Protein AF-0000000072568901 (afdb_homodimer)

Structure (mmCIF, N/CA/C/O backbone):
data_AF-0000000072568901-model_v1
#
loop_
_entity.id
_entity.type
_entity.pdbx_description
1 polymer 'Protein RocB'
#
loop_
_atom_site.group_PDB
_atom_site.id
_atom_site.type_symbol
_atom_site.label_atom_id
_atom_site.label_alt_id
_atom_site.label_comp_id
_atom_site.label_asym_id
_atom_site.label_entity_id
_atom_site.label_seq_id
_atom_site.pdbx_PDB_ins_code
_atom_site.Cartn_x
_atom_site.Cartn_y
_atom_site.Cartn_z
_atom_site.occupancy
_atom_site.B_iso_or_equiv
_atom_site.auth_seq_id
_atom_site.auth_comp_id
_atom_site.auth_asym_id
_atom_site.auth_atom_id
_atom_site.pdbx_PDB_model_num
ATOM 1 N N . MET A 1 1 ? 18.875 -37.969 -26.266 1 91.62 1 MET A N 1
ATOM 2 C CA . MET A 1 1 ? 17.734 -37.188 -25.797 1 91.62 1 MET A CA 1
ATOM 3 C C . MET A 1 1 ? 18.188 -36.156 -24.781 1 91.62 1 MET A C 1
ATOM 5 O O . MET A 1 1 ? 17.875 -34.969 -24.922 1 91.62 1 MET A O 1
ATOM 9 N N . PHE A 1 2 ? 19.125 -36.5 -23.953 1 96.5 2 PHE A N 1
ATOM 10 C CA . PHE A 1 2 ? 19.594 -35.594 -22.891 1 96.5 2 PHE A CA 1
ATOM 11 C C . PHE A 1 2 ? 20.156 -34.312 -23.484 1 96.5 2 PHE A C 1
ATOM 13 O O . PHE A 1 2 ? 19.75 -33.219 -23.109 1 96.5 2 PHE A O 1
ATOM 20 N N . LYS A 1 3 ? 21.047 -34.469 -24.438 1 97.75 3 LYS A N 1
ATOM 21 C CA . LYS A 1 3 ? 21.719 -33.312 -25.031 1 97.75 3 LYS A CA 1
ATOM 22 C C . LYS A 1 3 ? 20.719 -32.406 -25.766 1 97.75 3 LYS A C 1
ATOM 24 O O . LYS A 1 3 ? 20.828 -31.188 -25.719 1 97.75 3 LYS A O 1
ATOM 29 N N . ASP A 1 4 ? 19.797 -33.062 -26.453 1 98 4 ASP A N 1
ATOM 30 C CA . ASP A 1 4 ? 18.781 -32.312 -27.188 1 98 4 ASP A CA 1
ATOM 31 C C . ASP A 1 4 ? 17.906 -31.484 -26.219 1 98 4 ASP A C 1
ATOM 33 O O . ASP A 1 4 ? 17.594 -30.328 -26.5 1 98 4 ASP A O 1
ATOM 37 N N . ILE A 1 5 ? 17.562 -32.156 -25.094 1 98.62 5 ILE A N 1
ATOM 38 C CA . ILE A 1 5 ? 16.719 -31.5 -24.109 1 98.62 5 ILE A CA 1
ATOM 39 C C . ILE A 1 5 ? 17.484 -30.344 -23.469 1 98.62 5 ILE A C 1
ATOM 41 O O . ILE A 1 5 ? 16.922 -29.25 -23.266 1 98.62 5 ILE A O 1
ATOM 45 N N . LEU A 1 6 ? 18.734 -30.562 -23.156 1 98.62 6 LEU A N 1
ATOM 46 C CA . LEU A 1 6 ? 19.578 -29.531 -22.547 1 98.62 6 LEU A CA 1
ATOM 47 C C . LEU A 1 6 ? 19.703 -28.328 -23.469 1 98.62 6 LEU A C 1
ATOM 49 O O . LEU A 1 6 ? 19.484 -27.188 -23.031 1 98.62 6 LEU A O 1
ATOM 53 N N . GLU A 1 7 ? 20.016 -28.547 -24.719 1 98.44 7 GLU A N 1
ATOM 54 C CA . GLU A 1 7 ? 20.219 -27.469 -25.672 1 98.44 7 GLU A CA 1
ATOM 55 C C . GLU A 1 7 ? 18.922 -26.703 -25.922 1 98.44 7 GLU A C 1
ATOM 57 O O . GLU A 1 7 ? 18.938 -25.469 -26.031 1 98.44 7 GLU A O 1
ATOM 62 N N . LEU A 1 8 ? 17.891 -27.438 -26.016 1 98.69 8 LEU A N 1
ATOM 63 C CA . LEU A 1 8 ? 16.609 -26.797 -26.234 1 98.69 8 LEU A CA 1
ATOM 64 C C . LEU A 1 8 ? 16.188 -25.969 -25.016 1 98.69 8 LEU A C 1
ATOM 66 O O . LEU A 1 8 ? 15.617 -24.891 -25.156 1 98.69 8 LEU A O 1
ATOM 70 N N . THR A 1 9 ? 16.422 -26.516 -23.781 1 98.69 9 THR A N 1
ATOM 71 C CA . THR A 1 9 ? 16.125 -25.781 -22.562 1 98.69 9 THR A CA 1
ATOM 72 C C . THR A 1 9 ? 16.906 -24.469 -22.516 1 98.69 9 THR A C 1
ATOM 74 O O . THR A 1 9 ? 16.344 -23.406 -22.234 1 98.69 9 THR A O 1
ATOM 77 N N . LYS A 1 10 ? 18.188 -24.531 -22.828 1 98.56 10 LYS A N 1
ATOM 78 C CA . LYS A 1 10 ? 19.031 -23.344 -22.828 1 98.56 10 LYS A CA 1
ATOM 79 C C . LYS A 1 10 ? 18.5 -22.312 -23.828 1 98.56 10 LYS A C 1
ATOM 81 O O . LYS A 1 10 ? 18.438 -21.109 -23.516 1 98.56 10 LYS A O 1
ATOM 86 N N . LYS A 1 11 ? 18.109 -22.812 -24.969 1 98.5 11 LYS A N 1
ATOM 87 C CA . LYS A 1 11 ? 17.578 -21.906 -25.984 1 98.5 11 LYS A CA 1
ATOM 88 C C . LYS A 1 11 ? 16.281 -21.25 -25.531 1 98.5 11 LYS A C 1
ATOM 90 O O . LYS A 1 11 ? 16.094 -20.047 -25.703 1 98.5 11 LYS A O 1
ATOM 95 N N . MET A 1 12 ? 15.422 -22.031 -24.984 1 98.56 12 MET A N 1
ATOM 96 C CA . MET A 1 12 ? 14.141 -21.484 -24.547 1 98.56 12 MET A CA 1
ATOM 97 C C . MET A 1 12 ? 14.336 -20.5 -23.391 1 98.56 12 MET A C 1
ATOM 99 O O . MET A 1 12 ? 13.648 -19.484 -23.312 1 98.56 12 MET A O 1
ATOM 103 N N . VAL A 1 13 ? 15.297 -20.797 -22.484 1 98.38 13 VAL A N 1
ATOM 104 C CA . VAL A 1 13 ? 15.602 -19.891 -21.375 1 98.38 13 VAL A CA 1
ATOM 105 C C . VAL A 1 13 ? 16.141 -18.562 -21.938 1 98.38 13 VAL A C 1
ATOM 107 O O . VAL A 1 13 ? 15.859 -17.5 -21.375 1 98.38 13 VAL A O 1
ATOM 110 N N . SER A 1 14 ? 16.812 -18.625 -23.031 1 98.19 14 SER A N 1
ATOM 111 C CA . SER A 1 14 ? 17.422 -17.438 -23.625 1 98.19 14 SER A CA 1
ATOM 112 C C . SER A 1 14 ? 16.359 -16.5 -24.188 1 98.19 14 SER A C 1
ATOM 114 O O . SER A 1 14 ? 16.641 -15.32 -24.438 1 98.19 14 SER A O 1
ATOM 116 N N . ILE A 1 15 ? 15.156 -17 -24.391 1 97.88 15 ILE A N 1
ATOM 117 C CA . ILE A 1 15 ? 14.047 -16.156 -24.828 1 97.88 15 ILE A CA 1
ATOM 118 C C . ILE A 1 15 ? 13.336 -15.57 -23.609 1 97.88 15 ILE A C 1
ATOM 120 O O . ILE A 1 15 ? 12.734 -16.312 -22.828 1 97.88 15 ILE A O 1
ATOM 124 N N . ASP A 1 16 ? 13.414 -14.297 -23.438 1 96.06 16 ASP A N 1
ATOM 125 C CA . ASP A 1 16 ? 12.844 -13.594 -22.297 1 96.06 16 ASP A CA 1
ATOM 126 C C . ASP A 1 16 ? 11.32 -13.531 -22.391 1 96.06 16 ASP A C 1
ATOM 128 O O . ASP A 1 16 ? 10.758 -12.5 -22.766 1 96.06 16 ASP A O 1
ATOM 132 N N . SER A 1 17 ? 10.695 -14.625 -22.031 1 96.62 17 SER A N 1
ATOM 133 C CA . SER A 1 17 ? 9.242 -14.695 -22.125 1 96.62 17 SER A CA 1
ATOM 134 C C . SER A 1 17 ? 8.578 -14.344 -20.812 1 96.62 17 SER A C 1
ATOM 136 O O . SER A 1 17 ? 7.66 -15.039 -20.359 1 96.62 17 SER A O 1
ATOM 138 N N . VAL A 1 18 ? 9.039 -13.352 -20.094 1 93.19 18 VAL A N 1
ATOM 139 C CA . VAL A 1 18 ? 8.43 -12.875 -18.859 1 93.19 18 VAL A CA 1
ATOM 140 C C . VAL A 1 18 ? 6.969 -12.508 -19.109 1 93.19 18 VAL A C 1
ATOM 142 O O . VAL A 1 18 ? 6.637 -11.922 -20.141 1 93.19 18 VAL A O 1
ATOM 145 N N . ASN A 1 19 ? 6.16 -12.938 -18.234 1 90.19 19 ASN A N 1
ATOM 146 C CA . ASN A 1 19 ? 4.73 -12.68 -18.375 1 90.19 19 ASN A CA 1
ATOM 147 C C . ASN A 1 19 ? 4.445 -11.195 -18.578 1 90.19 19 ASN A C 1
ATOM 149 O O . ASN A 1 19 ? 5.066 -10.344 -17.938 1 90.19 19 ASN A O 1
ATOM 153 N N . GLY A 1 20 ? 3.545 -10.945 -19.484 1 86.81 20 GLY A N 1
ATOM 154 C CA . GLY A 1 20 ? 3.176 -9.562 -19.766 1 86.81 20 GLY A CA 1
ATOM 155 C C . GLY A 1 20 ? 4.164 -8.852 -20.672 1 86.81 20 GLY A C 1
ATOM 156 O O . GLY A 1 20 ? 4.328 -7.637 -20.578 1 86.81 20 GLY A O 1
ATOM 157 N N . SER A 1 21 ? 4.938 -9.516 -21.422 1 91.31 21 SER A N 1
ATOM 158 C CA . SER A 1 21 ? 5.914 -8.93 -22.328 1 91.31 21 SER A CA 1
ATOM 159 C C . SER A 1 21 ? 5.812 -9.539 -23.719 1 91.31 21 SER A C 1
ATOM 161 O O . SER A 1 21 ? 5.109 -10.539 -23.922 1 91.31 21 SER A O 1
ATOM 163 N N . HIS A 1 22 ? 6.543 -8.938 -24.656 1 93.38 22 HIS A N 1
ATOM 164 C CA . HIS A 1 22 ? 6.559 -9.406 -26.047 1 93.38 22 HIS A CA 1
ATOM 165 C C . HIS A 1 22 ? 7.27 -10.75 -26.156 1 93.38 22 HIS A C 1
ATOM 167 O O . HIS A 1 22 ? 7.047 -11.492 -27.125 1 93.38 22 HIS A O 1
ATOM 173 N N . GLY A 1 23 ? 8.039 -11 -25.172 1 95.94 23 GLY A N 1
ATOM 174 C CA . GLY A 1 23 ? 8.758 -12.266 -25.188 1 95.94 23 GLY A CA 1
ATOM 175 C C . GLY A 1 23 ? 7.848 -13.477 -25.156 1 95.94 23 GLY A C 1
ATOM 176 O O . GLY A 1 23 ? 8.227 -14.555 -25.625 1 95.94 23 GLY A O 1
ATOM 177 N N . GLU A 1 24 ? 6.652 -13.336 -24.703 1 96.31 24 GLU A N 1
ATOM 178 C CA . GLU A 1 24 ? 5.703 -14.445 -24.688 1 96.31 24 GLU A CA 1
ATOM 179 C C . GLU A 1 24 ? 5.246 -14.812 -26.094 1 96.31 24 GLU A C 1
ATOM 181 O O . GLU A 1 24 ? 4.93 -15.977 -26.359 1 96.31 24 GLU A O 1
ATOM 186 N N . LYS A 1 25 ? 5.172 -13.805 -26.938 1 97.19 25 LYS A N 1
ATOM 187 C CA . LYS A 1 25 ? 4.918 -14.109 -28.344 1 97.19 25 LYS A CA 1
ATOM 188 C C . LYS A 1 25 ? 6.113 -14.812 -28.984 1 97.19 25 LYS A C 1
ATOM 190 O O . LYS A 1 25 ? 5.945 -15.789 -29.719 1 97.19 25 LYS A O 1
ATOM 195 N N . GLU A 1 26 ? 7.266 -14.336 -28.688 1 98.19 26 GLU A N 1
ATOM 196 C CA . GLU A 1 26 ? 8.492 -14.836 -29.297 1 98.19 26 GLU A CA 1
ATOM 197 C C . GLU A 1 26 ? 8.695 -16.312 -29 1 98.19 26 GLU A C 1
ATOM 199 O O . GLU A 1 26 ? 9.086 -17.078 -29.891 1 98.19 26 GLU A O 1
ATOM 204 N N . ILE A 1 27 ? 8.453 -16.703 -27.812 1 98.38 27 ILE A N 1
ATOM 205 C CA . ILE A 1 27 ? 8.688 -18.094 -27.469 1 98.38 27 ILE A CA 1
ATOM 206 C C . ILE A 1 27 ? 7.633 -18.984 -28.141 1 98.38 27 ILE A C 1
ATOM 208 O O . ILE A 1 27 ? 7.922 -20.109 -28.531 1 98.38 27 ILE A O 1
ATOM 212 N N . GLY A 1 28 ? 6.426 -18.516 -28.266 1 98.44 28 GLY A N 1
ATOM 213 C CA . GLY A 1 28 ? 5.418 -19.234 -29.016 1 98.44 28 GLY A CA 1
ATOM 214 C C . GLY A 1 28 ? 5.812 -19.469 -30.469 1 98.44 28 GLY A C 1
ATOM 215 O O . GLY A 1 28 ? 5.633 -20.578 -31 1 98.44 28 GLY A O 1
ATOM 216 N N . VAL A 1 29 ? 6.34 -18.406 -31.047 1 98.5 29 VAL A N 1
ATOM 217 C CA . VAL A 1 29 ? 6.793 -18.484 -32.438 1 98.5 29 VAL A CA 1
ATOM 218 C C . VAL A 1 29 ? 7.961 -19.453 -32.531 1 98.5 29 VAL A C 1
ATOM 220 O O . VAL A 1 29 ? 8.047 -20.234 -33.5 1 98.5 29 VAL A O 1
ATOM 223 N N . PHE A 1 30 ? 8.797 -19.391 -31.641 1 98.69 30 PHE A N 1
ATOM 224 C CA . PHE A 1 30 ? 9.93 -20.312 -31.625 1 98.69 30 PHE A CA 1
ATOM 225 C C . PHE A 1 30 ? 9.461 -21.75 -31.578 1 98.69 30 PHE A C 1
ATOM 227 O O . PHE A 1 30 ? 9.953 -22.594 -32.344 1 98.69 30 PHE A O 1
ATOM 234 N N . ILE A 1 31 ? 8.531 -22.062 -30.656 1 98.81 31 ILE A N 1
ATOM 235 C CA . ILE A 1 31 ? 8.016 -23.406 -30.5 1 98.81 31 ILE A CA 1
ATOM 236 C C . ILE A 1 31 ? 7.328 -23.859 -31.797 1 98.81 31 ILE A C 1
ATOM 238 O O . ILE A 1 31 ? 7.52 -24.984 -32.25 1 98.81 31 ILE A O 1
ATOM 242 N N . GLU A 1 32 ? 6.52 -22.969 -32.344 1 98.62 32 GLU A N 1
ATOM 243 C CA . GLU A 1 32 ? 5.898 -23.266 -33.625 1 98.62 32 GLU A CA 1
ATOM 244 C C . GLU A 1 32 ? 6.941 -23.672 -34.656 1 98.62 32 GLU A C 1
ATOM 246 O O . GLU A 1 32 ? 6.793 -24.688 -35.344 1 98.62 32 GLU A O 1
ATOM 251 N N . ASN A 1 33 ? 7.961 -22.844 -34.781 1 98.62 33 ASN A N 1
ATOM 252 C CA . ASN A 1 33 ? 8.992 -23.062 -35.781 1 98.62 33 ASN A CA 1
ATOM 253 C C . ASN A 1 33 ? 9.742 -24.375 -35.531 1 98.62 33 ASN A C 1
ATOM 255 O O . ASN A 1 33 ? 10.125 -25.062 -36.469 1 98.62 33 ASN A O 1
ATOM 259 N N . TYR A 1 34 ? 10 -24.625 -34.312 1 98.62 34 TYR A N 1
ATOM 260 C CA . TYR A 1 34 ? 10.656 -25.875 -33.938 1 98.62 34 TYR A CA 1
ATOM 261 C C . TYR A 1 34 ? 9.898 -27.062 -34.531 1 98.62 34 TYR A C 1
ATOM 263 O O . TYR A 1 34 ? 10.5 -27.938 -35.156 1 98.62 34 TYR A O 1
ATOM 271 N N . PHE A 1 35 ? 8.602 -27.125 -34.312 1 98.56 35 PHE A N 1
ATOM 272 C CA . PHE A 1 35 ? 7.809 -28.266 -34.75 1 98.56 35 PHE A CA 1
ATOM 273 C C . PHE A 1 35 ? 7.645 -28.266 -36.281 1 98.56 35 PHE A C 1
ATOM 275 O O . PHE A 1 35 ? 7.617 -29.344 -36.906 1 98.56 35 PHE A O 1
ATOM 282 N N . ARG A 1 36 ? 7.516 -27.109 -36.875 1 98.12 36 ARG A N 1
ATOM 283 C CA . ARG A 1 36 ? 7.367 -27.031 -38.312 1 98.12 36 ARG A CA 1
ATOM 284 C C . ARG A 1 36 ? 8.602 -27.578 -39.031 1 98.12 36 ARG A C 1
ATOM 286 O O . ARG A 1 36 ? 8.523 -27.969 -40.188 1 98.12 36 ARG A O 1
ATOM 293 N N . ASN A 1 37 ? 9.672 -27.672 -38.344 1 97.94 37 ASN A N 1
ATOM 294 C CA . ASN A 1 37 ? 10.922 -28.141 -38.938 1 97.94 37 ASN A CA 1
ATOM 295 C C . ASN A 1 37 ? 11.102 -29.641 -38.75 1 97.94 37 ASN A C 1
ATOM 297 O O . ASN A 1 37 ? 12.062 -30.219 -39.25 1 97.94 37 ASN A O 1
ATOM 301 N N . ILE A 1 38 ? 10.227 -30.234 -38.062 1 97.5 38 ILE A N 1
ATOM 302 C CA . ILE A 1 38 ? 10.258 -31.672 -37.875 1 97.5 38 ILE A CA 1
ATOM 303 C C . ILE A 1 38 ? 9.594 -32.344 -39.094 1 97.5 38 ILE A C 1
ATOM 305 O O . ILE A 1 38 ? 8.531 -31.922 -39.531 1 97.5 38 ILE A O 1
ATOM 309 N N . SER A 1 39 ? 10.156 -33.406 -39.594 1 97.19 39 SER A N 1
ATOM 310 C CA . SER A 1 39 ? 9.742 -34.062 -40.844 1 97.19 39 SER A CA 1
ATOM 311 C C . SER A 1 39 ? 8.266 -34.469 -40.781 1 97.19 39 SER A C 1
ATOM 313 O O . SER A 1 39 ? 7.523 -34.219 -41.75 1 97.19 39 SER A O 1
ATOM 315 N N . TYR A 1 40 ? 7.82 -35 -39.781 1 96.81 40 TYR A N 1
ATOM 316 C CA . TYR A 1 40 ? 6.438 -35.438 -39.625 1 96.81 40 TYR A CA 1
ATOM 317 C C . TYR A 1 40 ? 5.477 -34.281 -39.812 1 96.81 40 TYR A C 1
ATOM 319 O O . TYR A 1 40 ? 4.465 -34.406 -40.5 1 96.81 40 TYR A O 1
ATOM 327 N N . PHE A 1 41 ? 5.777 -33.156 -39.281 1 97.31 41 PHE A N 1
ATOM 328 C CA . PHE A 1 41 ? 4.875 -32 -39.281 1 97.31 41 PHE A CA 1
ATOM 329 C C . PHE A 1 41 ? 5.004 -31.234 -40.594 1 97.31 41 PHE A C 1
ATOM 331 O O . PHE A 1 41 ? 4.086 -30.5 -40.969 1 97.31 41 PHE A O 1
ATOM 338 N N . LYS A 1 42 ? 6.145 -31.406 -41.188 1 96.88 42 LYS A N 1
ATOM 339 C CA . LYS A 1 42 ? 6.234 -30.906 -42.562 1 96.88 42 LYS A CA 1
ATOM 340 C C . LYS A 1 42 ? 5.238 -31.609 -43.469 1 96.88 42 LYS A C 1
ATOM 342 O O . LYS A 1 42 ? 4.633 -30.984 -44.344 1 96.88 42 LYS A O 1
ATOM 347 N N . ASP A 1 43 ? 5.125 -32.875 -43.25 1 96.31 43 ASP A N 1
ATOM 348 C CA . ASP A 1 43 ? 4.219 -33.688 -44.031 1 96.31 43 ASP A CA 1
ATOM 349 C C . ASP A 1 43 ? 2.77 -33.5 -43.594 1 96.31 43 ASP A C 1
ATOM 351 O O . ASP A 1 43 ? 1.842 -33.812 -44.344 1 96.31 43 ASP A O 1
ATOM 355 N N . HIS A 1 44 ? 2.574 -33.062 -42.375 1 96.12 44 HIS A N 1
ATOM 356 C CA . HIS A 1 44 ? 1.247 -32.844 -41.812 1 96.12 44 HIS A CA 1
ATOM 357 C C . HIS A 1 44 ? 1.121 -31.422 -41.25 1 96.12 44 HIS A C 1
ATOM 359 O O . HIS A 1 44 ? 0.879 -31.25 -40.062 1 96.12 44 HIS A O 1
ATOM 365 N N . PRO A 1 45 ? 1.185 -30.438 -42.031 1 96.44 45 PRO A N 1
ATOM 366 C CA . PRO A 1 45 ? 1.218 -29.062 -41.531 1 96.44 45 PRO A CA 1
ATOM 367 C C . PRO A 1 45 ? -0.042 -28.672 -40.75 1 96.44 45 PRO A C 1
ATOM 369 O O . PRO A 1 45 ? 0.012 -27.828 -39.844 1 96.44 45 PRO A O 1
ATOM 372 N N . ASP A 1 46 ? -1.16 -29.328 -41.062 1 96.12 46 ASP A N 1
ATOM 373 C CA . ASP A 1 46 ? -2.428 -29.031 -40.406 1 96.12 46 ASP A CA 1
ATOM 374 C C . ASP A 1 46 ? -2.434 -29.547 -38.938 1 96.12 46 ASP A C 1
ATOM 376 O O . ASP A 1 46 ? -3.297 -29.172 -38.156 1 96.12 46 ASP A O 1
ATOM 380 N N . ASN A 1 47 ? -1.431 -30.359 -38.656 1 97.38 47 ASN A N 1
ATOM 381 C CA . ASN A 1 47 ? -1.33 -30.891 -37.281 1 97.38 47 ASN A CA 1
ATOM 382 C C . ASN A 1 47 ? -0.69 -29.891 -36.344 1 97.38 47 ASN A C 1
ATOM 384 O O . ASN A 1 47 ? -0.589 -30.141 -35.125 1 97.38 47 ASN A O 1
ATOM 388 N N . ILE A 1 48 ? -0.272 -28.781 -36.875 1 98.31 48 ILE A N 1
ATOM 389 C CA . ILE A 1 48 ? 0.156 -27.656 -36.062 1 98.31 48 ILE A CA 1
ATOM 390 C C . ILE A 1 48 ? -0.946 -26.594 -36 1 98.31 48 ILE A C 1
ATOM 392 O O . ILE A 1 48 ? -1.323 -26.047 -37.062 1 98.31 48 ILE A O 1
ATOM 396 N N . ILE A 1 49 ? -1.491 -26.375 -34.875 1 98.31 49 ILE A N 1
ATOM 397 C CA . ILE A 1 49 ? -2.602 -25.453 -34.688 1 98.31 49 ILE A CA 1
ATOM 398 C C . ILE A 1 49 ? -2.145 -24.25 -33.844 1 98.31 49 ILE A C 1
ATOM 400 O O . ILE A 1 49 ? -1.726 -24.406 -32.719 1 98.31 49 ILE A O 1
ATOM 404 N N . ILE A 1 50 ? -2.16 -23.062 -34.469 1 98.25 50 ILE A N 1
ATOM 405 C CA . ILE A 1 50 ? -1.793 -21.812 -33.781 1 98.25 50 ILE A CA 1
ATOM 406 C C . ILE A 1 50 ? -3.051 -21.016 -33.469 1 98.25 50 ILE A C 1
ATOM 408 O O . ILE A 1 50 ? -3.887 -20.781 -34.344 1 98.25 50 ILE A O 1
ATOM 412 N N . GLN A 1 51 ? -3.229 -20.703 -32.188 1 98.06 51 GLN A N 1
ATOM 413 C CA . GLN A 1 51 ? -4.348 -19.875 -31.766 1 98.06 51 GLN A CA 1
ATOM 414 C C . GLN A 1 51 ? -3.857 -18.578 -31.125 1 98.06 51 GLN A C 1
ATOM 416 O O . GLN A 1 51 ? -3.301 -18.594 -30.031 1 98.06 51 GLN A O 1
ATOM 421 N N . LYS A 1 52 ? -4.074 -17.531 -31.812 1 97.19 52 LYS A N 1
ATOM 422 C CA . LYS A 1 52 ? -3.787 -16.234 -31.203 1 97.19 52 LYS A CA 1
ATOM 423 C C . LYS A 1 52 ? -4.77 -15.914 -30.094 1 97.19 52 LYS A C 1
ATOM 425 O O . LYS A 1 52 ? -5.969 -16.172 -30.219 1 97.19 52 LYS A O 1
ATOM 430 N N . LEU A 1 53 ? -4.242 -15.492 -28.984 1 95.56 53 LEU A N 1
ATOM 431 C CA . LEU A 1 53 ? -5.125 -15.133 -27.891 1 95.56 53 LEU A CA 1
ATOM 432 C C . LEU A 1 53 ? -6.023 -13.961 -28.266 1 95.56 53 LEU A C 1
ATOM 434 O O . LEU A 1 53 ? -5.594 -13.047 -28.984 1 95.56 53 LEU A O 1
ATOM 438 N N . LYS A 1 54 ? -7.211 -13.977 -27.781 1 92.75 54 LYS A N 1
ATOM 439 C CA . LYS A 1 54 ? -8.203 -12.953 -28.094 1 92.75 54 LYS A CA 1
ATOM 440 C C . LYS A 1 54 ? -7.887 -11.633 -27.406 1 92.75 54 LYS A C 1
ATOM 442 O O . LYS A 1 54 ? -7.648 -11.609 -26.188 1 92.75 54 LYS A O 1
ATOM 447 N N . ASN A 1 55 ? -7.871 -10.523 -28.141 1 87.75 55 ASN A N 1
ATOM 448 C CA . ASN A 1 55 ? -7.695 -9.18 -27.609 1 87.75 55 ASN A CA 1
ATOM 449 C C . ASN A 1 55 ? -6.426 -9.07 -26.766 1 87.75 55 ASN A C 1
ATOM 451 O O . ASN A 1 55 ? -6.441 -8.484 -25.688 1 87.75 55 ASN A O 1
ATOM 455 N N . ASP A 1 56 ? -5.402 -9.68 -27.219 1 90.75 56 ASP A N 1
ATOM 456 C CA . ASP A 1 56 ? -4.148 -9.719 -26.469 1 90.75 56 ASP A CA 1
ATOM 457 C C . ASP A 1 56 ? -3.166 -8.672 -27 1 90.75 56 ASP A C 1
ATOM 459 O O . ASP A 1 56 ? -2.711 -8.758 -28.141 1 90.75 56 ASP A O 1
ATOM 463 N N . PRO A 1 57 ? -2.824 -7.68 -26.156 1 88.62 57 PRO A N 1
ATOM 464 C CA . PRO A 1 57 ? -1.958 -6.594 -26.625 1 88.62 57 PRO A CA 1
ATOM 465 C C . PRO A 1 57 ? -0.558 -7.078 -27 1 88.62 57 PRO A C 1
ATOM 467 O O . PRO A 1 57 ? 0.156 -6.402 -27.734 1 88.62 57 PRO A O 1
ATOM 470 N N . PHE A 1 58 ? -0.135 -8.273 -26.641 1 93.12 58 PHE A N 1
ATOM 471 C CA . PHE A 1 58 ? 1.207 -8.773 -26.906 1 93.12 58 PHE A CA 1
ATOM 472 C C . PHE A 1 58 ? 1.188 -9.781 -28.062 1 93.12 58 PHE A C 1
ATOM 474 O O . PHE A 1 58 ? 2.236 -10.297 -28.453 1 93.12 58 PHE A O 1
ATOM 481 N N . GLU A 1 59 ? 0 -10 -28.578 1 94.88 59 GLU A N 1
ATOM 482 C CA . GLU A 1 59 ? -0.196 -10.922 -29.688 1 94.88 59 GLU A CA 1
ATOM 483 C C . GLU A 1 59 ? 0.36 -12.305 -29.359 1 94.88 59 GLU A C 1
ATOM 485 O O . GLU A 1 59 ? 1.034 -12.914 -30.203 1 94.88 59 GLU A O 1
ATOM 490 N N . ARG A 1 60 ? 0.123 -12.703 -28.234 1 97 60 ARG A N 1
ATOM 491 C CA . ARG A 1 60 ? 0.557 -14.031 -27.797 1 97 60 ARG A CA 1
ATOM 492 C C . ARG A 1 60 ? -0.265 -15.125 -28.484 1 97 60 ARG A C 1
ATOM 494 O O . ARG A 1 60 ? -1.392 -14.875 -28.922 1 97 60 ARG A O 1
ATOM 501 N N . GLN A 1 61 ? 0.373 -16.391 -28.406 1 97.88 61 GLN A N 1
ATOM 502 C CA . GLN A 1 61 ? -0.324 -17.469 -29.094 1 97.88 61 GLN A CA 1
ATOM 503 C C . GLN A 1 61 ? -0.174 -18.781 -28.359 1 97.88 61 GLN A C 1
ATOM 505 O O . GLN A 1 61 ? 0.874 -19.062 -27.766 1 97.88 61 GLN A O 1
ATOM 510 N N . ASN A 1 62 ? -1.252 -19.594 -28.438 1 98.31 62 ASN A N 1
ATOM 511 C CA . ASN A 1 62 ? -1.16 -21.016 -28.109 1 98.31 62 ASN A CA 1
ATOM 512 C C . ASN A 1 62 ? -0.574 -21.812 -29.281 1 98.31 62 ASN A C 1
ATOM 514 O O . ASN A 1 62 ? -0.869 -21.531 -30.438 1 98.31 62 ASN A O 1
ATOM 518 N N . VAL A 1 63 ? 0.275 -22.75 -28.969 1 98.75 63 VAL A N 1
ATOM 519 C CA . VAL A 1 63 ? 0.783 -23.688 -29.969 1 98.75 63 VAL A CA 1
ATOM 520 C C . VAL A 1 63 ? 0.342 -25.109 -29.625 1 98.75 63 VAL A C 1
ATOM 522 O O . VAL A 1 63 ? 0.735 -25.656 -28.578 1 98.75 63 VAL A O 1
ATOM 525 N N . LEU A 1 64 ? -0.528 -25.672 -30.406 1 98.56 64 LEU A N 1
ATOM 526 C CA . LEU A 1 64 ? -0.924 -27.078 -30.266 1 98.56 64 LEU A CA 1
ATOM 527 C C . LEU A 1 64 ? -0.4 -27.906 -31.422 1 98.56 64 LEU A C 1
ATOM 529 O O . LEU A 1 64 ? -0.447 -27.469 -32.562 1 98.56 64 LEU A O 1
ATOM 533 N N . VAL A 1 65 ? 0.169 -29.031 -31.109 1 98.56 65 VAL A N 1
ATOM 534 C CA . VAL A 1 65 ? 0.688 -29.953 -32.125 1 98.56 65 VAL A CA 1
ATOM 535 C C . VAL A 1 65 ? 0.04 -31.328 -31.953 1 98.56 65 VAL A C 1
ATOM 537 O O . VAL A 1 65 ? -0.008 -31.859 -30.844 1 98.56 65 VAL A O 1
ATOM 540 N N . LEU A 1 66 ? -0.502 -31.828 -33 1 98.12 66 LEU A N 1
ATOM 541 C CA . LEU A 1 66 ? -1.188 -33.125 -33 1 98.12 66 LEU A CA 1
ATOM 542 C C . LEU A 1 66 ? -0.329 -34.188 -33.656 1 98.12 66 LEU A C 1
ATOM 544 O O . LEU A 1 66 ? 0.097 -34.031 -34.812 1 98.12 66 LEU A O 1
ATOM 548 N N . LEU A 1 67 ? 0.005 -35.188 -32.906 1 97.81 67 LEU A N 1
ATOM 549 C CA . LEU A 1 67 ? 0.712 -36.375 -33.406 1 97.81 67 LEU A CA 1
ATOM 550 C C . LEU A 1 67 ? -0.198 -37.594 -33.406 1 97.81 67 LEU A C 1
ATOM 552 O O . LEU A 1 67 ? -0.629 -38.062 -32.344 1 97.81 67 LEU A O 1
ATOM 556 N N . ARG A 1 68 ? -0.475 -38.094 -34.531 1 96.12 68 ARG A N 1
ATOM 557 C CA . ARG A 1 68 ? -1.359 -39.25 -34.688 1 96.12 68 ARG A CA 1
ATOM 558 C C . ARG A 1 68 ? -0.562 -40.531 -34.938 1 96.12 68 ARG A C 1
ATOM 560 O O . ARG A 1 68 ? 0.254 -40.594 -35.844 1 96.12 68 ARG A O 1
ATOM 567 N N . GLY A 1 69 ? -0.758 -41.5 -34 1 94.25 69 GLY A N 1
ATOM 568 C CA . GLY A 1 69 ? -0.166 -42.812 -34.281 1 94.25 69 GLY A CA 1
ATOM 569 C C . GLY A 1 69 ? -0.645 -43.438 -35.562 1 94.25 69 GLY A C 1
ATOM 570 O O . GLY A 1 69 ? -1.812 -43.281 -35.938 1 94.25 69 GLY A O 1
ATOM 571 N N . GLU A 1 70 ? 0.28 -44.25 -36.156 1 92.44 70 GLU A N 1
ATOM 572 C CA . GLU A 1 70 ? -0.029 -44.75 -37.5 1 92.44 70 GLU A CA 1
ATOM 573 C C . GLU A 1 70 ? -0.214 -46.25 -37.5 1 92.44 70 GLU A C 1
ATOM 575 O O . GLU A 1 70 ? -0.542 -46.844 -38.531 1 92.44 70 GLU A O 1
ATOM 580 N N . LYS A 1 71 ? -0.033 -46.781 -36.375 1 93.25 71 LYS A N 1
ATOM 581 C CA . LYS A 1 71 ? -0.163 -48.25 -36.312 1 93.25 71 LYS A CA 1
ATOM 582 C C . LYS A 1 71 ? -1.602 -48.688 -36.594 1 93.25 71 LYS A C 1
ATOM 584 O O . LYS A 1 71 ? -1.839 -49.656 -37.312 1 93.25 71 LYS A O 1
ATOM 589 N N . SER A 1 72 ? -2.545 -48.062 -35.906 1 92.44 72 SER A N 1
ATOM 590 C CA . SER A 1 72 ? -3.973 -48.25 -36.125 1 92.44 72 SER A CA 1
ATOM 591 C C . SER A 1 72 ? -4.773 -47 -35.719 1 92.44 72 SER A C 1
ATOM 593 O O . SER A 1 72 ? -4.289 -46.188 -34.969 1 92.44 72 SER A O 1
ATOM 595 N N . SER A 1 73 ? -5.93 -46.938 -36.281 1 90.94 73 SER A N 1
ATOM 596 C CA . SER A 1 73 ? -6.793 -45.812 -35.906 1 90.94 73 SER A CA 1
ATOM 597 C C . SER A 1 73 ? -7.258 -45.906 -34.469 1 90.94 73 SER A C 1
ATOM 599 O O . SER A 1 73 ? -7.562 -47 -33.969 1 90.94 73 SER A O 1
ATOM 601 N N . SER A 1 74 ? -7.23 -44.812 -33.781 1 94.31 74 SER A N 1
ATOM 602 C CA . SER A 1 74 ? -7.66 -44.75 -32.406 1 94.31 74 SER A CA 1
ATOM 603 C C . SER A 1 74 ? -8.227 -43.375 -32.062 1 94.31 74 SER A C 1
ATOM 605 O O . SER A 1 74 ? -7.766 -42.375 -32.594 1 94.31 74 SER A O 1
ATOM 607 N N . GLU A 1 75 ? -9.227 -43.406 -31.203 1 95.5 75 GLU A N 1
ATOM 608 C CA . GLU A 1 75 ? -9.805 -42.156 -30.719 1 95.5 75 GLU A CA 1
ATOM 609 C C . GLU A 1 75 ? -9.141 -41.719 -29.422 1 95.5 75 GLU A C 1
ATOM 611 O O . GLU A 1 75 ? -9.352 -40.594 -28.969 1 95.5 75 GLU A O 1
ATOM 616 N N . THR A 1 76 ? -8.336 -42.562 -28.891 1 95.88 76 THR A N 1
ATOM 617 C CA . THR A 1 76 ? -7.703 -42.25 -27.609 1 95.88 76 THR A CA 1
ATOM 618 C C . THR A 1 76 ? -6.648 -41.156 -27.766 1 95.88 76 THR A C 1
ATOM 620 O O . THR A 1 76 ? -5.828 -41.219 -28.688 1 95.88 76 THR A O 1
ATOM 623 N N . ALA A 1 77 ? -6.711 -40.156 -26.875 1 97.12 77 ALA A N 1
ATOM 624 C CA . ALA A 1 77 ? -5.762 -39.062 -26.969 1 97.12 77 ALA A CA 1
ATOM 625 C C . ALA A 1 77 ? -5.168 -38.719 -25.594 1 97.12 77 ALA A C 1
ATOM 627 O O . ALA A 1 77 ? -5.855 -38.812 -24.578 1 97.12 77 ALA A O 1
ATOM 628 N N . ILE A 1 78 ? -3.92 -38.375 -25.578 1 97.75 78 ILE A N 1
ATOM 629 C CA . ILE A 1 78 ? -3.191 -37.875 -24.406 1 97.75 78 ILE A CA 1
ATOM 630 C C . ILE A 1 78 ? -2.654 -36.469 -24.703 1 97.75 78 ILE A C 1
ATOM 632 O O . ILE A 1 78 ? -2.184 -36.188 -25.797 1 97.75 78 ILE A O 1
ATOM 636 N N . ILE A 1 79 ? -2.809 -35.594 -23.719 1 98.38 79 ILE A N 1
ATOM 637 C CA . ILE A 1 79 ? -2.34 -34.219 -23.875 1 98.38 79 ILE A CA 1
ATOM 638 C C . ILE A 1 79 ? -1.056 -34.031 -23.078 1 98.38 79 ILE A C 1
ATOM 640 O O . ILE A 1 79 ? -0.979 -34.406 -21.906 1 98.38 79 ILE A O 1
ATOM 644 N N . LEU A 1 80 ? -0.027 -33.562 -23.688 1 98.62 80 LEU A N 1
ATOM 645 C CA . LEU A 1 80 ? 1.168 -33.031 -23.031 1 98.62 80 LEU A CA 1
ATOM 646 C C . LEU A 1 80 ? 1.164 -31.516 -23.031 1 98.62 80 LEU A C 1
ATOM 648 O O . LEU A 1 80 ? 1.229 -30.891 -24.094 1 98.62 80 LEU A O 1
ATOM 652 N N . HIS A 1 81 ? 1.04 -30.938 -21.797 1 98.06 81 HIS A N 1
ATOM 653 C CA . HIS A 1 81 ? 0.867 -29.484 -21.844 1 98.06 81 HIS A CA 1
ATOM 654 C C . HIS A 1 81 ? 1.785 -28.797 -20.844 1 98.06 81 HIS A C 1
ATOM 656 O O . HIS A 1 81 ? 2.168 -29.375 -19.828 1 98.06 81 HIS A O 1
ATOM 662 N N . GLY A 1 82 ? 2.172 -27.625 -21.125 1 97.44 82 GLY A N 1
ATOM 663 C CA . GLY A 1 82 ? 3.002 -26.766 -20.297 1 97.44 82 GLY A CA 1
ATOM 664 C C . GLY A 1 82 ? 2.871 -25.297 -20.625 1 97.44 82 GLY A C 1
ATOM 665 O O . GLY A 1 82 ? 2.279 -24.938 -21.656 1 97.44 82 GLY A O 1
ATOM 666 N N . HIS A 1 83 ? 3.289 -24.453 -19.719 1 97.38 83 HIS A N 1
ATOM 667 C CA . HIS A 1 83 ? 3.234 -23.016 -19.969 1 97.38 83 HIS A CA 1
ATOM 668 C C . HIS A 1 83 ? 4.594 -22.469 -20.406 1 97.38 83 HIS A C 1
ATOM 670 O O . HIS A 1 83 ? 5.629 -23.047 -20.062 1 97.38 83 HIS A O 1
ATOM 676 N N . THR A 1 84 ? 4.582 -21.375 -21.141 1 97.94 84 THR A N 1
ATOM 677 C CA . THR A 1 84 ? 5.801 -20.938 -21.797 1 97.94 84 THR A CA 1
ATOM 678 C C . THR A 1 84 ? 6.324 -19.641 -21.172 1 97.94 84 THR A C 1
ATOM 680 O O . THR A 1 84 ? 7.457 -19.234 -21.438 1 97.94 84 THR A O 1
ATOM 683 N N . ASP A 1 85 ? 5.492 -19.016 -20.344 1 95.75 85 ASP A N 1
ATOM 684 C CA . ASP A 1 85 ? 5.887 -17.75 -19.75 1 95.75 85 ASP A CA 1
ATOM 685 C C . ASP A 1 85 ? 6.633 -17.969 -18.438 1 95.75 85 ASP A C 1
ATOM 687 O O . ASP A 1 85 ? 6.656 -19.078 -17.906 1 95.75 85 ASP A O 1
ATOM 691 N N . THR A 1 86 ? 7.387 -16.906 -18.016 1 94 86 THR A N 1
ATOM 692 C CA . THR A 1 86 ? 8.102 -16.906 -16.75 1 94 86 THR A CA 1
ATOM 693 C C . THR A 1 86 ? 7.746 -15.656 -15.93 1 94 86 THR A C 1
ATOM 695 O O . THR A 1 86 ? 7.098 -14.742 -16.438 1 94 86 THR A O 1
ATOM 698 N N . VAL A 1 87 ? 8.094 -15.727 -14.664 1 88.69 87 VAL A N 1
ATOM 699 C CA . VAL A 1 87 ? 7.949 -14.531 -13.844 1 88.69 87 VAL A CA 1
ATOM 700 C C . VAL A 1 87 ? 9.102 -13.562 -14.117 1 88.69 87 VAL A C 1
ATOM 702 O O . VAL A 1 87 ? 10.016 -13.883 -14.883 1 88.69 87 VAL A O 1
ATOM 705 N N . GLY A 1 88 ? 9.086 -12.438 -13.555 1 86 88 GLY A N 1
ATOM 706 C CA . GLY A 1 88 ? 10.086 -11.398 -13.789 1 86 88 GLY A CA 1
ATOM 707 C C . GLY A 1 88 ? 11.438 -11.727 -13.188 1 86 88 GLY A C 1
ATOM 708 O O . GLY A 1 88 ? 11.617 -12.789 -12.594 1 86 88 GLY A O 1
ATOM 709 N N . ILE A 1 89 ? 12.414 -10.789 -13.359 1 87.25 89 ILE A N 1
ATOM 710 C CA . ILE A 1 89 ? 13.789 -11.086 -12.953 1 87.25 89 ILE A CA 1
ATOM 711 C C . ILE A 1 89 ? 14.289 -10 -12.008 1 87.25 89 ILE A C 1
ATOM 713 O O . ILE A 1 89 ? 15.5 -9.82 -11.852 1 87.25 89 ILE A O 1
ATOM 717 N N . GLU A 1 90 ? 13.359 -9.281 -11.414 1 74.38 90 GLU A N 1
ATOM 718 C CA . GLU A 1 90 ? 13.758 -8.211 -10.508 1 74.38 90 GLU A CA 1
ATOM 719 C C . GLU A 1 90 ? 14.547 -8.75 -9.32 1 74.38 90 GLU A C 1
ATOM 721 O O . GLU A 1 90 ? 15.445 -8.086 -8.812 1 74.38 90 GLU A O 1
ATOM 726 N N . ASP A 1 91 ? 14.328 -9.906 -8.938 1 76.38 91 ASP A N 1
ATOM 727 C CA . ASP A 1 91 ? 14.945 -10.523 -7.762 1 76.38 91 ASP A CA 1
ATOM 728 C C . ASP A 1 91 ? 16.406 -10.867 -8.023 1 76.38 91 ASP A C 1
ATOM 730 O O . ASP A 1 91 ? 17.172 -11.117 -7.086 1 76.38 91 ASP A O 1
ATOM 734 N N . TYR A 1 92 ? 16.781 -10.828 -9.266 1 85.38 92 TYR A N 1
ATOM 735 C CA . TYR A 1 92 ? 18.172 -11.133 -9.609 1 85.38 92 TYR A CA 1
ATOM 736 C C . TYR A 1 92 ? 19.094 -9.969 -9.234 1 85.38 92 TYR A C 1
ATOM 738 O O . TYR A 1 92 ? 20.312 -10.133 -9.172 1 85.38 92 TYR A O 1
ATOM 746 N N . GLY A 1 93 ? 18.469 -8.812 -9.086 1 78.75 93 GLY A N 1
ATOM 747 C CA . GLY A 1 93 ? 19.297 -7.656 -8.781 1 78.75 93 GLY A CA 1
ATOM 748 C C . GLY A 1 93 ? 20.344 -7.379 -9.828 1 78.75 93 GLY A C 1
ATOM 749 O O . GLY A 1 93 ? 20.031 -7.262 -11.016 1 78.75 93 GLY A O 1
ATOM 750 N N . ASN A 1 94 ? 21.625 -7.461 -9.367 1 78.62 94 ASN A N 1
ATOM 751 C CA . ASN A 1 94 ? 22.75 -7.16 -10.25 1 78.62 94 ASN A CA 1
ATOM 752 C C . ASN A 1 94 ? 22.969 -8.273 -11.273 1 78.62 94 ASN A C 1
ATOM 754 O O . ASN A 1 94 ? 23.656 -8.07 -12.273 1 78.62 94 ASN A O 1
ATOM 758 N N . LEU A 1 95 ? 22.312 -9.391 -11.055 1 89.19 95 LEU A N 1
ATOM 759 C CA . LEU A 1 95 ? 22.484 -10.523 -11.953 1 89.19 95 LEU A CA 1
ATOM 760 C C . LEU A 1 95 ? 21.375 -10.57 -12.992 1 89.19 95 LEU A C 1
ATOM 762 O O . LEU A 1 95 ? 21.344 -11.469 -13.836 1 89.19 95 LEU A O 1
ATOM 766 N N . SER A 1 96 ? 20.5 -9.586 -12.969 1 89.44 96 SER A N 1
ATOM 767 C CA . SER A 1 96 ? 19.312 -9.594 -13.836 1 89.44 96 SER A CA 1
ATOM 768 C C . SER A 1 96 ? 19.703 -9.703 -15.305 1 89.44 96 SER A C 1
ATOM 770 O O . SER A 1 96 ? 19 -10.328 -16.094 1 89.44 96 SER A O 1
ATOM 772 N N . GLU A 1 97 ? 20.844 -9.141 -15.688 1 91.81 97 GLU A N 1
ATOM 773 C CA . GLU A 1 97 ? 21.266 -9.148 -17.094 1 91.81 97 GLU A CA 1
ATOM 774 C C . GLU A 1 97 ? 21.625 -10.555 -17.562 1 91.81 97 GLU A C 1
ATOM 776 O O . GLU A 1 97 ? 21.656 -10.828 -18.75 1 91.81 97 GLU A O 1
ATOM 781 N N . TYR A 1 98 ? 21.828 -11.43 -16.609 1 95.62 98 TYR A N 1
ATOM 782 C CA . TYR A 1 98 ? 22.25 -12.781 -16.953 1 95.62 98 TYR A CA 1
ATOM 783 C C . TYR A 1 98 ? 21.125 -13.781 -16.719 1 95.62 98 TYR A C 1
ATOM 785 O O . TYR A 1 98 ? 21.281 -14.977 -16.984 1 95.62 98 TYR A O 1
ATOM 793 N N . ALA A 1 99 ? 20.047 -13.305 -16.281 1 95.69 99 ALA A N 1
ATOM 794 C CA . ALA A 1 99 ? 18.969 -14.195 -15.836 1 95.69 99 ALA A CA 1
ATOM 795 C C . ALA A 1 99 ? 18.531 -15.141 -16.953 1 95.69 99 ALA A C 1
ATOM 797 O O . ALA A 1 99 ? 18.078 -16.25 -16.688 1 95.69 99 ALA A O 1
ATOM 798 N N . PHE A 1 100 ? 18.75 -14.781 -18.266 1 97.31 100 PHE A N 1
ATOM 799 C CA . PHE A 1 100 ? 18.266 -15.555 -19.391 1 97.31 100 PHE A CA 1
ATOM 800 C C . PHE A 1 100 ? 19.422 -16.156 -20.188 1 97.31 100 PHE A C 1
ATOM 802 O O . PHE A 1 100 ? 19.25 -16.562 -21.344 1 97.31 100 PHE A O 1
ATOM 809 N N . ASP A 1 101 ? 20.516 -16.141 -19.656 1 97.69 101 ASP A N 1
ATOM 810 C CA . ASP A 1 101 ? 21.703 -16.797 -20.172 1 97.69 101 ASP A CA 1
ATOM 811 C C . ASP A 1 101 ? 22.297 -17.766 -19.141 1 97.69 101 ASP A C 1
ATOM 813 O O . ASP A 1 101 ? 23.141 -17.375 -18.328 1 97.69 101 ASP A O 1
ATOM 817 N N . THR A 1 102 ? 21.938 -19.031 -19.344 1 97.94 102 THR A N 1
ATOM 818 C CA . THR A 1 102 ? 22.25 -20.031 -18.328 1 97.94 102 THR A CA 1
ATOM 819 C C . THR A 1 102 ? 23.75 -20.109 -18.094 1 97.94 102 THR A C 1
ATOM 821 O O . THR A 1 102 ? 24.203 -20.141 -16.938 1 97.94 102 THR A O 1
ATOM 824 N N . ASP A 1 103 ? 24.516 -20.078 -19.141 1 97.69 103 ASP A N 1
ATOM 825 C CA . ASP A 1 103 ? 25.969 -20.234 -19.031 1 97.69 103 ASP A CA 1
ATOM 826 C C . ASP A 1 103 ? 26.578 -19.031 -18.312 1 97.69 103 ASP A C 1
ATOM 828 O O . ASP A 1 103 ? 27.359 -19.188 -17.375 1 97.69 103 ASP A O 1
ATOM 832 N N . LYS A 1 104 ? 26.203 -17.828 -18.734 1 97.69 104 LYS A N 1
ATOM 833 C CA . LYS A 1 104 ? 26.75 -16.625 -18.125 1 97.69 104 LYS A CA 1
ATOM 834 C C . LYS A 1 104 ? 26.281 -16.469 -16.688 1 97.69 104 LYS A C 1
ATOM 836 O O . LYS A 1 104 ? 27.016 -15.992 -15.828 1 97.69 104 LYS A O 1
ATOM 841 N N . LEU A 1 105 ? 25.047 -16.828 -16.5 1 97.88 105 LEU A N 1
ATOM 842 C CA . LEU A 1 105 ? 24.531 -16.734 -15.133 1 97.88 105 LEU A CA 1
ATOM 843 C C . LEU A 1 105 ? 25.328 -17.609 -14.188 1 97.88 105 LEU A C 1
ATOM 845 O O . LEU A 1 105 ? 25.734 -17.172 -13.109 1 97.88 105 LEU A O 1
ATOM 849 N N . MET A 1 106 ? 25.531 -18.844 -14.57 1 97.88 106 MET A N 1
ATOM 850 C CA . MET A 1 106 ? 26.234 -19.797 -13.727 1 97.88 106 MET A CA 1
ATOM 851 C C . MET A 1 106 ? 27.688 -19.359 -13.5 1 97.88 106 MET A C 1
ATOM 853 O O . MET A 1 106 ? 28.234 -19.531 -12.406 1 97.88 106 MET A O 1
ATOM 857 N N . GLU A 1 107 ? 28.266 -18.75 -14.469 1 97.19 107 GLU A N 1
ATOM 858 C CA . GLU A 1 107 ? 29.625 -18.219 -14.328 1 97.19 107 GLU A CA 1
ATOM 859 C C . GLU A 1 107 ? 29.672 -17.094 -13.312 1 97.19 107 GLU A C 1
ATOM 861 O O . GLU A 1 107 ? 30.578 -17.016 -12.492 1 97.19 107 GLU A O 1
ATOM 866 N N . ASN A 1 108 ? 28.734 -16.25 -13.43 1 95.31 108 ASN A N 1
ATOM 867 C CA . ASN A 1 108 ? 28.719 -15.102 -12.531 1 95.31 108 ASN A CA 1
ATOM 868 C C . ASN A 1 108 ? 28.312 -15.5 -11.117 1 95.31 108 ASN A C 1
ATOM 870 O O . ASN A 1 108 ? 28.766 -14.898 -10.141 1 95.31 108 ASN A O 1
ATOM 874 N N . LEU A 1 109 ? 27.453 -16.5 -11.008 1 95.31 109 LEU A N 1
ATOM 875 C CA . LEU A 1 109 ? 27.062 -17 -9.695 1 95.31 109 LEU A CA 1
ATOM 876 C C . LEU A 1 109 ? 28.266 -17.547 -8.945 1 95.31 109 LEU A C 1
ATOM 878 O O . LEU A 1 109 ? 28.328 -17.453 -7.715 1 95.31 109 LEU A O 1
ATOM 882 N N . LYS A 1 110 ? 29.188 -18.031 -9.633 1 94.38 110 LYS A N 1
ATOM 883 C CA . LYS A 1 110 ? 30.391 -18.594 -9.016 1 94.38 110 LYS A CA 1
ATOM 884 C C . LYS A 1 110 ? 31.25 -17.5 -8.375 1 94.38 110 LYS A C 1
ATOM 886 O O . LYS A 1 110 ? 32.094 -17.797 -7.527 1 94.38 110 LYS A O 1
ATOM 891 N N . LYS A 1 111 ? 31 -16.266 -8.758 1 90.75 111 LYS A N 1
ATOM 892 C CA . LYS A 1 111 ? 31.859 -15.156 -8.328 1 90.75 111 LYS A CA 1
ATOM 893 C C . LYS A 1 111 ? 31.297 -14.492 -7.07 1 90.75 111 LYS A C 1
ATOM 895 O O . LYS A 1 111 ? 31.922 -13.594 -6.504 1 90.75 111 LYS A O 1
ATOM 900 N N . ILE A 1 112 ? 30.141 -14.906 -6.68 1 87 112 ILE A N 1
ATOM 901 C CA . ILE A 1 112 ? 29.531 -14.234 -5.535 1 87 112 ILE A CA 1
ATOM 902 C C . ILE A 1 112 ? 29.297 -15.242 -4.41 1 87 112 ILE A C 1
ATOM 904 O O . ILE A 1 112 ? 29.422 -16.453 -4.617 1 87 112 ILE A O 1
ATOM 908 N N . LYS A 1 113 ? 29.078 -14.68 -3.18 1 83.88 113 LYS A N 1
ATOM 909 C CA . LYS A 1 113 ? 28.766 -15.547 -2.045 1 83.88 113 LYS A CA 1
ATOM 910 C C . LYS A 1 113 ? 27.344 -16.109 -2.152 1 83.88 113 LYS A C 1
ATOM 912 O O . LYS A 1 113 ? 26.391 -15.352 -2.301 1 83.88 113 LYS A O 1
ATOM 917 N N . LEU A 1 114 ? 27.234 -17.438 -2.166 1 88.31 114 LEU A N 1
ATOM 918 C CA . LEU A 1 114 ? 25.953 -18.125 -2.283 1 88.31 114 LEU A CA 1
ATOM 919 C C . LEU A 1 114 ? 25.656 -18.953 -1.029 1 88.31 114 LEU A C 1
ATOM 921 O O . LEU A 1 114 ? 26.578 -19.328 -0.306 1 88.31 114 LEU A O 1
ATOM 925 N N . PRO A 1 115 ? 24.438 -19.141 -0.76 1 82.5 115 PRO A N 1
ATOM 926 C CA . PRO A 1 115 ? 24.125 -20.156 0.255 1 82.5 115 PRO A CA 1
ATOM 927 C C . PRO A 1 115 ? 24.75 -21.516 -0.053 1 82.5 115 PRO A C 1
ATOM 929 O O . PRO A 1 115 ? 24.906 -21.875 -1.222 1 82.5 115 PRO A O 1
ATOM 932 N N . ASP A 1 116 ? 24.953 -22.266 0.976 1 88.56 116 ASP A N 1
ATOM 933 C CA . ASP A 1 116 ? 25.688 -23.516 0.852 1 88.56 116 ASP A CA 1
ATOM 934 C C . ASP A 1 116 ? 24.984 -24.469 -0.111 1 88.56 116 ASP A C 1
ATOM 936 O O . ASP A 1 116 ? 25.641 -25.109 -0.943 1 88.56 116 ASP A O 1
ATOM 940 N N . ASP A 1 117 ? 23.734 -24.562 -0.014 1 89.25 117 ASP A N 1
ATOM 941 C CA . ASP A 1 117 ? 22.984 -25.5 -0.848 1 89.25 117 ASP A CA 1
ATOM 942 C C . ASP A 1 117 ? 23.031 -25.078 -2.314 1 89.25 117 ASP A C 1
ATOM 944 O O . ASP A 1 117 ? 23.141 -25.922 -3.205 1 89.25 117 ASP A O 1
ATOM 948 N N . VAL A 1 118 ? 23.016 -23.828 -2.588 1 93.25 118 VAL A N 1
ATOM 949 C CA . VAL A 1 118 ? 23.062 -23.297 -3.949 1 93.25 118 VAL A CA 1
ATOM 950 C C . VAL A 1 118 ? 24.438 -23.531 -4.543 1 93.25 118 VAL A C 1
ATOM 952 O O . VAL A 1 118 ? 24.578 -23.938 -5.699 1 93.25 118 VAL A O 1
ATOM 955 N N . LYS A 1 119 ? 25.375 -23.266 -3.707 1 95.75 119 LYS A N 1
ATOM 956 C CA . LYS A 1 119 ? 26.766 -23.453 -4.145 1 95.75 119 LYS A CA 1
ATOM 957 C C . LYS A 1 119 ? 27.031 -24.922 -4.492 1 95.75 119 LYS A C 1
ATOM 959 O O . LYS A 1 119 ? 27.656 -25.219 -5.512 1 95.75 119 LYS A O 1
ATOM 964 N N . LYS A 1 120 ? 26.609 -25.719 -3.625 1 96.19 120 LYS A N 1
ATOM 965 C CA . LYS A 1 120 ? 26.781 -27.156 -3.863 1 96.19 120 LYS A CA 1
ATOM 966 C C . LYS A 1 120 ? 26.141 -27.562 -5.188 1 96.19 120 LYS A C 1
ATOM 968 O O . LYS A 1 120 ? 26.75 -28.297 -5.973 1 96.19 120 LYS A O 1
ATOM 973 N N . ASP A 1 121 ? 24.953 -27.125 -5.457 1 96.81 121 ASP A N 1
ATOM 974 C CA . ASP A 1 121 ? 24.25 -27.469 -6.691 1 96.81 121 ASP A CA 1
ATOM 975 C C . ASP A 1 121 ? 24.969 -26.875 -7.906 1 96.81 121 ASP A C 1
ATOM 977 O O . ASP A 1 121 ? 25.125 -27.547 -8.93 1 96.81 121 ASP A O 1
ATOM 981 N N . LEU A 1 122 ? 25.438 -25.703 -7.77 1 97.62 122 LEU A N 1
ATOM 982 C CA . LEU A 1 122 ? 26.125 -25.016 -8.852 1 97.62 122 LEU A CA 1
ATOM 983 C C . LEU A 1 122 ? 27.406 -25.75 -9.234 1 97.62 122 LEU A C 1
ATOM 985 O O . LEU A 1 122 ? 27.703 -25.922 -10.414 1 97.62 122 LEU A O 1
ATOM 989 N N . MET A 1 123 ? 28.125 -26.219 -8.227 1 97.25 123 MET A N 1
ATOM 990 C CA . MET A 1 123 ? 29.453 -26.812 -8.445 1 97.25 123 MET A CA 1
ATOM 991 C C . MET A 1 123 ? 29.328 -28.266 -8.883 1 97.25 123 MET A C 1
ATOM 993 O O . MET A 1 123 ? 30.266 -28.828 -9.438 1 97.25 123 MET A O 1
ATOM 997 N N . SER A 1 124 ? 28.219 -28.859 -8.656 1 96.94 124 SER A N 1
ATOM 998 C CA . SER A 1 124 ? 28.031 -30.266 -9.016 1 96.94 124 SER A CA 1
ATOM 999 C C . SER A 1 124 ? 28.031 -30.453 -10.531 1 96.94 124 SER A C 1
ATOM 1001 O O . SER A 1 124 ? 28.359 -31.531 -11.023 1 96.94 124 SER A O 1
ATOM 1003 N N . GLY A 1 125 ? 27.547 -29.438 -11.234 1 95.94 125 GLY A N 1
ATOM 1004 C CA . GLY A 1 125 ? 27.391 -29.547 -12.672 1 95.94 125 GLY A CA 1
ATOM 1005 C C . GLY A 1 125 ? 26.094 -30.25 -13.086 1 95.94 125 GLY A C 1
ATOM 1006 O O . GLY A 1 125 ? 25.781 -30.328 -14.273 1 95.94 125 GLY A O 1
ATOM 1007 N N . ASP A 1 126 ? 25.359 -30.625 -12.133 1 97.81 126 ASP A N 1
ATOM 1008 C CA . ASP A 1 126 ? 24.141 -31.406 -12.406 1 97.81 126 ASP A CA 1
ATOM 1009 C C . ASP A 1 126 ? 22.922 -30.5 -12.523 1 97.81 126 ASP A C 1
ATOM 1011 O O . ASP A 1 126 ? 21.844 -30.938 -12.93 1 97.81 126 ASP A O 1
ATOM 1015 N N . TYR A 1 127 ? 23.109 -29.203 -12.172 1 98.38 127 TYR A N 1
ATOM 1016 C CA . TYR A 1 127 ? 21.984 -28.281 -12.172 1 98.38 127 TYR A CA 1
ATOM 1017 C C . TYR A 1 127 ? 22.172 -27.203 -13.234 1 98.38 127 TYR A C 1
ATOM 1019 O O . TYR A 1 127 ? 23.281 -26.734 -13.469 1 98.38 127 TYR A O 1
ATOM 1027 N N . LEU A 1 128 ? 21.109 -26.844 -13.891 1 98.56 128 LEU A N 1
ATOM 1028 C CA . LEU A 1 128 ? 21.062 -25.734 -14.828 1 98.56 128 LEU A CA 1
ATOM 1029 C C . LEU A 1 128 ? 20.328 -24.547 -14.219 1 98.56 128 LEU A C 1
ATOM 1031 O O . LEU A 1 128 ? 19.156 -24.656 -13.844 1 98.56 128 LEU A O 1
ATOM 1035 N N . PHE A 1 129 ? 21.047 -23.453 -14.148 1 98.31 129 PHE A N 1
ATOM 1036 C CA . PHE A 1 129 ? 20.484 -22.266 -13.531 1 98.31 129 PHE A CA 1
ATOM 1037 C C . PHE A 1 129 ? 19.922 -21.328 -14.594 1 98.31 129 PHE A C 1
ATOM 1039 O O . PHE A 1 129 ? 20.438 -21.266 -15.711 1 98.31 129 PHE A O 1
ATOM 1046 N N . GLY A 1 130 ? 18.859 -20.625 -14.203 1 97.69 130 GLY A N 1
ATOM 1047 C CA . GLY A 1 130 ? 18.281 -19.625 -15.07 1 97.69 130 GLY A CA 1
ATOM 1048 C C . GLY A 1 130 ? 16.797 -19.406 -14.82 1 97.69 130 GLY A C 1
ATOM 1049 O O . GLY A 1 130 ? 16.094 -20.312 -14.359 1 97.69 130 GLY A O 1
ATOM 1050 N N . ARG A 1 131 ? 16.328 -18.203 -15.18 1 96.38 131 ARG A N 1
ATOM 1051 C CA . ARG A 1 131 ? 14.898 -17.938 -15.07 1 96.38 131 ARG A CA 1
ATOM 1052 C C . ARG A 1 131 ? 14.117 -18.797 -16.062 1 96.38 131 ARG A C 1
ATOM 1054 O O . ARG A 1 131 ? 14.328 -18.719 -17.266 1 96.38 131 ARG A O 1
ATOM 1061 N N . GLY A 1 132 ? 13.273 -19.625 -15.562 1 96.5 132 GLY A N 1
ATOM 1062 C CA . GLY A 1 132 ? 12.445 -20.484 -16.391 1 96.5 132 GLY A CA 1
ATOM 1063 C C . GLY A 1 132 ? 13.047 -21.859 -16.609 1 96.5 132 GLY A C 1
ATOM 1064 O O . GLY A 1 132 ? 12.383 -22.75 -17.141 1 96.5 132 GLY A O 1
ATOM 1065 N N . ALA A 1 133 ? 14.273 -22.031 -16.125 1 98 133 ALA A N 1
ATOM 1066 C CA . ALA A 1 133 ? 14.898 -23.328 -16.328 1 98 133 ALA A CA 1
ATOM 1067 C C . ALA A 1 133 ? 14.102 -24.422 -15.625 1 98 133 ALA A C 1
ATOM 1069 O O . ALA A 1 133 ? 13.898 -25.516 -16.172 1 98 133 ALA A O 1
ATOM 1070 N N . CYS A 1 134 ? 13.664 -24.062 -14.469 1 96.38 134 CYS A N 1
ATOM 1071 C CA . CYS A 1 134 ? 12.898 -25 -13.664 1 96.38 134 CYS A CA 1
ATOM 1072 C C . CYS A 1 134 ? 11.406 -24.859 -13.922 1 96.38 134 CYS A C 1
ATOM 1074 O O . CYS A 1 134 ? 10.695 -25.844 -14.094 1 96.38 134 CYS A O 1
ATOM 1076 N N . ASP A 1 135 ? 10.836 -23.734 -14.039 1 94.12 135 ASP A N 1
ATOM 1077 C CA . ASP A 1 135 ? 9.414 -23.438 -14.133 1 94.12 135 ASP A CA 1
ATOM 1078 C C . ASP A 1 135 ? 9.102 -22.641 -15.398 1 94.12 135 ASP A C 1
ATOM 1080 O O . ASP A 1 135 ? 8.977 -21.422 -15.352 1 94.12 135 ASP A O 1
ATOM 1084 N N . MET A 1 136 ? 8.859 -23.234 -16.562 1 95.44 136 MET A N 1
ATOM 1085 C CA . MET A 1 136 ? 9.078 -24.656 -16.75 1 95.44 136 MET A CA 1
ATOM 1086 C C . MET A 1 136 ? 9.609 -24.953 -18.141 1 95.44 136 MET A C 1
ATOM 1088 O O . MET A 1 136 ? 9.188 -25.922 -18.781 1 95.44 136 MET A O 1
ATOM 1092 N N . LYS A 1 137 ? 10.469 -24.078 -18.594 1 98.12 137 LYS A N 1
ATOM 1093 C CA . LYS A 1 137 ? 10.977 -24.234 -19.953 1 98.12 137 LYS A CA 1
ATOM 1094 C C . LYS A 1 137 ? 11.672 -25.578 -20.125 1 98.12 137 LYS A C 1
ATOM 1096 O O . LYS A 1 137 ? 11.633 -26.172 -21.219 1 98.12 137 LYS A O 1
ATOM 1101 N N . SER A 1 138 ? 12.289 -26.094 -19.109 1 98.56 138 SER A N 1
ATOM 1102 C CA . SER A 1 138 ? 12.828 -27.438 -19.172 1 98.56 138 SER A CA 1
ATOM 1103 C C . SER A 1 138 ? 11.719 -28.469 -19.422 1 98.56 138 SER A C 1
ATOM 1105 O O . SER A 1 138 ? 11.891 -29.391 -20.219 1 98.56 138 SER A O 1
ATOM 1107 N N . GLY A 1 139 ? 10.586 -28.328 -18.688 1 98.5 139 GLY A N 1
ATOM 1108 C CA . GLY A 1 139 ? 9.453 -29.219 -18.891 1 98.5 139 GLY A CA 1
ATOM 1109 C C . GLY A 1 139 ? 8.93 -29.203 -20.328 1 98.5 139 GLY A C 1
ATOM 1110 O O . GLY A 1 139 ? 8.602 -30.234 -20.891 1 98.5 139 GLY A O 1
ATOM 1111 N N . ASP A 1 140 ? 8.828 -28.031 -20.891 1 98.69 140 ASP A N 1
ATOM 1112 C CA . ASP A 1 140 ? 8.406 -27.875 -22.281 1 98.69 140 ASP A CA 1
ATOM 1113 C C . ASP A 1 140 ? 9.406 -28.547 -23.234 1 98.69 140 ASP A C 1
ATOM 1115 O O . ASP A 1 140 ? 9.016 -29.203 -24.188 1 98.69 140 ASP A O 1
ATOM 1119 N N . ALA A 1 141 ? 10.68 -28.312 -22.922 1 98.81 141 ALA A N 1
ATOM 1120 C CA . ALA A 1 141 ? 11.719 -28.891 -23.766 1 98.81 141 ALA A CA 1
ATOM 1121 C C . ALA A 1 141 ? 11.617 -30.422 -23.766 1 98.81 141 ALA A C 1
ATOM 1123 O O . ALA A 1 141 ? 11.789 -31.047 -24.812 1 98.81 141 ALA A O 1
ATOM 1124 N N . VAL A 1 142 ? 11.367 -30.969 -22.625 1 98.75 142 VAL A N 1
ATOM 1125 C CA . VAL A 1 142 ? 11.188 -32.406 -22.531 1 98.75 142 VAL A CA 1
ATOM 1126 C C . VAL A 1 142 ? 10.047 -32.844 -23.438 1 98.75 142 VAL A C 1
ATOM 1128 O O . VAL A 1 142 ? 10.195 -33.781 -24.234 1 98.75 142 VAL A O 1
ATOM 1131 N N . PHE A 1 143 ? 8.906 -32.219 -23.375 1 98.75 143 PHE A N 1
ATOM 1132 C CA . PHE A 1 143 ? 7.754 -32.562 -24.203 1 98.75 143 PHE A CA 1
ATOM 1133 C C . PHE A 1 143 ? 8.086 -32.406 -25.688 1 98.75 143 PHE A C 1
ATOM 1135 O O . PHE A 1 143 ? 7.715 -33.25 -26.5 1 98.75 143 PHE A O 1
ATOM 1142 N N . MET A 1 144 ? 8.766 -31.344 -26 1 98.81 144 MET A N 1
ATOM 1143 C CA . MET A 1 144 ? 9.07 -31.062 -27.406 1 98.81 144 MET A CA 1
ATOM 1144 C C . MET A 1 144 ? 10 -32.125 -27.984 1 98.81 144 MET A C 1
ATOM 1146 O O . MET A 1 144 ? 9.766 -32.625 -29.094 1 98.81 144 MET A O 1
ATOM 1150 N N . VAL A 1 145 ? 10.984 -32.469 -27.25 1 98.62 145 VAL A N 1
ATOM 1151 C CA . VAL A 1 145 ? 11.922 -33.5 -27.719 1 98.62 145 VAL A CA 1
ATOM 1152 C C . VAL A 1 145 ? 11.219 -34.844 -27.781 1 98.62 145 VAL A C 1
ATOM 1154 O O . VAL A 1 145 ? 11.461 -35.625 -28.703 1 98.62 145 VAL A O 1
ATOM 1157 N N . LEU A 1 146 ? 10.375 -35.125 -26.797 1 98.31 146 LEU A N 1
ATOM 1158 C CA . LEU A 1 146 ? 9.617 -36.375 -26.812 1 98.31 146 LEU A CA 1
ATOM 1159 C C . LEU A 1 146 ? 8.688 -36.438 -28.016 1 98.31 146 LEU A C 1
ATOM 1161 O O . LEU A 1 146 ? 8.531 -37.5 -28.641 1 98.31 146 LEU A O 1
ATOM 1165 N N . MET A 1 147 ? 8.047 -35.375 -28.297 1 98.06 147 MET A N 1
ATOM 1166 C CA . MET A 1 147 ? 7.16 -35.312 -29.469 1 98.06 147 MET A CA 1
ATOM 1167 C C . MET A 1 147 ? 7.938 -35.531 -30.75 1 98.06 147 MET A C 1
ATOM 1169 O O . MET A 1 147 ? 7.449 -36.219 -31.672 1 98.06 147 MET A O 1
ATOM 1173 N N . LYS A 1 148 ? 9.125 -34.938 -30.828 1 98.12 148 LYS A N 1
ATOM 1174 C CA . LYS A 1 148 ? 9.984 -35.219 -31.984 1 98.12 148 LYS A CA 1
ATOM 1175 C C . LYS A 1 148 ? 10.32 -36.688 -32.094 1 98.12 148 LYS A C 1
ATOM 1177 O O . LYS A 1 148 ? 10.18 -37.281 -33.156 1 98.12 148 LYS A O 1
ATOM 1182 N N . TYR A 1 149 ? 10.703 -37.281 -31.016 1 97.81 149 TYR A N 1
ATOM 1183 C CA . TYR A 1 149 ? 11.047 -38.688 -30.984 1 97.81 149 TYR A CA 1
ATOM 1184 C C . TYR A 1 149 ? 9.859 -39.562 -31.391 1 97.81 149 TYR A C 1
ATOM 1186 O O . TYR A 1 149 ? 10 -40.438 -32.219 1 97.81 149 TYR A O 1
ATOM 1194 N N . LEU A 1 150 ? 8.711 -39.281 -30.844 1 97.25 150 LEU A N 1
ATOM 1195 C CA . LEU A 1 150 ? 7.512 -40.062 -31.125 1 97.25 150 LEU A CA 1
ATOM 1196 C C . LEU A 1 150 ? 7.082 -39.875 -32.562 1 97.25 150 LEU A C 1
ATOM 1198 O O . LEU A 1 150 ? 6.551 -40.812 -33.188 1 97.25 150 LEU A O 1
ATOM 1202 N N . SER A 1 151 ? 7.312 -38.719 -33.094 1 97.31 151 SER A N 1
ATOM 1203 C CA . SER A 1 151 ? 6.969 -38.469 -34.469 1 97.31 151 SER A CA 1
ATOM 1204 C C . SER A 1 151 ? 7.809 -39.344 -35.406 1 97.31 151 SER A C 1
ATOM 1206 O O . SER A 1 151 ? 7.332 -39.781 -36.469 1 97.31 151 SER A O 1
ATOM 1208 N N . GLU A 1 152 ? 8.992 -39.594 -35.031 1 96.5 152 GLU A N 1
ATOM 1209 C CA . GLU A 1 152 ? 9.883 -40.438 -35.781 1 96.5 152 GLU A CA 1
ATOM 1210 C C . GLU A 1 152 ? 9.492 -41.906 -35.656 1 96.5 152 GLU A C 1
ATOM 1212 O O . GLU A 1 152 ? 9.922 -42.75 -36.438 1 96.5 152 GLU A O 1
ATOM 1217 N N . HIS A 1 153 ? 8.664 -42.156 -34.719 1 95.75 153 HIS A N 1
ATOM 1218 C CA . HIS A 1 153 ? 8.242 -43.531 -34.438 1 95.75 153 HIS A CA 1
ATOM 1219 C C . HIS A 1 153 ? 6.723 -43.656 -34.5 1 95.75 153 HIS A C 1
ATOM 1221 O O . HIS A 1 153 ? 6.129 -44.469 -33.781 1 95.75 153 HIS A O 1
ATOM 1227 N N . ALA A 1 154 ? 6.109 -42.844 -35.281 1 94.75 154 ALA A N 1
ATOM 1228 C CA . ALA A 1 154 ? 4.652 -42.781 -35.344 1 94.75 154 ALA A CA 1
ATOM 1229 C C . ALA A 1 154 ? 4.062 -44.125 -35.812 1 94.75 154 ALA A C 1
ATOM 1231 O O . ALA A 1 154 ? 2.947 -44.469 -35.438 1 94.75 154 ALA A O 1
ATOM 1232 N N . HIS A 1 155 ? 4.801 -44.875 -36.531 1 93.81 155 HIS A N 1
ATOM 1233 C CA . HIS A 1 155 ? 4.336 -46.156 -37.094 1 93.81 155 HIS A CA 1
ATOM 1234 C C . HIS A 1 155 ? 4.293 -47.25 -36.031 1 93.81 155 HIS A C 1
ATOM 1236 O O . HIS A 1 155 ? 3.686 -48.281 -36.219 1 93.81 155 HIS A O 1
ATOM 1242 N N . GLU A 1 156 ? 4.758 -46.906 -34.844 1 93.94 156 GLU A N 1
ATOM 1243 C CA . GLU A 1 156 ? 4.945 -47.938 -33.812 1 93.94 156 GLU A CA 1
ATOM 1244 C C . GLU A 1 156 ? 3.805 -47.906 -32.812 1 93.94 156 GLU A C 1
ATOM 1246 O O . GLU A 1 156 ? 3.676 -48.844 -32 1 93.94 156 GLU A O 1
ATOM 1251 N N . PHE A 1 157 ? 2.938 -46.906 -32.875 1 93.25 157 PHE A N 1
ATOM 1252 C CA . PHE A 1 157 ? 1.908 -46.844 -31.828 1 93.25 157 PHE A CA 1
ATOM 1253 C C . PHE A 1 157 ? 0.58 -46.406 -32.406 1 93.25 157 PHE A C 1
ATOM 1255 O O . PHE A 1 157 ? 0.532 -45.906 -33.562 1 93.25 157 PHE A O 1
ATOM 1262 N N . SER A 1 158 ? -0.519 -46.75 -31.672 1 94 158 SER A N 1
ATOM 1263 C CA . SER A 1 158 ? -1.86 -46.25 -31.953 1 94 158 SER A CA 1
ATOM 1264 C C . SER A 1 158 ? -2.289 -45.219 -30.891 1 94 158 SER A C 1
ATOM 1266 O O . SER A 1 158 ? -1.888 -45.312 -29.734 1 94 158 SER A O 1
ATOM 1268 N N . GLY A 1 159 ? -3.02 -44.344 -31.297 1 95.62 159 GLY A N 1
ATOM 1269 C CA . GLY A 1 159 ? -3.453 -43.281 -30.406 1 95.62 159 GLY A CA 1
ATOM 1270 C C . GLY A 1 159 ? -2.988 -41.906 -30.844 1 95.62 159 GLY A C 1
ATOM 1271 O O . GLY A 1 159 ? -2.316 -41.75 -31.859 1 95.62 159 GLY A O 1
ATOM 1272 N N . ASN A 1 160 ? -3.449 -40.906 -30.188 1 97.31 160 ASN A N 1
ATOM 1273 C CA . ASN A 1 160 ? -3.176 -39.5 -30.547 1 97.31 160 ASN A CA 1
ATOM 1274 C C . ASN A 1 160 ? -2.531 -38.75 -29.391 1 97.31 160 ASN A C 1
ATOM 1276 O O . ASN A 1 160 ? -2.9 -38.938 -28.234 1 97.31 160 ASN A O 1
ATOM 1280 N N . ILE A 1 161 ? -1.504 -37.969 -29.688 1 98.06 161 ILE A N 1
ATOM 1281 C CA . ILE A 1 161 ? -0.831 -37.125 -28.688 1 98.06 161 ILE A CA 1
ATOM 1282 C C . ILE A 1 161 ? -0.937 -35.656 -29.078 1 98.06 161 ILE A C 1
ATOM 1284 O O . ILE A 1 161 ? -0.647 -35.312 -30.219 1 98.06 161 ILE A O 1
ATOM 1288 N N . ILE A 1 162 ? -1.407 -34.875 -28.188 1 98.56 162 ILE A N 1
ATOM 1289 C CA . ILE A 1 162 ? -1.499 -33.438 -28.406 1 98.56 162 ILE A CA 1
ATOM 1290 C C . ILE A 1 162 ? -0.476 -32.719 -27.531 1 98.56 162 ILE A C 1
ATOM 1292 O O . ILE A 1 162 ? -0.506 -32.844 -26.297 1 98.56 162 ILE A O 1
ATOM 1296 N N . GLY A 1 163 ? 0.499 -32.094 -28.141 1 98.56 163 GLY A N 1
ATOM 1297 C CA . GLY A 1 163 ? 1.315 -31.141 -27.438 1 98.56 163 GLY A CA 1
ATOM 1298 C C . GLY A 1 163 ? 0.679 -29.75 -27.359 1 98.56 163 GLY A C 1
ATOM 1299 O O . GLY A 1 163 ? 0.211 -29.234 -28.375 1 98.56 163 GLY A O 1
ATOM 1300 N N . MET A 1 164 ? 0.562 -29.219 -26.188 1 98.69 164 MET A N 1
ATOM 1301 C CA . MET A 1 164 ? -0.101 -27.938 -25.984 1 98.69 164 MET A CA 1
ATOM 1302 C C . MET A 1 164 ? 0.765 -27 -25.156 1 98.69 164 MET A C 1
ATOM 1304 O O . MET A 1 164 ? 1.062 -27.297 -24 1 98.69 164 MET A O 1
ATOM 1308 N N . PHE A 1 165 ? 1.233 -25.938 -25.703 1 98.62 165 PHE A N 1
ATOM 1309 C CA . PHE A 1 165 ? 2.094 -24.938 -25.078 1 98.62 165 PHE A CA 1
ATOM 1310 C C . PHE A 1 165 ? 1.373 -23.594 -24.969 1 98.62 165 PHE A C 1
ATOM 1312 O O . PHE A 1 165 ? 1.018 -22.984 -25.969 1 98.62 165 PHE A O 1
ATOM 1319 N N . ASN A 1 166 ? 1.173 -23.188 -23.734 1 98.19 166 ASN A N 1
ATOM 1320 C CA . ASN A 1 166 ? 0.263 -22.078 -23.469 1 98.19 166 ASN A CA 1
ATOM 1321 C C . ASN A 1 166 ? 0.986 -20.906 -22.828 1 98.19 166 ASN A C 1
ATOM 1323 O O . ASN A 1 166 ? 1.816 -21.094 -21.938 1 98.19 166 ASN A O 1
ATOM 1327 N N . PRO A 1 167 ? 0.753 -19.688 -23.281 1 96.81 167 PRO A N 1
ATOM 1328 C CA . PRO A 1 167 ? 1.246 -18.484 -22.578 1 96.81 167 PRO A CA 1
ATOM 1329 C C . PRO A 1 167 ? 0.363 -18.078 -21.406 1 96.81 167 PRO A C 1
ATOM 1331 O O . PRO A 1 167 ? -0.707 -18.672 -21.203 1 96.81 167 PRO A O 1
ATOM 1334 N N . VAL A 1 168 ? 0.778 -17.188 -20.469 1 92.31 168 VAL A N 1
ATOM 1335 C CA . VAL A 1 168 ? 0.042 -16.406 -19.484 1 92.31 168 VAL A CA 1
ATOM 1336 C C . VAL A 1 168 ? -0.281 -17.266 -18.281 1 92.31 168 VAL A C 1
ATOM 1338 O O . VAL A 1 168 ? -1.298 -17.062 -17.609 1 92.31 168 VAL A O 1
ATOM 1341 N N . GLU A 1 169 ? 0.409 -18.312 -17.984 1 90.44 169 GLU A N 1
ATOM 1342 C CA . GLU A 1 169 ? 0.158 -19.156 -16.812 1 90.44 169 GLU A CA 1
ATOM 1343 C C . GLU A 1 169 ? 0.444 -18.406 -15.523 1 90.44 169 GLU A C 1
ATOM 1345 O O . GLU A 1 169 ? -0.29 -18.531 -14.547 1 90.44 169 GLU A O 1
ATOM 1350 N N . GLU A 1 170 ? 1.343 -17.531 -15.445 1 82.81 170 GLU A N 1
ATOM 1351 C CA . GLU A 1 170 ? 1.89 -16.922 -14.242 1 82.81 170 GLU A CA 1
ATOM 1352 C C . GLU A 1 170 ? 0.956 -15.836 -13.695 1 82.81 170 GLU A C 1
ATOM 1354 O O . GLU A 1 170 ? 1.216 -15.258 -12.641 1 82.81 170 GLU A O 1
ATOM 1359 N N . ASN A 1 171 ? -0.076 -15.555 -14.391 1 82.62 171 ASN A N 1
ATOM 1360 C CA . ASN A 1 171 ? -0.993 -14.523 -13.914 1 82.62 171 ASN A CA 1
ATOM 1361 C C . ASN A 1 171 ? -2.449 -14.93 -14.125 1 82.62 171 ASN A C 1
ATOM 1363 O O . ASN A 1 171 ? -3.062 -15.555 -13.266 1 82.62 171 ASN A O 1
ATOM 1367 N N . LEU A 1 172 ? -2.996 -15.023 -15.43 1 86.12 172 LEU A N 1
ATOM 1368 C CA . LEU A 1 172 ? -4.43 -15.164 -15.664 1 86.12 172 LEU A CA 1
ATOM 1369 C C . LEU A 1 172 ? -4.746 -16.484 -16.359 1 86.12 172 LEU A C 1
ATOM 1371 O O . LEU A 1 172 ? -5.914 -16.844 -16.516 1 86.12 172 LEU A O 1
ATOM 1375 N N . HIS A 1 173 ? -3.75 -17.25 -16.781 1 93 173 HIS A N 1
ATOM 1376 C CA . HIS A 1 173 ? -3.918 -18.562 -17.375 1 93 173 HIS A CA 1
ATOM 1377 C C . HIS A 1 173 ? -4.73 -18.469 -18.672 1 93 173 HIS A C 1
ATOM 1379 O O . HIS A 1 173 ? -5.449 -19.406 -19.016 1 93 173 HIS A O 1
ATOM 1385 N N . THR A 1 174 ? -4.703 -17.359 -19.375 1 92.44 174 THR A N 1
ATOM 1386 C CA . THR A 1 174 ? -5.531 -17.109 -20.547 1 92.44 174 THR A CA 1
ATOM 1387 C C . THR A 1 174 ? -5.238 -18.125 -21.656 1 92.44 174 THR A C 1
ATOM 1389 O O . THR A 1 174 ? -6.141 -18.547 -22.375 1 92.44 174 THR A O 1
ATOM 1392 N N . GLY A 1 175 ? -4.02 -18.547 -21.766 1 95.38 175 GLY A N 1
ATOM 1393 C CA . GLY A 1 175 ? -3.635 -19.5 -22.797 1 95.38 175 GLY A CA 1
ATOM 1394 C C . GLY A 1 175 ? -4.406 -20.797 -22.734 1 95.38 175 GLY A C 1
ATOM 1395 O O . GLY A 1 175 ? -5.125 -21.156 -23.672 1 95.38 175 GLY A O 1
ATOM 1396 N N . ILE A 1 176 ? -4.344 -21.438 -21.609 1 96.31 176 ILE A N 1
ATOM 1397 C CA . ILE A 1 176 ? -4.992 -22.734 -21.469 1 96.31 176 ILE A CA 1
ATOM 1398 C C . ILE A 1 176 ? -6.512 -22.562 -21.5 1 96.31 176 ILE A C 1
ATOM 1400 O O . ILE A 1 176 ? -7.23 -23.422 -22 1 96.31 176 ILE A O 1
ATOM 1404 N N . ILE A 1 177 ? -6.98 -21.5 -20.953 1 94.38 177 ILE A N 1
ATOM 1405 C CA . ILE A 1 177 ? -8.422 -21.25 -20.922 1 94.38 177 ILE A CA 1
ATOM 1406 C C . ILE A 1 177 ? -8.953 -21.188 -22.359 1 94.38 177 ILE A C 1
ATOM 1408 O O . ILE A 1 177 ? -9.977 -21.797 -22.672 1 94.38 177 ILE A O 1
ATOM 1412 N N . GLU A 1 178 ? -8.273 -20.5 -23.25 1 94.88 178 GLU A N 1
ATOM 1413 C CA . GLU A 1 178 ? -8.719 -20.359 -24.625 1 94.88 178 GLU A CA 1
ATOM 1414 C C . GLU A 1 178 ? -8.391 -21.625 -25.438 1 94.88 178 GLU A C 1
ATOM 1416 O O . GLU A 1 178 ? -9.133 -21.984 -26.344 1 94.88 178 GLU A O 1
ATOM 1421 N N . ALA A 1 179 ? -7.316 -22.312 -25.078 1 96.38 179 ALA A N 1
ATOM 1422 C CA . ALA A 1 179 ? -6.895 -23.5 -25.812 1 96.38 179 ALA A CA 1
ATOM 1423 C C . ALA A 1 179 ? -7.953 -24.594 -25.734 1 96.38 179 ALA A C 1
ATOM 1425 O O . ALA A 1 179 ? -7.996 -25.484 -26.578 1 96.38 179 ALA A O 1
ATOM 1426 N N . ARG A 1 180 ? -8.75 -24.531 -24.766 1 94.38 180 ARG A N 1
ATOM 1427 C CA . ARG A 1 180 ? -9.805 -25.516 -24.594 1 94.38 180 ARG A CA 1
ATOM 1428 C C . ARG A 1 180 ? -10.719 -25.562 -25.828 1 94.38 180 ARG A C 1
ATOM 1430 O O . ARG A 1 180 ? -11.25 -26.625 -26.172 1 94.38 180 ARG A O 1
ATOM 1437 N N . GLU A 1 181 ? -10.898 -24.422 -26.422 1 94.75 181 GLU A N 1
ATOM 1438 C CA . GLU A 1 181 ? -11.719 -24.359 -27.641 1 94.75 181 GLU A CA 1
ATOM 1439 C C . GLU A 1 181 ? -11.172 -25.297 -28.719 1 94.75 181 GLU A C 1
ATOM 1441 O O . GLU A 1 181 ? -11.938 -25.953 -29.422 1 94.75 181 GLU A O 1
ATOM 1446 N N . ILE A 1 182 ? -9.859 -25.312 -28.797 1 96.44 182 ILE A N 1
ATOM 1447 C CA . ILE A 1 182 ? -9.227 -26.188 -29.766 1 96.44 182 ILE A CA 1
ATOM 1448 C C . ILE A 1 182 ? -9.438 -27.641 -29.375 1 96.44 182 ILE A C 1
ATOM 1450 O O . ILE A 1 182 ? -9.695 -28.5 -30.234 1 96.44 182 ILE A O 1
ATOM 1454 N N . LEU A 1 183 ? -9.383 -27.953 -28.109 1 96.69 183 LEU A N 1
ATOM 1455 C CA . LEU A 1 183 ? -9.617 -29.312 -27.641 1 96.69 183 LEU A CA 1
ATOM 1456 C C . LEU A 1 183 ? -11.039 -29.766 -27.969 1 96.69 183 LEU A C 1
ATOM 1458 O O . LEU A 1 183 ? -11.25 -30.906 -28.375 1 96.69 183 LEU A O 1
ATOM 1462 N N . ASP A 1 184 ? -11.945 -28.859 -27.797 1 95.44 184 ASP A N 1
ATOM 1463 C CA . ASP A 1 184 ? -13.336 -29.141 -28.156 1 95.44 184 ASP A CA 1
ATOM 1464 C C . ASP A 1 184 ? -13.469 -29.406 -29.656 1 95.44 184 ASP A C 1
ATOM 1466 O O . ASP A 1 184 ? -14.188 -30.312 -30.062 1 95.44 184 ASP A O 1
ATOM 1470 N N . ASP A 1 185 ? -12.805 -28.594 -30.391 1 96 185 ASP A N 1
ATOM 1471 C CA . ASP A 1 185 ? -12.859 -28.734 -31.844 1 96 185 ASP A CA 1
ATOM 1472 C C . ASP A 1 185 ? -12.289 -30.078 -32.281 1 96 185 ASP A C 1
ATOM 1474 O O . ASP A 1 185 ? -12.781 -30.688 -33.219 1 96 185 ASP A O 1
ATOM 1478 N N . LEU A 1 186 ? -11.281 -30.531 -31.641 1 96.19 186 LEU A N 1
ATOM 1479 C CA . LEU A 1 186 ? -10.648 -31.812 -31.984 1 96.19 186 LEU A CA 1
ATOM 1480 C C . LEU A 1 186 ? -11.562 -32.969 -31.641 1 96.19 186 LEU A C 1
ATOM 1482 O O . LEU A 1 186 ? -11.555 -34 -32.344 1 96.19 186 LEU A O 1
ATOM 1486 N N . ILE A 1 187 ? -12.328 -32.812 -30.594 1 96 187 ILE A N 1
ATOM 1487 C CA . ILE A 1 187 ? -13.336 -33.812 -30.281 1 96 187 ILE A CA 1
ATOM 1488 C C . ILE A 1 187 ? -14.352 -33.906 -31.406 1 96 187 ILE A C 1
ATOM 1490 O O . ILE A 1 187 ? -14.695 -35 -31.859 1 96 187 ILE A O 1
ATOM 1494 N N . LYS A 1 188 ? -14.805 -32.75 -31.859 1 95.94 188 LYS A N 1
ATOM 1495 C CA . LYS A 1 188 ? -15.812 -32.688 -32.906 1 95.94 188 LYS A CA 1
ATOM 1496 C C . LYS A 1 188 ? -15.266 -33.25 -34.219 1 95.94 188 LYS A C 1
ATOM 1498 O O . LYS A 1 188 ? -15.977 -33.938 -34.969 1 95.94 188 LYS A O 1
ATOM 1503 N N . LYS A 1 189 ? -14.07 -32.938 -34.469 1 95.88 189 LYS A N 1
ATOM 1504 C CA . LYS A 1 189 ? -13.469 -33.25 -35.75 1 95.88 189 LYS A CA 1
ATOM 1505 C C . LYS A 1 189 ? -13.016 -34.719 -35.781 1 95.88 189 LYS A C 1
ATOM 1507 O O . LYS A 1 189 ? -13.148 -35.406 -36.812 1 95.88 189 LYS A O 1
ATOM 1512 N N . TYR A 1 190 ? -12.445 -35.25 -34.688 1 95.44 190 TYR A N 1
ATOM 1513 C CA . TYR A 1 190 ? -11.781 -36.531 -34.75 1 95.44 190 TYR A CA 1
ATOM 1514 C C . TYR A 1 190 ? -12.375 -37.5 -33.719 1 95.44 190 TYR A C 1
ATOM 1516 O O . TYR A 1 190 ? -11.938 -38.656 -33.625 1 95.44 190 TYR A O 1
ATOM 1524 N N . ASN A 1 191 ? -13.375 -37.031 -32.906 1 95.81 191 ASN A N 1
ATOM 1525 C CA . ASN A 1 191 ? -14.008 -37.844 -31.844 1 95.81 191 ASN A CA 1
ATOM 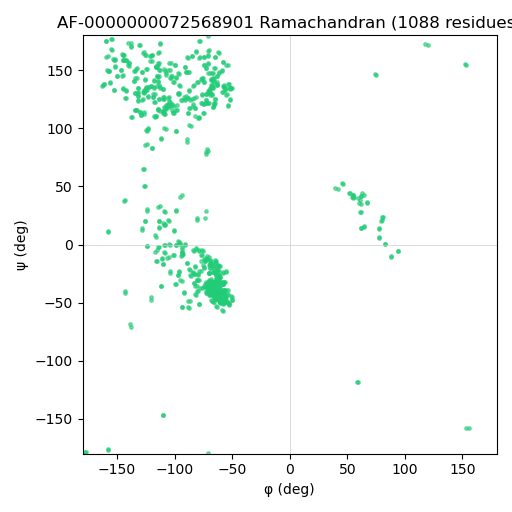1526 C C . ASN A 1 191 ? -13 -38.281 -30.797 1 95.81 191 ASN A C 1
ATOM 1528 O O . ASN A 1 191 ? -13.031 -39.438 -30.375 1 95.81 191 ASN A O 1
ATOM 1532 N N . PHE A 1 192 ? -12.102 -37.406 -30.5 1 95.94 192 PHE A N 1
ATOM 1533 C CA . PHE A 1 192 ? -11.055 -37.75 -29.531 1 95.94 192 PHE A CA 1
ATOM 1534 C C . PHE A 1 192 ? -11.664 -38.031 -28.156 1 95.94 192 PHE A C 1
ATOM 1536 O O . PHE A 1 192 ? -12.617 -37.375 -27.75 1 95.94 192 PHE A O 1
ATOM 1543 N N . LYS A 1 193 ? -11.164 -39 -27.516 1 95.69 193 LYS A N 1
ATOM 1544 C CA . LYS A 1 193 ? -11.391 -39.281 -26.109 1 95.69 193 LYS A CA 1
ATOM 1545 C C . LYS A 1 193 ? -10.141 -39 -25.281 1 95.69 193 LYS A C 1
ATOM 1547 O O . LYS A 1 193 ? -9.258 -39.844 -25.172 1 95.69 193 LYS A O 1
ATOM 1552 N N . TYR A 1 194 ? -10.156 -37.875 -24.656 1 96.25 194 TYR A N 1
ATOM 1553 C CA . TYR A 1 194 ? -9 -37.469 -23.859 1 96.25 194 TYR A CA 1
ATOM 1554 C C . TYR A 1 194 ? -8.906 -38.344 -22.609 1 96.25 194 TYR A C 1
ATOM 1556 O O . TYR A 1 194 ? -9.789 -38.312 -21.75 1 96.25 194 TYR A O 1
ATOM 1564 N N . LYS A 1 195 ? -7.797 -39.031 -22.438 1 95.06 195 LYS A N 1
ATOM 1565 C CA . LYS A 1 195 ? -7.645 -39.969 -21.312 1 95.06 195 LYS A CA 1
ATOM 1566 C C . LYS A 1 195 ? -6.848 -39.312 -20.172 1 95.06 195 LYS A C 1
ATOM 1568 O O . LYS A 1 195 ? -6.98 -39.688 -19.016 1 95.06 195 LYS A O 1
ATOM 1573 N N . LEU A 1 196 ? -5.949 -38.5 -20.609 1 96.25 196 LEU A N 1
ATOM 1574 C CA . LEU A 1 196 ? -5.012 -37.969 -19.625 1 96.25 196 LEU A CA 1
ATOM 1575 C C . LEU A 1 196 ? -4.301 -36.75 -20.172 1 96.25 196 LEU A C 1
ATOM 1577 O O . LEU A 1 196 ? -3.949 -36.688 -21.359 1 96.25 196 LEU A O 1
ATOM 1581 N N . ALA A 1 197 ? -4.195 -35.781 -19.344 1 98 197 ALA A N 1
ATOM 1582 C CA . ALA A 1 197 ? -3.289 -34.656 -19.625 1 98 197 ALA A CA 1
ATOM 1583 C C . ALA A 1 197 ? -2.092 -34.688 -18.672 1 98 197 ALA A C 1
ATOM 1585 O O . ALA A 1 197 ? -2.254 -34.812 -17.469 1 98 197 ALA A O 1
ATOM 1586 N N . ILE A 1 198 ? -0.936 -34.656 -19.203 1 98.19 198 ILE A N 1
ATOM 1587 C CA . ILE A 1 198 ? 0.299 -34.688 -18.438 1 98.19 198 ILE A CA 1
ATOM 1588 C C . ILE A 1 198 ? 0.97 -33.312 -18.484 1 98.19 198 ILE A C 1
ATOM 1590 O O . ILE A 1 198 ? 1.277 -32.812 -19.578 1 98.19 198 ILE A O 1
ATOM 1594 N N . ASN A 1 199 ? 1.101 -32.688 -17.344 1 97.88 199 ASN A N 1
ATOM 1595 C CA . ASN A 1 199 ? 1.874 -31.453 -17.203 1 97.88 199 ASN A CA 1
ATOM 1596 C C . ASN A 1 199 ? 3.271 -31.734 -16.656 1 97.88 199 ASN A C 1
ATOM 1598 O O . ASN A 1 199 ? 3.461 -32.656 -15.867 1 97.88 199 ASN A O 1
ATOM 1602 N N . ASN A 1 200 ? 4.242 -30.984 -17.156 1 96.44 200 ASN A N 1
ATOM 1603 C CA . ASN A 1 200 ? 5.605 -31.109 -16.641 1 96.44 200 ASN A CA 1
ATOM 1604 C C . ASN A 1 200 ? 6.047 -29.844 -15.898 1 96.44 200 ASN A C 1
ATOM 1606 O O . ASN A 1 200 ? 7.203 -29.438 -16 1 96.44 200 ASN A O 1
ATOM 1610 N N . ASP A 1 201 ? 5.086 -29.234 -15.273 1 94.5 201 ASP A N 1
ATOM 1611 C CA . ASP A 1 201 ? 5.453 -28.172 -14.359 1 94.5 201 ASP A CA 1
ATOM 1612 C C . ASP A 1 201 ? 6.395 -28.672 -13.266 1 94.5 201 ASP A C 1
ATOM 1614 O O . ASP A 1 201 ? 6.41 -29.875 -12.961 1 94.5 201 ASP A O 1
ATOM 1618 N N . TYR A 1 202 ? 7.172 -27.875 -12.641 1 93.19 202 TYR A N 1
ATOM 1619 C CA . TYR A 1 202 ? 8.297 -28.312 -11.812 1 93.19 202 TYR A CA 1
ATOM 1620 C C . TYR A 1 202 ? 7.809 -29 -10.547 1 93.19 202 TYR A C 1
ATOM 1622 O O . TYR A 1 202 ? 6.699 -28.719 -10.078 1 93.19 202 TYR A O 1
ATOM 1630 N N . ILE A 1 203 ? 8.547 -29.922 -10.094 1 93.31 203 ILE A N 1
ATOM 1631 C CA . ILE A 1 203 ? 8.438 -30.484 -8.758 1 93.31 203 ILE A CA 1
ATOM 1632 C C . ILE A 1 203 ? 9.695 -30.172 -7.953 1 93.31 203 ILE A C 1
ATOM 1634 O O . ILE A 1 203 ? 10.734 -29.844 -8.523 1 93.31 203 ILE A O 1
ATOM 1638 N N . CYS A 1 204 ? 9.547 -30.109 -6.664 1 90.62 204 CYS A N 1
ATOM 1639 C CA . CYS A 1 204 ? 10.656 -29.688 -5.82 1 90.62 204 CYS A CA 1
ATOM 1640 C C . CYS A 1 204 ? 10.664 -30.453 -4.504 1 90.62 204 CYS A C 1
ATOM 1642 O O . CYS A 1 204 ? 9.688 -31.125 -4.168 1 90.62 204 CYS A O 1
ATOM 1644 N N . PRO A 1 205 ? 11.828 -30.391 -3.824 1 86.88 205 PRO A N 1
ATOM 1645 C CA . PRO A 1 205 ? 11.852 -31 -2.488 1 86.88 205 PRO A CA 1
ATOM 1646 C C . PRO A 1 205 ? 10.789 -30.406 -1.56 1 86.88 205 PRO A C 1
ATOM 1648 O O . PRO A 1 205 ? 10.555 -29.203 -1.571 1 86.88 205 PRO A O 1
ATOM 1651 N N . LEU A 1 206 ? 10.102 -31.25 -0.854 1 79.5 206 LEU A N 1
ATOM 1652 C CA . LEU A 1 206 ? 9.086 -30.797 0.087 1 79.5 206 LEU A CA 1
ATOM 1653 C C . LEU A 1 206 ? 9.703 -30.5 1.451 1 79.5 206 LEU A C 1
ATOM 1655 O O . LEU A 1 206 ? 9.102 -29.781 2.264 1 79.5 206 LEU A O 1
ATOM 1659 N N . TYR A 1 207 ? 10.852 -31.031 1.786 1 74.69 207 TYR A N 1
ATOM 1660 C CA . TYR A 1 207 ? 11.625 -30.797 3.004 1 74.69 207 TYR A CA 1
ATOM 1661 C C . TYR A 1 207 ? 13.117 -30.844 2.721 1 74.69 207 TYR A C 1
ATOM 1663 O O . TYR A 1 207 ? 13.539 -31.297 1.655 1 74.69 207 TYR A O 1
ATOM 1671 N N . PRO A 1 208 ? 13.93 -30.344 3.627 1 73.75 208 PRO A N 1
ATOM 1672 C CA . PRO A 1 208 ? 15.367 -30.344 3.369 1 73.75 208 PRO A CA 1
ATOM 1673 C C . PRO A 1 208 ? 15.914 -31.734 3.059 1 73.75 208 PRO A C 1
ATOM 1675 O O . PRO A 1 208 ? 15.586 -32.688 3.758 1 73.75 208 PRO A O 1
ATOM 1678 N N . ASN A 1 209 ? 16.625 -31.953 2.043 1 79.25 209 ASN A N 1
ATOM 1679 C CA . ASN A 1 209 ? 17.312 -33.188 1.621 1 79.25 209 ASN A CA 1
ATOM 1680 C C . ASN A 1 209 ? 16.344 -34.188 1.003 1 79.25 209 ASN A C 1
ATOM 1682 O O . ASN A 1 209 ? 16.672 -35.344 0.848 1 79.25 209 ASN A O 1
ATOM 1686 N N . ASP A 1 210 ? 15.164 -33.656 0.702 1 86.88 210 ASP A N 1
ATOM 1687 C CA . ASP A 1 210 ? 14.203 -34.5 0.006 1 86.88 210 ASP A CA 1
ATOM 1688 C C . ASP A 1 210 ? 14.617 -34.719 -1.445 1 86.88 210 ASP A C 1
ATOM 1690 O O . ASP A 1 210 ? 14.812 -33.781 -2.197 1 86.88 210 ASP A O 1
ATOM 1694 N N . THR A 1 211 ? 14.742 -36.031 -1.837 1 88.5 211 THR A N 1
ATOM 1695 C CA . THR A 1 211 ? 15.094 -36.344 -3.211 1 88.5 211 THR A CA 1
ATOM 1696 C C . THR A 1 211 ? 13.969 -37.125 -3.885 1 88.5 211 THR A C 1
ATOM 1698 O O . THR A 1 211 ? 14.133 -37.625 -5 1 88.5 211 THR A O 1
ATOM 1701 N N . THR A 1 212 ? 12.875 -37.188 -3.158 1 93.06 212 THR A N 1
ATOM 1702 C CA . THR A 1 212 ? 11.719 -37.906 -3.684 1 93.06 212 THR A CA 1
ATOM 1703 C C . THR A 1 212 ? 11.133 -37.188 -4.887 1 93.06 212 THR A C 1
ATOM 1705 O O . THR A 1 212 ? 11.07 -35.938 -4.91 1 93.06 212 THR A O 1
ATOM 1708 N N . ARG A 1 213 ? 10.789 -37.969 -5.938 1 95.88 213 ARG A N 1
ATOM 1709 C CA . ARG A 1 213 ? 10.078 -37.406 -7.086 1 95.88 213 ARG A CA 1
ATOM 1710 C C . ARG A 1 213 ? 8.57 -37.438 -6.855 1 95.88 213 ARG A C 1
ATOM 1712 O O . ARG A 1 213 ? 7.922 -38.469 -7.02 1 95.88 213 ARG A O 1
ATOM 1719 N N . HIS A 1 214 ? 8.07 -36.312 -6.539 1 94.44 214 HIS A N 1
ATOM 1720 C CA . HIS A 1 214 ? 6.656 -36.188 -6.215 1 94.44 214 HIS A CA 1
ATOM 1721 C C . HIS A 1 214 ? 5.812 -36.031 -7.48 1 94.44 214 HIS A C 1
ATOM 1723 O O . HIS A 1 214 ? 6.047 -35.125 -8.289 1 94.44 214 HIS A O 1
ATOM 1729 N N . VAL A 1 215 ? 4.902 -36.938 -7.676 1 96.06 215 VAL A N 1
ATOM 1730 C CA . VAL A 1 215 ? 3.947 -36.906 -8.773 1 96.06 215 VAL A CA 1
ATOM 1731 C C . VAL A 1 215 ? 2.576 -36.469 -8.258 1 96.06 215 VAL A C 1
ATOM 1733 O O . VAL A 1 215 ? 2.172 -36.875 -7.156 1 96.06 215 VAL A O 1
ATOM 1736 N N . TYR A 1 216 ? 1.853 -35.719 -9.039 1 96.62 216 TYR A N 1
ATOM 1737 C CA . TYR A 1 216 ? 0.572 -35.188 -8.578 1 96.62 216 TYR A CA 1
ATOM 1738 C C . TYR A 1 216 ? -0.55 -35.562 -9.539 1 96.62 216 TYR A C 1
ATOM 1740 O O . TYR A 1 216 ? -0.417 -35.406 -10.758 1 96.62 216 TYR A O 1
ATOM 1748 N N . VAL A 1 217 ? -1.645 -36.031 -9.031 1 96.81 217 VAL A N 1
ATOM 1749 C CA . VAL A 1 217 ? -2.73 -36.531 -9.883 1 96.81 217 VAL A CA 1
ATOM 1750 C C . VAL A 1 217 ? -3.908 -35.562 -9.812 1 96.81 217 VAL A C 1
ATOM 1752 O O . VAL A 1 217 ? -5.066 -35.969 -9.906 1 96.81 217 VAL A O 1
ATOM 1755 N N . GLY A 1 218 ? -3.631 -34.344 -9.586 1 95.56 218 GLY A N 1
ATOM 1756 C CA . GLY A 1 218 ? -4.578 -33.25 -9.523 1 95.56 218 GLY A CA 1
ATOM 1757 C C . GLY A 1 218 ? -3.92 -31.906 -9.289 1 95.56 218 GLY A C 1
ATOM 1758 O O . GLY A 1 218 ? -2.691 -31.812 -9.289 1 95.56 218 GLY A O 1
ATOM 1759 N N . ALA A 1 219 ? -4.738 -30.891 -9.188 1 95.12 219 ALA A N 1
ATOM 1760 C CA . ALA A 1 219 ? -4.258 -29.516 -9.008 1 95.12 219 ALA A CA 1
ATOM 1761 C C . ALA A 1 219 ? -5.004 -28.828 -7.875 1 95.12 219 ALA A C 1
ATOM 1763 O O . ALA A 1 219 ? -6.219 -28.984 -7.73 1 95.12 219 ALA A O 1
ATOM 1764 N N . VAL A 1 220 ? -4.23 -28.172 -7.074 1 95 220 VAL A N 1
ATOM 1765 C CA . VAL A 1 220 ? -4.828 -27.375 -6.012 1 95 220 VAL A CA 1
ATOM 1766 C C . VAL A 1 220 ? -5.613 -26.203 -6.617 1 95 220 VAL A C 1
ATOM 1768 O O . VAL A 1 220 ? -5.27 -25.703 -7.688 1 95 220 VAL A O 1
ATOM 1771 N N . GLY A 1 221 ? -6.723 -25.891 -5.973 1 94.62 221 GLY A N 1
ATOM 1772 C CA . GLY A 1 221 ? -7.461 -24.703 -6.371 1 94.62 221 GLY A CA 1
ATOM 1773 C C . GLY A 1 221 ? -6.949 -23.422 -5.723 1 94.62 221 GLY A C 1
ATOM 1774 O O . GLY A 1 221 ? -6.227 -23.484 -4.727 1 94.62 221 GLY A O 1
ATOM 1775 N N . LYS A 1 222 ? -7.324 -22.344 -6.309 1 94.81 222 LYS A N 1
ATOM 1776 C CA . LYS A 1 222 ? -6.93 -21.047 -5.77 1 94.81 222 LYS A CA 1
ATOM 1777 C C . LYS A 1 222 ? -8.055 -20.031 -5.906 1 94.81 222 LYS A C 1
ATOM 1779 O O . LYS A 1 222 ? -8.734 -19.984 -6.938 1 94.81 222 LYS A O 1
ATOM 1784 N N . ILE A 1 223 ? -8.273 -19.375 -4.867 1 96.38 223 ILE A N 1
ATOM 1785 C CA . ILE A 1 223 ? -9.086 -18.172 -4.93 1 96.38 223 ILE A CA 1
ATOM 1786 C C . ILE A 1 223 ? -8.273 -16.984 -4.434 1 96.38 223 ILE A C 1
ATOM 1788 O O . ILE A 1 223 ? -7.227 -17.141 -3.803 1 96.38 223 ILE A O 1
ATOM 1792 N N . LEU A 1 224 ? -8.773 -15.828 -4.797 1 97.44 224 LEU A N 1
ATOM 1793 C CA . LEU A 1 224 ? -8.133 -14.578 -4.391 1 97.44 224 LEU A CA 1
ATOM 1794 C C . LEU A 1 224 ? -9.086 -13.727 -3.564 1 97.44 224 LEU A C 1
ATOM 1796 O O . LEU A 1 224 ? -9.664 -12.766 -4.074 1 97.44 224 LEU A O 1
ATOM 1800 N N . PRO A 1 225 ? -9.164 -14.031 -2.258 1 98.69 225 PRO A N 1
ATOM 1801 C CA . PRO A 1 225 ? -10 -13.164 -1.426 1 98.69 225 PRO A CA 1
ATOM 1802 C C . PRO A 1 225 ? -9.43 -11.758 -1.278 1 98.69 225 PRO A C 1
ATOM 1804 O O . PRO A 1 225 ? -8.242 -11.602 -0.969 1 98.69 225 PRO A O 1
ATOM 1807 N N . CYS A 1 226 ? -10.25 -10.812 -1.539 1 98.81 226 CYS A N 1
ATOM 1808 C CA . CYS A 1 226 ? -9.922 -9.398 -1.43 1 98.81 226 CYS A CA 1
ATOM 1809 C C . CYS A 1 226 ? -10.711 -8.734 -0.309 1 98.81 226 CYS A C 1
ATOM 1811 O O . CYS A 1 226 ? -11.828 -9.164 0.004 1 98.81 226 CYS A O 1
ATOM 1813 N N . PHE A 1 227 ? -10.133 -7.746 0.263 1 98.94 227 PHE A N 1
ATOM 1814 C CA . PHE A 1 227 ? -10.766 -7.016 1.356 1 98.94 227 PHE A CA 1
ATOM 1815 C C . PHE A 1 227 ? -10.633 -5.512 1.154 1 98.94 227 PHE A C 1
ATOM 1817 O O . PHE A 1 227 ? -9.523 -4.988 1.085 1 98.94 227 PHE A O 1
ATOM 1824 N N . TYR A 1 228 ? -11.727 -4.875 0.981 1 98.75 228 TYR A N 1
ATOM 1825 C CA . TYR A 1 228 ? -11.789 -3.42 1.063 1 98.75 228 TYR A CA 1
ATOM 1826 C C . TYR A 1 228 ? -12.117 -2.967 2.48 1 98.75 228 TYR A C 1
ATOM 1828 O O . TYR A 1 228 ? -13.125 -3.385 3.053 1 98.75 228 TYR A O 1
ATOM 1836 N N . ILE A 1 229 ? -11.312 -2.146 3.035 1 98.75 229 ILE A N 1
ATOM 1837 C CA . ILE A 1 229 ? -11.461 -1.702 4.418 1 98.75 229 ILE A CA 1
ATOM 1838 C C . ILE A 1 229 ? -11.789 -0.21 4.445 1 98.75 229 ILE A C 1
ATOM 1840 O O . ILE A 1 229 ? -11.07 0.598 3.846 1 98.75 229 ILE A O 1
ATOM 1844 N N . GLN A 1 230 ? -12.812 0.081 5.066 1 95.88 230 GLN A N 1
ATOM 1845 C CA . GLN A 1 230 ? -13.219 1.468 5.27 1 95.88 230 GLN A CA 1
ATOM 1846 C C . GLN A 1 230 ? -13.242 1.818 6.754 1 95.88 230 GLN A C 1
ATOM 1848 O O . GLN A 1 230 ? -13.883 1.126 7.551 1 95.88 230 GLN A O 1
ATOM 1853 N N . GLY A 1 231 ? -12.516 2.793 7.105 1 94.56 231 GLY A N 1
ATOM 1854 C CA . GLY A 1 231 ? -12.5 3.26 8.484 1 94.56 231 GLY A CA 1
ATOM 1855 C C . GLY A 1 231 ? -13.148 4.621 8.656 1 94.56 231 GLY A C 1
ATOM 1856 O O . GLY A 1 231 ? -14.211 4.883 8.094 1 94.56 231 GLY A O 1
ATOM 1857 N N . LYS A 1 232 ? -12.625 5.34 9.562 1 90 232 LYS A N 1
ATOM 1858 C CA . LYS A 1 232 ? -12.984 6.73 9.836 1 90 232 LYS A CA 1
ATOM 1859 C C . LYS A 1 232 ? -11.75 7.617 9.891 1 90 232 LYS A C 1
ATOM 1861 O O . LYS A 1 232 ? -10.938 7.5 10.812 1 90 232 LYS A O 1
ATOM 1866 N N . GLU A 1 233 ? -11.625 8.469 8.922 1 86.06 233 GLU A N 1
ATOM 1867 C CA . GLU A 1 233 ? -10.453 9.328 8.852 1 86.06 233 GLU A CA 1
ATOM 1868 C C . GLU A 1 233 ? -10.5 10.422 9.914 1 86.06 233 GLU A C 1
ATOM 1870 O O . GLU A 1 233 ? -11.578 10.797 10.375 1 86.06 233 GLU A O 1
ATOM 1875 N N . THR A 1 234 ? -9.336 10.859 10.32 1 84.81 234 THR A N 1
ATOM 1876 C CA . THR A 1 234 ? -9.195 11.961 11.258 1 84.81 234 THR A CA 1
ATOM 1877 C C . THR A 1 234 ? -7.871 12.695 11.031 1 84.81 234 THR A C 1
ATOM 1879 O O . THR A 1 234 ? -6.996 12.195 10.328 1 84.81 234 THR A O 1
ATOM 1882 N N . HIS A 1 235 ? -7.879 13.93 11.531 1 83.56 235 HIS A N 1
ATOM 1883 C CA . HIS A 1 235 ? -6.629 14.68 11.555 1 83.56 235 HIS A CA 1
ATOM 1884 C C . HIS A 1 235 ? -5.641 14.07 12.539 1 83.56 235 HIS A C 1
ATOM 1886 O O . HIS A 1 235 ? -6.031 13.625 13.625 1 83.56 235 HIS A O 1
ATOM 1892 N N . VAL A 1 236 ? -4.379 14.047 12.203 1 87.69 236 VAL A N 1
ATOM 1893 C CA . VAL A 1 236 ? -3.355 13.438 13.047 1 87.69 236 VAL A CA 1
ATOM 1894 C C . VAL A 1 236 ? -3.314 14.148 14.406 1 87.69 236 VAL A C 1
ATOM 1896 O O . VAL A 1 236 ? -2.934 13.547 15.414 1 87.69 236 VAL A O 1
ATOM 1899 N N . GLY A 1 237 ? -3.693 15.445 14.477 1 85.12 237 GLY A N 1
ATOM 1900 C CA . GLY A 1 237 ? -3.779 16.172 15.742 1 85.12 237 GLY A CA 1
ATOM 1901 C C . GLY A 1 237 ? -4.887 15.656 16.641 1 85.12 237 GLY A C 1
ATOM 1902 O O . GLY A 1 237 ? -4.914 15.969 17.828 1 85.12 237 GLY A O 1
ATOM 1903 N N . GLN A 1 238 ? -5.809 14.93 16.094 1 86.25 238 GLN A N 1
ATOM 1904 C CA . GLN A 1 238 ? -6.906 14.258 16.797 1 86.25 238 GLN A CA 1
ATOM 1905 C C . GLN A 1 238 ? -6.934 12.766 16.469 1 86.25 238 GLN A C 1
ATOM 1907 O O . GLN A 1 238 ? -7.988 12.219 16.156 1 86.25 238 GLN A O 1
ATOM 1912 N N . CYS A 1 239 ? -5.816 12.148 16.594 1 89.44 239 CYS A N 1
ATOM 1913 C CA . CYS A 1 239 ? -5.562 10.836 16.016 1 89.44 239 CYS A CA 1
ATOM 1914 C C . CYS A 1 239 ? -6.477 9.781 16.641 1 89.44 239 CYS A C 1
ATOM 1916 O O . CYS A 1 239 ? -6.805 8.781 16 1 89.44 239 CYS A O 1
ATOM 1918 N N . PHE A 1 240 ? -6.98 9.961 17.922 1 92.19 240 PHE A N 1
ATOM 1919 C CA . PHE A 1 240 ? -7.762 8.938 18.594 1 92.19 240 PHE A CA 1
ATOM 1920 C C . PHE A 1 240 ? -9.227 9.008 18.172 1 92.19 240 PHE A C 1
ATOM 1922 O O . PHE A 1 240 ? -10.016 8.117 18.5 1 92.19 240 PHE A O 1
ATOM 1929 N N . GLU A 1 241 ? -9.547 10.008 17.391 1 86.5 241 GLU A N 1
ATOM 1930 C CA . GLU A 1 241 ? -10.938 10.195 17.016 1 86.5 241 GLU A CA 1
ATOM 1931 C C . GLU A 1 241 ? -11.258 9.453 15.719 1 86.5 241 GLU A C 1
ATOM 1933 O O . GLU A 1 241 ? -12.398 9.477 15.242 1 86.5 241 GLU A O 1
ATOM 1938 N N . GLY A 1 242 ? -10.305 8.781 15.164 1 89.69 242 GLY A N 1
ATOM 1939 C CA . GLY A 1 242 ? -10.516 8.078 13.906 1 89.69 242 GLY A CA 1
ATOM 1940 C C . GLY A 1 242 ? -10.461 6.57 14.055 1 89.69 242 GLY A C 1
ATOM 1941 O O . GLY A 1 242 ? -10.32 6.051 15.164 1 89.69 242 GLY A O 1
ATOM 1942 N N . PHE A 1 243 ? -10.758 5.875 13.07 1 95.38 243 PHE A N 1
ATOM 1943 C CA . PHE A 1 243 ? -10.594 4.438 12.891 1 95.38 243 PHE A CA 1
ATOM 1944 C C . PHE A 1 243 ? -9.758 4.137 11.656 1 95.38 243 PHE A C 1
ATOM 1946 O O . PHE A 1 243 ? -10.289 4.051 10.547 1 95.38 243 PHE A O 1
ATOM 1953 N N . ASP A 1 244 ? -8.531 3.867 11.891 1 96.12 244 ASP A N 1
ATOM 1954 C CA . ASP A 1 244 ? -7.531 3.846 10.828 1 96.12 244 ASP A CA 1
ATOM 1955 C C . ASP A 1 244 ? -7.641 2.568 9.992 1 96.12 244 ASP A C 1
ATOM 1957 O O . ASP A 1 244 ? -7.457 1.466 10.516 1 96.12 244 ASP A O 1
ATOM 1961 N N . ALA A 1 245 ? -7.848 2.721 8.727 1 97.69 245 ALA A N 1
ATOM 1962 C CA . ALA A 1 245 ? -7.973 1.577 7.824 1 97.69 245 ALA A CA 1
ATOM 1963 C C . ALA A 1 245 ? -6.641 0.845 7.684 1 97.69 245 ALA A C 1
ATOM 1965 O O . ALA A 1 245 ? -6.613 -0.373 7.492 1 97.69 245 ALA A O 1
ATOM 1966 N N . SER A 1 246 ? -5.496 1.542 7.762 1 98.25 246 SER A N 1
ATOM 1967 C CA . SER A 1 246 ? -4.18 0.923 7.648 1 98.25 246 SER A CA 1
ATOM 1968 C C . SER A 1 246 ? -3.895 0.014 8.836 1 98.25 246 SER A C 1
ATOM 1970 O O . SER A 1 246 ? -3.336 -1.073 8.672 1 98.25 246 SER A O 1
ATOM 1972 N N . LEU A 1 247 ? -4.258 0.513 10.016 1 98.44 247 LEU A N 1
ATOM 1973 C CA . LEU A 1 247 ? -4.098 -0.329 11.195 1 98.44 247 LEU A CA 1
ATOM 1974 C C . LEU A 1 247 ? -4.984 -1.566 11.109 1 98.44 247 LEU A C 1
ATOM 1976 O O . LEU A 1 247 ? -4.566 -2.664 11.484 1 98.44 247 LEU A O 1
ATOM 1980 N N . THR A 1 248 ? -6.203 -1.378 10.641 1 98.81 248 THR A N 1
ATOM 1981 C CA . THR A 1 248 ? -7.113 -2.504 10.453 1 98.81 248 THR A CA 1
ATOM 1982 C C . THR A 1 248 ? -6.543 -3.498 9.445 1 98.81 248 THR A C 1
ATOM 1984 O O . THR A 1 248 ? -6.652 -4.711 9.633 1 98.81 248 THR A O 1
ATOM 1987 N N . ALA A 1 249 ? -5.992 -2.99 8.359 1 98.81 249 ALA A N 1
ATOM 1988 C CA . ALA A 1 249 ? -5.336 -3.848 7.375 1 98.81 249 ALA A CA 1
ATOM 1989 C C . ALA A 1 249 ? -4.215 -4.66 8.016 1 98.81 249 ALA A C 1
ATOM 1991 O O . ALA A 1 249 ? -4.043 -5.844 7.711 1 98.81 249 ALA A O 1
ATOM 1992 N N . ALA A 1 250 ? -3.422 -4.004 8.867 1 98.69 250 ALA A N 1
ATOM 1993 C CA . ALA A 1 250 ? -2.346 -4.695 9.578 1 98.69 250 ALA A CA 1
ATOM 1994 C C . ALA A 1 250 ? -2.893 -5.848 10.414 1 98.69 250 ALA A C 1
ATOM 1996 O O . ALA A 1 250 ? -2.336 -6.949 10.398 1 98.69 250 ALA A O 1
ATOM 1997 N N . GLU A 1 251 ? -3.984 -5.582 11.125 1 98.75 251 GLU A N 1
ATOM 1998 C CA . GLU A 1 251 ? -4.605 -6.625 11.938 1 98.75 251 GLU A CA 1
ATOM 1999 C C . GLU A 1 251 ? -5.137 -7.758 11.07 1 98.75 251 GLU A C 1
ATOM 2001 O O . GLU A 1 251 ? -5.047 -8.93 11.445 1 98.75 251 GLU A O 1
ATOM 2006 N N . LEU A 1 252 ? -5.742 -7.398 9.953 1 98.88 252 LEU A N 1
ATOM 2007 C CA . LEU A 1 252 ? -6.273 -8.406 9.039 1 98.88 252 LEU A CA 1
ATOM 2008 C C . LEU A 1 252 ? -5.16 -9.289 8.492 1 98.88 252 LEU A C 1
ATOM 2010 O O . LEU A 1 252 ? -5.309 -10.508 8.414 1 98.88 252 LEU A O 1
ATOM 2014 N N . VAL A 1 253 ? -4.043 -8.703 8.07 1 98.69 253 VAL A N 1
ATOM 2015 C CA . VAL A 1 253 ? -2.889 -9.445 7.578 1 98.69 253 VAL A CA 1
ATOM 2016 C C . VAL A 1 253 ? -2.391 -10.406 8.656 1 98.69 253 VAL A C 1
ATOM 2018 O O . VAL A 1 253 ? -2.137 -11.578 8.383 1 98.69 253 VAL A O 1
ATOM 2021 N N . ARG A 1 254 ? -2.322 -9.961 9.844 1 97.94 254 ARG A N 1
ATOM 2022 C CA . ARG A 1 254 ? -1.859 -10.781 10.953 1 97.94 254 ARG A CA 1
ATOM 2023 C C . ARG A 1 254 ? -2.799 -11.961 11.188 1 97.94 254 ARG A C 1
ATOM 2025 O O . ARG A 1 254 ? -2.357 -13.047 11.578 1 97.94 254 ARG A O 1
ATOM 2032 N N . ASN A 1 255 ? -4.059 -11.75 10.977 1 98.44 255 ASN A N 1
ATOM 2033 C CA . ASN A 1 255 ? -5.059 -12.781 11.227 1 98.44 255 ASN A CA 1
ATOM 2034 C C . ASN A 1 255 ? -4.977 -13.906 10.195 1 98.44 255 ASN A C 1
ATOM 2036 O O . ASN A 1 255 ? -5.277 -15.062 10.5 1 98.44 255 ASN A O 1
ATOM 2040 N N . ILE A 1 256 ? -4.605 -13.547 8.938 1 98.69 256 ILE A N 1
ATOM 2041 C CA . ILE A 1 256 ? -4.852 -14.492 7.855 1 98.69 256 ILE A CA 1
ATOM 2042 C C . ILE A 1 256 ? -3.525 -15.016 7.32 1 98.69 256 ILE A C 1
ATOM 2044 O O . ILE A 1 256 ? -3.398 -16.203 7.02 1 98.69 256 ILE A O 1
ATOM 2048 N N . ASP A 1 257 ? -2.482 -14.18 7.27 1 98.56 257 ASP A N 1
ATOM 2049 C CA . ASP A 1 257 ? -1.236 -14.516 6.586 1 98.56 257 ASP A CA 1
ATOM 2050 C C . ASP A 1 257 ? -0.532 -15.688 7.266 1 98.56 257 ASP A C 1
ATOM 2052 O O . ASP A 1 257 ? -0.333 -15.68 8.484 1 98.56 257 ASP A O 1
ATOM 2056 N N . LEU A 1 258 ? -0.234 -16.734 6.523 1 97.88 258 LEU A N 1
ATOM 2057 C CA . LEU A 1 258 ? 0.511 -17.922 6.934 1 97.88 258 LEU A CA 1
ATOM 2058 C C . LEU A 1 258 ? -0.215 -18.656 8.055 1 97.88 258 LEU A C 1
ATOM 2060 O O . LEU A 1 258 ? 0.375 -19.516 8.727 1 97.88 258 LEU A O 1
ATOM 2064 N N . ASN A 1 259 ? -1.488 -18.406 8.367 1 98.25 259 ASN A N 1
ATOM 2065 C CA . ASN A 1 259 ? -2.238 -18.984 9.477 1 98.25 259 ASN A CA 1
ATOM 2066 C C . ASN A 1 259 ? -2.785 -20.359 9.125 1 98.25 259 ASN A C 1
ATOM 2068 O O . ASN A 1 259 ? -3.691 -20.484 8.305 1 98.25 259 ASN A O 1
ATOM 2072 N N . PRO A 1 260 ? -2.357 -21.375 9.828 1 97.69 260 PRO A N 1
ATOM 2073 C CA . PRO A 1 260 ? -2.785 -22.734 9.508 1 97.69 260 PRO A CA 1
ATOM 2074 C C . PRO A 1 260 ? -4.27 -22.969 9.789 1 97.69 260 PRO A C 1
ATOM 2076 O O . PRO A 1 260 ? -4.836 -23.969 9.336 1 97.69 260 PRO A O 1
ATOM 2079 N N . HIS A 1 261 ? -4.887 -22.078 10.516 1 97.06 261 HIS A N 1
ATOM 2080 C CA . HIS A 1 261 ? -6.328 -22.141 10.727 1 97.06 261 HIS A CA 1
ATOM 2081 C C . HIS A 1 261 ? -7.082 -22.172 9.406 1 97.06 261 HIS A C 1
ATOM 2083 O O . HIS A 1 261 ? -8.18 -22.734 9.328 1 97.06 261 HIS A O 1
ATOM 2089 N N . PHE A 1 262 ? -6.488 -21.703 8.367 1 98 262 PHE A N 1
ATOM 2090 C CA . PHE A 1 262 ? -7.156 -21.594 7.07 1 98 262 PHE A CA 1
ATOM 2091 C C . PHE A 1 262 ? -6.781 -22.75 6.168 1 98 262 PHE A C 1
ATOM 2093 O O . PHE A 1 262 ? -7.266 -22.859 5.035 1 98 262 PHE A O 1
ATOM 2100 N N . CYS A 1 263 ? -5.953 -23.641 6.617 1 96.38 263 CYS A N 1
ATOM 2101 C CA . CYS A 1 263 ? -5.594 -24.828 5.836 1 96.38 263 CYS A CA 1
ATOM 2102 C C . CYS A 1 263 ? -6.73 -25.844 5.82 1 96.38 263 CYS A C 1
ATOM 2104 O O . CYS A 1 263 ? -7.559 -25.859 6.73 1 96.38 263 CYS A O 1
ATOM 2106 N N . GLU A 1 264 ? -6.715 -26.609 4.797 1 94.5 264 GLU A N 1
ATOM 2107 C CA . GLU A 1 264 ? -7.684 -27.688 4.625 1 94.5 264 GLU A CA 1
ATOM 2108 C C . GLU A 1 264 ? -6.984 -29.031 4.422 1 94.5 264 GLU A C 1
ATOM 2110 O O . GLU A 1 264 ? -5.898 -29.078 3.84 1 94.5 264 GLU A O 1
ATOM 2115 N N . GLU A 1 265 ? -7.691 -30.016 4.852 1 93.88 265 GLU A N 1
ATOM 2116 C CA . GLU A 1 265 ? -7.176 -31.375 4.703 1 93.88 265 GLU A CA 1
ATOM 2117 C C . GLU A 1 265 ? -8.016 -32.188 3.719 1 93.88 265 GLU A C 1
ATOM 2119 O O . GLU A 1 265 ? -9.242 -32.094 3.715 1 93.88 265 GLU A O 1
ATOM 2124 N N . TYR A 1 266 ? -7.371 -32.906 2.844 1 93.38 266 TYR A N 1
ATOM 2125 C CA . TYR A 1 266 ? -7.992 -33.875 1.95 1 93.38 266 TYR A CA 1
ATOM 2126 C C . TYR A 1 266 ? -7.16 -35.125 1.868 1 93.38 266 TYR A C 1
ATOM 2128 O O . TYR A 1 266 ? -6.09 -35.156 1.255 1 93.38 266 TYR A O 1
ATOM 2136 N N . ASN A 1 267 ? -7.633 -36.219 2.426 1 91.12 267 ASN A N 1
ATOM 2137 C CA . ASN A 1 267 ? -6.965 -37.531 2.408 1 91.12 267 ASN A CA 1
ATOM 2138 C C . ASN A 1 267 ? -5.527 -37.406 2.908 1 91.12 267 ASN A C 1
ATOM 2140 O O . ASN A 1 267 ? -4.602 -37.906 2.25 1 91.12 267 ASN A O 1
ATOM 2144 N N . GLY A 1 268 ? -5.352 -36.656 4.012 1 90.12 268 GLY A N 1
ATOM 2145 C CA . GLY A 1 268 ? -4.047 -36.594 4.645 1 90.12 268 GLY A CA 1
ATOM 2146 C C . GLY A 1 268 ? -3.172 -35.5 4.066 1 90.12 268 GLY A C 1
ATOM 2147 O O . GLY A 1 268 ? -2.096 -35.188 4.594 1 90.12 268 GLY A O 1
ATOM 2148 N N . GLU A 1 269 ? -3.58 -34.875 2.939 1 92.81 269 GLU A N 1
ATOM 2149 C CA . GLU A 1 269 ? -2.846 -33.75 2.35 1 92.81 269 GLU A CA 1
ATOM 2150 C C . GLU A 1 269 ? -3.428 -32.406 2.797 1 92.81 269 GLU A C 1
ATOM 2152 O O . GLU A 1 269 ? -4.648 -32.25 2.902 1 92.81 269 GLU A O 1
ATOM 2157 N N . TYR A 1 270 ? -2.576 -31.5 3.121 1 94.31 270 TYR A N 1
ATOM 2158 C CA . TYR A 1 270 ? -3.02 -30.188 3.598 1 94.31 270 TYR A CA 1
ATOM 2159 C C . TYR A 1 270 ? -2.633 -29.094 2.615 1 94.31 270 TYR A C 1
ATOM 2161 O O . TYR A 1 270 ? -1.578 -29.156 1.981 1 94.31 270 TYR A O 1
ATOM 2169 N N . THR A 1 271 ? -3.477 -28.141 2.502 1 95.5 271 THR A N 1
ATOM 2170 C CA . THR A 1 271 ? -3.117 -26.953 1.732 1 95.5 271 THR A CA 1
ATOM 2171 C C . THR A 1 271 ? -2.064 -26.125 2.469 1 95.5 271 THR A C 1
ATOM 2173 O O . THR A 1 271 ? -1.943 -26.219 3.693 1 95.5 271 THR A O 1
ATOM 2176 N N . ILE A 1 272 ? -1.364 -25.391 1.666 1 93.94 272 ILE A N 1
ATOM 2177 C CA . ILE A 1 272 ? -0.511 -24.359 2.23 1 93.94 272 ILE A CA 1
ATOM 2178 C C . ILE A 1 272 ? -1.37 -23.188 2.711 1 93.94 272 ILE A C 1
ATOM 2180 O O . ILE A 1 272 ? -2.408 -22.891 2.117 1 93.94 272 ILE A O 1
ATOM 2184 N N . PRO A 1 273 ? -1.005 -22.609 3.885 1 97.12 273 PRO A N 1
ATOM 2185 C CA . PRO A 1 273 ? -1.829 -21.5 4.375 1 97.12 273 PRO A CA 1
ATOM 2186 C C . PRO A 1 273 ? -1.832 -20.312 3.426 1 97.12 273 PRO A C 1
ATOM 2188 O O . PRO A 1 273 ? -0.975 -20.203 2.545 1 97.12 273 PRO A O 1
ATOM 2191 N N . PRO A 1 274 ? -2.787 -19.375 3.627 1 97.88 274 PRO A N 1
ATOM 2192 C CA . PRO A 1 274 ? -2.854 -18.203 2.76 1 97.88 274 PRO A CA 1
ATOM 2193 C C . PRO A 1 274 ? -1.636 -17.297 2.906 1 97.88 274 PRO A C 1
ATOM 2195 O O . PRO A 1 274 ? -1.004 -17.266 3.967 1 97.88 274 PRO A O 1
ATOM 2198 N N . SER A 1 275 ? -1.344 -16.609 1.861 1 97.25 275 SER A N 1
ATOM 2199 C CA . SER A 1 275 ? -0.259 -15.633 1.85 1 97.25 275 SER A CA 1
ATOM 2200 C C . SER A 1 275 ? -0.745 -14.273 1.363 1 97.25 275 SER A C 1
ATOM 2202 O O . SER A 1 275 ? -1.487 -14.188 0.383 1 97.25 275 SER A O 1
ATOM 2204 N N . VAL A 1 276 ? -0.375 -13.258 2.086 1 98.25 276 VAL A N 1
ATOM 2205 C CA . VAL A 1 276 ? -0.742 -11.914 1.649 1 98.25 276 VAL A CA 1
ATOM 2206 C C . VAL A 1 276 ? 0.045 -11.547 0.394 1 98.25 276 VAL A C 1
ATOM 2208 O O . VAL A 1 276 ? 1.259 -11.758 0.33 1 98.25 276 VAL A O 1
ATOM 2211 N N . LEU A 1 277 ? -0.665 -11.031 -0.632 1 96.5 277 LEU A N 1
ATOM 2212 C CA . LEU A 1 277 ? -0.022 -10.688 -1.895 1 96.5 277 LEU A CA 1
ATOM 2213 C C . LEU A 1 277 ? -0.115 -9.188 -2.16 1 96.5 277 LEU A C 1
ATOM 2215 O O . LEU A 1 277 ? 0.59 -8.664 -3.023 1 96.5 277 LEU A O 1
ATOM 2219 N N . LYS A 1 278 ? -1.006 -8.523 -1.368 1 97.81 278 LYS A N 1
ATOM 2220 C CA . LYS A 1 278 ? -1.173 -7.086 -1.552 1 97.81 278 LYS A CA 1
ATOM 2221 C C . LYS A 1 278 ? -1.626 -6.414 -0.259 1 97.81 278 LYS A C 1
ATOM 2223 O O . LYS A 1 278 ? -2.488 -6.941 0.45 1 97.81 278 LYS A O 1
ATOM 2228 N N . VAL A 1 279 ? -1.023 -5.367 0.089 1 98.12 279 VAL A N 1
ATOM 2229 C CA . VAL A 1 279 ? -1.459 -4.461 1.144 1 98.12 279 VAL A CA 1
ATOM 2230 C C . VAL A 1 279 ? -1.171 -3.016 0.736 1 98.12 279 VAL A C 1
ATOM 2232 O O . VAL A 1 279 ? -0.04 -2.682 0.374 1 98.12 279 VAL A O 1
ATOM 2235 N N . LYS A 1 280 ? -2.17 -2.164 0.769 1 97.75 280 LYS A N 1
ATOM 2236 C CA . LYS A 1 280 ? -1.915 -0.75 0.514 1 97.75 280 LYS A CA 1
ATOM 2237 C C . LYS A 1 280 ? -3.059 0.117 1.033 1 97.75 280 LYS A C 1
ATOM 2239 O O . LYS A 1 280 ? -4.227 -0.277 0.96 1 97.75 280 LYS A O 1
ATOM 2244 N N . ASP A 1 281 ? -2.699 1.182 1.626 1 97.19 281 ASP A N 1
ATOM 2245 C CA . ASP A 1 281 ? -3.738 2.189 1.809 1 97.19 281 ASP A CA 1
ATOM 2246 C C . ASP A 1 281 ? -4.125 2.828 0.476 1 97.19 281 ASP A C 1
ATOM 2248 O O . ASP A 1 281 ? -3.436 2.643 -0.53 1 97.19 281 ASP A O 1
ATOM 2252 N N . LEU A 1 282 ? -5.203 3.549 0.438 1 94.94 282 LEU A N 1
ATOM 2253 C CA . LEU A 1 282 ? -5.691 4.023 -0.851 1 94.94 282 LEU A CA 1
ATOM 2254 C C . LEU A 1 282 ? -5.59 5.543 -0.943 1 94.94 282 LEU A C 1
ATOM 2256 O O . LEU A 1 282 ? -6.289 6.172 -1.743 1 94.94 282 LEU A O 1
ATOM 2260 N N . LYS A 1 283 ? -4.715 6.137 -0.068 1 88.38 283 LYS A N 1
ATOM 2261 C CA . LYS A 1 283 ? -4.449 7.566 -0.188 1 88.38 283 LYS A CA 1
ATOM 2262 C C . LYS A 1 283 ? -3.709 7.879 -1.485 1 88.38 283 LYS A C 1
ATOM 2264 O O . LYS A 1 283 ? -2.729 7.215 -1.823 1 88.38 283 LYS A O 1
ATOM 2269 N N . THR A 1 284 ? -4.133 8.883 -2.154 1 84.12 284 THR A N 1
ATOM 2270 C CA . THR A 1 284 ? -3.535 9.219 -3.445 1 84.12 284 THR A CA 1
ATOM 2271 C C . THR A 1 284 ? -2.479 10.305 -3.289 1 84.12 284 THR A C 1
ATOM 2273 O O . THR A 1 284 ? -1.602 10.453 -4.141 1 84.12 284 THR A O 1
ATOM 2276 N N . GLU A 1 285 ? -2.629 11.117 -2.256 1 82.88 285 GLU A N 1
ATOM 2277 C CA . GLU A 1 285 ? -1.709 12.227 -1.999 1 82.88 285 GLU A CA 1
ATOM 2278 C C . GLU A 1 285 ? -1.407 12.352 -0.509 1 82.88 285 GLU A C 1
ATOM 2280 O O . GLU A 1 285 ? -2.182 11.891 0.33 1 82.88 285 GLU A O 1
ATOM 2285 N N . TYR A 1 286 ? -0.277 12.953 -0.351 1 87.25 286 TYR A N 1
ATOM 2286 C CA . TYR A 1 286 ? 0.077 13.195 1.044 1 87.25 286 TYR A CA 1
ATOM 2287 C C . TYR A 1 286 ? -0.848 14.227 1.674 1 87.25 286 TYR A C 1
ATOM 2289 O O . TYR A 1 286 ? -1.139 15.258 1.067 1 87.25 286 TYR A O 1
ATOM 2297 N N . ASN A 1 287 ? -1.291 13.875 2.879 1 82 287 ASN A N 1
ATOM 2298 C CA . ASN A 1 287 ? -1.94 14.789 3.809 1 82 287 ASN A CA 1
ATOM 2299 C C . ASN A 1 287 ? -1.876 14.273 5.242 1 82 287 ASN A C 1
ATOM 2301 O O . ASN A 1 287 ? -1.39 13.172 5.488 1 82 287 ASN A O 1
ATOM 2305 N N . VAL A 1 288 ? -2.311 15.008 6.113 1 87.19 288 VAL A N 1
ATOM 2306 C CA . VAL A 1 288 ? -2.16 14.656 7.523 1 87.19 288 VAL A CA 1
ATOM 2307 C C . VAL A 1 288 ? -3.455 14.039 8.039 1 87.19 288 VAL A C 1
ATOM 2309 O O . VAL A 1 288 ? -3.812 14.211 9.211 1 87.19 288 VAL A O 1
ATOM 2312 N N . GLN A 1 289 ? -4.148 13.406 7.191 1 86.44 289 GLN A N 1
ATOM 2313 C CA . GLN A 1 289 ? -5.293 12.594 7.578 1 86.44 289 GLN A CA 1
ATOM 2314 C C . GLN A 1 289 ? -4.926 11.109 7.605 1 86.44 289 GLN A C 1
ATOM 2316 O O . GLN A 1 289 ? -4.176 10.633 6.75 1 86.44 289 GLN A O 1
ATOM 2321 N N . THR A 1 290 ? -5.422 10.391 8.609 1 91.38 290 THR A N 1
ATOM 2322 C CA . THR A 1 290 ? -5.238 8.945 8.617 1 91.38 290 THR A CA 1
ATOM 2323 C C . THR A 1 290 ? -5.98 8.297 7.453 1 91.38 290 THR A C 1
ATOM 2325 O O . THR A 1 290 ? -6.883 8.898 6.875 1 91.38 290 THR A O 1
ATOM 2328 N N . SER A 1 291 ? -5.609 7.152 7.164 1 92.75 291 SER A N 1
ATOM 2329 C CA . SER A 1 291 ? -6.172 6.5 5.984 1 92.75 291 SER A CA 1
ATOM 2330 C C . SER A 1 291 ? -7.645 6.16 6.188 1 92.75 291 SER A C 1
ATOM 2332 O O . SER A 1 291 ? -8.016 5.555 7.195 1 92.75 291 SER A O 1
ATOM 2334 N N . PHE A 1 292 ? -8.445 6.543 5.277 1 92.19 292 PHE A N 1
ATOM 2335 C CA . PHE A 1 292 ? -9.867 6.234 5.285 1 92.19 292 PHE A CA 1
ATOM 2336 C C . PHE A 1 292 ? -10.117 4.824 4.766 1 92.19 292 PHE A C 1
ATOM 2338 O O . PHE A 1 292 ? -11.031 4.137 5.238 1 92.19 292 PHE A O 1
ATOM 2345 N N . ASN A 1 293 ? -9.352 4.41 3.824 1 95.44 293 ASN A N 1
ATOM 2346 C CA . ASN A 1 293 ? -9.57 3.111 3.197 1 95.44 293 ASN A CA 1
ATOM 2347 C C . ASN A 1 293 ? -8.25 2.396 2.914 1 95.44 293 ASN A C 1
ATOM 2349 O O . ASN A 1 293 ? -7.211 3.041 2.77 1 95.44 293 ASN A O 1
ATOM 2353 N N . SER A 1 294 ? -8.281 1.109 2.852 1 98.12 294 SER A N 1
ATOM 2354 C CA . SER A 1 294 ? -7.16 0.235 2.525 1 98.12 294 SER A CA 1
ATOM 2355 C C . SER A 1 294 ? -7.617 -0.969 1.709 1 98.12 294 SER A C 1
ATOM 2357 O O . SER A 1 294 ? -8.812 -1.243 1.615 1 98.12 294 SER A O 1
ATOM 2359 N N . PHE A 1 295 ? -6.738 -1.582 1.021 1 98.62 295 PHE A N 1
ATOM 2360 C CA . PHE A 1 295 ? -6.996 -2.727 0.154 1 98.62 295 PHE A CA 1
ATOM 2361 C C . PHE A 1 295 ? -5.992 -3.84 0.415 1 98.62 295 PHE A C 1
ATOM 2363 O O . PHE A 1 295 ? -4.785 -3.594 0.477 1 98.62 295 PHE A O 1
ATOM 2370 N N . VAL A 1 296 ? -6.508 -5.102 0.67 1 98.75 296 VAL A N 1
ATOM 2371 C CA . VAL A 1 296 ? -5.684 -6.273 0.949 1 98.75 296 VAL A CA 1
ATOM 2372 C C . VAL A 1 296 ? -6.203 -7.473 0.163 1 98.75 296 VAL A C 1
ATOM 2374 O O . VAL A 1 296 ? -7.418 -7.641 0.005 1 98.75 296 VAL A O 1
ATOM 2377 N N . TYR A 1 297 ? -5.344 -8.266 -0.345 1 98.69 297 TYR A N 1
ATOM 2378 C CA . TYR A 1 297 ? -5.824 -9.555 -0.838 1 98.69 297 TYR A CA 1
ATOM 2379 C C . TYR A 1 297 ? -4.789 -10.648 -0.606 1 98.69 297 TYR A C 1
ATOM 2381 O O . TYR A 1 297 ? -3.611 -10.359 -0.378 1 98.69 297 TYR A O 1
ATOM 2389 N N . PHE A 1 298 ? -5.227 -11.898 -0.602 1 98.44 298 PHE A N 1
ATOM 2390 C CA . PHE A 1 298 ? -4.434 -13.07 -0.23 1 98.44 298 PHE A CA 1
ATOM 2391 C C . PHE A 1 298 ? -4.512 -14.141 -1.308 1 98.44 298 PHE A C 1
ATOM 2393 O O . PHE A 1 298 ? -5.512 -14.242 -2.018 1 98.44 298 PHE A O 1
ATOM 2400 N N . ASN A 1 299 ? -3.42 -14.883 -1.428 1 96.44 299 ASN A N 1
ATOM 2401 C CA . ASN A 1 299 ? -3.518 -16.188 -2.062 1 96.44 299 ASN A CA 1
ATOM 2402 C C . ASN A 1 299 ? -4.148 -17.219 -1.13 1 96.44 299 ASN A C 1
ATOM 2404 O O . ASN A 1 299 ? -3.713 -17.375 0.012 1 96.44 299 ASN A O 1
ATOM 2408 N N . TYR A 1 300 ? -5.152 -17.906 -1.63 1 97.5 300 TYR A N 1
ATOM 2409 C CA . TYR A 1 300 ? -5.859 -18.906 -0.827 1 97.5 300 TYR A CA 1
ATOM 2410 C C . TYR A 1 300 ? -6.043 -20.203 -1.603 1 97.5 300 TYR A C 1
ATOM 2412 O O . TYR A 1 300 ? -6.742 -20.234 -2.615 1 97.5 300 TYR A O 1
ATOM 2420 N N . PHE A 1 301 ? -5.43 -21.281 -1.127 1 96.44 301 PHE A N 1
ATOM 2421 C CA . PHE A 1 301 ? -5.492 -22.578 -1.8 1 96.44 301 PHE A CA 1
ATOM 2422 C C . PHE A 1 301 ? -6.672 -23.391 -1.296 1 96.44 301 PHE A C 1
ATOM 2424 O O . PHE A 1 301 ? -7.047 -23.297 -0.125 1 96.44 301 PHE A O 1
ATOM 2431 N N . ILE A 1 302 ? -7.203 -24.203 -2.203 1 95.75 302 ILE A N 1
ATOM 2432 C CA . ILE A 1 302 ? -8.359 -25.031 -1.877 1 95.75 302 ILE A CA 1
ATOM 2433 C C . ILE A 1 302 ? -8.133 -26.453 -2.391 1 95.75 302 ILE A C 1
ATOM 2435 O O . ILE A 1 302 ? -7.781 -26.656 -3.557 1 95.75 302 ILE A O 1
ATOM 2439 N N . HIS A 1 303 ? -8.336 -27.406 -1.555 1 94.31 303 HIS A N 1
ATOM 2440 C CA . HIS A 1 303 ? -8.367 -28.797 -2.008 1 94.31 303 HIS A CA 1
ATOM 2441 C C . HIS A 1 303 ? -9.797 -29.234 -2.324 1 94.31 303 HIS A C 1
ATOM 2443 O O . HIS A 1 303 ? -10.086 -29.641 -3.451 1 94.31 303 HIS A O 1
ATOM 2449 N N . ASN A 1 304 ? -10.688 -29.047 -1.338 1 91.75 304 ASN A N 1
ATOM 2450 C CA . ASN A 1 304 ? -12.055 -29.516 -1.563 1 91.75 304 ASN A CA 1
ATOM 2451 C C . ASN A 1 304 ? -13.039 -28.781 -0.661 1 91.75 304 ASN A C 1
ATOM 2453 O O . ASN A 1 304 ? -14.203 -29.188 -0.552 1 91.75 304 ASN A O 1
ATOM 2457 N N . ALA A 1 305 ? -12.625 -27.75 -0.01 1 93 305 ALA A N 1
ATOM 2458 C CA . ALA A 1 305 ? -13.484 -27 0.905 1 93 305 ALA A CA 1
ATOM 2459 C C . ALA A 1 305 ? -14.609 -26.297 0.149 1 93 305 ALA A C 1
ATOM 2461 O O . ALA A 1 305 ? -14.414 -25.859 -0.987 1 93 305 ALA A O 1
ATOM 2462 N N . TYR A 1 306 ? -15.727 -26.203 0.847 1 93.81 306 TYR A N 1
ATOM 2463 C CA . TYR A 1 306 ? -16.844 -25.422 0.299 1 93.81 306 TYR A CA 1
ATOM 2464 C C . TYR A 1 306 ? -16.578 -23.922 0.438 1 93.81 306 TYR A C 1
ATOM 2466 O O . TYR A 1 306 ? -16.062 -23.469 1.462 1 93.81 306 TYR A O 1
ATOM 2474 N N . ILE A 1 307 ? -17 -23.203 -0.538 1 95.5 307 ILE A N 1
ATOM 2475 C CA . ILE A 1 307 ? -16.781 -21.766 -0.548 1 95.5 307 ILE A CA 1
ATOM 2476 C C . ILE A 1 307 ? -17.516 -21.125 0.624 1 95.5 307 ILE A C 1
ATOM 2478 O O . ILE A 1 307 ? -17.031 -20.141 1.207 1 95.5 307 ILE A O 1
ATOM 2482 N N . LYS A 1 308 ? -18.641 -21.688 1.013 1 96.25 308 LYS A N 1
ATOM 2483 C CA . LYS A 1 308 ? -19.391 -21.172 2.154 1 96.25 308 LYS A CA 1
ATOM 2484 C C . LYS A 1 308 ? -18.547 -21.203 3.424 1 96.25 308 LYS A C 1
ATOM 2486 O O . LYS A 1 308 ? -18.547 -20.234 4.195 1 96.25 308 LYS A O 1
ATOM 2491 N N . ASP A 1 309 ? -17.875 -22.297 3.652 1 96.56 309 ASP A N 1
ATOM 2492 C CA . ASP A 1 309 ? -17.016 -22.422 4.836 1 96.56 309 ASP A CA 1
ATOM 2493 C C . ASP A 1 309 ? -15.867 -21.422 4.789 1 96.56 309 ASP A C 1
ATOM 2495 O O . ASP A 1 309 ? -15.5 -20.844 5.812 1 96.56 309 ASP A O 1
ATOM 2499 N N . ILE A 1 310 ? -15.297 -21.266 3.637 1 96.75 310 ILE A N 1
ATOM 2500 C CA . ILE A 1 310 ? -14.188 -20.344 3.449 1 96.75 310 ILE A CA 1
ATOM 2501 C C . ILE A 1 310 ? -14.648 -18.922 3.734 1 96.75 310 ILE A C 1
ATOM 2503 O O . ILE A 1 310 ? -13.977 -18.172 4.445 1 96.75 310 ILE A O 1
ATOM 2507 N N . THR A 1 311 ? -15.844 -18.547 3.209 1 97.69 311 THR A N 1
ATOM 2508 C CA . THR A 1 311 ? -16.359 -17.188 3.385 1 97.69 311 THR A CA 1
ATOM 2509 C C . THR A 1 311 ? -16.656 -16.922 4.855 1 97.69 311 THR A C 1
ATOM 2511 O O . THR A 1 311 ? -16.516 -15.789 5.324 1 97.69 311 THR A O 1
ATOM 2514 N N . GLU A 1 312 ? -17.094 -17.922 5.566 1 98.06 312 GLU A N 1
ATOM 2515 C CA . GLU A 1 312 ? -17.328 -17.766 6.996 1 98.06 312 GLU A CA 1
ATOM 2516 C C . GLU A 1 312 ? -16.031 -17.484 7.75 1 98.06 312 GLU A C 1
ATOM 2518 O O . GLU A 1 312 ? -16 -16.656 8.664 1 98.06 312 GLU A O 1
ATOM 2523 N N . LYS A 1 313 ? -14.984 -18.203 7.391 1 98.19 313 LYS A N 1
ATOM 2524 C CA . LYS A 1 313 ? -13.68 -17.953 8 1 98.19 313 LYS A CA 1
ATOM 2525 C C . LYS A 1 313 ? -13.172 -16.562 7.688 1 98.19 313 LYS A C 1
ATOM 2527 O O . LYS A 1 313 ? -12.609 -15.891 8.555 1 98.19 313 LYS A O 1
ATOM 2532 N N . LEU A 1 314 ? -13.367 -16.125 6.434 1 98.62 314 LEU A N 1
ATOM 2533 C CA . LEU A 1 314 ? -12.938 -14.789 6.031 1 98.62 314 LEU A CA 1
ATOM 2534 C C . LEU A 1 314 ? -13.711 -13.711 6.789 1 98.62 314 LEU A C 1
ATOM 2536 O O . LEU A 1 314 ? -13.133 -12.703 7.199 1 98.62 314 LEU A O 1
ATOM 2540 N N . ARG A 1 315 ? -15.023 -13.969 6.965 1 98.69 315 ARG A N 1
ATOM 2541 C CA . ARG A 1 315 ? -15.867 -13.047 7.723 1 98.69 315 ARG A CA 1
ATOM 2542 C C . ARG A 1 315 ? -15.391 -12.938 9.172 1 98.69 315 ARG A C 1
ATOM 2544 O O . ARG A 1 315 ? -15.289 -11.836 9.711 1 98.69 315 ARG A O 1
ATOM 2551 N N . GLN A 1 316 ? -15.125 -14.047 9.742 1 98.75 316 GLN A N 1
ATOM 2552 C CA . GLN A 1 316 ? -14.664 -14.055 11.133 1 98.75 316 GLN A CA 1
ATOM 2553 C C . GLN A 1 316 ? -13.32 -13.344 11.266 1 98.75 316 GLN A C 1
ATOM 2555 O O . GLN A 1 316 ? -13.117 -12.57 12.203 1 98.75 316 GLN A O 1
ATOM 2560 N N . ALA A 1 317 ? -12.391 -13.656 10.391 1 98.75 317 ALA A N 1
ATOM 2561 C CA . ALA A 1 317 ? -11.086 -13 10.414 1 98.75 317 ALA A CA 1
ATOM 2562 C C . ALA A 1 317 ? -11.227 -11.484 10.281 1 98.75 317 ALA A C 1
ATOM 2564 O O . ALA A 1 317 ? -10.477 -10.727 10.898 1 98.75 317 ALA A O 1
ATOM 2565 N N . SER A 1 318 ? -12.164 -11.055 9.422 1 98.88 318 SER A N 1
ATOM 2566 C CA . SER A 1 318 ? -12.438 -9.633 9.234 1 98.88 318 SER A CA 1
ATOM 2567 C C . SER A 1 318 ? -13.016 -9.008 10.492 1 98.88 318 SER A C 1
ATOM 2569 O O . SER A 1 318 ? -12.617 -7.914 10.891 1 98.88 318 SER A O 1
ATOM 2571 N N . THR A 1 319 ? -13.953 -9.711 11.086 1 98.81 319 THR A N 1
ATOM 2572 C CA . THR A 1 319 ? -14.547 -9.25 12.344 1 98.81 319 THR A CA 1
ATOM 2573 C C . THR A 1 319 ? -13.477 -9.109 13.422 1 98.81 319 THR A C 1
ATOM 2575 O O . THR A 1 319 ? -13.438 -8.102 14.133 1 98.81 319 THR A O 1
ATOM 2578 N N . ASP A 1 320 ? -12.656 -10.086 13.523 1 98.81 320 ASP A N 1
ATOM 2579 C CA . ASP A 1 320 ? -11.578 -10.055 14.508 1 98.81 320 ASP A CA 1
ATOM 2580 C C . ASP A 1 320 ? -10.641 -8.875 14.25 1 98.81 320 ASP A C 1
ATOM 2582 O O . ASP A 1 320 ? -10.148 -8.25 15.195 1 98.81 320 ASP A O 1
ATOM 2586 N N . ALA A 1 321 ? -10.336 -8.633 12.992 1 98.81 321 ALA A N 1
ATOM 2587 C CA . ALA A 1 321 ? -9.453 -7.516 12.656 1 98.81 321 ALA A CA 1
ATOM 2588 C C . ALA A 1 321 ? -10.047 -6.191 13.141 1 98.81 321 ALA A C 1
ATOM 2590 O O . ALA A 1 321 ? -9.328 -5.355 13.695 1 98.81 321 ALA A O 1
ATOM 2591 N N . LEU A 1 322 ? -11.344 -5.965 12.891 1 98.69 322 LEU A N 1
ATOM 2592 C CA . LEU A 1 322 ? -12.031 -4.758 13.352 1 98.69 322 LEU A CA 1
ATOM 2593 C C . LEU A 1 322 ? -12.008 -4.668 14.875 1 98.69 322 LEU A C 1
ATOM 2595 O O . LEU A 1 322 ? -11.719 -3.609 15.43 1 98.69 322 LEU A O 1
ATOM 2599 N N . ASN A 1 323 ? -12.289 -5.777 15.516 1 98.44 323 ASN A N 1
ATOM 2600 C CA . ASN A 1 323 ? -12.281 -5.816 16.969 1 98.44 323 ASN A CA 1
ATOM 2601 C C . ASN A 1 323 ? -10.891 -5.535 17.531 1 98.44 323 ASN A C 1
ATOM 2603 O O . ASN A 1 323 ? -10.758 -4.82 18.531 1 98.44 323 ASN A O 1
ATOM 2607 N N . ASN A 1 324 ? -9.906 -6.18 16.984 1 98.38 324 ASN A N 1
ATOM 2608 C CA . ASN A 1 324 ? -8.531 -5.953 17.406 1 98.38 324 ASN A CA 1
ATOM 2609 C C . ASN A 1 324 ? -8.133 -4.484 17.266 1 98.38 324 ASN A C 1
ATOM 2611 O O . ASN A 1 324 ? -7.438 -3.938 18.125 1 98.38 324 ASN A O 1
ATOM 2615 N N . THR A 1 325 ? -8.477 -3.871 16.141 1 98.31 325 THR A N 1
ATOM 2616 C CA . THR A 1 325 ? -8.188 -2.461 15.906 1 98.31 325 THR A CA 1
ATOM 2617 C C . THR A 1 325 ? -8.812 -1.594 17 1 98.31 325 THR A C 1
ATOM 2619 O O . THR A 1 325 ? -8.156 -0.714 17.547 1 98.31 325 THR A O 1
ATOM 2622 N N . GLU A 1 326 ? -10.07 -1.84 17.281 1 97.75 326 GLU A N 1
ATOM 2623 C CA . GLU A 1 326 ? -10.773 -1.086 18.312 1 97.75 326 GLU A CA 1
ATOM 2624 C C . GLU A 1 326 ? -10.141 -1.302 19.688 1 97.75 326 GLU A C 1
ATOM 2626 O O . GLU A 1 326 ? -9.992 -0.359 20.469 1 97.75 326 GLU A O 1
ATOM 2631 N N . LYS A 1 327 ? -9.859 -2.523 19.984 1 98 327 LYS A N 1
ATOM 2632 C CA . LYS A 1 327 ? -9.219 -2.85 21.25 1 98 327 LYS A CA 1
ATOM 2633 C C . LYS A 1 327 ? -7.891 -2.104 21.406 1 98 327 LYS A C 1
ATOM 2635 O O . LYS A 1 327 ? -7.629 -1.505 22.438 1 98 327 LYS A O 1
ATOM 2640 N N . LEU A 1 328 ? -7.039 -2.184 20.391 1 97.81 328 LEU A N 1
ATOM 2641 C CA . LEU A 1 328 ? -5.742 -1.511 20.422 1 97.81 328 LEU A CA 1
ATOM 2642 C C . LEU A 1 328 ? -5.918 -0.002 20.562 1 97.81 328 LEU A C 1
ATOM 2644 O O . LEU A 1 328 ? -5.184 0.647 21.312 1 97.81 328 LEU A O 1
ATOM 2648 N N . LEU A 1 329 ? -6.824 0.571 19.766 1 97.31 329 LEU A N 1
ATOM 2649 C CA . LEU A 1 329 ? -7.156 1.989 19.844 1 97.31 329 LEU A CA 1
ATOM 2650 C C . LEU A 1 329 ? -7.465 2.389 21.281 1 97.31 329 LEU A C 1
ATOM 2652 O O . LEU A 1 329 ? -6.91 3.363 21.797 1 97.31 329 LEU A O 1
ATOM 2656 N N . ASN A 1 330 ? -8.305 1.616 21.969 1 97.62 330 ASN A N 1
ATOM 2657 C CA . ASN A 1 330 ? -8.727 1.939 23.328 1 97.62 330 ASN A CA 1
ATOM 2658 C C . ASN A 1 330 ? -7.602 1.731 24.328 1 97.62 330 ASN A C 1
ATOM 2660 O O . ASN A 1 330 ? -7.465 2.5 25.281 1 97.62 330 ASN A O 1
ATOM 2664 N N . GLU A 1 331 ? -6.879 0.693 24.156 1 98.12 331 GLU A N 1
ATOM 2665 C CA . GLU A 1 331 ? -5.738 0.458 25.047 1 98.12 331 GLU A CA 1
ATOM 2666 C C . GLU A 1 331 ? -4.75 1.62 25 1 98.12 331 GLU A C 1
ATOM 2668 O O . GLU A 1 331 ? -4.285 2.09 26.031 1 98.12 331 GLU A O 1
ATOM 2673 N N . ARG A 1 332 ? -4.43 2.047 23.859 1 98.06 332 ARG A N 1
ATOM 2674 C CA . ARG A 1 332 ? -3.475 3.135 23.672 1 98.06 332 ARG A CA 1
ATOM 2675 C C . ARG A 1 332 ? -4.07 4.469 24.109 1 98.06 332 ARG A C 1
ATOM 2677 O O . ARG A 1 332 ? -3.363 5.332 24.625 1 98.06 332 ARG A O 1
ATOM 2684 N N . TYR A 1 333 ? -5.348 4.641 23.797 1 96.62 333 TYR A N 1
ATOM 2685 C CA . TYR A 1 333 ? -6.027 5.848 24.25 1 96.62 333 TYR A CA 1
ATOM 2686 C C . TYR A 1 333 ? -6.039 5.922 25.781 1 96.62 333 TYR A C 1
ATOM 2688 O O . TYR A 1 333 ? -5.801 6.984 26.359 1 96.62 333 TYR A O 1
ATOM 2696 N N . GLN A 1 334 ? -6.332 4.824 26.391 1 97.44 334 GLN A N 1
ATOM 2697 C CA . GLN A 1 334 ? -6.324 4.77 27.844 1 97.44 334 GLN A CA 1
ATOM 2698 C C . GLN A 1 334 ? -4.949 5.129 28.406 1 97.44 334 GLN A C 1
ATOM 2700 O O . GLN A 1 334 ? -4.844 5.879 29.375 1 97.44 334 GLN A O 1
ATOM 2705 N N . GLU A 1 335 ? -3.945 4.566 27.844 1 97.81 335 GLU A N 1
ATOM 2706 C CA . GLU A 1 335 ? -2.582 4.875 28.266 1 97.81 335 GLU A CA 1
ATOM 2707 C C . GLU A 1 335 ? -2.262 6.352 28.047 1 97.81 335 GLU A C 1
ATOM 2709 O O . GLU A 1 335 ? -1.616 6.977 28.891 1 97.81 335 GLU A O 1
ATOM 2714 N N . TYR A 1 336 ? -2.656 6.883 26.953 1 96.06 336 TYR A N 1
ATOM 2715 C CA . TYR A 1 336 ? -2.434 8.297 26.672 1 96.06 336 TYR A CA 1
ATOM 2716 C C . TYR A 1 336 ? -3.146 9.172 27.688 1 96.06 336 TYR A C 1
ATOM 2718 O O . TYR A 1 336 ? -2.584 10.164 28.172 1 96.06 336 TYR A O 1
ATOM 2726 N N . CYS A 1 337 ? -4.371 8.828 27.984 1 93.75 337 CYS A N 1
ATOM 2727 C CA . CYS A 1 337 ? -5.133 9.562 28.984 1 93.75 337 CYS A CA 1
ATOM 2728 C C . CYS A 1 337 ? -4.434 9.531 30.344 1 93.75 337 CYS A C 1
ATOM 2730 O O . CYS A 1 337 ? -4.41 10.531 31.062 1 93.75 337 CYS A O 1
ATOM 2732 N N . ARG A 1 338 ? -3.934 8.414 30.688 1 95.5 338 ARG A N 1
ATOM 2733 C CA . ARG A 1 338 ? -3.182 8.297 31.938 1 95.5 338 ARG A CA 1
ATOM 2734 C C . ARG A 1 338 ? -1.963 9.211 31.938 1 95.5 338 ARG A C 1
ATOM 2736 O O . ARG A 1 338 ? -1.705 9.922 32.906 1 95.5 338 ARG A O 1
ATOM 2743 N N . LEU A 1 339 ? -1.299 9.164 30.812 1 94.06 339 LEU A N 1
ATOM 2744 C CA . LEU A 1 339 ? -0.098 9.977 30.656 1 94.06 339 LEU A CA 1
ATOM 2745 C C . LEU A 1 339 ? -0.425 11.461 30.781 1 94.06 339 LEU A C 1
ATOM 2747 O O . LEU A 1 339 ? 0.344 12.227 31.359 1 94.06 339 LEU A O 1
ATOM 2751 N N . THR A 1 340 ? -1.515 11.914 30.219 1 91.5 340 THR A N 1
ATOM 2752 C CA . THR A 1 340 ? -1.859 13.336 30.141 1 91.5 340 THR A CA 1
ATOM 2753 C C . THR A 1 340 ? -2.771 13.734 31.297 1 91.5 340 THR A C 1
ATOM 2755 O O . THR A 1 340 ? -3.209 14.883 31.375 1 91.5 340 THR A O 1
ATOM 2758 N N . ASN A 1 341 ? -3.109 12.836 32.156 1 90.06 341 ASN A N 1
ATOM 2759 C CA . ASN A 1 341 ? -4.012 13.07 33.281 1 90.06 341 ASN A CA 1
ATOM 2760 C C . ASN A 1 341 ? -5.348 13.648 32.812 1 90.06 341 ASN A C 1
ATOM 2762 O O . ASN A 1 341 ? -5.801 14.672 33.344 1 90.06 341 ASN A O 1
ATOM 2766 N N . THR A 1 342 ? -5.824 13.094 31.75 1 86.88 342 THR A N 1
ATOM 2767 C CA . THR A 1 342 ? -7.145 13.43 31.219 1 86.88 342 THR A CA 1
ATOM 2768 C C . THR A 1 342 ? -8.117 12.281 31.438 1 86.88 342 THR A C 1
ATOM 2770 O O . THR A 1 342 ? -7.711 11.117 31.5 1 86.88 342 THR A O 1
ATOM 2773 N N . PRO A 1 343 ? -9.375 12.586 31.609 1 88.12 343 PRO A N 1
ATOM 2774 C CA . PRO A 1 343 ? -10.352 11.508 31.797 1 88.12 343 PRO A CA 1
ATOM 2775 C C . PRO A 1 343 ? -10.453 10.594 30.578 1 88.12 343 PRO A C 1
ATOM 2777 O O . PRO A 1 343 ? -10.422 11.07 29.438 1 88.12 343 PRO A O 1
ATOM 2780 N N . TYR A 1 344 ? -10.523 9.336 30.812 1 92.5 344 TYR A N 1
ATOM 2781 C CA . TYR A 1 344 ? -10.672 8.328 29.766 1 92.5 344 TYR A CA 1
ATOM 2782 C C . TYR A 1 344 ? -12.141 7.949 29.594 1 92.5 344 TYR A C 1
ATOM 2784 O O . TYR A 1 344 ? -12.852 7.723 30.562 1 92.5 344 TYR A O 1
ATOM 2792 N N . SER A 1 345 ? -12.578 7.98 28.375 1 91.25 345 SER A N 1
ATOM 2793 C CA . SER A 1 345 ? -13.852 7.398 27.969 1 91.25 345 SER A CA 1
ATOM 2794 C C . SER A 1 345 ? -13.672 6.445 26.781 1 91.25 345 SER A C 1
ATOM 2796 O O . SER A 1 345 ? -13.125 6.832 25.75 1 91.25 345 SER A O 1
ATOM 2798 N N . LYS A 1 346 ? -14.133 5.277 27 1 92.75 346 LYS A N 1
ATOM 2799 C CA . LYS A 1 346 ? -13.977 4.258 25.969 1 92.75 346 LYS A CA 1
ATOM 2800 C C . LYS A 1 346 ? -14.578 4.715 24.641 1 92.75 346 LYS A C 1
ATOM 2802 O O . LYS A 1 346 ? -15.672 5.289 24.625 1 92.75 346 LYS A O 1
ATOM 2807 N N . ILE A 1 347 ? -13.805 4.523 23.609 1 90.5 347 ILE A N 1
ATOM 2808 C CA . ILE A 1 347 ? -14.289 4.801 22.25 1 90.5 347 ILE A CA 1
ATOM 2809 C C . ILE A 1 347 ? -14.93 3.547 21.672 1 90.5 347 ILE A C 1
ATOM 2811 O O . ILE A 1 347 ? -14.344 2.463 21.703 1 90.5 347 ILE A O 1
ATOM 2815 N N . SER A 1 348 ? -16.109 3.664 21.203 1 91.31 348 SER A N 1
ATOM 2816 C CA . SER A 1 348 ? -16.828 2.521 20.641 1 91.31 348 SER A CA 1
ATOM 2817 C C . SER A 1 348 ? -17.344 2.832 19.25 1 91.31 348 SER A C 1
ATOM 2819 O O . SER A 1 348 ? -17.891 3.912 19 1 91.31 348 SER A O 1
ATOM 2821 N N . TYR A 1 349 ? -17.109 1.965 18.359 1 90.56 349 TYR A N 1
ATOM 2822 C CA . TYR A 1 349 ? -17.625 2.068 17 1 90.56 349 TYR A CA 1
ATOM 2823 C C . TYR A 1 349 ? -18.547 0.906 16.672 1 90.56 349 TYR A C 1
ATOM 2825 O O . TYR A 1 349 ? -18.375 -0.202 17.188 1 90.56 349 TYR A O 1
ATOM 2833 N N . LYS A 1 350 ? -19.609 1.165 15.977 1 92.94 350 LYS A N 1
ATOM 2834 C CA . LYS A 1 350 ? -20.328 0.081 15.328 1 92.94 350 LYS A CA 1
ATOM 2835 C C . LYS A 1 350 ? -19.594 -0.429 14.094 1 92.94 350 LYS A C 1
ATOM 2837 O O . LYS A 1 350 ? -19.312 0.334 13.172 1 92.94 350 LYS A O 1
ATOM 2842 N N . ASN A 1 351 ? -19.109 -1.65 14.148 1 96.06 351 ASN A N 1
ATOM 2843 C CA . ASN A 1 351 ? -18.375 -2.248 13.047 1 96.06 351 ASN A CA 1
ATOM 2844 C C . ASN A 1 351 ? -19.234 -3.254 12.273 1 96.06 351 ASN A C 1
ATOM 2846 O O . ASN A 1 351 ? -20.203 -3.785 12.812 1 96.06 351 ASN A O 1
ATOM 2850 N N . GLN A 1 352 ? -18.875 -3.482 11.047 1 97.75 352 GLN A N 1
ATOM 2851 C CA . GLN A 1 352 ? -19.594 -4.5 10.297 1 97.75 352 GLN A CA 1
ATOM 2852 C C . GLN A 1 352 ? -18.719 -5.133 9.227 1 97.75 352 GLN A C 1
ATOM 2854 O O . GLN A 1 352 ? -17.703 -4.551 8.82 1 97.75 352 GLN A O 1
ATOM 2859 N N . VAL A 1 353 ? -19.016 -6.316 8.875 1 98.81 353 VAL A N 1
ATOM 2860 C CA . VAL A 1 353 ? -18.422 -7.047 7.77 1 98.81 353 VAL A CA 1
ATOM 2861 C C . VAL A 1 353 ? -19.484 -7.406 6.738 1 98.81 353 VAL A C 1
ATOM 2863 O O . VAL A 1 353 ? -20.562 -7.895 7.098 1 98.81 353 VAL A O 1
ATOM 2866 N N . LEU A 1 354 ? -19.203 -7.094 5.469 1 98.81 354 LEU A N 1
ATOM 2867 C CA . LEU A 1 354 ? -20.141 -7.398 4.383 1 98.81 354 LEU A CA 1
ATOM 2868 C C . LEU A 1 354 ? -19.453 -8.219 3.297 1 98.81 354 LEU A C 1
ATOM 2870 O O . LEU A 1 354 ? -18.266 -8.008 3.006 1 98.81 354 LEU A O 1
ATOM 2874 N N . SER A 1 355 ? -20.188 -9.164 2.738 1 98.62 355 SER A N 1
ATOM 2875 C CA . SER A 1 355 ? -19.781 -9.719 1.449 1 98.62 355 SER A CA 1
ATOM 2876 C C . SER A 1 355 ? -20.172 -8.781 0.306 1 98.62 355 SER A C 1
ATOM 2878 O O . SER A 1 355 ? -20.984 -7.883 0.48 1 98.62 355 SER A O 1
ATOM 2880 N N . TYR A 1 356 ? -19.562 -8.922 -0.822 1 98.5 356 TYR A N 1
ATOM 2881 C CA . TYR A 1 356 ? -19.922 -8.109 -1.98 1 98.5 356 TYR A CA 1
ATOM 2882 C C . TYR A 1 356 ? -21.406 -8.195 -2.271 1 98.5 356 TYR A C 1
ATOM 2884 O O . TYR A 1 356 ? -22.062 -7.18 -2.521 1 98.5 356 TYR A O 1
ATOM 2892 N N . ASP A 1 357 ? -21.922 -9.391 -2.191 1 98 357 ASP A N 1
ATOM 2893 C CA . ASP A 1 357 ? -23.344 -9.617 -2.465 1 98 357 ASP A CA 1
ATOM 2894 C C . ASP A 1 357 ? -24.219 -8.836 -1.496 1 98 357 ASP A C 1
ATOM 2896 O O . ASP A 1 357 ? -25.203 -8.227 -1.904 1 98 357 ASP A O 1
ATOM 2900 N N . GLU A 1 358 ? -23.906 -8.867 -0.243 1 98.31 358 GLU A N 1
ATOM 2901 C CA . GLU A 1 358 ? -24.641 -8.117 0.767 1 98.31 358 GLU A CA 1
ATOM 2902 C C . GLU A 1 358 ? -24.547 -6.613 0.512 1 98.31 358 GLU A C 1
ATOM 2904 O O . GLU A 1 358 ? -25.531 -5.887 0.691 1 98.31 358 GLU A O 1
ATOM 2909 N N . LEU A 1 359 ? -23.375 -6.129 0.132 1 98.44 359 LEU A N 1
ATOM 2910 C CA . LEU A 1 359 ? -23.172 -4.715 -0.158 1 98.44 359 LEU A CA 1
ATOM 2911 C C . LEU A 1 359 ? -24.031 -4.273 -1.348 1 98.44 359 LEU A C 1
ATOM 2913 O O . LEU A 1 359 ? -24.594 -3.184 -1.338 1 98.44 359 LEU A O 1
ATOM 2917 N N . VAL A 1 360 ? -24.031 -5.121 -2.41 1 97.88 360 VAL A N 1
ATOM 2918 C CA . VAL A 1 360 ? -24.828 -4.812 -3.59 1 97.88 360 VAL A CA 1
ATOM 2919 C C . VAL A 1 360 ? -26.297 -4.641 -3.189 1 97.88 360 VAL A C 1
ATOM 2921 O O . VAL A 1 360 ? -26.969 -3.715 -3.65 1 97.88 360 VAL A O 1
ATOM 2924 N N . ASN A 1 361 ? -26.797 -5.52 -2.35 1 97.31 361 ASN A N 1
ATOM 2925 C CA . ASN A 1 361 ? -28.188 -5.441 -1.888 1 97.31 361 ASN A CA 1
ATOM 2926 C C . ASN A 1 361 ? -28.453 -4.148 -1.126 1 97.31 361 ASN A C 1
ATOM 2928 O O . ASN A 1 361 ? -29.5 -3.52 -1.307 1 97.31 361 ASN A O 1
ATOM 2932 N N . LEU A 1 362 ? -27.547 -3.771 -0.28 1 96.88 362 LEU A N 1
ATOM 2933 C CA . LEU A 1 362 ? -27.672 -2.527 0.469 1 96.88 362 LEU A CA 1
ATOM 2934 C C . LEU A 1 362 ? -27.672 -1.325 -0.469 1 96.88 362 LEU A C 1
ATOM 2936 O O . LEU A 1 362 ? -28.453 -0.391 -0.292 1 96.88 362 LEU A O 1
ATOM 2940 N N . ALA A 1 363 ? -26.75 -1.283 -1.429 1 96.75 363 ALA A N 1
ATOM 2941 C CA . ALA A 1 363 ? -26.641 -0.181 -2.379 1 96.75 363 ALA A CA 1
ATOM 2942 C C . ALA A 1 363 ? -27.891 -0.072 -3.25 1 96.75 363 ALA A C 1
ATOM 2944 O O . ALA A 1 363 ? -28.328 1.032 -3.578 1 96.75 363 ALA A O 1
ATOM 2945 N N . GLU A 1 364 ? -28.422 -1.231 -3.656 1 95.94 364 GLU A N 1
ATOM 2946 C CA . GLU A 1 364 ? -29.609 -1.262 -4.5 1 95.94 364 GLU A CA 1
ATOM 2947 C C . GLU A 1 364 ? -30.797 -0.603 -3.803 1 95.94 364 GLU A C 1
ATOM 2949 O O . GLU A 1 364 ? -31.625 0.023 -4.453 1 95.94 364 GLU A O 1
ATOM 2954 N N . ARG A 1 365 ? -30.875 -0.722 -2.533 1 93.88 365 ARG A N 1
ATOM 2955 C CA . ARG A 1 365 ? -31.969 -0.144 -1.761 1 93.88 365 ARG A CA 1
ATOM 2956 C C . ARG A 1 365 ? -31.875 1.378 -1.728 1 93.88 365 ARG A C 1
ATOM 2958 O O . ARG A 1 365 ? -32.875 2.066 -1.579 1 93.88 365 ARG A O 1
ATOM 2965 N N . LYS A 1 366 ? -30.672 1.893 -1.906 1 90.81 366 LYS A N 1
ATOM 2966 C CA . LYS A 1 366 ? -30.453 3.328 -1.758 1 90.81 366 LYS A CA 1
ATOM 2967 C C . LYS A 1 366 ? -30.312 4.008 -3.117 1 90.81 366 LYS A C 1
ATOM 2969 O O . LYS A 1 366 ? -30.516 5.215 -3.238 1 90.81 366 LYS A O 1
ATOM 2974 N N . TYR A 1 367 ? -29.938 3.318 -4.074 1 91.19 367 TYR A N 1
ATOM 2975 C CA . TYR A 1 367 ? -29.625 3.881 -5.387 1 91.19 367 TYR A CA 1
ATOM 2976 C C . TYR A 1 367 ? -30.906 4.016 -6.223 1 91.19 367 TYR A C 1
ATOM 2978 O O . TYR A 1 367 ? -31.656 3.059 -6.363 1 91.19 367 TYR A O 1
ATOM 2986 N N . THR A 1 368 ? -31.047 5.406 -6.684 1 88.25 368 THR A N 1
ATOM 2987 C CA . THR A 1 368 ? -32.156 5.664 -7.582 1 88.25 368 THR A CA 1
ATOM 2988 C C . THR A 1 368 ? -31.75 5.457 -9.039 1 88.25 368 THR A C 1
ATOM 2990 O O . THR A 1 368 ? -30.812 6.086 -9.516 1 88.25 368 THR A O 1
ATOM 2993 N N . GLY A 1 369 ? -31.797 4.316 -9.703 1 91.38 369 GLY A N 1
ATOM 2994 C CA . GLY A 1 369 ? -31.438 3.994 -11.078 1 91.38 369 GLY A CA 1
ATOM 2995 C C . GLY A 1 369 ? -31.094 2.529 -11.273 1 91.38 369 GLY A C 1
ATOM 2996 O O . GLY A 1 369 ? -31.578 1.67 -10.523 1 91.38 369 GLY A O 1
ATOM 2997 N N . ASN A 1 370 ? -30.359 2.348 -12.32 1 94.94 370 ASN A N 1
ATOM 2998 C CA . ASN A 1 370 ? -29.922 0.99 -12.633 1 94.94 370 ASN A CA 1
ATOM 2999 C C . ASN A 1 370 ? -28.5 0.732 -12.156 1 94.94 370 ASN A C 1
ATOM 3001 O O . ASN A 1 370 ? -27.547 1.039 -12.867 1 94.94 370 ASN A O 1
ATOM 3005 N N . LEU A 1 371 ? -28.391 0.125 -11.031 1 95.56 371 LEU A N 1
ATOM 3006 C CA . LEU A 1 371 ? -27.094 -0.097 -10.383 1 95.56 371 LEU A CA 1
ATOM 3007 C C . LEU A 1 371 ? -26.203 -0.983 -11.242 1 95.56 371 LEU A C 1
ATOM 3009 O O . LEU A 1 371 ? -24.984 -0.764 -11.312 1 95.56 371 LEU A O 1
ATOM 3013 N N . LYS A 1 372 ? -26.781 -2.006 -11.828 1 94.12 372 LYS A N 1
ATOM 3014 C CA . LYS A 1 372 ? -26.031 -2.924 -12.664 1 94.12 372 LYS A CA 1
ATOM 3015 C C . LYS A 1 372 ? -25.375 -2.191 -13.836 1 94.12 372 LYS A C 1
ATOM 3017 O O . LYS A 1 372 ? -24.234 -2.475 -14.195 1 94.12 372 LYS A O 1
ATOM 3022 N N . LYS A 1 373 ? -26.094 -1.34 -14.406 1 95 373 LYS A N 1
ATOM 3023 C CA . LYS A 1 373 ? -25.562 -0.547 -15.516 1 95 373 LYS A CA 1
ATOM 3024 C C . LYS A 1 373 ? -24.438 0.363 -15.062 1 95 373 LYS A C 1
ATOM 3026 O O . LYS A 1 373 ? -23.453 0.546 -15.781 1 95 373 LYS A O 1
ATOM 3031 N N . LEU A 1 374 ? -24.641 0.911 -13.953 1 94.75 374 LEU A N 1
ATOM 3032 C CA . LEU A 1 374 ? -23.609 1.772 -13.406 1 94.75 374 LEU A CA 1
ATOM 3033 C C . LEU A 1 374 ? -22.312 0.997 -13.195 1 94.75 374 LEU A C 1
ATOM 3035 O O . LEU A 1 374 ? -21.234 1.458 -13.586 1 94.75 374 LEU A O 1
ATOM 3039 N N . ILE A 1 375 ? -22.406 -0.131 -12.555 1 96.25 375 ILE A N 1
ATOM 3040 C CA . ILE A 1 375 ? -21.25 -0.972 -12.273 1 96.25 375 ILE A CA 1
ATOM 3041 C C . ILE A 1 375 ? -20.578 -1.389 -13.578 1 96.25 375 ILE A C 1
ATOM 3043 O O . ILE A 1 375 ? -19.359 -1.329 -13.695 1 96.25 375 ILE A O 1
ATOM 3047 N N . ALA A 1 376 ? -21.344 -1.783 -14.547 1 95.5 376 ALA A N 1
ATOM 3048 C CA . ALA A 1 376 ? -20.828 -2.199 -15.852 1 95.5 376 ALA A CA 1
ATOM 3049 C C . ALA A 1 376 ? -20.109 -1.049 -16.547 1 95.5 376 ALA A C 1
ATOM 3051 O O . ALA A 1 376 ? -19.047 -1.244 -17.141 1 95.5 376 ALA A O 1
ATOM 3052 N N . GLY A 1 377 ? -20.734 0.062 -16.531 1 94.25 377 GLY A N 1
ATOM 3053 C CA . GLY A 1 377 ? -20.125 1.237 -17.141 1 94.25 377 GLY A CA 1
ATOM 3054 C C . GLY A 1 377 ? -18.781 1.6 -16.516 1 94.25 377 GLY A C 1
ATOM 3055 O O . GLY A 1 377 ? -17.828 1.9 -17.234 1 94.25 377 GLY A O 1
ATOM 3056 N N . ASN A 1 378 ? -18.734 1.596 -15.203 1 93.12 378 ASN A N 1
ATOM 3057 C CA . ASN A 1 378 ? -17.5 1.86 -14.492 1 93.12 378 ASN A CA 1
ATOM 3058 C C . ASN A 1 378 ? -16.422 0.847 -14.859 1 93.12 378 ASN A C 1
ATOM 3060 O O . ASN A 1 378 ? -15.25 1.206 -15.016 1 93.12 378 ASN A O 1
ATOM 3064 N N . THR A 1 379 ? -16.781 -0.389 -14.922 1 95.06 379 THR A N 1
ATOM 3065 C CA . THR A 1 379 ? -15.859 -1.469 -15.258 1 95.06 379 THR A CA 1
ATOM 3066 C C . THR A 1 379 ? -15.281 -1.269 -16.656 1 95.06 379 THR A C 1
ATOM 3068 O O . THR A 1 379 ? -14.078 -1.408 -16.859 1 95.06 379 THR A O 1
ATOM 3071 N N . GLU A 1 380 ? -16.094 -0.931 -17.594 1 94.19 380 GLU A N 1
ATOM 3072 C CA . GLU A 1 380 ? -15.648 -0.716 -18.969 1 94.19 380 GLU A CA 1
ATOM 3073 C C . GLU A 1 380 ? -14.672 0.449 -19.062 1 94.19 380 GLU A C 1
ATOM 3075 O O . GLU A 1 380 ? -13.68 0.375 -19.781 1 94.19 380 GLU A O 1
ATOM 3080 N N . GLU A 1 381 ? -14.984 1.449 -18.359 1 94.12 381 GLU A N 1
ATOM 3081 C CA . GLU A 1 381 ? -14.117 2.619 -18.344 1 94.12 381 GLU A CA 1
ATOM 3082 C C . GLU A 1 381 ? -12.734 2.268 -17.797 1 94.12 381 GLU A C 1
ATOM 3084 O O . GLU A 1 381 ? -11.719 2.699 -18.344 1 94.12 381 GLU A O 1
ATOM 3089 N N . MET A 1 382 ? -12.711 1.531 -16.781 1 93.81 382 MET A N 1
ATOM 3090 C CA . MET A 1 382 ? -11.445 1.183 -16.141 1 93.81 382 MET A CA 1
ATOM 3091 C C . MET A 1 382 ? -10.68 0.16 -16.969 1 93.81 382 MET A C 1
ATOM 3093 O O . MET A 1 382 ? -9.445 0.177 -17 1 93.81 382 MET A O 1
ATOM 3097 N N . LEU A 1 383 ? -11.391 -0.743 -17.594 1 90.62 383 LEU A N 1
ATOM 3098 C CA . LEU A 1 383 ? -10.742 -1.674 -18.516 1 90.62 383 LEU A CA 1
ATOM 3099 C C . LEU A 1 383 ? -10.086 -0.927 -19.672 1 90.62 383 LEU A C 1
ATOM 3101 O O . LEU A 1 383 ? -8.992 -1.295 -20.109 1 90.62 383 LEU A O 1
ATOM 3105 N N . ALA A 1 384 ? -10.695 0.121 -20.125 1 90 384 ALA A N 1
ATOM 3106 C CA . ALA A 1 384 ? -10.195 0.911 -21.234 1 90 384 ALA A CA 1
ATOM 3107 C C . ALA A 1 384 ? -8.891 1.618 -20.875 1 90 384 ALA A C 1
ATOM 3109 O O . ALA A 1 384 ? -8.062 1.881 -21.75 1 90 384 ALA A O 1
ATOM 3110 N N . THR A 1 385 ? -8.656 1.844 -19.609 1 89.62 385 THR A N 1
ATOM 3111 C CA . THR A 1 385 ? -7.449 2.533 -19.172 1 89.62 385 THR A CA 1
ATOM 3112 C C . THR A 1 385 ? -6.41 1.534 -18.672 1 89.62 385 THR A C 1
ATOM 3114 O O . THR A 1 385 ? -5.453 1.914 -18 1 89.62 385 THR A O 1
ATOM 3117 N N . ASN A 1 386 ? -6.566 0.266 -18.891 1 86 386 ASN A N 1
ATOM 3118 C CA . ASN A 1 386 ? -5.648 -0.818 -18.547 1 86 386 ASN A CA 1
ATOM 3119 C C . ASN A 1 386 ? -5.398 -0.9 -17.047 1 86 386 ASN A C 1
ATOM 3121 O O . ASN A 1 386 ? -4.262 -1.104 -16.609 1 86 386 ASN A O 1
ATOM 3125 N N . THR A 1 387 ? -6.457 -0.606 -16.328 1 90.12 387 THR A N 1
ATOM 3126 C CA . THR A 1 387 ? -6.395 -0.755 -14.875 1 90.12 387 THR A CA 1
ATOM 3127 C C . THR A 1 387 ? -6.23 -2.223 -14.484 1 90.12 387 THR A C 1
ATOM 3129 O O . THR A 1 387 ? -6.82 -3.105 -15.117 1 90.12 387 THR A O 1
ATOM 3132 N N . ASP A 1 388 ? -5.402 -2.488 -13.477 1 90.69 388 ASP A N 1
ATOM 3133 C CA . ASP A 1 388 ? -5.25 -3.84 -12.945 1 90.69 388 ASP A CA 1
ATOM 3134 C C . ASP A 1 388 ? -6.605 -4.465 -12.641 1 90.69 388 ASP A C 1
ATOM 3136 O O . ASP A 1 388 ? -7.469 -3.828 -12.031 1 90.69 388 ASP A O 1
ATOM 3140 N N . LYS A 1 389 ? -6.855 -5.66 -12.992 1 92.38 389 LYS A N 1
ATOM 3141 C CA . LYS A 1 389 ? -8.141 -6.344 -12.906 1 92.38 389 LYS A CA 1
ATOM 3142 C C . LYS A 1 389 ? -8.555 -6.551 -11.453 1 92.38 389 LYS A C 1
ATOM 3144 O O . LYS A 1 389 ? -9.727 -6.805 -11.164 1 92.38 389 LYS A O 1
ATOM 3149 N N . ARG A 1 390 ? -7.648 -6.504 -10.523 1 95.19 390 ARG A N 1
ATOM 3150 C CA . ARG A 1 390 ? -7.969 -6.621 -9.102 1 95.19 390 ARG A CA 1
ATOM 3151 C C . ARG A 1 390 ? -8.422 -5.281 -8.531 1 95.19 390 ARG A C 1
ATOM 3153 O O . ARG A 1 390 ? -9.195 -5.242 -7.57 1 95.19 390 ARG A O 1
ATOM 3160 N N . GLU A 1 391 ? -7.992 -4.188 -9.133 1 96.12 391 GLU A N 1
ATOM 3161 C CA . GLU A 1 391 ? -8.352 -2.855 -8.656 1 96.12 391 GLU A CA 1
ATOM 3162 C C . GLU A 1 391 ? -9.75 -2.463 -9.117 1 96.12 391 GLU A C 1
ATOM 3164 O O . GLU A 1 391 ? -10.406 -1.633 -8.492 1 96.12 391 GLU A O 1
ATOM 3169 N N . ILE A 1 392 ? -10.156 -3.047 -10.195 1 97.06 392 ILE A N 1
ATOM 3170 C CA . ILE A 1 392 ? -11.469 -2.711 -10.742 1 97.06 392 ILE A CA 1
ATOM 3171 C C . ILE A 1 392 ? -12.555 -3.123 -9.75 1 97.06 392 ILE A C 1
ATOM 3173 O O . ILE A 1 392 ? -13.383 -2.299 -9.344 1 97.06 392 ILE A O 1
ATOM 3177 N N . PRO A 1 393 ? -12.539 -4.422 -9.297 1 98.06 393 PRO A N 1
ATOM 3178 C CA . PRO A 1 393 ? -13.508 -4.781 -8.266 1 98.06 393 PRO A CA 1
ATOM 3179 C C . PRO A 1 393 ? -13.398 -3.91 -7.016 1 98.06 393 PRO A C 1
ATOM 3181 O O . PRO A 1 393 ? -14.414 -3.564 -6.406 1 98.06 393 PRO A O 1
ATOM 3184 N N . MET A 1 394 ? -12.211 -3.596 -6.598 1 98 394 MET A N 1
ATOM 3185 C CA . MET A 1 394 ? -12 -2.734 -5.438 1 98 394 MET A CA 1
ATOM 3186 C C . MET A 1 394 ? -12.703 -1.394 -5.625 1 98 394 MET A C 1
ATOM 3188 O O . MET A 1 394 ? -13.383 -0.911 -4.715 1 98 394 MET A O 1
ATOM 3192 N N . ASN A 1 395 ? -12.578 -0.783 -6.789 1 97.12 395 ASN A N 1
ATOM 3193 C CA . ASN A 1 395 ? -13.211 0.497 -7.086 1 97.12 395 ASN A CA 1
ATOM 3194 C C . ASN A 1 395 ? -14.734 0.379 -7.102 1 97.12 395 ASN A C 1
ATOM 3196 O O . ASN A 1 395 ? -15.438 1.303 -6.691 1 97.12 395 ASN A O 1
ATOM 3200 N N . ILE A 1 396 ? -15.219 -0.733 -7.641 1 97.75 396 ILE A N 1
ATOM 3201 C CA . ILE A 1 396 ? -16.656 -0.993 -7.629 1 97.75 396 ILE A CA 1
ATOM 3202 C C . ILE A 1 396 ? -17.156 -1.017 -6.188 1 97.75 396 ILE A C 1
ATOM 3204 O O . ILE A 1 396 ? -18.156 -0.369 -5.867 1 97.75 396 ILE A O 1
ATOM 3208 N N . VAL A 1 397 ? -16.469 -1.743 -5.328 1 98 397 VAL A N 1
ATOM 3209 C CA . VAL A 1 397 ? -16.859 -1.879 -3.93 1 98 397 VAL A CA 1
ATOM 3210 C C . VAL A 1 397 ? -16.828 -0.513 -3.25 1 98 397 VAL A C 1
ATOM 3212 O O . VAL A 1 397 ? -17.734 -0.162 -2.5 1 98 397 VAL A O 1
ATOM 3215 N N . LYS A 1 398 ? -15.773 0.223 -3.473 1 95.62 398 LYS A N 1
ATOM 3216 C CA . LYS A 1 398 ? -15.656 1.572 -2.926 1 95.62 398 LYS A CA 1
ATOM 3217 C C . LYS A 1 398 ? -16.859 2.428 -3.309 1 95.62 398 LYS A C 1
ATOM 3219 O O . LYS A 1 398 ? -17.453 3.102 -2.457 1 95.62 398 LYS A O 1
ATOM 3224 N N . LYS A 1 399 ? -17.203 2.422 -4.57 1 94.5 399 LYS A N 1
ATOM 3225 C CA . LYS A 1 399 ? -18.344 3.189 -5.066 1 94.5 399 LYS A CA 1
ATOM 3226 C C . LYS A 1 399 ? -19.656 2.725 -4.418 1 94.5 399 LYS A C 1
ATOM 3228 O O . LYS A 1 399 ? -20.5 3.545 -4.066 1 94.5 399 LYS A O 1
ATOM 3233 N N . LEU A 1 400 ? -19.828 1.416 -4.309 1 96.88 400 LEU A N 1
ATOM 3234 C CA . LEU A 1 400 ? -21.031 0.857 -3.713 1 96.88 400 LEU A CA 1
ATOM 3235 C C . LEU A 1 400 ? -21.141 1.249 -2.244 1 96.88 400 LEU A C 1
ATOM 3237 O O . LEU A 1 400 ? -22.25 1.473 -1.741 1 96.88 400 LEU A O 1
ATOM 3241 N N . CYS A 1 401 ? -20.062 1.262 -1.522 1 94.5 401 CYS A N 1
ATOM 3242 C CA . CYS A 1 401 ? -20.094 1.717 -0.137 1 94.5 401 CYS A CA 1
ATOM 3243 C C . CYS A 1 401 ? -20.609 3.145 -0.04 1 94.5 401 CYS A C 1
ATOM 3245 O O . CYS A 1 401 ? -21.391 3.463 0.862 1 94.5 401 CYS A O 1
ATOM 3247 N N . ASN A 1 402 ? -20.141 3.977 -0.945 1 89.75 402 ASN A N 1
ATOM 3248 C CA . ASN A 1 402 ? -20.609 5.359 -0.979 1 89.75 402 ASN A CA 1
ATOM 3249 C C . ASN A 1 402 ? -22.094 5.434 -1.262 1 89.75 402 ASN A C 1
ATOM 3251 O O . ASN A 1 402 ? -22.828 6.195 -0.614 1 89.75 402 ASN A O 1
ATOM 3255 N N . ILE A 1 403 ? -22.547 4.684 -2.252 1 92.25 403 ILE A N 1
ATOM 3256 C CA . ILE A 1 403 ? -23.953 4.664 -2.645 1 92.25 403 ILE A CA 1
ATOM 3257 C C . ILE A 1 403 ? -24.812 4.164 -1.483 1 92.25 403 ILE A C 1
ATOM 3259 O O . ILE A 1 403 ? -25.875 4.711 -1.213 1 92.25 403 ILE A O 1
ATOM 3263 N N . ALA A 1 404 ? -24.297 3.137 -0.794 1 93.69 404 ALA A N 1
ATOM 3264 C CA . ALA A 1 404 ? -25.031 2.553 0.328 1 93.69 404 ALA A CA 1
ATOM 3265 C C . ALA A 1 404 ? -24.922 3.436 1.568 1 93.69 404 ALA A C 1
ATOM 3267 O O . ALA A 1 404 ? -25.547 3.152 2.594 1 93.69 404 ALA A O 1
ATOM 3268 N N . GLN A 1 405 ? -24.047 4.477 1.514 1 87 405 GLN A N 1
ATOM 3269 C CA . GLN A 1 405 ? -23.891 5.445 2.59 1 87 405 GLN A CA 1
ATOM 3270 C C . GLN A 1 405 ? -23.344 4.781 3.854 1 87 405 GLN A C 1
ATOM 3272 O O . GLN A 1 405 ? -23.906 4.961 4.938 1 87 405 GLN A O 1
ATOM 3277 N N . ILE A 1 406 ? -22.391 3.953 3.623 1 89.62 406 ILE A N 1
ATOM 3278 C CA . ILE A 1 406 ? -21.719 3.324 4.754 1 89.62 406 ILE A CA 1
ATOM 3279 C C . ILE A 1 406 ? -20.797 4.332 5.426 1 89.62 406 ILE A C 1
ATOM 3281 O O . ILE A 1 406 ? -19.875 4.855 4.793 1 89.62 406 ILE A O 1
ATOM 3285 N N . ASN A 1 407 ? -21 4.613 6.711 1 83.25 407 ASN A N 1
ATOM 3286 C CA . ASN A 1 407 ? -20.203 5.621 7.406 1 83.25 407 ASN A CA 1
ATOM 3287 C C . ASN A 1 407 ? -19.609 5.07 8.703 1 83.25 407 ASN A C 1
ATOM 3289 O O . ASN A 1 407 ? -19.203 5.836 9.578 1 83.25 407 ASN A O 1
ATOM 3293 N N . ILE A 1 408 ? -19.672 3.734 8.867 1 91.75 408 ILE A N 1
ATOM 3294 C CA . ILE A 1 408 ? -19.062 3.078 10.016 1 91.75 408 ILE A CA 1
ATOM 3295 C C . ILE A 1 408 ? -17.906 2.191 9.562 1 91.75 408 ILE A C 1
ATOM 3297 O O . ILE A 1 408 ? -17.844 1.791 8.398 1 91.75 408 ILE A O 1
ATOM 3301 N N . PRO A 1 409 ? -16.969 1.92 10.445 1 96.56 409 PRO A N 1
ATOM 3302 C CA . PRO A 1 409 ? -15.891 1.009 10.047 1 96.56 409 PRO A CA 1
ATOM 3303 C C . PRO A 1 409 ? -16.406 -0.301 9.461 1 96.56 409 PRO A C 1
ATOM 3305 O O . PRO A 1 409 ? -17.234 -0.975 10.086 1 96.56 409 PRO A O 1
ATOM 3308 N N . THR A 1 410 ? -15.969 -0.623 8.258 1 98.44 410 THR A N 1
ATOM 3309 C CA . THR A 1 410 ? -16.531 -1.736 7.504 1 98.44 410 THR A CA 1
ATOM 3310 C C . THR A 1 410 ? -15.445 -2.439 6.691 1 98.44 410 THR A C 1
ATOM 3312 O O . THR A 1 410 ? -14.578 -1.787 6.117 1 98.44 410 THR A O 1
ATOM 3315 N N . ILE A 1 411 ? -15.461 -3.758 6.746 1 98.88 411 ILE A N 1
ATOM 3316 C CA . ILE A 1 411 ? -14.68 -4.551 5.801 1 98.88 411 ILE A CA 1
ATOM 3317 C C . ILE A 1 411 ? -15.617 -5.262 4.828 1 98.88 411 ILE A C 1
ATOM 3319 O O . ILE A 1 411 ? -16.594 -5.895 5.242 1 98.88 411 ILE A O 1
ATOM 3323 N N . VAL A 1 412 ? -15.406 -5.059 3.549 1 98.88 412 VAL A N 1
ATOM 3324 C CA . VAL A 1 412 ? -16.125 -5.801 2.516 1 98.88 412 VAL A CA 1
ATOM 3325 C C . VAL A 1 412 ? -15.188 -6.824 1.872 1 98.88 412 VAL A C 1
ATOM 3327 O O . VAL A 1 412 ? -14.133 -6.461 1.342 1 98.88 412 VAL A O 1
ATOM 3330 N N . PHE A 1 413 ? -15.531 -8.094 1.952 1 98.75 413 PHE A N 1
ATOM 3331 C CA . PHE A 1 413 ? -14.703 -9.078 1.265 1 98.75 413 PHE A CA 1
ATOM 3332 C C . PHE A 1 413 ? -15.367 -9.531 -0.031 1 98.75 413 PHE A C 1
ATOM 3334 O O . PHE A 1 413 ? -16.594 -9.602 -0.115 1 98.75 413 PHE A O 1
ATOM 3341 N N . PHE A 1 414 ? -14.602 -9.789 -1.031 1 98.81 414 PHE A N 1
ATOM 3342 C CA . PHE A 1 414 ? -14.992 -10.234 -2.361 1 98.81 414 PHE A CA 1
ATOM 3343 C C . PHE A 1 414 ? -13.852 -11.008 -3.029 1 98.81 414 PHE A C 1
ATOM 3345 O O . PHE A 1 414 ? -12.805 -11.227 -2.418 1 98.81 414 PHE A O 1
ATOM 3352 N N . PHE A 1 415 ? -14.133 -11.5 -4.184 1 98.38 415 PHE A N 1
ATOM 3353 C CA . PHE A 1 415 ? -13.117 -12.258 -4.898 1 98.38 415 PHE A CA 1
ATOM 3354 C C . PHE A 1 415 ? -12.727 -11.555 -6.195 1 98.38 415 PHE A C 1
ATOM 3356 O O . PHE A 1 415 ? -13.492 -10.75 -6.727 1 98.38 415 PHE A O 1
ATOM 3363 N N . ALA A 1 416 ? -11.555 -11.781 -6.621 1 97.38 416 ALA A N 1
ATOM 3364 C CA . ALA A 1 416 ? -11.055 -11.242 -7.883 1 97.38 416 ALA A CA 1
ATOM 3365 C C . ALA A 1 416 ? -10.258 -12.289 -8.656 1 97.38 416 ALA A C 1
ATOM 3367 O O . ALA A 1 416 ? -10.086 -13.414 -8.18 1 97.38 416 ALA A O 1
ATOM 3368 N N . ALA A 1 417 ? -9.93 -11.969 -9.883 1 94 417 ALA A N 1
ATOM 3369 C CA . ALA A 1 417 ? -9.133 -12.859 -10.727 1 94 417 ALA A CA 1
ATOM 3370 C C . ALA A 1 417 ? -7.703 -12.977 -10.211 1 94 417 ALA A C 1
ATOM 3372 O O . ALA A 1 417 ? -7.129 -12 -9.727 1 94 417 ALA A O 1
ATOM 3373 N N . PRO A 1 418 ? -7.223 -14.156 -10.172 1 92.62 418 PRO A N 1
ATOM 3374 C CA . PRO A 1 418 ? -7.699 -15.359 -10.859 1 92.62 418 PRO A CA 1
ATOM 3375 C C . PRO A 1 418 ? -8.406 -16.328 -9.914 1 92.62 418 PRO A C 1
ATOM 3377 O O . PRO A 1 418 ? -8.18 -16.297 -8.703 1 92.62 418 PRO A O 1
ATOM 3380 N N . TYR A 1 419 ? -9.328 -17.062 -10.398 1 93.31 419 TYR A N 1
ATOM 3381 C CA . TYR A 1 419 ? -9.914 -18.25 -9.789 1 93.31 419 TYR A CA 1
ATOM 3382 C C . TYR A 1 419 ? -9.453 -19.516 -10.508 1 93.31 419 TYR A C 1
ATOM 3384 O O . TYR A 1 419 ? -9.664 -19.656 -11.719 1 93.31 419 TYR A O 1
ATOM 3392 N N . CYS A 1 420 ? -8.75 -20.391 -9.812 1 93.56 420 CYS A N 1
ATOM 3393 C CA . CYS A 1 420 ? -8.297 -21.672 -10.336 1 93.56 420 CYS A CA 1
ATOM 3394 C C . CYS A 1 420 ? -9.062 -22.828 -9.703 1 93.56 420 CYS A C 1
ATOM 3396 O O . CYS A 1 420 ? -8.844 -23.141 -8.531 1 93.56 420 CYS A O 1
ATOM 3398 N N . PRO A 1 421 ? -9.859 -23.484 -10.492 1 93.62 421 PRO A N 1
ATOM 3399 C CA . PRO A 1 421 ? -10.594 -24.625 -9.938 1 93.62 421 PRO A CA 1
ATOM 3400 C C . PRO A 1 421 ? -9.664 -25.734 -9.438 1 93.62 421 PRO A C 1
ATOM 3402 O O . PRO A 1 421 ? -8.586 -25.922 -9.992 1 93.62 421 PRO A O 1
ATOM 3405 N N . HIS A 1 422 ? -10.086 -26.391 -8.453 1 94.62 422 HIS A N 1
ATOM 3406 C CA . HIS A 1 422 ? -9.344 -27.562 -8.023 1 94.62 422 HIS A CA 1
ATOM 3407 C C . HIS A 1 422 ? -9.852 -28.828 -8.703 1 94.62 422 HIS A C 1
ATOM 3409 O O . HIS A 1 422 ? -11 -28.875 -9.148 1 94.62 422 HIS A O 1
ATOM 3415 N N . ASN A 1 423 ? -8.984 -29.766 -8.828 1 94.94 423 ASN A N 1
ATOM 3416 C CA . ASN A 1 423 ? -9.359 -31.062 -9.352 1 94.94 423 ASN A CA 1
ATOM 3417 C C . ASN A 1 423 ? -8.391 -32.156 -8.898 1 94.94 423 ASN A C 1
ATOM 3419 O O . ASN A 1 423 ? -7.223 -31.875 -8.617 1 94.94 423 ASN A O 1
ATOM 3423 N N . THR A 1 424 ? -8.875 -33.312 -8.758 1 95.69 424 THR A N 1
ATOM 3424 C CA . THR A 1 424 ? -8.055 -34.5 -8.5 1 95.69 424 THR A CA 1
ATOM 3425 C C . THR A 1 424 ? -8.758 -35.781 -8.977 1 95.69 424 THR A C 1
ATOM 3427 O O . THR A 1 424 ? -9.875 -35.719 -9.492 1 95.69 424 THR A O 1
ATOM 3430 N N . LEU A 1 425 ? -8.039 -36.844 -9.023 1 95.06 425 LEU A N 1
ATOM 3431 C CA . LEU A 1 425 ? -8.648 -38.156 -9.297 1 95.06 425 LEU A CA 1
ATOM 3432 C C . LEU A 1 425 ? -9.32 -38.719 -8.039 1 95.06 425 LEU A C 1
ATOM 3434 O O . LEU A 1 425 ? -8.641 -39.125 -7.105 1 95.06 425 LEU A O 1
ATOM 3438 N N . LYS A 1 426 ? -10.609 -38.719 -8.109 1 91.62 426 LYS A N 1
ATOM 3439 C CA . LYS A 1 426 ? -11.391 -39.125 -6.945 1 91.62 426 LYS A CA 1
ATOM 3440 C C . LYS A 1 426 ? -11.609 -40.625 -6.934 1 91.62 426 LYS A C 1
ATOM 3442 O O . LYS A 1 426 ? -12.031 -41.219 -7.938 1 91.62 426 LYS A O 1
ATOM 3447 N N . LYS A 1 427 ? -11.375 -41.156 -5.832 1 87.06 427 LYS A N 1
ATOM 3448 C CA . LYS A 1 427 ? -11.531 -42.594 -5.688 1 87.06 427 LYS A CA 1
ATOM 3449 C C . LYS A 1 427 ? -13 -43 -5.75 1 87.06 427 LYS A C 1
ATOM 3451 O O . LYS A 1 427 ? -13.32 -44.125 -6.133 1 87.06 427 LYS A O 1
ATOM 3456 N N . GLU A 1 428 ? -13.875 -42.125 -5.43 1 88.19 428 GLU A N 1
ATOM 3457 C CA . GLU A 1 428 ? -15.305 -42.406 -5.379 1 88.19 428 GLU A CA 1
ATOM 3458 C C . GLU A 1 428 ? -15.906 -42.438 -6.781 1 88.19 428 GLU A C 1
ATOM 3460 O O . GLU A 1 428 ? -17.031 -42.938 -6.965 1 88.19 428 GLU A O 1
ATOM 3465 N N . VAL A 1 429 ? -15.227 -41.969 -7.715 1 90 429 VAL A N 1
ATOM 3466 C CA . VAL A 1 429 ? -15.664 -42 -9.109 1 90 429 VAL A CA 1
ATOM 3467 C C . VAL A 1 429 ? -14.953 -43.156 -9.828 1 90 429 VAL A C 1
ATOM 3469 O O . VAL A 1 429 ? -13.734 -43.125 -9.992 1 90 429 VAL A O 1
ATOM 3472 N N . GLU A 1 430 ? -15.656 -44.062 -10.328 1 91.62 430 GLU A N 1
ATOM 3473 C CA . GLU A 1 430 ? -15.109 -45.312 -10.836 1 91.62 430 GLU A CA 1
ATOM 3474 C C . GLU A 1 430 ? -14.078 -45.062 -11.938 1 91.62 430 GLU A C 1
ATOM 3476 O O . GLU A 1 430 ? -12.977 -45.625 -11.898 1 91.62 430 GLU A O 1
ATOM 3481 N N . ASP A 1 431 ? -14.461 -44.25 -12.891 1 90.75 431 ASP A N 1
ATOM 3482 C CA . ASP A 1 431 ? -13.562 -44 -14.008 1 90.75 431 ASP A CA 1
ATOM 3483 C C . ASP A 1 431 ? -12.266 -43.344 -13.523 1 90.75 431 ASP A C 1
ATOM 3485 O O . ASP A 1 431 ? -11.188 -43.625 -14.031 1 90.75 431 ASP A O 1
ATOM 3489 N N . GLU A 1 432 ? -12.32 -42.469 -12.602 1 93.38 432 GLU A N 1
ATOM 3490 C CA . GLU A 1 432 ? -11.156 -41.781 -12.062 1 93.38 432 GLU A CA 1
ATOM 3491 C C . GLU A 1 432 ? -10.305 -42.719 -11.203 1 93.38 432 GLU A C 1
ATOM 3493 O O . GLU A 1 432 ? -9.078 -42.656 -11.211 1 93.38 432 GLU A O 1
ATOM 3498 N N . LYS A 1 433 ? -11.023 -43.562 -10.531 1 94 433 LYS A N 1
ATOM 3499 C CA . LYS A 1 433 ? -10.328 -44.562 -9.742 1 94 433 LYS A CA 1
ATOM 3500 C C . LYS A 1 433 ? -9.469 -45.469 -10.633 1 94 433 LYS A C 1
ATOM 3502 O O . LYS A 1 433 ? -8.344 -45.812 -10.266 1 94 433 LYS A O 1
ATOM 3507 N N . MET A 1 434 ? -10.023 -45.781 -11.711 1 94.19 434 MET A N 1
ATOM 3508 C CA . MET A 1 434 ? -9.289 -46.625 -12.648 1 94.19 434 MET A CA 1
ATOM 3509 C C . MET A 1 434 ? -8.023 -45.938 -13.133 1 94.19 434 MET A C 1
ATOM 3511 O O . MET A 1 434 ? -6.961 -46.531 -13.219 1 94.19 434 MET A O 1
ATOM 3515 N N . VAL A 1 435 ? -8.188 -44.719 -13.461 1 94.69 435 VAL A N 1
ATOM 3516 C CA . VAL A 1 435 ? -7.043 -43.938 -13.922 1 94.69 435 VAL A CA 1
ATOM 3517 C C . VAL A 1 435 ? -6.012 -43.812 -12.797 1 94.69 435 VAL A C 1
ATOM 3519 O O . VAL A 1 435 ? -4.812 -43.969 -13.031 1 94.69 435 VAL A O 1
ATOM 3522 N N . PHE A 1 436 ? -6.48 -43.594 -11.594 1 95.44 436 PHE A N 1
ATOM 3523 C CA . PHE A 1 436 ? -5.609 -43.469 -10.43 1 95.44 436 PHE A CA 1
ATOM 3524 C C . PHE A 1 436 ? -4.809 -44.75 -10.227 1 95.44 436 PHE A C 1
ATOM 3526 O O . PHE A 1 436 ? -3.592 -44.688 -10.023 1 95.44 436 PHE A O 1
ATOM 3533 N N . ASN A 1 437 ? -5.48 -45.844 -10.297 1 95.75 437 ASN A N 1
ATOM 3534 C CA . ASN A 1 437 ? -4.836 -47.125 -10.094 1 95.75 437 ASN A CA 1
ATOM 3535 C C . ASN A 1 437 ? -3.822 -47.438 -11.195 1 95.75 437 ASN A C 1
ATOM 3537 O O . ASN A 1 437 ? -2.752 -47.969 -10.93 1 95.75 437 ASN A O 1
ATOM 3541 N N . LYS A 1 438 ? -4.211 -47.094 -12.328 1 95.62 438 LYS A N 1
ATOM 3542 C CA . LYS A 1 438 ? -3.307 -47.312 -13.453 1 95.62 438 LYS A CA 1
ATOM 3543 C C . LYS A 1 438 ? -2.033 -46.5 -13.305 1 95.62 438 LYS A C 1
ATOM 3545 O O . LYS A 1 438 ? -0.929 -47 -13.516 1 95.62 438 LYS A O 1
ATOM 3550 N N . LEU A 1 439 ? -2.174 -45.25 -12.945 1 96.62 439 LEU A N 1
ATOM 3551 C CA . LEU A 1 439 ? -1.023 -44.375 -12.742 1 96.62 439 LEU A CA 1
ATOM 3552 C C . LEU A 1 439 ? -0.157 -44.906 -11.594 1 96.62 439 LEU A C 1
ATOM 3554 O O . LEU A 1 439 ? 1.073 -44.875 -11.68 1 96.62 439 LEU A O 1
ATOM 3558 N N . SER A 1 440 ? -0.807 -45.312 -10.547 1 96.19 440 SER A N 1
ATOM 3559 C CA . SER A 1 440 ? -0.086 -45.875 -9.406 1 96.19 440 SER A CA 1
ATOM 3560 C C . SER A 1 440 ? 0.766 -47.062 -9.812 1 96.19 440 SER A C 1
ATOM 3562 O O . SER A 1 440 ? 1.913 -47.219 -9.383 1 96.19 440 SER A O 1
ATOM 3564 N N . GLN A 1 441 ? 0.2 -47.875 -10.625 1 96.25 441 GLN A N 1
ATOM 3565 C CA . GLN A 1 441 ? 0.923 -49.062 -11.102 1 96.25 441 GLN A CA 1
ATOM 3566 C C . GLN A 1 441 ? 2.102 -48.656 -11.992 1 96.25 441 GLN A C 1
ATOM 3568 O O . GLN A 1 441 ? 3.199 -49.219 -11.852 1 96.25 441 GLN A O 1
ATOM 3573 N N . ILE A 1 442 ? 1.856 -47.75 -12.836 1 96.31 442 ILE A N 1
ATOM 3574 C CA . ILE A 1 442 ? 2.9 -47.281 -13.742 1 96.31 442 ILE A CA 1
ATOM 3575 C C . ILE A 1 442 ? 4.07 -46.719 -12.938 1 96.31 442 ILE A C 1
ATOM 3577 O O . ILE A 1 442 ? 5.227 -47.062 -13.203 1 96.31 442 ILE A O 1
ATOM 3581 N N . ILE A 1 443 ? 3.791 -45.938 -11.969 1 96.44 443 ILE A N 1
ATOM 3582 C CA . ILE A 1 443 ? 4.805 -45.25 -11.172 1 96.44 443 ILE A CA 1
ATOM 3583 C C . ILE A 1 443 ? 5.566 -46.25 -10.32 1 96.44 443 ILE A C 1
ATOM 3585 O O . ILE A 1 443 ? 6.793 -46.188 -10.219 1 96.44 443 ILE A O 1
ATOM 3589 N N . ASN A 1 444 ? 4.824 -47.188 -9.773 1 95.44 444 ASN A N 1
ATOM 3590 C CA . ASN A 1 444 ? 5.457 -48.219 -8.969 1 95.44 444 ASN A CA 1
ATOM 3591 C C . ASN A 1 444 ? 6.402 -49.094 -9.805 1 95.44 444 ASN A C 1
ATOM 3593 O O . ASN A 1 444 ? 7.5 -49.438 -9.359 1 95.44 444 ASN A O 1
ATOM 3597 N N . ASP A 1 445 ? 5.977 -49.469 -10.945 1 95.5 445 ASP A N 1
ATOM 3598 C CA . ASP A 1 445 ? 6.805 -50.281 -11.836 1 95.5 445 ASP A CA 1
ATOM 3599 C C . ASP A 1 445 ? 8.031 -49.5 -12.297 1 95.5 445 ASP A C 1
ATOM 3601 O O . ASP A 1 445 ? 9.141 -50.062 -12.359 1 95.5 445 ASP A O 1
ATOM 3605 N N . PHE A 1 446 ? 7.793 -48.281 -12.594 1 95.81 446 PHE A N 1
ATOM 3606 C CA . PHE A 1 446 ? 8.891 -47.469 -13.086 1 95.81 446 PHE A CA 1
ATOM 3607 C C . PHE A 1 446 ? 9.914 -47.188 -11.984 1 95.81 446 PHE A C 1
ATOM 3609 O O . PHE A 1 446 ? 11.109 -47.094 -12.242 1 95.81 446 PHE A O 1
ATOM 3616 N N . GLN A 1 447 ? 9.438 -47 -10.812 1 95 447 GLN A N 1
ATOM 3617 C CA . GLN A 1 447 ? 10.305 -46.781 -9.664 1 95 447 GLN A CA 1
ATOM 3618 C C . GLN A 1 447 ? 11.32 -47.938 -9.523 1 95 447 GLN A C 1
ATOM 3620 O O . GLN A 1 447 ? 12.492 -47.688 -9.234 1 95 447 GLN A O 1
ATOM 3625 N N . LYS A 1 448 ? 10.914 -49.125 -9.766 1 93.19 448 LYS A N 1
ATOM 3626 C CA . LYS A 1 448 ? 11.789 -50.281 -9.695 1 93.19 448 LYS A CA 1
ATOM 3627 C C . LYS A 1 448 ? 12.844 -50.25 -10.789 1 93.19 448 LYS A C 1
ATOM 3629 O O . LYS A 1 448 ? 13.984 -50.656 -10.578 1 93.19 448 LYS A O 1
ATOM 3634 N N . GLU A 1 449 ? 12.445 -49.719 -11.852 1 91.5 449 GLU A N 1
ATOM 3635 C CA . GLU A 1 449 ? 13.328 -49.688 -13.016 1 91.5 449 GLU A CA 1
ATOM 3636 C C . GLU A 1 449 ? 14.328 -48.562 -12.93 1 91.5 449 GLU A C 1
ATOM 3638 O O . GLU A 1 449 ? 15.5 -48.719 -13.289 1 91.5 449 GLU A O 1
ATOM 3643 N N . SER A 1 450 ? 13.969 -47.406 -12.555 1 91.75 450 SER A N 1
ATOM 3644 C CA . SER A 1 450 ? 14.773 -46.188 -12.617 1 91.75 450 SER A CA 1
ATOM 3645 C C . SER A 1 450 ? 15.609 -46 -11.344 1 91.75 450 SER A C 1
ATOM 3647 O O . SER A 1 450 ? 16.547 -45.219 -11.32 1 91.75 450 SER A O 1
ATOM 3649 N N . ASN A 1 451 ? 15.32 -46.688 -10.242 1 88 451 ASN A N 1
ATOM 3650 C CA . ASN A 1 451 ? 15.945 -46.531 -8.93 1 88 451 ASN A CA 1
ATOM 3651 C C . ASN A 1 451 ? 15.672 -45.156 -8.328 1 88 451 ASN A C 1
ATOM 3653 O O . ASN A 1 451 ? 16.484 -44.656 -7.547 1 88 451 ASN A O 1
ATOM 3657 N N . GLU A 1 452 ? 14.695 -44.438 -8.867 1 93.12 452 GLU A N 1
ATOM 3658 C CA . GLU A 1 452 ? 14.188 -43.219 -8.25 1 93.12 452 GLU A CA 1
ATOM 3659 C C . GLU A 1 452 ? 13.07 -43.531 -7.258 1 93.12 452 GLU A C 1
ATOM 3661 O O . GLU A 1 452 ? 12.344 -44.531 -7.418 1 93.12 452 GLU A O 1
ATOM 3666 N N . LYS A 1 453 ? 12.992 -42.719 -6.258 1 95.06 453 LYS A N 1
ATOM 3667 C CA . LYS A 1 453 ? 11.875 -42.812 -5.32 1 95.06 453 LYS A CA 1
ATOM 3668 C C . LYS A 1 453 ? 10.742 -41.875 -5.711 1 95.06 453 LYS A C 1
ATOM 3670 O O . LYS A 1 453 ? 10.953 -40.688 -5.895 1 95.06 453 LYS A O 1
ATOM 3675 N N . TYR A 1 454 ? 9.547 -42.438 -5.875 1 96.38 454 TYR A N 1
ATOM 3676 C CA . TYR A 1 454 ? 8.391 -41.656 -6.262 1 96.38 454 TYR A CA 1
ATOM 3677 C C . TYR A 1 454 ? 7.336 -41.656 -5.16 1 96.38 454 TYR A C 1
ATOM 3679 O O . TYR A 1 454 ? 7.211 -42.625 -4.406 1 96.38 454 TYR A O 1
ATOM 3687 N N . GLU A 1 455 ? 6.676 -40.594 -5.012 1 94.56 455 GLU A N 1
ATOM 3688 C CA . GLU A 1 455 ? 5.477 -40.469 -4.188 1 94.56 455 GLU A CA 1
ATOM 3689 C C . GLU A 1 455 ? 4.355 -39.75 -4.945 1 94.56 455 GLU A C 1
ATOM 3691 O O . GLU A 1 455 ? 4.59 -38.75 -5.602 1 94.56 455 GLU A O 1
ATOM 3696 N N . MET A 1 456 ? 3.219 -40.344 -4.906 1 94.81 456 MET A N 1
ATOM 3697 C CA . MET A 1 456 ? 2.064 -39.781 -5.598 1 94.81 456 MET A CA 1
ATOM 3698 C C . MET A 1 456 ? 1.197 -38.969 -4.641 1 94.81 456 MET A C 1
ATOM 3700 O O . MET A 1 456 ? 0.893 -39.438 -3.537 1 94.81 456 MET A O 1
ATOM 3704 N N . HIS A 1 457 ? 0.857 -37.781 -5.012 1 94.38 457 HIS A N 1
ATOM 3705 C CA . HIS A 1 457 ? 0.005 -36.875 -4.242 1 94.38 457 HIS A CA 1
ATOM 3706 C C . HIS A 1 457 ? -1.244 -36.469 -5.027 1 94.38 457 HIS A C 1
ATOM 3708 O O . HIS A 1 457 ? -1.258 -36.562 -6.258 1 94.38 457 HIS A O 1
ATOM 3714 N N . GLN A 1 458 ? -2.25 -36.062 -4.344 1 94.25 458 GLN A N 1
ATOM 3715 C CA . GLN A 1 458 ? -3.518 -35.719 -4.973 1 94.25 458 GLN A CA 1
ATOM 3716 C C . GLN A 1 458 ? -3.465 -34.312 -5.562 1 94.25 458 GLN A C 1
ATOM 3718 O O . GLN A 1 458 ? -4.16 -34 -6.535 1 94.25 458 GLN A O 1
ATOM 3723 N N . PHE A 1 459 ? -2.668 -33.469 -4.918 1 94.75 459 PHE A N 1
ATOM 3724 C CA . PHE A 1 459 ? -2.75 -32.094 -5.332 1 94.75 459 PHE A CA 1
ATOM 3725 C C . PHE A 1 459 ? -1.359 -31.516 -5.562 1 94.75 459 PHE A C 1
ATOM 3727 O O . PHE A 1 459 ? -0.53 -31.5 -4.648 1 94.75 459 PHE A O 1
ATOM 3734 N N . PHE A 1 460 ? -1.185 -30.984 -6.797 1 92.81 460 PHE A N 1
ATOM 3735 C CA . PHE A 1 460 ? -0.022 -30.156 -7.059 1 92.81 460 PHE A CA 1
ATOM 3736 C C . PHE A 1 460 ? -0.089 -28.859 -6.246 1 92.81 460 PHE A C 1
ATOM 3738 O O . PHE A 1 460 ? -1.072 -28.125 -6.32 1 92.81 460 PHE A O 1
ATOM 3745 N N . PRO A 1 461 ? 0.845 -28.562 -5.398 1 86.69 461 PRO A N 1
ATOM 3746 C CA . PRO A 1 461 ? 0.73 -27.484 -4.406 1 86.69 461 PRO A CA 1
ATOM 3747 C C . PRO A 1 461 ? 1.023 -26.109 -4.992 1 86.69 461 PRO A C 1
ATOM 3749 O O . PRO A 1 461 ? 1.58 -25.25 -4.309 1 86.69 461 PRO A O 1
ATOM 3752 N N . SER A 1 462 ? 0.917 -25.969 -6.258 1 86.06 462 SER A N 1
ATOM 3753 C CA . SER A 1 462 ? 1.071 -24.688 -6.934 1 86.06 462 SER A CA 1
ATOM 3754 C C . SER A 1 462 ? 0.025 -24.5 -8.031 1 86.06 462 SER A C 1
ATOM 3756 O O . SER A 1 462 ? -0.752 -25.422 -8.305 1 86.06 462 SER A O 1
ATOM 3758 N N . LEU A 1 463 ? 0.025 -23.375 -8.547 1 88.19 463 LEU A N 1
ATOM 3759 C CA . LEU A 1 463 ? -0.936 -23.125 -9.609 1 88.19 463 LEU A CA 1
ATOM 3760 C C . LEU A 1 463 ? -0.48 -23.766 -10.922 1 88.19 463 LEU A C 1
ATOM 3762 O O . LEU A 1 463 ? 0.719 -23.828 -11.195 1 88.19 463 LEU A O 1
ATOM 3766 N N . THR A 1 464 ? -1.443 -24.234 -11.547 1 92.88 464 THR A N 1
ATOM 3767 C CA . THR A 1 464 ? -1.131 -24.922 -12.797 1 92.88 464 THR A CA 1
ATOM 3768 C C . THR A 1 464 ? -2.246 -24.719 -13.812 1 92.88 464 THR A C 1
ATOM 3770 O O . THR A 1 464 ? -3.412 -24.578 -13.445 1 92.88 464 THR A O 1
ATOM 3773 N N . ASP A 1 465 ? -1.872 -24.734 -15.031 1 95.38 465 ASP A N 1
ATOM 3774 C CA . ASP A 1 465 ? -2.83 -24.703 -16.125 1 95.38 465 ASP A CA 1
ATOM 3775 C C . ASP A 1 465 ? -3.76 -25.906 -16.094 1 95.38 465 ASP A C 1
ATOM 3777 O O . ASP A 1 465 ? -4.859 -25.875 -16.656 1 95.38 465 ASP A O 1
ATOM 3781 N N . SER A 1 466 ? -3.383 -26.922 -15.414 1 96.06 466 SER A N 1
ATOM 3782 C CA . SER A 1 466 ? -4.18 -28.141 -15.32 1 96.06 466 SER A CA 1
ATOM 3783 C C . SER A 1 466 ? -5.512 -27.875 -14.625 1 96.06 466 SER A C 1
ATOM 3785 O O . SER A 1 466 ? -6.461 -28.641 -14.781 1 96.06 466 SER A O 1
ATOM 3787 N N . SER A 1 467 ? -5.547 -26.781 -13.93 1 95.25 467 SER A N 1
ATOM 3788 C CA . SER A 1 467 ? -6.754 -26.422 -13.195 1 95.25 467 SER A CA 1
ATOM 3789 C C . SER A 1 467 ? -7.914 -26.141 -14.148 1 95.25 467 SER A C 1
ATOM 3791 O O . SER A 1 467 ? -9.078 -26.188 -13.742 1 95.25 467 SER A O 1
ATOM 3793 N N . TYR A 1 468 ? -7.625 -25.953 -15.414 1 95.44 468 TYR A N 1
ATOM 3794 C CA . TYR A 1 468 ? -8.656 -25.531 -16.344 1 95.44 468 TYR A CA 1
ATOM 3795 C C . TYR A 1 468 ? -9.039 -26.672 -17.297 1 95.44 468 TYR A C 1
ATOM 3797 O O . TYR A 1 468 ? -9.641 -26.422 -18.344 1 95.44 468 TYR A O 1
ATOM 3805 N N . LEU A 1 469 ? -8.672 -27.875 -16.906 1 95.94 469 LEU A N 1
ATOM 3806 C CA . LEU A 1 469 ? -9.016 -29.047 -17.719 1 95.94 469 LEU A CA 1
ATOM 3807 C C . LEU A 1 469 ? -10.07 -29.891 -17.016 1 95.94 469 LEU A C 1
ATOM 3809 O O . LEU A 1 469 ? -10.711 -30.75 -17.641 1 95.94 469 LEU A O 1
ATOM 3813 N N . LYS A 1 470 ? -10.219 -29.656 -15.766 1 94.44 470 LYS A N 1
ATOM 3814 C CA . LYS A 1 470 ? -11.18 -30.359 -14.93 1 94.44 470 LYS A CA 1
ATOM 3815 C C . LYS A 1 470 ? -11.57 -29.531 -13.711 1 94.44 470 LYS A C 1
ATOM 3817 O O . LYS A 1 470 ? -10.727 -28.859 -13.117 1 94.44 470 LYS A O 1
ATOM 3822 N N . ILE A 1 471 ? -12.859 -29.578 -13.391 1 92.75 471 ILE A N 1
ATOM 3823 C CA . ILE A 1 471 ? -13.336 -28.844 -12.219 1 92.75 471 ILE A CA 1
ATOM 3824 C C . ILE A 1 471 ? -14.094 -29.797 -11.297 1 92.75 471 ILE A C 1
ATOM 3826 O O . ILE A 1 471 ? -15.016 -30.484 -11.727 1 92.75 471 ILE A O 1
ATOM 3830 N N . ASP A 1 472 ? -13.758 -29.766 -10.055 1 91.88 472 ASP A N 1
ATOM 3831 C CA . ASP A 1 472 ? -14.438 -30.594 -9.055 1 91.88 472 ASP A CA 1
ATOM 3832 C C . ASP A 1 472 ? -15.297 -29.734 -8.133 1 91.88 472 ASP A C 1
ATOM 3834 O O . ASP A 1 472 ? -16.047 -30.266 -7.312 1 91.88 472 ASP A O 1
ATOM 3838 N N . ASP A 1 473 ? -15.242 -28.484 -8.227 1 88.19 473 ASP A N 1
ATOM 3839 C CA . ASP A 1 473 ? -16.047 -27.594 -7.383 1 88.19 473 ASP A CA 1
ATOM 3840 C C . ASP A 1 473 ? -17.531 -27.875 -7.535 1 88.19 473 ASP A C 1
ATOM 3842 O O . ASP A 1 473 ? -18.016 -28.141 -8.641 1 88.19 473 ASP A O 1
ATOM 3846 N N . ASP A 1 474 ? -18.172 -27.891 -6.422 1 87.75 474 ASP A N 1
ATOM 3847 C CA . ASP A 1 474 ? -19.625 -28.094 -6.5 1 87.75 474 ASP A CA 1
ATOM 3848 C C . ASP A 1 474 ? -20.328 -26.828 -7.004 1 87.75 474 ASP A C 1
ATOM 3850 O O . ASP A 1 474 ? -19.797 -25.719 -6.863 1 87.75 474 ASP A O 1
ATOM 3854 N N . ASP A 1 475 ? -21.531 -26.969 -7.473 1 91.12 475 ASP A N 1
ATOM 3855 C CA . ASP A 1 475 ? -22.266 -25.891 -8.125 1 91.12 475 ASP A CA 1
ATOM 3856 C C . ASP A 1 475 ? -22.594 -24.781 -7.137 1 91.12 475 ASP A C 1
ATOM 3858 O O . ASP A 1 475 ? -22.562 -23.594 -7.488 1 91.12 475 ASP A O 1
ATOM 3862 N N . GLU A 1 476 ? -22.938 -25.125 -5.98 1 93.69 476 GLU A N 1
ATOM 3863 C CA . GLU A 1 476 ? -23.281 -24.125 -4.973 1 93.69 476 GLU A CA 1
ATOM 3864 C C . GLU A 1 476 ? -22.078 -23.266 -4.617 1 93.69 476 GLU A C 1
ATOM 3866 O O . GLU A 1 476 ? -22.203 -22.047 -4.445 1 93.69 476 GLU A O 1
ATOM 3871 N N . SER A 1 477 ? -21.016 -23.906 -4.488 1 93.44 477 SER A N 1
ATOM 3872 C CA . SER A 1 477 ? -19.781 -23.188 -4.199 1 93.44 477 SER A CA 1
ATOM 3873 C C . SER A 1 477 ? -19.422 -22.234 -5.332 1 93.44 477 SER A C 1
ATOM 3875 O O . SER A 1 477 ? -19.031 -21.094 -5.082 1 93.44 477 SER A O 1
ATOM 3877 N N . ILE A 1 478 ? -19.531 -22.703 -6.512 1 92.94 478 ILE A N 1
ATOM 3878 C CA . ILE A 1 478 ? -19.234 -21.875 -7.672 1 92.94 478 ILE A CA 1
ATOM 3879 C C . ILE A 1 478 ? -20.172 -20.672 -7.699 1 92.94 478 ILE A C 1
ATOM 3881 O O . ILE A 1 478 ? -19.734 -19.547 -7.938 1 92.94 478 ILE A O 1
ATOM 3885 N N . LYS A 1 479 ? -21.406 -20.938 -7.457 1 94.75 479 LYS A N 1
ATOM 3886 C CA . LYS A 1 479 ? -22.391 -19.859 -7.445 1 94.75 479 LYS A CA 1
ATOM 3887 C C . LYS A 1 479 ? -22.047 -18.812 -6.387 1 94.75 479 LYS A C 1
ATOM 3889 O O . LYS A 1 479 ? -22.094 -17.625 -6.66 1 94.75 479 LYS A O 1
ATOM 3894 N N . LEU A 1 480 ? -21.781 -19.297 -5.219 1 95.94 480 LEU A N 1
ATOM 3895 C CA . LEU A 1 480 ? -21.438 -18.391 -4.129 1 95.94 480 LEU A CA 1
ATOM 3896 C C . LEU A 1 480 ? -20.188 -17.578 -4.469 1 95.94 480 LEU A C 1
ATOM 3898 O O . LEU A 1 480 ? -20.109 -16.391 -4.176 1 95.94 480 LEU A O 1
ATOM 3902 N N . LEU A 1 481 ? -19.188 -18.234 -5.008 1 95.94 481 LEU A N 1
ATOM 3903 C CA . LEU A 1 481 ? -17.969 -17.562 -5.426 1 95.94 481 LEU A CA 1
ATOM 3904 C C . LEU A 1 481 ? -18.266 -16.484 -6.449 1 95.94 481 LEU A C 1
ATOM 3906 O O . LEU A 1 481 ? -17.797 -15.344 -6.309 1 95.94 481 LEU A O 1
ATOM 3910 N N . LEU A 1 482 ? -19.078 -16.812 -7.453 1 95.75 482 LEU A N 1
ATOM 3911 C CA . LEU A 1 482 ? -19.375 -15.883 -8.547 1 95.75 482 LEU A CA 1
ATOM 3912 C C . LEU A 1 482 ? -20.219 -14.711 -8.055 1 95.75 482 LEU A C 1
ATOM 3914 O O . LEU A 1 482 ? -20.031 -13.578 -8.516 1 95.75 482 LEU A O 1
ATOM 3918 N N . ASN A 1 483 ? -21.094 -14.953 -7.102 1 96.69 483 ASN A N 1
ATOM 3919 C CA . ASN A 1 483 ? -21.922 -13.898 -6.535 1 96.69 483 ASN A CA 1
ATOM 3920 C C . ASN A 1 483 ? -21.094 -12.867 -5.777 1 96.69 483 ASN A C 1
ATOM 3922 O O . ASN A 1 483 ? -21.516 -11.734 -5.59 1 96.69 483 ASN A O 1
ATOM 3926 N N . ASN A 1 484 ? -19.953 -13.281 -5.344 1 98.25 484 ASN A N 1
ATOM 3927 C CA . ASN A 1 484 ? -19.094 -12.375 -4.598 1 98.25 484 ASN A CA 1
ATOM 3928 C C . ASN A 1 484 ? -17.844 -11.992 -5.402 1 98.25 484 ASN A C 1
ATOM 3930 O O . ASN A 1 484 ? -16.828 -11.586 -4.836 1 98.25 484 ASN A O 1
ATOM 3934 N N . PHE A 1 485 ? -17.922 -12.211 -6.715 1 97.88 485 PHE A N 1
ATOM 3935 C CA . PHE A 1 485 ? -16.891 -11.828 -7.68 1 97.88 485 PHE A CA 1
ATOM 3936 C C . PHE A 1 485 ? -17.391 -10.719 -8.594 1 97.88 485 PHE A C 1
ATOM 3938 O O . PHE A 1 485 ? -18 -10.992 -9.633 1 97.88 485 PHE A O 1
ATOM 3945 N N . PRO A 1 486 ? -17.141 -9.422 -8.203 1 97.75 486 PRO A N 1
ATOM 3946 C CA . PRO A 1 486 ? -17.672 -8.312 -9.016 1 97.75 486 PRO A CA 1
ATOM 3947 C C . PRO A 1 486 ? -17.266 -8.414 -10.484 1 97.75 486 PRO A C 1
ATOM 3949 O O . PRO A 1 486 ? -16.062 -8.492 -10.789 1 97.75 486 PRO A O 1
ATOM 3952 N N . MET A 1 487 ? -18.297 -8.508 -11.375 1 96.44 487 MET A N 1
ATOM 3953 C CA . MET A 1 487 ? -18.141 -8.445 -12.828 1 96.44 487 MET A CA 1
ATOM 3954 C C . MET A 1 487 ? -17.266 -9.586 -13.336 1 96.44 487 MET A C 1
ATOM 3956 O O . MET A 1 487 ? -16.406 -9.375 -14.18 1 96.44 487 MET A O 1
ATOM 3960 N N . TYR A 1 488 ? -17.469 -10.734 -12.805 1 94.62 488 TYR A N 1
ATOM 3961 C CA . TYR A 1 488 ? -16.734 -11.945 -13.172 1 94.62 488 TYR A CA 1
ATOM 3962 C C . TYR A 1 488 ? -16.75 -12.141 -14.688 1 94.62 488 TYR A C 1
ATOM 3964 O O . TYR A 1 488 ? -15.703 -12.375 -15.289 1 94.62 488 TYR A O 1
ATOM 3972 N N . GLU A 1 489 ? -17.844 -11.969 -15.328 1 91.31 489 GLU A N 1
ATOM 3973 C CA . GLU A 1 489 ? -18.016 -12.258 -16.75 1 91.31 489 GLU A CA 1
ATOM 3974 C C . GLU A 1 489 ? -17.141 -11.359 -17.609 1 91.31 489 GLU A C 1
ATOM 3976 O O . GLU A 1 489 ? -16.656 -11.773 -18.656 1 91.31 489 GLU A O 1
ATOM 3981 N N . LYS A 1 490 ? -16.922 -10.242 -17.109 1 91.44 490 LYS A N 1
ATOM 3982 C CA . LYS A 1 490 ? -16.156 -9.281 -17.891 1 91.44 490 LYS A CA 1
ATOM 3983 C C . LYS A 1 490 ? -14.664 -9.352 -17.531 1 91.44 490 LYS A C 1
ATOM 3985 O O . LYS A 1 490 ? -13.812 -9.031 -18.359 1 91.44 490 LYS A O 1
ATOM 3990 N N . LEU A 1 491 ? -14.414 -9.68 -16.312 1 92.44 491 LEU A N 1
ATOM 3991 C CA . LEU A 1 491 ? -13.047 -9.516 -15.828 1 92.44 491 LEU A CA 1
ATOM 3992 C C . LEU A 1 491 ? -12.273 -10.828 -15.922 1 92.44 491 LEU A C 1
ATOM 3994 O O . LEU A 1 491 ? -11.039 -10.82 -15.938 1 92.44 491 LEU A O 1
ATOM 3998 N N . TYR A 1 492 ? -12.836 -11.969 -15.953 1 88.88 492 TYR A N 1
ATOM 3999 C CA . TYR A 1 492 ? -12.102 -13.234 -15.961 1 88.88 492 TYR A CA 1
ATOM 4000 C C . TYR A 1 492 ? -12.797 -14.258 -16.844 1 88.88 492 TYR A C 1
ATOM 4002 O O . TYR A 1 492 ? -12.148 -14.93 -17.656 1 88.88 492 TYR A O 1
ATOM 4010 N N . ASN A 1 493 ? -14.047 -14.406 -16.844 1 86.19 493 ASN A N 1
ATOM 4011 C CA . ASN A 1 493 ? -14.977 -15.164 -17.672 1 86.19 493 ASN A CA 1
ATOM 4012 C C . ASN A 1 493 ? -14.43 -16.562 -17.984 1 86.19 493 ASN A C 1
ATOM 4014 O O . ASN A 1 493 ? -14.344 -16.938 -19.156 1 86.19 493 ASN A O 1
ATOM 4018 N N . VAL A 1 494 ? -13.938 -17.328 -17.016 1 88.5 494 VAL A N 1
ATOM 4019 C CA . VAL A 1 494 ? -13.57 -18.719 -17.188 1 88.5 494 VAL A CA 1
ATOM 4020 C C . VAL A 1 494 ? -14.82 -19.547 -17.5 1 88.5 494 VAL A C 1
ATOM 4022 O O . VAL A 1 494 ? -15.82 -19.453 -16.797 1 88.5 494 VAL A O 1
ATOM 4025 N N . PRO A 1 495 ? -14.852 -20.219 -18.594 1 90.56 495 PRO A N 1
ATOM 4026 C CA . PRO A 1 495 ? -16.016 -21.047 -18.938 1 90.56 495 PRO A CA 1
ATOM 4027 C C . PRO A 1 495 ? -16.141 -22.297 -18.078 1 90.56 495 PRO A C 1
ATOM 4029 O O . PRO A 1 495 ? -15.891 -23.406 -18.562 1 90.56 495 PRO A O 1
ATOM 4032 N N . LEU A 1 496 ? -16.641 -22.203 -16.953 1 91.56 496 LEU A N 1
ATOM 4033 C CA . LEU A 1 496 ? -16.641 -23.266 -15.945 1 91.56 496 LEU A CA 1
ATOM 4034 C C . LEU A 1 496 ? -17.469 -24.453 -16.406 1 91.56 496 LEU A C 1
ATOM 4036 O O . LEU A 1 496 ? -17.062 -25.609 -16.203 1 91.56 496 LEU A O 1
ATOM 4040 N N . ASP A 1 497 ? -18.562 -24.188 -17.078 1 88.38 497 ASP A N 1
ATOM 4041 C CA . ASP A 1 497 ? -19.438 -25.266 -17.547 1 88.38 497 ASP A CA 1
ATOM 4042 C C . ASP A 1 497 ? -18.734 -26.094 -18.625 1 88.38 497 ASP A C 1
ATOM 4044 O O . ASP A 1 497 ? -18.844 -27.328 -18.625 1 88.38 497 ASP A O 1
ATOM 4048 N N . LYS A 1 498 ? -18.062 -25.406 -19.422 1 88.81 498 LYS A N 1
ATOM 4049 C CA . LYS A 1 498 ? -17.344 -26.109 -20.5 1 88.81 498 LYS A CA 1
ATOM 4050 C C . LYS A 1 498 ? -16.203 -26.953 -19.922 1 88.81 498 LYS A C 1
ATOM 4052 O O . LYS A 1 498 ? -15.922 -28.047 -20.438 1 88.81 498 LYS A O 1
ATOM 4057 N N . ILE A 1 499 ? -15.57 -26.453 -18.938 1 90.38 499 ILE A N 1
ATOM 4058 C CA . ILE A 1 499 ? -14.469 -27.172 -18.312 1 90.38 499 ILE A CA 1
ATOM 4059 C C . ILE A 1 499 ? -15.008 -28.422 -17.594 1 90.38 499 ILE A C 1
ATOM 4061 O O . ILE A 1 499 ? -14.406 -29.484 -17.672 1 90.38 499 ILE A O 1
ATOM 4065 N N . LYS A 1 500 ? -16.078 -28.203 -16.969 1 87.94 500 LYS A N 1
ATOM 4066 C CA . LYS A 1 500 ? -16.703 -29.328 -16.266 1 87.94 500 LYS A CA 1
ATOM 4067 C C . LYS A 1 500 ? -17.109 -30.438 -17.234 1 87.94 500 LYS A C 1
ATOM 4069 O O . LYS A 1 500 ? -17.031 -31.609 -16.906 1 87.94 500 LYS A O 1
ATOM 4074 N N . LYS A 1 501 ? -17.516 -30 -18.391 1 86.81 501 LYS A N 1
ATOM 4075 C CA . LYS A 1 501 ? -17.922 -30.969 -19.406 1 86.81 501 LYS A CA 1
ATOM 4076 C C . LYS A 1 501 ? -16.719 -31.703 -19.984 1 86.81 501 LYS A C 1
ATOM 4078 O O . LYS A 1 501 ? -16.797 -32.906 -20.25 1 86.81 501 LYS A O 1
ATOM 4083 N N . LEU A 1 502 ? -15.672 -31 -20.234 1 89.56 502 LEU A N 1
ATOM 4084 C CA . LEU A 1 502 ? -14.469 -31.609 -20.781 1 89.56 502 LEU A CA 1
ATOM 4085 C C . LEU A 1 502 ? -13.883 -32.625 -19.812 1 89.56 502 LEU A C 1
ATOM 4087 O O . LEU A 1 502 ? -13.492 -33.719 -20.219 1 89.56 502 LEU A O 1
ATOM 4091 N N . ASN A 1 503 ? -13.766 -32.281 -18.562 1 91.44 503 ASN A N 1
ATOM 4092 C CA . ASN A 1 503 ? -13.406 -33.125 -17.438 1 91.44 503 ASN A CA 1
ATOM 4093 C C . ASN A 1 503 ? -12.211 -34.031 -17.766 1 91.44 503 ASN A C 1
ATOM 4095 O O . ASN A 1 503 ? -12.281 -35.25 -17.609 1 91.44 503 ASN A O 1
ATOM 4099 N N . ILE A 1 504 ? -11.109 -33.438 -18.234 1 95.5 504 ILE A N 1
ATOM 4100 C CA . ILE A 1 504 ? -9.906 -34.188 -18.594 1 95.5 504 ILE A CA 1
ATOM 4101 C C . ILE A 1 504 ? -9.031 -34.375 -17.344 1 95.5 504 ILE A C 1
ATOM 4103 O O . ILE A 1 504 ? -8.555 -33.375 -16.766 1 95.5 504 ILE A O 1
ATOM 4107 N N . PRO A 1 505 ? -8.805 -35.656 -16.922 1 95.62 505 PRO A N 1
ATOM 4108 C CA . PRO A 1 505 ? -7.855 -35.844 -15.828 1 95.62 505 PRO A CA 1
ATOM 4109 C C . PRO A 1 505 ? -6.465 -35.312 -16.156 1 95.62 505 PRO A C 1
ATOM 4111 O O . PRO A 1 505 ? -5.926 -35.562 -17.219 1 95.62 505 PRO A O 1
ATOM 4114 N N . ALA A 1 506 ? -5.934 -34.562 -15.258 1 95.94 506 ALA A N 1
ATOM 4115 C CA . ALA A 1 506 ? -4.625 -33.938 -15.477 1 95.94 506 ALA A CA 1
ATOM 4116 C C . ALA A 1 506 ? -3.66 -34.312 -14.344 1 95.94 506 ALA A C 1
ATOM 4118 O O . ALA A 1 506 ? -4.043 -34.312 -13.172 1 95.94 506 ALA A O 1
ATOM 4119 N N . ILE A 1 507 ? -2.484 -34.656 -14.688 1 97.12 507 ILE A N 1
ATOM 4120 C CA . ILE A 1 507 ? -1.464 -35.031 -13.711 1 97.12 507 ILE A CA 1
ATOM 4121 C C . ILE A 1 507 ? -0.216 -34.188 -13.93 1 97.12 507 ILE A C 1
ATOM 4123 O O . ILE A 1 507 ? -0.078 -33.531 -14.969 1 97.12 507 ILE A O 1
ATOM 4127 N N . ASN A 1 508 ? 0.643 -34.188 -12.898 1 97.75 508 ASN A N 1
ATOM 4128 C CA . ASN A 1 508 ? 1.91 -33.469 -12.984 1 97.75 508 ASN A CA 1
ATOM 4129 C C . ASN A 1 508 ? 3.09 -34.375 -12.641 1 97.75 508 ASN A C 1
ATOM 4131 O O . ASN A 1 508 ? 3.189 -34.875 -11.523 1 97.75 508 ASN A O 1
ATOM 4135 N N . TYR A 1 509 ? 3.951 -34.656 -13.594 1 97.06 509 TYR A N 1
ATOM 4136 C CA . TYR A 1 509 ? 5.215 -35.344 -13.359 1 97.06 509 TYR A CA 1
ATOM 4137 C C . TYR A 1 509 ? 6.324 -34.375 -13.023 1 97.06 509 TYR A C 1
ATOM 4139 O O . TYR A 1 509 ? 6.973 -34.469 -11.984 1 97.06 509 TYR A O 1
ATOM 4147 N N . GLY A 1 510 ? 6.551 -33.5 -13.711 1 95.31 510 GLY A N 1
ATOM 4148 C CA . GLY A 1 510 ? 7.332 -32.281 -13.547 1 95.31 510 GLY A CA 1
ATOM 4149 C C . GLY A 1 510 ? 8.828 -32.531 -13.57 1 95.31 510 GLY A C 1
ATOM 4150 O O . GLY A 1 510 ? 9.297 -33.594 -13.156 1 95.31 510 GLY A O 1
ATOM 4151 N N . CYS A 1 511 ? 9.586 -31.609 -14.086 1 97.38 511 CYS A N 1
ATOM 4152 C CA . CYS A 1 511 ? 11.031 -31.562 -13.906 1 97.38 511 CYS A CA 1
ATOM 4153 C C . CYS A 1 511 ? 11.391 -31.25 -12.461 1 97.38 511 CYS A C 1
ATOM 4155 O O . CYS A 1 511 ? 10.695 -30.469 -11.797 1 97.38 511 CYS A O 1
ATOM 4157 N N . PHE A 1 512 ? 12.43 -31.875 -12.008 1 97.12 512 PHE A N 1
ATOM 4158 C CA . PHE A 1 512 ? 12.844 -31.672 -10.625 1 97.12 512 PHE A CA 1
ATOM 4159 C C . PHE A 1 512 ? 13.797 -30.5 -10.508 1 97.12 512 PHE A C 1
ATOM 4161 O O . PHE A 1 512 ? 14.797 -30.422 -11.234 1 97.12 512 PHE A O 1
ATOM 4168 N N . GLY A 1 513 ? 13.477 -29.594 -9.68 1 95.81 513 GLY A N 1
ATOM 4169 C CA . GLY A 1 513 ? 14.336 -28.438 -9.508 1 95.81 513 GLY A CA 1
ATOM 4170 C C . GLY A 1 513 ? 14.141 -27.734 -8.172 1 95.81 513 GLY A C 1
ATOM 4171 O O . GLY A 1 513 ? 13.523 -28.281 -7.262 1 95.81 513 GLY A O 1
ATOM 4172 N N . LYS A 1 514 ? 14.852 -26.609 -7.988 1 92.88 514 LYS A N 1
ATOM 4173 C CA . LYS A 1 514 ? 14.82 -25.828 -6.75 1 92.88 514 LYS A CA 1
ATOM 4174 C C . LYS A 1 514 ? 14.695 -24.344 -7.035 1 92.88 514 LYS A C 1
ATOM 4176 O O . LYS A 1 514 ? 15.133 -23.859 -8.086 1 92.88 514 LYS A O 1
ATOM 4181 N N . ASP A 1 515 ? 14.047 -23.609 -6.117 1 89.81 515 ASP A N 1
ATOM 4182 C CA . ASP A 1 515 ? 14.031 -22.156 -6.035 1 89.81 515 ASP A CA 1
ATOM 4183 C C . ASP A 1 515 ? 13.297 -21.547 -7.234 1 89.81 515 ASP A C 1
ATOM 4185 O O . ASP A 1 515 ? 13.719 -20.531 -7.773 1 89.81 515 ASP A O 1
ATOM 4189 N N . ALA A 1 516 ? 12.188 -22.297 -7.676 1 89.56 516 ALA A N 1
ATOM 4190 C CA . ALA A 1 516 ? 11.328 -21.688 -8.68 1 89.56 516 ALA A CA 1
ATOM 4191 C C . ALA A 1 516 ? 10.891 -20.281 -8.25 1 89.56 516 ALA A C 1
ATOM 4193 O O . ALA A 1 516 ? 10.562 -20.062 -7.078 1 89.56 516 ALA A O 1
ATOM 4194 N N . HIS A 1 517 ? 10.961 -19.281 -9.133 1 86.44 517 HIS A N 1
ATOM 4195 C CA . HIS A 1 517 ? 10.523 -17.922 -8.914 1 86.44 517 HIS A CA 1
ATOM 4196 C C . HIS A 1 517 ? 11.531 -17.141 -8.07 1 86.44 517 HIS A C 1
ATOM 4198 O O . HIS A 1 517 ? 11.234 -16.047 -7.594 1 86.44 517 HIS A O 1
ATOM 4204 N N . LYS A 1 518 ? 12.727 -17.734 -7.758 1 85.19 518 LYS A N 1
ATOM 4205 C CA . LYS A 1 518 ? 13.812 -17.062 -7.059 1 85.19 518 LYS A CA 1
ATOM 4206 C C . LYS A 1 518 ? 15.031 -16.906 -7.957 1 85.19 518 LYS A C 1
ATOM 4208 O O . LYS A 1 518 ? 15.125 -17.547 -9.008 1 85.19 518 LYS A O 1
ATOM 4213 N N . TRP A 1 519 ? 15.945 -16.062 -7.57 1 87.75 519 TRP A N 1
ATOM 4214 C CA . TRP A 1 519 ? 17.094 -15.758 -8.414 1 87.75 519 TRP A CA 1
ATOM 4215 C C . TRP A 1 519 ? 18.047 -16.938 -8.5 1 87.75 519 TRP A C 1
ATOM 4217 O O . TRP A 1 519 ? 18.922 -16.984 -9.359 1 87.75 519 TRP A O 1
ATOM 4227 N N . THR A 1 520 ? 17.828 -17.953 -7.66 1 92.38 520 THR A N 1
ATOM 4228 C CA . THR A 1 520 ? 18.672 -19.141 -7.684 1 92.38 520 THR A CA 1
ATOM 4229 C C . THR A 1 520 ? 17.922 -20.312 -8.336 1 92.38 520 THR A C 1
ATOM 4231 O O . THR A 1 520 ? 18.25 -21.469 -8.086 1 92.38 520 THR A O 1
ATOM 4234 N N . GLU A 1 521 ? 16.938 -20 -9.086 1 94.56 521 GLU A N 1
ATOM 4235 C CA . GLU A 1 521 ? 16.172 -21.047 -9.773 1 94.56 521 GLU A CA 1
ATOM 4236 C C . GLU A 1 521 ? 17.078 -21.984 -10.555 1 94.56 521 GLU A C 1
ATOM 4238 O O . GLU A 1 521 ? 17.984 -21.516 -11.266 1 94.56 521 GLU A O 1
ATOM 4243 N N . ARG A 1 522 ? 16.828 -23.312 -10.422 1 97.88 522 ARG A N 1
ATOM 4244 C CA . ARG A 1 522 ? 17.656 -24.297 -11.117 1 97.88 522 ARG A CA 1
ATOM 4245 C C . ARG A 1 522 ? 16.922 -25.625 -11.273 1 97.88 522 ARG A C 1
ATOM 4247 O O . ARG A 1 522 ? 16.078 -25.969 -10.453 1 97.88 522 ARG A O 1
ATOM 4254 N N . VAL A 1 523 ? 17.25 -26.312 -12.344 1 98.38 523 VAL A N 1
ATOM 4255 C CA . VAL A 1 523 ? 16.656 -27.609 -12.625 1 98.38 523 VAL A CA 1
ATOM 4256 C C . VAL A 1 523 ? 17.703 -28.703 -12.547 1 98.38 523 VAL A C 1
ATOM 4258 O O . VAL A 1 523 ? 18.844 -28.516 -12.977 1 98.38 523 VAL A O 1
ATOM 4261 N N . TYR A 1 524 ? 17.375 -29.828 -11.945 1 98.19 524 TYR A N 1
ATOM 4262 C CA . TYR A 1 524 ? 18.25 -30.984 -11.82 1 98.19 524 TYR A CA 1
ATOM 4263 C C . TYR A 1 524 ? 18.219 -31.828 -13.094 1 98.19 524 TYR A C 1
ATOM 4265 O O . TYR A 1 524 ? 17.328 -32.656 -13.297 1 98.19 524 TYR A O 1
ATOM 4273 N N . MET A 1 525 ? 19.281 -31.859 -13.859 1 98.44 525 MET A N 1
ATOM 4274 C CA . MET A 1 525 ? 19.297 -32.344 -15.234 1 98.44 525 MET A CA 1
ATOM 4275 C C . MET A 1 525 ? 19.297 -33.875 -15.258 1 98.44 525 MET A C 1
ATOM 4277 O O . MET A 1 525 ? 18.594 -34.5 -16.062 1 98.44 525 MET A O 1
ATOM 4281 N N . PRO A 1 526 ? 19.953 -34.531 -14.391 1 97.38 526 PRO A N 1
ATOM 4282 C CA . PRO A 1 526 ? 20.031 -36 -14.484 1 97.38 526 PRO A CA 1
ATOM 4283 C C . PRO A 1 526 ? 18.656 -36.656 -14.422 1 97.38 526 PRO A C 1
ATOM 4285 O O . PRO A 1 526 ? 18.391 -37.594 -15.164 1 97.38 526 PRO A O 1
ATOM 4288 N N . TYR A 1 527 ? 17.875 -36.188 -13.617 1 97.31 527 TYR A N 1
ATOM 4289 C CA . TYR A 1 527 ? 16.516 -36.719 -13.547 1 97.31 527 TYR A CA 1
ATOM 4290 C C . TYR A 1 527 ? 15.656 -36.156 -14.68 1 97.31 527 TYR A C 1
ATOM 4292 O O . TYR A 1 527 ? 15.055 -36.938 -15.438 1 97.31 527 TYR A O 1
ATOM 4300 N N . SER A 1 528 ? 15.617 -34.875 -14.859 1 98.19 528 SER A N 1
ATOM 4301 C CA . SER A 1 528 ? 14.648 -34.156 -15.688 1 98.19 528 SER A CA 1
ATOM 4302 C C . SER A 1 528 ? 14.867 -34.469 -17.172 1 98.19 528 SER A C 1
ATOM 4304 O O . SER A 1 528 ? 13.906 -34.5 -17.938 1 98.19 528 SER A O 1
ATOM 4306 N N . PHE A 1 529 ? 16.156 -34.719 -17.484 1 98.31 529 PHE A N 1
ATOM 4307 C CA . PHE A 1 529 ? 16.453 -34.875 -18.906 1 98.31 529 PHE A CA 1
ATOM 4308 C C . PHE A 1 529 ? 16.688 -36.344 -19.266 1 98.31 529 PHE A C 1
ATOM 4310 O O . PHE A 1 529 ? 16.75 -36.688 -20.453 1 98.31 529 PHE A O 1
ATOM 4317 N N . ASN A 1 530 ? 16.797 -37.156 -18.297 1 97.12 530 ASN A N 1
ATOM 4318 C CA . ASN A 1 530 ? 17.109 -38.531 -18.594 1 97.12 530 ASN A CA 1
ATOM 4319 C C . ASN A 1 530 ? 16.031 -39.469 -18.078 1 97.12 530 ASN A C 1
ATOM 4321 O O . ASN A 1 530 ? 15.562 -40.344 -18.812 1 97.12 530 ASN A O 1
ATOM 4325 N N . VAL A 1 531 ? 15.602 -39.344 -16.922 1 97.44 531 VAL A N 1
ATOM 4326 C CA . VAL A 1 531 ? 14.688 -40.281 -16.281 1 97.44 531 VAL A CA 1
ATOM 4327 C C . VAL A 1 531 ? 13.242 -39.906 -16.609 1 97.44 531 VAL A C 1
ATOM 4329 O O . VAL A 1 531 ? 12.453 -40.75 -17.016 1 97.44 531 VAL A O 1
ATOM 4332 N N . LEU A 1 532 ? 12.891 -38.688 -16.453 1 97.81 532 LEU A N 1
ATOM 4333 C CA . LEU A 1 532 ? 11.523 -38.188 -16.609 1 97.81 532 LEU A CA 1
ATOM 4334 C C . LEU A 1 532 ? 10.984 -38.5 -18 1 97.81 532 LEU A C 1
ATOM 4336 O O . LEU A 1 532 ? 9.844 -38.969 -18.125 1 97.81 532 LEU A O 1
ATOM 4340 N N . PRO A 1 533 ? 11.812 -38.281 -19.062 1 98.06 533 PRO A N 1
ATOM 4341 C CA . PRO A 1 533 ? 11.289 -38.625 -20.391 1 98.06 533 PRO A CA 1
ATOM 4342 C C . PRO A 1 533 ? 10.867 -40.094 -20.516 1 98.06 533 PRO A C 1
ATOM 4344 O O . PRO A 1 533 ? 9.875 -40.375 -21.188 1 98.06 533 PRO A O 1
ATOM 4347 N N . LYS A 1 534 ? 11.539 -40.906 -19.875 1 97.5 534 LYS A N 1
ATOM 4348 C CA . LYS A 1 534 ? 11.211 -42.344 -19.938 1 97.5 534 LYS A CA 1
ATOM 4349 C C . LYS A 1 534 ? 9.906 -42.625 -19.188 1 97.5 534 LYS A C 1
ATOM 4351 O O . LYS A 1 534 ? 9.125 -43.5 -19.609 1 97.5 534 LYS A O 1
ATOM 4356 N N . LEU A 1 535 ? 9.75 -41.969 -18.094 1 97.75 535 LEU A N 1
ATOM 4357 C CA . LEU A 1 535 ? 8.508 -42.156 -17.359 1 97.75 535 LEU A CA 1
ATOM 4358 C C . LEU A 1 535 ? 7.312 -41.719 -18.203 1 97.75 535 LEU A C 1
ATOM 4360 O O . LEU A 1 535 ? 6.273 -42.375 -18.203 1 97.75 535 LEU A O 1
ATOM 4364 N N . ILE A 1 536 ? 7.473 -40.625 -18.891 1 98.06 536 ILE A N 1
ATOM 4365 C CA . ILE A 1 536 ? 6.398 -40.094 -19.719 1 98.06 536 ILE A CA 1
ATOM 4366 C C . ILE A 1 536 ? 6.094 -41.062 -20.859 1 98.06 536 ILE A C 1
ATOM 4368 O O . ILE A 1 536 ? 4.93 -41.375 -21.125 1 98.06 536 ILE A O 1
ATOM 4372 N N . LEU A 1 537 ? 7.137 -41.562 -21.5 1 96.88 537 LEU A N 1
ATOM 4373 C CA . LEU A 1 537 ? 6.957 -42.531 -22.594 1 96.88 537 LEU A CA 1
ATOM 4374 C C . LEU A 1 537 ? 6.266 -43.781 -22.094 1 96.88 537 LEU A C 1
ATOM 4376 O O . LEU A 1 537 ? 5.383 -44.344 -22.766 1 96.88 537 LEU A O 1
ATOM 4380 N N . ASN A 1 538 ? 6.719 -44.219 -20.953 1 96.25 538 ASN A N 1
ATOM 4381 C CA . ASN A 1 538 ? 6.098 -45.375 -20.359 1 96.25 538 ASN A CA 1
ATOM 4382 C C . ASN A 1 538 ? 4.613 -45.156 -20.078 1 96.25 538 ASN A C 1
ATOM 4384 O O . ASN A 1 538 ? 3.801 -46.062 -20.219 1 96.25 538 ASN A O 1
ATOM 4388 N N . THR A 1 539 ? 4.273 -44.031 -19.578 1 97.19 539 THR A N 1
ATOM 4389 C CA . THR A 1 539 ? 2.887 -43.656 -19.281 1 97.19 539 THR A CA 1
ATOM 4390 C C . THR A 1 539 ? 2.053 -43.656 -20.562 1 97.19 539 THR A C 1
ATOM 4392 O O . THR A 1 539 ? 0.953 -44.219 -20.594 1 97.19 539 THR A O 1
ATOM 4395 N N . ILE A 1 540 ? 2.617 -43.062 -21.594 1 96.5 540 ILE A N 1
ATOM 4396 C CA . ILE A 1 540 ? 1.927 -43 -22.875 1 96.5 540 ILE A CA 1
ATOM 4397 C C . ILE A 1 540 ? 1.673 -44.406 -23.391 1 96.5 540 ILE A C 1
ATOM 4399 O O . ILE A 1 540 ? 0.558 -44.719 -23.812 1 96.5 540 ILE A O 1
ATOM 4403 N N . ASP A 1 541 ? 2.66 -45.219 -23.297 1 94.75 541 ASP A N 1
ATOM 4404 C CA . ASP A 1 541 ? 2.564 -46.594 -23.797 1 94.75 541 ASP A CA 1
ATOM 4405 C C . ASP A 1 541 ? 1.489 -47.375 -23.047 1 94.75 541 ASP A C 1
ATOM 4407 O O . ASP A 1 541 ? 0.752 -48.156 -23.641 1 94.75 541 ASP A O 1
ATOM 4411 N N . CYS A 1 542 ? 1.416 -47.156 -21.797 1 94.81 542 CYS A N 1
ATOM 4412 C CA . CYS A 1 542 ? 0.466 -47.875 -20.969 1 94.81 542 CYS A CA 1
ATOM 4413 C C . CYS A 1 542 ? -0.964 -47.438 -21.25 1 94.81 542 CYS A C 1
ATOM 4415 O O . CYS A 1 542 ? -1.896 -48.25 -21.156 1 94.81 542 CYS A O 1
ATOM 4417 N N . PHE A 1 543 ? -1.162 -46.25 -21.625 1 93.94 543 PHE A N 1
ATOM 4418 C CA . PHE A 1 543 ? -2.51 -45.75 -21.891 1 93.94 543 PHE A CA 1
ATOM 4419 C C . PHE A 1 543 ? -2.934 -46.031 -23.312 1 93.94 543 PHE A C 1
ATOM 4421 O O . PHE A 1 543 ? -4.129 -46.125 -23.609 1 93.94 543 PHE A O 1
ATOM 4428 N N . PHE A 1 544 ? -2 -46.156 -24.266 1 91.31 544 PHE A N 1
ATOM 4429 C CA . PHE A 1 544 ? -2.33 -46.5 -25.656 1 91.31 544 PHE A CA 1
ATOM 4430 C C . PHE A 1 544 ? -2.492 -48 -25.828 1 91.31 544 PHE A C 1
ATOM 4432 O O . PHE A 1 544 ? -3.145 -48.438 -26.781 1 91.31 544 PHE A O 1
ATOM 4439 N N . LYS A 1 545 ? -1.734 -48.875 -25.078 1 71.5 545 LYS A N 1
ATOM 4440 C CA . LYS A 1 545 ? -1.843 -50.344 -25.203 1 71.5 545 LYS A CA 1
ATOM 4441 C C . LYS A 1 545 ? -3.129 -50.844 -24.562 1 71.5 545 LYS A C 1
ATOM 4443 O O . LYS A 1 545 ? -3.348 -52.062 -24.484 1 71.5 545 LYS A O 1
ATOM 4448 N N . ILE A 1 546 ? -4.191 -49.906 -24.422 1 47.34 546 ILE A N 1
ATOM 4449 C CA . ILE A 1 546 ? -5.422 -50.625 -24.062 1 47.34 546 ILE A CA 1
ATOM 4450 C C . ILE A 1 546 ? -6.055 -51.219 -25.312 1 47.34 546 ILE A C 1
ATOM 4452 O O . ILE A 1 546 ? -6.07 -50.562 -26.375 1 47.34 546 ILE A O 1
ATOM 4456 N N . MET B 1 1 ? -18.469 44.438 12.484 1 91.56 1 MET B N 1
ATOM 4457 C CA . MET B 1 1 ? -17.344 43.562 12.195 1 91.56 1 MET B CA 1
ATOM 4458 C C . MET B 1 1 ? -17.812 42.125 11.992 1 91.56 1 MET B C 1
ATOM 4460 O O . MET B 1 1 ? -17.453 41.469 11 1 91.56 1 MET B O 1
ATOM 4464 N N . PHE B 1 2 ? -18.797 41.688 12.773 1 96.56 2 PHE B N 1
ATOM 4465 C CA . PHE B 1 2 ? -19.281 40.312 12.703 1 96.56 2 PHE B CA 1
ATOM 4466 C C . PHE B 1 2 ? -19.797 40 11.305 1 96.56 2 PHE B C 1
ATOM 4468 O O . PHE B 1 2 ? -19.375 39 10.695 1 96.56 2 PHE B O 1
ATOM 4475 N N . LYS B 1 3 ? -20.641 40.844 10.773 1 97.81 3 LYS B N 1
ATOM 4476 C CA . LYS B 1 3 ? -21.266 40.594 9.477 1 97.81 3 LYS B CA 1
ATOM 4477 C C . LYS B 1 3 ? -20.219 40.594 8.367 1 97.81 3 LYS B C 1
ATOM 4479 O O . LYS B 1 3 ? -20.297 39.812 7.426 1 97.81 3 LYS B O 1
ATOM 4484 N N . ASP B 1 4 ? -19.281 41.531 8.469 1 98.06 4 ASP B N 1
ATOM 4485 C CA . ASP B 1 4 ? -18.219 41.594 7.477 1 98.06 4 ASP B CA 1
ATOM 4486 C C . ASP B 1 4 ? -17.375 40.312 7.477 1 98.06 4 ASP B C 1
ATOM 4488 O O . ASP B 1 4 ? -17.016 39.812 6.414 1 98.06 4 ASP B O 1
ATOM 4492 N N . ILE B 1 5 ? -17.078 39.844 8.703 1 98.62 5 ILE B N 1
ATOM 4493 C CA . ILE B 1 5 ? -16.25 38.656 8.836 1 98.62 5 ILE B CA 1
ATOM 4494 C C . ILE B 1 5 ? -17.031 37.438 8.305 1 98.62 5 ILE B C 1
ATOM 4496 O O . ILE B 1 5 ? -16.453 36.594 7.602 1 98.62 5 ILE B O 1
ATOM 4500 N N . LEU B 1 6 ? -18.297 37.375 8.625 1 98.62 6 LEU B N 1
ATOM 4501 C CA . LEU B 1 6 ? -19.141 36.25 8.172 1 98.62 6 LEU B CA 1
ATOM 4502 C C . LEU B 1 6 ? -19.203 36.219 6.645 1 98.62 6 LEU B C 1
ATOM 4504 O O . LEU B 1 6 ? -18.984 35.188 6.035 1 98.62 6 LEU B O 1
ATOM 4508 N N . GLU B 1 7 ? -19.469 37.344 6.023 1 98.44 7 GLU B N 1
ATOM 4509 C CA . GLU B 1 7 ? -19.609 37.438 4.57 1 98.44 7 GLU B CA 1
ATOM 4510 C C . GLU B 1 7 ? -18.297 37.125 3.871 1 98.44 7 GLU B C 1
ATOM 4512 O O . GLU B 1 7 ? -18.281 36.438 2.844 1 98.44 7 GLU B O 1
ATOM 4517 N N . LEU B 1 8 ? -17.281 37.656 4.438 1 98.69 8 LEU B N 1
ATOM 4518 C CA . LEU B 1 8 ? -15.969 37.375 3.85 1 98.69 8 LEU B CA 1
ATOM 4519 C C . LEU B 1 8 ? -15.594 35.906 3.988 1 98.69 8 LEU B C 1
ATOM 4521 O O . LEU B 1 8 ? -14.992 35.344 3.078 1 98.69 8 LEU B O 1
ATOM 4525 N N . THR B 1 9 ? -15.883 35.281 5.156 1 98.69 9 THR B N 1
ATOM 4526 C CA . THR B 1 9 ? -15.625 33.875 5.359 1 98.69 9 THR B CA 1
ATOM 4527 C C . THR B 1 9 ? -16.375 33.031 4.328 1 98.69 9 THR B C 1
ATOM 4529 O O . THR B 1 9 ? -15.805 32.125 3.705 1 98.69 9 THR B O 1
ATOM 4532 N N . LYS B 1 10 ? -17.656 33.344 4.148 1 98.56 10 LYS B N 1
ATOM 4533 C CA . LYS B 1 10 ? -18.453 32.625 3.17 1 98.56 10 LYS B CA 1
ATOM 4534 C C . LYS B 1 10 ? -17.875 32.75 1.769 1 98.56 10 LYS B C 1
ATOM 4536 O O . LYS B 1 10 ? -17.797 31.75 1.03 1 98.56 10 LYS B O 1
ATOM 4541 N N . LYS B 1 11 ? -17.453 33.938 1.461 1 98.5 11 LYS B N 1
ATOM 4542 C CA . LYS B 1 11 ? -16.859 34.156 0.144 1 98.5 11 LYS B CA 1
ATOM 4543 C C . LYS B 1 11 ? -15.57 33.375 -0.03 1 98.5 11 LYS B C 1
ATOM 4545 O O . LYS B 1 11 ? -15.352 32.75 -1.073 1 98.5 11 LYS B O 1
ATOM 4550 N N . MET B 1 12 ? -14.75 33.406 0.948 1 98.56 12 MET B N 1
ATOM 4551 C CA . MET B 1 12 ? -13.477 32.719 0.852 1 98.56 12 MET B CA 1
ATOM 4552 C C . MET B 1 12 ? -13.695 31.203 0.795 1 98.56 12 MET B C 1
ATOM 4554 O O . MET B 1 12 ? -12.992 30.484 0.072 1 98.56 12 MET B O 1
ATOM 4558 N N . VAL B 1 13 ? -14.688 30.688 1.554 1 98.38 13 VAL B N 1
ATOM 4559 C CA . VAL B 1 13 ? -15.016 29.266 1.52 1 98.38 13 VAL B CA 1
ATOM 4560 C C . VAL B 1 13 ? -15.5 28.875 0.123 1 98.38 13 VAL B C 1
ATOM 4562 O O . VAL B 1 13 ? -15.234 27.781 -0.353 1 98.38 13 VAL B O 1
ATOM 4565 N N . SER B 1 14 ? -16.141 29.797 -0.546 1 98.19 14 SER B N 1
ATOM 4566 C CA . SER B 1 14 ? -16.688 29.531 -1.866 1 98.19 14 SER B CA 1
ATOM 4567 C C . SER B 1 14 ? -15.594 29.359 -2.908 1 98.19 14 SER B C 1
ATOM 4569 O O . SER B 1 14 ? -15.836 28.828 -3.994 1 98.19 14 SER B O 1
ATOM 4571 N N . ILE B 1 15 ? -14.398 29.812 -2.611 1 97.88 15 ILE B N 1
ATOM 4572 C CA . ILE B 1 15 ? -13.258 29.609 -3.488 1 97.88 15 ILE B CA 1
ATOM 4573 C C . ILE B 1 15 ? -12.578 28.281 -3.154 1 97.88 15 ILE B C 1
ATOM 4575 O O . ILE B 1 15 ? -12.039 28.109 -2.061 1 97.88 15 ILE B O 1
ATOM 4579 N N . ASP B 1 16 ? -12.641 27.359 -4.039 1 96 16 ASP B N 1
ATOM 4580 C CA . ASP B 1 16 ? -12.109 26.016 -3.844 1 96 16 ASP B CA 1
ATOM 4581 C C . ASP B 1 16 ? -10.586 26 -3.887 1 96 16 ASP B C 1
ATOM 4583 O O . ASP B 1 16 ? -9.984 25.625 -4.891 1 96 16 ASP B O 1
ATOM 4587 N N . SER B 1 17 ? -9.992 26.422 -2.791 1 96.62 17 SER B N 1
ATOM 4588 C CA . SER B 1 17 ? -8.539 26.516 -2.74 1 96.62 17 SER B CA 1
ATOM 4589 C C . SER B 1 17 ? -7.922 25.25 -2.16 1 96.62 17 SER B C 1
ATOM 4591 O O . SER B 1 17 ? -7.043 25.312 -1.299 1 96.62 17 SER B O 1
ATOM 4593 N N . VAL B 1 18 ? -8.391 24.078 -2.529 1 93.12 18 VAL B N 1
ATOM 4594 C CA . VAL B 1 18 ? -7.824 22.812 -2.102 1 93.12 18 VAL B CA 1
ATOM 4595 C C . VAL B 1 18 ? -6.348 22.75 -2.484 1 93.12 18 VAL B C 1
ATOM 4597 O O . VAL B 1 18 ? -5.961 23.172 -3.572 1 93.12 18 VAL B O 1
ATOM 4600 N N . ASN B 1 19 ? -5.586 22.312 -1.573 1 90.19 19 ASN B N 1
ATOM 4601 C CA . ASN B 1 19 ? -4.145 22.234 -1.801 1 90.19 19 ASN B CA 1
ATOM 4602 C C . ASN B 1 19 ? -3.824 21.453 -3.072 1 90.19 19 ASN B C 1
ATOM 4604 O O . ASN B 1 19 ? -4.449 20.422 -3.354 1 90.19 19 ASN B O 1
ATOM 4608 N N . GLY B 1 20 ? -2.875 21.969 -3.799 1 86.69 20 GLY B N 1
ATOM 4609 C CA . GLY B 1 20 ? -2.471 21.328 -5.031 1 86.69 20 GLY B CA 1
ATOM 4610 C C . GLY B 1 20 ? -3.406 21.609 -6.191 1 86.69 20 GLY B C 1
ATOM 4611 O O . GLY B 1 20 ? -3.539 20.781 -7.105 1 86.69 20 GLY B O 1
ATOM 4612 N N . SER B 1 21 ? -4.18 22.609 -6.168 1 91.31 21 SER B N 1
ATOM 4613 C CA . SER B 1 21 ? -5.109 22.969 -7.234 1 91.31 21 SER B CA 1
ATOM 4614 C C . SER B 1 21 ? -4.961 24.438 -7.617 1 91.31 21 SER B C 1
ATOM 4616 O O . SER B 1 21 ? -4.273 25.203 -6.93 1 91.31 21 SER B O 1
ATOM 4618 N N . HIS B 1 22 ? -5.641 24.812 -8.695 1 93.31 22 HIS B N 1
ATOM 4619 C CA . HIS B 1 22 ? -5.609 26.188 -9.195 1 93.31 22 HIS B CA 1
ATOM 4620 C C . HIS B 1 22 ? -6.336 27.125 -8.25 1 93.31 22 HIS B C 1
ATOM 4622 O O . HIS B 1 22 ? -6.086 28.344 -8.258 1 93.31 22 HIS B O 1
ATOM 4628 N N . GLY B 1 23 ? -7.16 26.531 -7.465 1 95.88 23 GLY B N 1
ATOM 4629 C CA . GLY B 1 23 ? -7.906 27.344 -6.52 1 95.88 23 GLY B CA 1
ATOM 4630 C C . GLY B 1 23 ? -7.016 28.078 -5.523 1 95.88 23 GLY B C 1
ATOM 4631 O O . GLY B 1 23 ? -7.395 29.109 -4.988 1 95.88 23 GLY B O 1
ATOM 4632 N N . GLU B 1 24 ? -5.832 27.609 -5.297 1 96.25 24 GLU B N 1
ATOM 4633 C CA . GLU B 1 24 ? -4.906 28.25 -4.379 1 96.25 24 GLU B CA 1
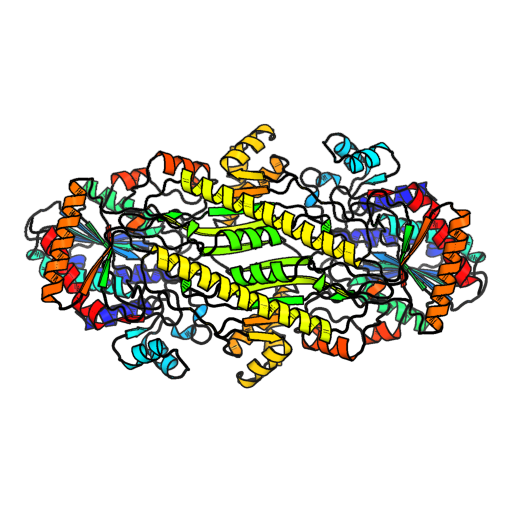ATOM 4634 C C . GLU B 1 24 ? -4.398 29.578 -4.957 1 96.25 24 GLU B C 1
ATOM 4636 O O . GLU B 1 24 ? -4.082 30.5 -4.211 1 96.25 24 GLU B O 1
ATOM 4641 N N . LYS B 1 25 ? -4.281 29.609 -6.262 1 97.19 25 LYS B N 1
ATOM 4642 C CA . LYS B 1 25 ? -3.971 30.891 -6.895 1 97.19 25 LYS B CA 1
ATOM 4643 C C . LYS B 1 25 ? -5.148 31.844 -6.789 1 97.19 25 LYS B C 1
ATOM 4645 O O . LYS B 1 25 ? -4.969 33.031 -6.477 1 97.19 25 LYS B O 1
ATOM 4650 N N . GLU B 1 26 ? -6.309 31.344 -7.023 1 98.12 26 GLU B N 1
ATOM 4651 C CA . GLU B 1 26 ? -7.516 32.156 -7.074 1 98.12 26 GLU B CA 1
ATOM 4652 C C . GLU B 1 26 ? -7.762 32.875 -5.738 1 98.12 26 GLU B C 1
ATOM 4654 O O . GLU B 1 26 ? -8.133 34.031 -5.707 1 98.12 26 GLU B O 1
ATOM 4659 N N . ILE B 1 27 ? -7.574 32.156 -4.695 1 98.38 27 ILE B N 1
ATOM 4660 C CA . ILE B 1 27 ? -7.852 32.781 -3.4 1 98.38 27 ILE B CA 1
ATOM 4661 C C . ILE B 1 27 ? -6.793 33.844 -3.09 1 98.38 27 ILE B C 1
ATOM 4663 O O . ILE B 1 27 ? -7.086 34.844 -2.461 1 98.38 27 ILE B O 1
ATOM 4667 N N . GLY B 1 28 ? -5.566 33.625 -3.473 1 98.44 28 GLY B N 1
ATOM 4668 C CA . GLY B 1 28 ? -4.547 34.656 -3.342 1 98.44 28 GLY B CA 1
ATOM 4669 C C . GLY B 1 28 ? -4.891 35.938 -4.078 1 98.44 28 GLY B C 1
ATOM 4670 O O . GLY B 1 28 ? -4.707 37.031 -3.545 1 98.44 28 GLY B O 1
ATOM 4671 N N . VAL B 1 29 ? -5.371 35.719 -5.297 1 98.5 29 VAL B N 1
ATOM 4672 C CA . VAL B 1 29 ? -5.773 36.875 -6.121 1 98.5 29 VAL B CA 1
ATOM 4673 C C . VAL B 1 29 ? -6.953 37.594 -5.469 1 98.5 29 VAL B C 1
ATOM 4675 O O . VAL B 1 29 ? -7.02 38.812 -5.469 1 98.5 29 VAL B O 1
ATOM 4678 N N . PHE B 1 30 ? -7.824 36.844 -4.98 1 98.69 30 PHE B N 1
ATOM 4679 C CA . PHE B 1 30 ? -8.977 37.438 -4.301 1 98.69 30 PHE B CA 1
ATOM 4680 C C . PHE B 1 30 ? -8.531 38.281 -3.127 1 98.69 30 PHE B C 1
ATOM 4682 O O . PHE B 1 30 ? -9.016 39.406 -2.959 1 98.69 30 PHE B O 1
ATOM 4689 N N . ILE B 1 31 ? -7.645 37.75 -2.283 1 98.81 31 ILE B N 1
ATOM 4690 C CA . ILE B 1 31 ? -7.164 38.438 -1.105 1 98.81 31 ILE B CA 1
ATOM 4691 C C . ILE B 1 31 ? -6.438 39.719 -1.535 1 98.81 31 ILE B C 1
ATOM 4693 O O . ILE B 1 31 ? -6.629 40.781 -0.94 1 98.81 31 ILE B O 1
ATOM 4697 N N . GLU B 1 32 ? -5.586 39.594 -2.529 1 98.62 32 GLU B N 1
ATOM 4698 C CA . GLU B 1 32 ? -4.918 40.75 -3.074 1 98.62 32 GLU B CA 1
ATOM 4699 C C . GLU B 1 32 ? -5.926 41.844 -3.453 1 98.62 32 GLU B C 1
ATOM 4701 O O . GLU B 1 32 ? -5.773 43 -3.07 1 98.62 32 GLU B O 1
ATOM 4706 N N . ASN B 1 33 ? -6.934 41.438 -4.203 1 98.62 33 ASN B N 1
ATOM 4707 C CA . ASN B 1 33 ? -7.934 42.375 -4.691 1 98.62 33 ASN B CA 1
ATOM 4708 C C . ASN B 1 33 ? -8.719 43 -3.543 1 98.62 33 ASN B C 1
ATOM 4710 O O . ASN B 1 33 ? -9.078 44.188 -3.602 1 98.62 33 ASN B O 1
ATOM 4714 N N . TYR B 1 34 ? -9.016 42.219 -2.596 1 98.62 34 TYR B N 1
ATOM 4715 C CA . TYR B 1 34 ? -9.711 42.719 -1.419 1 98.62 34 TYR B CA 1
ATOM 4716 C C . TYR B 1 34 ? -8.961 43.906 -0.817 1 98.62 34 TYR B C 1
ATOM 4718 O O . TYR B 1 34 ? -9.547 44.969 -0.558 1 98.62 34 TYR B O 1
ATOM 4726 N N . PHE B 1 35 ? -7.672 43.75 -0.602 1 98.56 35 PHE B N 1
ATOM 4727 C CA . PHE B 1 35 ? -6.883 44.812 0.053 1 98.56 35 PHE B CA 1
ATOM 4728 C C . PHE B 1 35 ? -6.664 46 -0.882 1 98.56 35 PHE B C 1
ATOM 4730 O O . PHE B 1 35 ? -6.633 47.125 -0.439 1 98.56 35 PHE B O 1
ATOM 4737 N N . ARG B 1 36 ? -6.484 45.719 -2.16 1 98.12 36 ARG B N 1
ATOM 4738 C CA . ARG B 1 36 ? -6.277 46.812 -3.121 1 98.12 36 ARG B CA 1
ATOM 4739 C C . ARG B 1 36 ? -7.496 47.719 -3.186 1 98.12 36 ARG B C 1
ATOM 4741 O O . ARG B 1 36 ? -7.387 48.875 -3.592 1 98.12 36 ARG B O 1
ATOM 4748 N N . ASN B 1 37 ? -8.602 47.25 -2.719 1 97.88 37 ASN B N 1
ATOM 4749 C CA . ASN B 1 37 ? -9.828 48.031 -2.77 1 97.88 37 ASN B CA 1
ATOM 4750 C C . ASN B 1 37 ? -10.047 48.812 -1.485 1 97.88 37 ASN B C 1
ATOM 4752 O O . ASN B 1 37 ? -11 49.594 -1.381 1 97.88 37 ASN B O 1
ATOM 4756 N N . ILE B 1 38 ? -9.203 48.656 -0.556 1 97.5 38 ILE B N 1
ATOM 4757 C CA . ILE B 1 38 ? -9.266 49.406 0.68 1 97.5 38 ILE B CA 1
ATOM 4758 C C . ILE B 1 38 ? -8.578 50.781 0.481 1 97.5 38 ILE B C 1
ATOM 4760 O O . ILE B 1 38 ? -7.488 50.844 -0.095 1 97.5 38 ILE B O 1
ATOM 4764 N N . SER B 1 39 ? -9.141 51.844 0.955 1 97.12 39 SER B N 1
ATOM 4765 C CA . SER B 1 39 ? -8.695 53.188 0.716 1 97.12 39 SER B CA 1
ATOM 4766 C C . SER B 1 39 ? -7.23 53.375 1.112 1 97.12 39 SER B C 1
ATOM 4768 O O . SER B 1 39 ? -6.445 53.969 0.36 1 97.12 39 SER B O 1
ATOM 4770 N N . TYR B 1 40 ? -6.84 52.906 2.207 1 96.88 40 TYR B N 1
ATOM 4771 C CA . TYR B 1 40 ? -5.469 53.031 2.697 1 96.88 40 TYR B CA 1
ATOM 4772 C C . TYR B 1 40 ? -4.48 52.438 1.703 1 96.88 40 TYR B C 1
ATOM 4774 O O . TYR B 1 40 ? -3.445 53.062 1.412 1 96.88 40 TYR B O 1
ATOM 4782 N N . PHE B 1 41 ? -4.773 51.344 1.152 1 97.31 41 PHE B N 1
ATOM 4783 C CA . PHE B 1 41 ? -3.85 50.625 0.288 1 97.31 41 PHE B CA 1
ATOM 4784 C C . PHE B 1 41 ? -3.91 51.156 -1.138 1 97.31 41 PHE B C 1
ATOM 4786 O O . PHE B 1 41 ? -2.961 51 -1.908 1 97.31 41 PHE B O 1
ATOM 4793 N N . LYS B 1 42 ? -5.039 51.75 -1.423 1 96.88 42 LYS B N 1
ATOM 4794 C CA . LYS B 1 42 ? -5.066 52.5 -2.674 1 96.88 42 LYS B CA 1
ATOM 4795 C C . LYS B 1 42 ? -4.055 53.656 -2.65 1 96.88 42 LYS B C 1
ATOM 4797 O O . LYS B 1 42 ? -3.402 53.938 -3.658 1 96.88 42 LYS B O 1
ATOM 4802 N N . ASP B 1 43 ? -3.973 54.219 -1.526 1 96.31 43 ASP B N 1
ATOM 4803 C CA . ASP B 1 43 ? -3.055 55.344 -1.35 1 96.31 43 ASP B CA 1
ATOM 4804 C C . ASP B 1 43 ? -1.62 54.875 -1.168 1 96.31 43 ASP B C 1
ATOM 4806 O O . ASP B 1 43 ? -0.67 55.625 -1.364 1 96.31 43 ASP B O 1
ATOM 4810 N N . HIS B 1 44 ? -1.453 53.656 -0.739 1 96.12 44 HIS B N 1
ATOM 4811 C CA . HIS B 1 44 ? -0.143 53.062 -0.516 1 96.12 44 HIS B CA 1
ATOM 4812 C C . HIS B 1 44 ? -0.01 51.719 -1.26 1 96.12 44 HIS B C 1
ATOM 4814 O O . HIS B 1 44 ? 0.197 50.688 -0.642 1 96.12 44 HIS B O 1
ATOM 4820 N N . PRO B 1 45 ? -0.031 51.719 -2.506 1 96.38 45 PRO B N 1
ATOM 4821 C CA . PRO B 1 45 ? -0.052 50.469 -3.275 1 96.38 45 PRO B CA 1
ATOM 4822 C C . PRO B 1 45 ? 1.186 49.594 -3.037 1 96.38 45 PRO B C 1
ATOM 4824 O O . PRO B 1 45 ? 1.117 48.375 -3.146 1 96.38 45 PRO B O 1
ATOM 4827 N N . ASP B 1 46 ? 2.291 50.219 -2.662 1 96.12 46 ASP B N 1
ATOM 4828 C CA . ASP B 1 46 ? 3.541 49.5 -2.436 1 96.12 46 ASP B CA 1
ATOM 4829 C C . ASP B 1 46 ? 3.48 48.688 -1.143 1 96.12 46 ASP B C 1
ATOM 4831 O O . ASP B 1 46 ? 4.32 47.812 -0.912 1 96.12 46 ASP B O 1
ATOM 4835 N N . ASN B 1 47 ? 2.453 48.969 -0.349 1 97.31 47 ASN B N 1
ATOM 4836 C CA . ASN B 1 47 ? 2.289 48.25 0.905 1 97.31 47 ASN B CA 1
ATOM 4837 C C . ASN B 1 47 ? 1.635 46.906 0.685 1 97.31 47 ASN B C 1
ATOM 4839 O O . ASN B 1 47 ? 1.49 46.125 1.625 1 97.31 47 ASN B O 1
ATOM 4843 N N . ILE B 1 48 ? 1.263 46.625 -0.539 1 98.31 48 ILE B N 1
ATOM 4844 C CA . ILE B 1 48 ? 0.823 45.312 -0.926 1 98.31 48 ILE B CA 1
ATOM 4845 C C . ILE B 1 48 ? 1.944 44.594 -1.678 1 98.31 48 ILE B C 1
ATOM 4847 O O . ILE B 1 48 ? 2.377 45.031 -2.738 1 98.31 48 ILE B O 1
ATOM 4851 N N . ILE B 1 49 ? 2.443 43.531 -1.114 1 98.31 49 ILE B N 1
ATOM 4852 C CA . ILE B 1 49 ? 3.564 42.812 -1.683 1 98.31 49 ILE B CA 1
ATOM 4853 C C . ILE B 1 49 ? 3.098 41.406 -2.125 1 98.31 49 ILE B C 1
ATOM 4855 O O . ILE B 1 49 ? 2.619 40.625 -1.309 1 98.31 49 ILE B O 1
ATOM 4859 N N . ILE B 1 50 ? 3.16 41.156 -3.422 1 98.25 50 ILE B N 1
ATOM 4860 C CA . ILE B 1 50 ? 2.793 39.875 -3.998 1 98.25 50 ILE B CA 1
ATOM 4861 C C . ILE B 1 50 ? 4.055 39.094 -4.363 1 98.25 50 ILE B C 1
ATOM 4863 O O . ILE B 1 50 ? 4.93 39.594 -5.062 1 98.25 50 ILE B O 1
ATOM 4867 N N . GLN B 1 51 ? 4.188 37.906 -3.814 1 98 51 GLN B N 1
ATOM 4868 C CA . GLN B 1 51 ? 5.305 37 -4.148 1 98 51 GLN B CA 1
ATOM 4869 C C . GLN B 1 51 ? 4.816 35.719 -4.789 1 98 51 GLN B C 1
ATOM 4871 O O . GLN B 1 51 ? 4.215 34.875 -4.117 1 98 51 GLN B O 1
ATOM 4876 N N . LYS B 1 52 ? 5.082 35.594 -6.02 1 97.19 52 LYS B N 1
ATOM 4877 C CA . LYS B 1 52 ? 4.793 34.312 -6.676 1 97.19 52 LYS B CA 1
ATOM 4878 C C . LYS B 1 52 ? 5.742 33.219 -6.188 1 97.19 52 LYS B C 1
ATOM 4880 O O . LYS B 1 52 ? 6.938 33.469 -6.02 1 97.19 52 LYS B O 1
ATOM 4885 N N . LEU B 1 53 ? 5.176 32.094 -5.859 1 95.56 53 LEU B N 1
ATOM 4886 C CA . LEU B 1 53 ? 6.02 31 -5.426 1 95.56 53 LEU B CA 1
ATOM 4887 C C . LEU B 1 53 ? 6.953 30.547 -6.547 1 95.56 53 LEU B C 1
ATOM 4889 O O . LEU B 1 53 ? 6.566 30.547 -7.715 1 95.56 53 LEU B O 1
ATOM 4893 N N . LYS B 1 54 ? 8.133 30.156 -6.18 1 92.75 54 LYS B N 1
ATOM 4894 C CA . LYS B 1 54 ? 9.156 29.75 -7.137 1 92.75 54 LYS B CA 1
ATOM 4895 C C . LYS B 1 54 ? 8.836 28.391 -7.742 1 92.75 54 LYS B C 1
ATOM 4897 O O . LYS B 1 54 ? 8.562 27.438 -7.016 1 92.75 54 LYS B O 1
ATOM 4902 N N . ASN B 1 55 ? 8.867 28.281 -9.07 1 87.69 55 ASN B N 1
ATOM 4903 C CA . ASN B 1 55 ? 8.695 27.031 -9.789 1 87.69 55 ASN B CA 1
ATOM 4904 C C . ASN B 1 55 ? 7.398 26.328 -9.406 1 87.69 55 ASN B C 1
ATOM 4906 O O . ASN B 1 55 ? 7.383 25.109 -9.18 1 87.69 55 ASN B O 1
ATOM 4910 N N . ASP B 1 56 ? 6.387 27.078 -9.242 1 90.62 56 ASP B N 1
ATOM 4911 C CA . ASP B 1 56 ? 5.102 26.547 -8.797 1 90.62 56 ASP B CA 1
ATOM 4912 C C . ASP B 1 56 ? 4.164 26.312 -9.984 1 90.62 56 ASP B C 1
ATOM 4914 O O . ASP B 1 56 ? 3.754 27.266 -10.656 1 90.62 56 ASP B O 1
ATOM 4918 N N . PRO B 1 57 ? 3.809 25.047 -10.234 1 88.56 57 PRO B N 1
ATOM 4919 C CA . PRO B 1 57 ? 2.986 24.75 -11.406 1 88.56 57 PRO B CA 1
ATOM 4920 C C . PRO B 1 57 ? 1.592 25.359 -11.32 1 88.56 57 PRO B C 1
ATOM 4922 O O . PRO B 1 57 ? 0.921 25.531 -12.344 1 88.56 57 PRO B O 1
ATOM 4925 N N . PHE B 1 58 ? 1.129 25.844 -10.188 1 93 58 PHE B N 1
ATOM 4926 C CA . PHE B 1 58 ? -0.214 26.391 -10.031 1 93 58 PHE B CA 1
ATOM 4927 C C . PHE B 1 58 ? -0.174 27.906 -9.961 1 93 58 PHE B C 1
ATOM 4929 O O . PHE B 1 58 ? -1.216 28.547 -9.844 1 93 58 PHE B O 1
ATOM 4936 N N . GLU B 1 59 ? 1.031 28.438 -10.07 1 94.88 59 GLU B N 1
ATOM 4937 C CA . GLU B 1 59 ? 1.246 29.875 -10.039 1 94.88 59 GLU B CA 1
ATOM 4938 C C . GLU B 1 59 ? 0.651 30.5 -8.781 1 94.88 59 GLU B C 1
ATOM 4940 O O . GLU B 1 59 ? -0.013 31.531 -8.852 1 94.88 59 GLU B O 1
ATOM 4945 N N . ARG B 1 60 ? 0.838 29.859 -7.746 1 97 60 ARG B N 1
ATOM 4946 C CA . ARG B 1 60 ? 0.364 30.359 -6.461 1 97 60 ARG B CA 1
ATOM 4947 C C . ARG B 1 60 ? 1.192 31.562 -6.004 1 97 60 ARG B C 1
ATOM 4949 O O . ARG B 1 60 ? 2.34 31.719 -6.422 1 97 60 ARG B O 1
ATOM 4956 N N . GLN B 1 61 ? 0.528 32.281 -4.992 1 97.88 61 GLN B N 1
ATOM 4957 C CA . GLN B 1 61 ? 1.232 33.5 -4.555 1 97.88 61 GLN B CA 1
ATOM 4958 C C . GLN B 1 61 ? 1.025 33.75 -3.062 1 97.88 61 GLN B C 1
ATOM 4960 O O . GLN B 1 61 ? -0.051 33.469 -2.527 1 97.88 61 GLN B O 1
ATOM 4965 N N . ASN B 1 62 ? 2.084 34.281 -2.434 1 98.31 62 ASN B N 1
ATOM 4966 C CA . ASN B 1 62 ? 1.948 34.906 -1.13 1 98.31 62 ASN B CA 1
ATOM 4967 C C . ASN B 1 62 ? 1.39 36.344 -1.256 1 98.31 62 ASN B C 1
ATOM 4969 O O . ASN B 1 62 ? 1.734 37.062 -2.189 1 98.31 62 ASN B O 1
ATOM 4973 N N . VAL B 1 63 ? 0.519 36.688 -0.361 1 98.75 63 VAL B N 1
ATOM 4974 C CA . VAL B 1 63 ? 0.032 38.062 -0.27 1 98.75 63 VAL B CA 1
ATOM 4975 C C . VAL B 1 63 ? 0.431 38.688 1.075 1 98.75 63 VAL B C 1
ATOM 4977 O O . VAL B 1 63 ? -0.008 38.219 2.127 1 98.75 63 VAL B O 1
ATOM 4980 N N . LEU B 1 64 ? 1.318 39.625 1.069 1 98.62 64 LEU B N 1
ATOM 4981 C CA . LEU B 1 64 ? 1.681 40.375 2.264 1 98.62 64 LEU B CA 1
ATOM 4982 C C . LEU B 1 64 ? 1.188 41.812 2.166 1 98.62 64 LEU B C 1
ATOM 4984 O O . LEU B 1 64 ? 1.29 42.438 1.108 1 98.62 64 LEU B O 1
ATOM 4988 N N . VAL B 1 65 ? 0.587 42.281 3.213 1 98.56 65 VAL B N 1
ATOM 4989 C CA . VAL B 1 65 ? 0.093 43.656 3.283 1 98.56 65 VAL B CA 1
ATOM 4990 C C . VAL B 1 65 ? 0.704 44.375 4.488 1 98.56 65 VAL B C 1
ATOM 4992 O O . VAL B 1 65 ? 0.697 43.844 5.602 1 98.56 65 VAL B O 1
ATOM 4995 N N . LEU B 1 66 ? 1.28 45.5 4.262 1 98.19 66 LEU B N 1
ATOM 4996 C CA . LEU B 1 66 ? 1.939 46.281 5.297 1 98.19 66 LEU B CA 1
ATOM 4997 C C . LEU B 1 66 ? 1.087 47.5 5.699 1 98.19 66 LEU B C 1
ATOM 4999 O O . LEU B 1 66 ? 0.717 48.312 4.848 1 98.19 66 LEU B O 1
ATOM 5003 N N . LEU B 1 67 ? 0.699 47.531 6.93 1 97.81 67 LEU B N 1
ATOM 5004 C CA . LEU B 1 67 ? -0.014 48.656 7.512 1 97.81 67 LEU B CA 1
ATOM 5005 C C . LEU B 1 67 ? 0.868 49.406 8.508 1 97.81 67 LEU B C 1
ATOM 5007 O O . LEU B 1 67 ? 1.242 48.875 9.547 1 97.81 67 LEU B O 1
ATOM 5011 N N . ARG B 1 68 ? 1.186 50.625 8.203 1 96.12 68 ARG B N 1
ATOM 5012 C CA . ARG B 1 68 ? 2.047 51.438 9.055 1 96.12 68 ARG B CA 1
ATOM 5013 C C . ARG B 1 68 ? 1.229 52.438 9.867 1 96.12 68 ARG B C 1
ATOM 5015 O O . ARG B 1 68 ? 0.445 53.188 9.305 1 96.12 68 ARG B O 1
ATOM 5022 N N . GLY B 1 69 ? 1.37 52.312 11.211 1 94.31 69 GLY B N 1
ATOM 5023 C CA . GLY B 1 69 ? 0.761 53.344 12.047 1 94.31 69 GLY B CA 1
ATOM 5024 C C . GLY B 1 69 ? 1.278 54.75 11.75 1 94.31 69 GLY B C 1
ATOM 5025 O O . GLY B 1 69 ? 2.461 54.906 11.453 1 94.31 69 GLY B O 1
ATOM 5026 N N . GLU B 1 70 ? 0.364 55.75 11.961 1 92.5 70 GLU B N 1
ATOM 5027 C CA . GLU B 1 70 ? 0.716 57.094 11.516 1 92.5 70 GLU B CA 1
ATOM 5028 C C . GLU B 1 70 ? 0.874 58.031 12.703 1 92.5 70 GLU B C 1
ATOM 5030 O O . GLU B 1 70 ? 1.23 59.188 12.531 1 92.5 70 GLU B O 1
ATOM 5035 N N . LYS B 1 71 ? 0.639 57.5 13.82 1 93.31 71 LYS B N 1
ATOM 5036 C CA . LYS B 1 71 ? 0.744 58.344 15 1 93.31 71 LYS B CA 1
ATOM 5037 C C . LYS B 1 71 ? 2.184 58.781 15.219 1 93.31 71 LYS B C 1
ATOM 5039 O O . LYS B 1 71 ? 2.434 59.969 15.523 1 93.31 71 LYS B O 1
ATOM 5044 N N . SER B 1 72 ? 3.113 57.844 15.195 1 92.5 72 SER B N 1
ATOM 5045 C CA . SER B 1 72 ? 4.547 58.125 15.258 1 92.5 72 SER B CA 1
ATOM 5046 C C . SER B 1 72 ? 5.348 57.031 14.586 1 92.5 72 SER B C 1
ATOM 5048 O O . SER B 1 72 ? 4.852 55.906 14.414 1 92.5 72 SER B O 1
ATOM 5050 N N . SER B 1 73 ? 6.527 57.375 14.227 1 91 73 SER B N 1
ATOM 5051 C CA . SER B 1 73 ? 7.398 56.375 13.609 1 91 73 SER B CA 1
ATOM 5052 C C . SER B 1 73 ? 7.801 55.312 14.609 1 91 73 SER B C 1
ATOM 5054 O O . SER B 1 73 ? 8.062 55.594 15.781 1 91 73 SER B O 1
ATOM 5056 N N . SER B 1 74 ? 7.766 54.094 14.172 1 94.38 74 SER B N 1
ATOM 5057 C CA . SER B 1 74 ? 8.141 52.969 15.016 1 94.38 74 SER B CA 1
ATOM 5058 C C . SER B 1 74 ? 8.719 51.812 14.18 1 94.38 74 SER B C 1
ATOM 5060 O O . SER B 1 74 ? 8.297 51.594 13.039 1 94.38 74 SER B O 1
ATOM 5062 N N . GLU B 1 75 ? 9.688 51.125 14.781 1 95.56 75 GLU B N 1
ATOM 5063 C CA . GLU B 1 75 ? 10.266 49.969 14.125 1 95.56 75 GLU B CA 1
ATOM 5064 C C . GLU B 1 75 ? 9.562 48.688 14.57 1 95.56 75 GLU B C 1
ATOM 5066 O O . GLU B 1 75 ? 9.781 47.625 13.984 1 95.56 75 GLU B O 1
ATOM 5071 N N . THR B 1 76 ? 8.719 48.812 15.523 1 95.88 76 THR B N 1
ATOM 5072 C CA . THR B 1 76 ? 8.039 47.656 16.062 1 95.88 76 THR B CA 1
ATOM 5073 C C . THR B 1 76 ? 7.016 47.094 15.078 1 95.88 76 THR B C 1
ATOM 5075 O O . THR B 1 76 ? 6.23 47.875 14.508 1 95.88 76 THR B O 1
ATOM 5078 N N . ALA B 1 77 ? 7.066 45.781 14.844 1 97.12 77 ALA B N 1
ATOM 5079 C CA . ALA B 1 77 ? 6.145 45.188 13.883 1 97.12 77 ALA B CA 1
ATOM 5080 C C . ALA B 1 77 ? 5.504 43.938 14.453 1 97.12 77 ALA B C 1
ATOM 5082 O O . ALA B 1 77 ? 6.148 43.188 15.188 1 97.12 77 ALA B O 1
ATOM 5083 N N . ILE B 1 78 ? 4.266 43.719 14.141 1 97.75 78 ILE B N 1
ATOM 5084 C CA . ILE B 1 78 ? 3.502 42.5 14.445 1 97.75 78 ILE B CA 1
ATOM 5085 C C . ILE B 1 78 ? 3.004 41.875 13.148 1 97.75 78 ILE B C 1
ATOM 5087 O O . ILE B 1 78 ? 2.584 42.562 12.227 1 97.75 78 ILE B O 1
ATOM 5091 N N . ILE B 1 79 ? 3.139 40.562 13.078 1 98.38 79 ILE B N 1
ATOM 5092 C CA . ILE B 1 79 ? 2.703 39.844 11.891 1 98.38 79 ILE B CA 1
ATOM 5093 C C . ILE B 1 79 ? 1.392 39.094 12.18 1 98.38 79 ILE B C 1
ATOM 5095 O O . ILE B 1 79 ? 1.259 38.438 13.203 1 98.38 79 ILE B O 1
ATOM 5099 N N . LEU B 1 80 ? 0.396 39.312 11.398 1 98.62 80 LEU B N 1
ATOM 5100 C CA . LEU B 1 80 ? -0.813 38.5 11.344 1 98.62 80 LEU B CA 1
ATOM 5101 C C . LEU B 1 80 ? -0.78 37.531 10.148 1 98.62 80 LEU B C 1
ATOM 5103 O O . LEU B 1 80 ? -0.788 38 9 1 98.62 80 LEU B O 1
ATOM 5107 N N . HIS B 1 81 ? -0.699 36.219 10.484 1 98.12 81 HIS B N 1
ATOM 5108 C CA . HIS B 1 81 ? -0.495 35.344 9.328 1 98.12 81 HIS B CA 1
ATOM 5109 C C . HIS B 1 81 ? -1.44 34.156 9.367 1 98.12 81 HIS B C 1
ATOM 5111 O O . HIS B 1 81 ? -1.88 33.75 10.445 1 98.12 81 HIS B O 1
ATOM 5117 N N . GLY B 1 82 ? -1.787 33.625 8.266 1 97.5 82 GLY B N 1
ATOM 5118 C CA . GLY B 1 82 ? -2.631 32.469 8.078 1 97.5 82 GLY B CA 1
ATOM 5119 C C . GLY B 1 82 ? -2.455 31.812 6.723 1 97.5 82 GLY B C 1
ATOM 5120 O O . GLY B 1 82 ? -1.82 32.375 5.832 1 97.5 82 GLY B O 1
ATOM 5121 N N . HIS B 1 83 ? -2.889 30.578 6.609 1 97.38 83 HIS B N 1
ATOM 5122 C CA . HIS B 1 83 ? -2.797 29.891 5.336 1 97.38 83 HIS B CA 1
ATOM 5123 C C . HIS B 1 83 ? -4.129 29.906 4.598 1 97.38 83 HIS B C 1
ATOM 5125 O O . HIS B 1 83 ? -5.188 30.016 5.219 1 97.38 83 HIS B O 1
ATOM 5131 N N . THR B 1 84 ? -4.074 29.797 3.287 1 97.94 84 THR B N 1
ATOM 5132 C CA . THR B 1 84 ? -5.258 30.062 2.48 1 97.94 84 THR B CA 1
ATOM 5133 C C . THR B 1 84 ? -5.777 28.781 1.844 1 97.94 84 THR B C 1
ATOM 5135 O O . THR B 1 84 ? -6.895 28.75 1.323 1 97.94 84 THR B O 1
ATOM 5138 N N . ASP B 1 85 ? -4.961 27.734 1.896 1 95.81 85 ASP B N 1
ATOM 5139 C CA . ASP B 1 85 ? -5.355 26.484 1.259 1 95.81 85 ASP B CA 1
ATOM 5140 C C . ASP B 1 85 ? -6.156 25.609 2.217 1 95.81 85 ASP B C 1
ATOM 5142 O O . ASP B 1 85 ? -6.223 25.891 3.416 1 95.81 85 ASP B O 1
ATOM 5146 N N . THR B 1 86 ? -6.902 24.641 1.621 1 94 86 THR B N 1
ATOM 5147 C CA . THR B 1 86 ? -7.664 23.656 2.379 1 94 86 THR B CA 1
ATOM 5148 C C . THR B 1 86 ? -7.316 22.234 1.928 1 94 86 THR B C 1
ATOM 5150 O O . THR B 1 86 ? -6.629 22.047 0.923 1 94 86 THR B O 1
ATOM 5153 N N . VAL B 1 87 ? -7.719 21.281 2.746 1 88.69 87 VAL B N 1
ATOM 5154 C CA . VAL B 1 87 ? -7.582 19.891 2.332 1 88.69 87 VAL B CA 1
ATOM 5155 C C . VAL B 1 87 ? -8.703 19.531 1.363 1 88.69 87 VAL B C 1
ATOM 5157 O O . VAL B 1 87 ? -9.594 20.344 1.095 1 88.69 87 VAL B O 1
ATOM 5160 N N . GLY B 1 88 ? -8.695 18.391 0.82 1 86 88 GLY B N 1
ATOM 5161 C CA . GLY B 1 88 ? -9.656 17.938 -0.172 1 86 88 GLY B CA 1
ATOM 5162 C C . GLY B 1 88 ? -11.039 17.688 0.406 1 86 88 GLY B C 1
ATOM 5163 O O . GLY B 1 88 ? -11.266 17.906 1.6 1 86 88 GLY B O 1
ATOM 5164 N N . ILE B 1 89 ? -12 17.266 -0.473 1 87.12 89 ILE B N 1
ATOM 5165 C CA . ILE B 1 89 ? -13.383 17.156 -0.042 1 87.12 89 ILE B CA 1
ATOM 5166 C C . ILE B 1 89 ? -13.906 15.75 -0.323 1 87.12 89 ILE B C 1
ATOM 5168 O O . ILE B 1 89 ? -15.117 15.531 -0.411 1 87.12 89 ILE B O 1
ATOM 5172 N N . GLU B 1 90 ? -12.984 14.828 -0.472 1 74.19 90 GLU B N 1
ATOM 5173 C CA . GLU B 1 90 ? -13.391 13.453 -0.76 1 74.19 90 GLU B CA 1
ATOM 5174 C C . GLU B 1 90 ? -14.234 12.875 0.373 1 74.19 90 GLU B C 1
ATOM 5176 O O . GLU B 1 90 ? -15.141 12.078 0.133 1 74.19 90 GLU B O 1
ATOM 5181 N N . ASP B 1 91 ? -14.055 13.289 1.527 1 76 91 ASP B N 1
ATOM 5182 C CA . ASP B 1 91 ? -14.719 12.766 2.713 1 76 91 ASP B CA 1
ATOM 5183 C C . ASP B 1 91 ? -16.188 13.219 2.762 1 76 91 ASP B C 1
ATOM 5185 O O . ASP B 1 91 ? -16.984 12.664 3.516 1 76 91 ASP B O 1
ATOM 5189 N N . TYR B 1 92 ? -16.516 14.18 1.946 1 85.19 92 TYR B N 1
ATOM 5190 C CA . TYR B 1 92 ? -17.891 14.656 1.914 1 85.19 92 TYR B CA 1
ATOM 5191 C C . TYR B 1 92 ? -18.797 13.664 1.201 1 85.19 92 TYR B C 1
ATOM 5193 O O . TYR B 1 92 ? -20.016 13.727 1.325 1 85.19 92 TYR B O 1
ATOM 5201 N N . GLY B 1 93 ? -18.156 12.805 0.415 1 78.5 93 GLY B N 1
ATOM 5202 C CA . GLY B 1 93 ? -18.969 11.859 -0.334 1 78.5 93 GLY B CA 1
ATOM 5203 C C . GLY B 1 93 ? -19.984 12.531 -1.249 1 78.5 93 GLY B C 1
ATOM 5204 O O . GLY B 1 93 ? -19.609 13.375 -2.068 1 78.5 93 GLY B O 1
ATOM 5205 N N . ASN B 1 94 ? -21.281 12.242 -0.955 1 77.88 94 ASN B N 1
ATOM 5206 C CA . ASN B 1 94 ? -22.359 12.773 -1.788 1 77.88 94 ASN B CA 1
ATOM 5207 C C . ASN B 1 94 ? -22.547 14.266 -1.565 1 77.88 94 ASN B C 1
ATOM 5209 O O . ASN B 1 94 ? -23.203 14.938 -2.369 1 77.88 94 ASN B O 1
ATOM 5213 N N . LEU B 1 95 ? -21.938 14.773 -0.523 1 88.94 95 LEU B N 1
ATOM 5214 C CA . LEU B 1 95 ? -22.094 16.188 -0.205 1 88.94 95 LEU B CA 1
ATOM 5215 C C . LEU B 1 95 ? -20.953 17.016 -0.769 1 88.94 95 LEU B C 1
ATOM 5217 O O . LEU B 1 95 ? -20.906 18.234 -0.599 1 88.94 95 LEU B O 1
ATOM 5221 N N . SER B 1 96 ? -20.047 16.359 -1.485 1 89.25 96 SER B N 1
ATOM 5222 C CA . SER B 1 96 ? -18.844 17.016 -1.973 1 89.25 96 SER B CA 1
ATOM 5223 C C . SER B 1 96 ? -19.172 18.234 -2.822 1 89.25 96 SER B C 1
ATOM 5225 O O . SER B 1 96 ? -18.453 19.234 -2.795 1 89.25 96 SER B O 1
ATOM 5227 N N . GLU B 1 97 ? -20.281 18.203 -3.543 1 91.69 97 GLU B N 1
ATOM 5228 C CA . GLU B 1 97 ? -20.641 19.312 -4.43 1 91.69 97 GLU B CA 1
ATOM 5229 C C . GLU B 1 97 ? -21.016 20.562 -3.639 1 91.69 97 GLU B C 1
ATOM 5231 O O . GLU B 1 97 ? -21 21.672 -4.176 1 91.69 97 GLU B O 1
ATOM 5236 N N . TYR B 1 98 ? -21.266 20.391 -2.373 1 95.56 98 TYR B N 1
ATOM 5237 C CA . TYR B 1 98 ? -21.703 21.5 -1.552 1 95.56 98 TYR B CA 1
ATOM 5238 C C . TYR B 1 98 ? -20.609 21.922 -0.58 1 95.56 98 TYR B C 1
ATOM 5240 O O . TYR B 1 98 ? -20.781 22.891 0.178 1 95.56 98 TYR B O 1
ATOM 5248 N N . ALA B 1 99 ? -19.531 21.266 -0.637 1 95.69 99 ALA B N 1
ATOM 5249 C CA . ALA B 1 99 ? -18.5 21.453 0.375 1 95.69 99 ALA B CA 1
ATOM 5250 C C . ALA B 1 99 ? -18.047 22.906 0.438 1 95.69 99 ALA B C 1
ATOM 5252 O O . ALA B 1 99 ? -17.609 23.375 1.492 1 95.69 99 ALA B O 1
ATOM 5253 N N . PHE B 1 100 ? -18.188 23.719 -0.67 1 97.25 100 PHE B N 1
ATOM 5254 C CA . PHE B 1 100 ? -17.672 25.062 -0.751 1 97.25 100 PHE B CA 1
ATOM 5255 C C . PHE B 1 100 ? -18.812 26.078 -0.825 1 97.25 100 PHE B C 1
ATOM 5257 O O . PHE B 1 100 ? -18.594 27.234 -1.221 1 97.25 100 PHE B O 1
ATOM 5264 N N . ASP B 1 101 ? -19.922 25.672 -0.532 1 97.69 101 ASP B N 1
ATOM 5265 C CA . ASP B 1 101 ? -21.109 26.516 -0.388 1 97.69 101 ASP B CA 1
ATOM 5266 C C . ASP B 1 101 ? -21.75 26.328 0.982 1 97.69 101 ASP B C 1
ATOM 5268 O O . ASP B 1 101 ? -22.609 25.453 1.154 1 97.69 101 ASP B O 1
ATOM 5272 N N . THR B 1 102 ? -21.422 27.266 1.847 1 97.94 102 THR B N 1
ATOM 5273 C CA . THR B 1 102 ? -21.797 27.109 3.248 1 97.94 102 THR B CA 1
ATOM 5274 C C . THR B 1 102 ? -23.297 27 3.402 1 97.94 102 THR B C 1
ATOM 5276 O O . THR B 1 102 ? -23.797 26.125 4.125 1 97.94 102 THR B O 1
ATOM 5279 N N . ASP B 1 103 ? -24.031 27.812 2.684 1 97.69 103 ASP B N 1
ATOM 5280 C CA . ASP B 1 103 ? -25.484 27.844 2.814 1 97.69 103 ASP B CA 1
ATOM 5281 C C . ASP B 1 103 ? -26.094 26.547 2.289 1 97.69 103 ASP B C 1
ATOM 5283 O O . ASP B 1 103 ? -26.906 25.922 2.973 1 97.69 103 ASP B O 1
ATOM 5287 N N . LYS B 1 104 ? -25.672 26.125 1.116 1 97.62 104 LYS B N 1
ATOM 5288 C CA . LYS B 1 104 ? -26.219 24.906 0.53 1 97.62 104 LYS B CA 1
ATOM 5289 C C . LYS B 1 104 ? -25.797 23.672 1.332 1 97.62 104 LYS B C 1
ATOM 5291 O O . LYS B 1 104 ? -26.562 22.719 1.453 1 97.62 104 LYS B O 1
ATOM 5296 N N . LEU B 1 105 ? -24.578 23.719 1.77 1 97.88 105 LEU B N 1
ATOM 5297 C CA . LEU B 1 105 ? -24.125 22.594 2.566 1 97.88 105 LEU B CA 1
ATOM 5298 C C . LEU B 1 105 ? -24.969 22.422 3.816 1 97.88 105 LEU B C 1
ATOM 5300 O O . LEU B 1 105 ? -25.422 21.312 4.117 1 97.88 105 LEU B O 1
ATOM 5304 N N . MET B 1 106 ? -25.188 23.484 4.527 1 97.88 106 MET B N 1
ATOM 5305 C CA . MET B 1 106 ? -25.953 23.438 5.773 1 97.88 106 MET B CA 1
ATOM 5306 C C . MET B 1 106 ? -27.391 23.016 5.512 1 97.88 106 MET B C 1
ATOM 5308 O O . MET B 1 106 ? -27.984 22.281 6.305 1 97.88 106 MET B O 1
ATOM 5312 N N . GLU B 1 107 ? -27.922 23.422 4.41 1 97.19 107 GLU B N 1
ATOM 5313 C CA . GLU B 1 107 ? -29.281 23 4.031 1 97.19 107 GLU B CA 1
ATOM 5314 C C . GLU B 1 107 ? -29.344 21.5 3.777 1 97.19 107 GLU B C 1
ATOM 5316 O O . GLU B 1 107 ? -30.297 20.844 4.191 1 97.19 107 GLU B O 1
ATOM 5321 N N . ASN B 1 108 ? -28.391 21.047 3.078 1 95.31 108 ASN B N 1
ATOM 5322 C CA . ASN B 1 108 ? -28.375 19.641 2.742 1 95.31 108 ASN B CA 1
ATOM 5323 C C . ASN B 1 108 ? -28.047 18.766 3.953 1 95.31 108 ASN B C 1
ATOM 5325 O O . ASN B 1 108 ? -28.516 17.641 4.07 1 95.31 108 ASN B O 1
ATOM 5329 N N . LEU B 1 109 ? -27.203 19.297 4.84 1 95.31 109 LEU B N 1
ATOM 5330 C CA . LEU B 1 109 ? -26.875 18.578 6.062 1 95.31 109 LEU B CA 1
ATOM 5331 C C . LEU B 1 109 ? -28.125 18.344 6.91 1 95.31 109 LEU B C 1
ATOM 5333 O O . LEU B 1 109 ? -28.25 17.328 7.598 1 95.31 109 LEU B O 1
ATOM 5337 N N . LYS B 1 110 ? -29.031 19.203 6.824 1 94.31 110 LYS B N 1
ATOM 5338 C CA . LYS B 1 110 ? -30.266 19.094 7.602 1 94.31 110 LYS B CA 1
ATOM 5339 C C . LYS B 1 110 ? -31.125 17.938 7.113 1 94.31 110 LYS B C 1
ATOM 5341 O O . LYS B 1 110 ? -32 17.469 7.832 1 94.31 110 LYS B O 1
ATOM 5346 N N . LYS B 1 111 ? -30.844 17.453 5.918 1 90.62 111 LYS B N 1
ATOM 5347 C CA . LYS B 1 111 ? -31.688 16.438 5.281 1 90.62 111 LYS B CA 1
ATOM 5348 C C . LYS B 1 111 ? -31.172 15.039 5.566 1 90.62 111 LYS B C 1
ATOM 5350 O O . LYS B 1 111 ? -31.812 14.047 5.195 1 90.62 111 LYS B O 1
ATOM 5355 N N . ILE B 1 112 ? -30.047 14.961 6.18 1 86.81 112 ILE B N 1
ATOM 5356 C CA . ILE B 1 112 ? -29.469 13.641 6.395 1 86.81 112 ILE B CA 1
ATOM 5357 C C . ILE B 1 112 ? -29.312 13.383 7.891 1 86.81 112 ILE B C 1
ATOM 5359 O O . ILE B 1 112 ? -29.438 14.305 8.703 1 86.81 112 ILE B O 1
ATOM 5363 N N . LYS B 1 113 ? -29.125 12.07 8.227 1 83.88 113 LYS B N 1
ATOM 5364 C CA . LYS B 1 113 ? -28.875 11.719 9.625 1 83.88 113 LYS B CA 1
ATOM 5365 C C . LYS B 1 113 ? -27.469 12.125 10.055 1 83.88 113 LYS B C 1
ATOM 5367 O O . LYS B 1 113 ? -26.484 11.742 9.414 1 83.88 113 LYS B O 1
ATOM 5372 N N . LEU B 1 114 ? -27.375 12.969 11.086 1 88.12 114 LEU B N 1
ATOM 5373 C CA . LEU B 1 114 ? -26.109 13.461 11.609 1 88.12 114 LEU B CA 1
ATOM 5374 C C . LEU B 1 114 ? -25.891 12.984 13.039 1 88.12 114 LEU B C 1
ATOM 5376 O O . LEU B 1 114 ? -26.844 12.68 13.75 1 88.12 114 LEU B O 1
ATOM 5380 N N . PRO B 1 115 ? -24.672 12.875 13.414 1 82.44 115 PRO B N 1
ATOM 5381 C CA . PRO B 1 115 ? -24.422 12.703 14.844 1 82.44 115 PRO B CA 1
ATOM 5382 C C . PRO B 1 115 ? -25.047 13.805 15.695 1 82.44 115 PRO B C 1
ATOM 5384 O O . PRO B 1 115 ? -25.172 14.945 15.242 1 82.44 115 PRO B O 1
ATOM 5387 N N . ASP B 1 116 ? -25.312 13.469 16.922 1 88.5 116 ASP B N 1
ATOM 5388 C CA . ASP B 1 116 ? -26.062 14.359 17.797 1 88.5 116 ASP B CA 1
ATOM 5389 C C . ASP B 1 116 ? -25.344 15.695 17.969 1 88.5 116 ASP B C 1
ATOM 5391 O O . ASP B 1 116 ? -25.984 16.75 17.922 1 88.5 116 ASP B O 1
ATOM 5395 N N . ASP B 1 117 ? -24.125 15.656 18.156 1 89.31 117 ASP B N 1
ATOM 5396 C CA . ASP B 1 117 ? -23.359 16.875 18.391 1 89.31 117 ASP B CA 1
ATOM 5397 C C . ASP B 1 117 ? -23.328 17.766 17.156 1 89.31 117 ASP B C 1
ATOM 5399 O O . ASP B 1 117 ? -23.422 18.984 17.25 1 89.31 117 ASP B 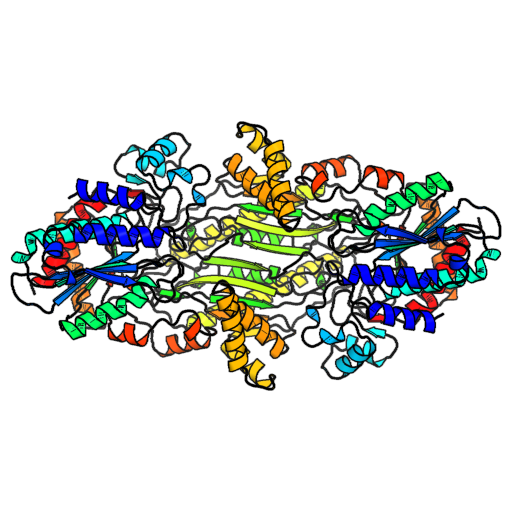O 1
ATOM 5403 N N . VAL B 1 118 ? -23.266 17.188 15.992 1 93.25 118 VAL B N 1
ATOM 5404 C CA . VAL B 1 118 ? -23.25 17.922 14.734 1 93.25 118 VAL B CA 1
ATOM 5405 C C . VAL B 1 118 ? -24.609 18.562 14.484 1 93.25 118 VAL B C 1
ATOM 5407 O O . VAL B 1 118 ? -24.703 19.719 14.078 1 93.25 118 VAL B O 1
ATOM 5410 N N . LYS B 1 119 ? -25.578 17.75 14.766 1 95.69 119 LYS B N 1
ATOM 5411 C CA . LYS B 1 119 ? -26.953 18.25 14.586 1 95.69 119 LYS B CA 1
ATOM 5412 C C . LYS B 1 119 ? -27.234 19.438 15.5 1 95.69 119 LYS B C 1
ATOM 5414 O O . LYS B 1 119 ? -27.828 20.422 15.07 1 95.69 119 LYS B O 1
ATOM 5419 N N . LYS B 1 120 ? -26.859 19.25 16.672 1 96.12 120 LYS B N 1
ATOM 5420 C CA . LYS B 1 120 ? -27.047 20.328 17.641 1 96.12 120 LYS B CA 1
ATOM 5421 C C . LYS B 1 120 ? -26.375 21.609 17.172 1 96.12 120 LYS B C 1
ATOM 5423 O O . LYS B 1 120 ? -26.953 22.688 17.234 1 96.12 120 LYS B O 1
ATOM 5428 N N . ASP B 1 121 ? -25.156 21.531 16.719 1 96.81 121 ASP B N 1
ATOM 5429 C CA . ASP B 1 121 ? -24.422 22.688 16.234 1 96.81 121 ASP B CA 1
ATOM 5430 C C . ASP B 1 121 ? -25.078 23.281 14.992 1 96.81 121 ASP B C 1
ATOM 5432 O O . ASP B 1 121 ? -25.188 24.5 14.867 1 96.81 121 ASP B O 1
ATOM 5436 N N . LEU B 1 122 ? -25.516 22.453 14.141 1 97.62 122 LEU B N 1
ATOM 5437 C CA . LEU B 1 122 ? -26.141 22.891 12.898 1 97.62 122 LEU B CA 1
ATOM 5438 C C . LEU B 1 122 ? -27.422 23.672 13.18 1 97.62 122 LEU B C 1
ATOM 5440 O O . LEU B 1 122 ? -27.672 24.703 12.57 1 97.62 122 LEU B O 1
ATOM 5444 N N . MET B 1 123 ? -28.188 23.188 14.141 1 97.25 123 MET B N 1
ATOM 5445 C CA . MET B 1 123 ? -29.516 23.75 14.414 1 97.25 123 MET B CA 1
ATOM 5446 C C . MET B 1 123 ? -29.406 25 15.281 1 97.25 123 MET B C 1
ATOM 5448 O O . MET B 1 123 ? -30.344 25.797 15.344 1 97.25 123 MET B O 1
ATOM 5452 N N . SER B 1 124 ? -28.328 25.156 15.938 1 96.94 124 SER B N 1
ATOM 5453 C CA . SER B 1 124 ? -28.141 26.312 16.812 1 96.94 124 SER B CA 1
ATOM 5454 C C . SER B 1 124 ? -28.094 27.609 16.031 1 96.94 124 SER B C 1
ATOM 5456 O O . SER B 1 124 ? -28.422 28.672 16.547 1 96.94 124 SER B O 1
ATOM 5458 N N . GLY B 1 125 ? -27.562 27.531 14.82 1 95.94 125 GLY B N 1
ATOM 5459 C CA . GLY B 1 125 ? -27.344 28.719 14.008 1 95.94 125 GLY B CA 1
ATOM 5460 C C . GLY B 1 125 ? -26.047 29.438 14.352 1 95.94 125 GLY B C 1
ATOM 5461 O O . GLY B 1 125 ? -25.688 30.422 13.688 1 95.94 125 GLY B O 1
ATOM 5462 N N . ASP B 1 126 ? -25.344 28.922 15.266 1 97.81 126 ASP B N 1
ATOM 5463 C CA . ASP B 1 126 ? -24.156 29.594 15.758 1 97.81 126 ASP B CA 1
ATOM 5464 C C . ASP B 1 126 ? -22.906 29.094 15.023 1 97.81 126 ASP B C 1
ATOM 5466 O O . ASP B 1 126 ? -21.828 29.672 15.164 1 97.81 126 ASP B O 1
ATOM 5470 N N . TYR B 1 127 ? -23.078 28.016 14.227 1 98.38 127 TYR B N 1
ATOM 5471 C CA . TYR B 1 127 ? -21.938 27.422 13.547 1 98.38 127 TYR B CA 1
ATOM 5472 C C . TYR B 1 127 ? -22.062 27.578 12.031 1 98.38 127 TYR B C 1
ATOM 5474 O O . TYR B 1 127 ? -23.156 27.484 11.477 1 98.38 127 TYR B O 1
ATOM 5482 N N . LEU B 1 128 ? -20.969 27.859 11.398 1 98.56 128 LEU B N 1
ATOM 5483 C CA . LEU B 1 128 ? -20.859 27.891 9.945 1 98.56 128 LEU B CA 1
ATOM 5484 C C . LEU B 1 128 ? -20.125 26.672 9.422 1 98.56 128 LEU B C 1
ATOM 5486 O O . LEU B 1 128 ? -18.984 26.422 9.789 1 98.56 128 LEU B O 1
ATOM 5490 N N . PHE B 1 129 ? -20.828 25.938 8.594 1 98.31 129 PHE B N 1
ATOM 5491 C CA . PHE B 1 129 ? -20.266 24.703 8.062 1 98.31 129 PHE B CA 1
ATOM 5492 C C . PHE B 1 129 ? -19.641 24.938 6.691 1 98.31 129 PHE B C 1
ATOM 5494 O O . PHE B 1 129 ? -20.109 25.781 5.926 1 98.31 129 PHE B O 1
ATOM 5501 N N . GLY B 1 130 ? -18.594 24.188 6.441 1 97.69 130 GLY B N 1
ATOM 5502 C CA . GLY B 1 130 ? -17.953 24.234 5.141 1 97.69 130 GLY B CA 1
ATOM 5503 C C . GLY B 1 130 ? -16.484 23.875 5.188 1 97.69 130 GLY B C 1
ATOM 5504 O O . GLY B 1 130 ? -15.82 24.062 6.207 1 97.69 130 GLY B O 1
ATOM 5505 N N . ARG B 1 131 ? -15.969 23.391 4.043 1 96.38 131 ARG B N 1
ATOM 5506 C CA . ARG B 1 131 ? -14.539 23.109 3.965 1 96.38 131 ARG B CA 1
ATOM 5507 C C . ARG B 1 131 ? -13.727 24.406 4.051 1 96.38 131 ARG B C 1
ATOM 5509 O O . ARG B 1 131 ? -13.891 25.297 3.219 1 96.38 131 ARG B O 1
ATOM 5516 N N . GLY B 1 132 ? -12.93 24.516 5.031 1 96.5 132 GLY B N 1
ATOM 5517 C CA . GLY B 1 132 ? -12.086 25.688 5.219 1 96.5 132 GLY B CA 1
ATOM 5518 C C . GLY B 1 132 ? -12.703 26.734 6.125 1 96.5 132 GLY B C 1
ATOM 5519 O O . GLY B 1 132 ? -12.039 27.688 6.531 1 96.5 132 GLY B O 1
ATOM 5520 N N . ALA B 1 133 ? -13.961 26.484 6.508 1 98 133 ALA B N 1
ATOM 5521 C CA . ALA B 1 133 ? -14.602 27.469 7.387 1 98 133 ALA B CA 1
ATOM 5522 C C . ALA B 1 133 ? -13.852 27.594 8.711 1 98 133 ALA B C 1
ATOM 5524 O O . ALA B 1 133 ? -13.648 28.688 9.211 1 98 133 ALA B O 1
ATOM 5525 N N . CYS B 1 134 ? -13.469 26.438 9.172 1 96.38 134 CYS B N 1
ATOM 5526 C CA . CYS B 1 134 ? -12.75 26.391 10.438 1 96.38 134 CYS B 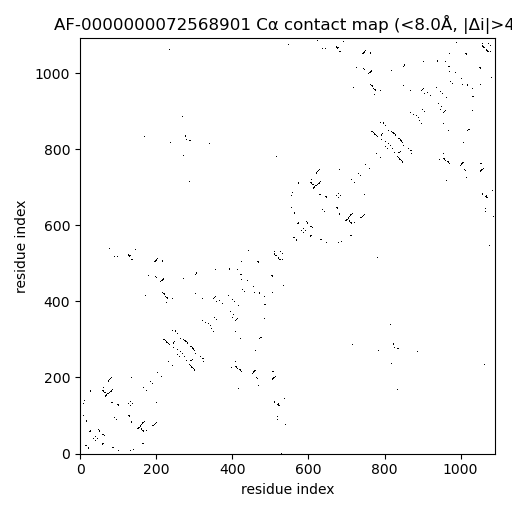CA 1
ATOM 5527 C C . CYS B 1 134 ? -11.242 26.469 10.219 1 96.38 134 CYS B C 1
ATOM 5529 O O . CYS B 1 134 ? -10.547 27.203 10.914 1 96.38 134 CYS B O 1
ATOM 5531 N N . ASP B 1 135 ? -10.648 25.859 9.297 1 94.12 135 ASP B N 1
ATOM 5532 C CA . ASP B 1 135 ? -9.219 25.703 9.07 1 94.12 135 ASP B CA 1
ATOM 5533 C C . ASP B 1 135 ? -8.836 26.172 7.668 1 94.12 135 ASP B C 1
ATOM 5535 O O . ASP B 1 135 ? -8.68 25.359 6.754 1 94.12 135 ASP B O 1
ATOM 5539 N N . MET B 1 136 ? -8.57 27.453 7.41 1 95.44 136 MET B N 1
ATOM 5540 C CA . MET B 1 136 ? -8.797 28.5 8.406 1 95.44 136 MET B CA 1
ATOM 5541 C C . MET B 1 136 ? -9.281 29.781 7.742 1 95.44 136 MET B C 1
ATOM 5543 O O . MET B 1 136 ? -8.859 30.875 8.125 1 95.44 136 MET B O 1
ATOM 5547 N N . LYS B 1 137 ? -10.094 29.609 6.727 1 98.12 137 LYS B N 1
ATOM 5548 C CA . LYS B 1 137 ? -10.555 30.781 5.977 1 98.12 137 LYS B CA 1
ATOM 5549 C C . LYS B 1 137 ? -11.266 31.781 6.891 1 98.12 137 LYS B C 1
ATOM 5551 O O . LYS B 1 137 ? -11.188 33 6.68 1 98.12 137 LYS B O 1
ATOM 5556 N N . SER B 1 138 ? -11.93 31.297 7.906 1 98.56 138 SER B N 1
ATOM 5557 C CA . SER B 1 138 ? -12.492 32.219 8.898 1 98.56 138 SER B CA 1
ATOM 5558 C C . SER B 1 138 ? -11.398 33 9.594 1 98.56 138 SER B C 1
ATOM 5560 O O . SER B 1 138 ? -11.555 34.219 9.82 1 98.56 138 SER B O 1
ATOM 5562 N N . GLY B 1 139 ? -10.305 32.344 10 1 98.5 139 GLY B N 1
ATOM 5563 C CA . GLY B 1 139 ? -9.18 33.031 10.609 1 98.5 139 GLY B CA 1
ATOM 5564 C C . GLY B 1 139 ? -8.594 34.125 9.727 1 98.5 139 GLY B C 1
ATOM 5565 O O . GLY B 1 139 ? -8.258 35.188 10.211 1 98.5 139 GLY B O 1
ATOM 5566 N N . ASP B 1 140 ? -8.453 33.844 8.461 1 98.69 140 ASP B N 1
ATOM 5567 C CA . ASP B 1 140 ? -7.969 34.812 7.504 1 98.69 140 ASP B CA 1
ATOM 5568 C C . ASP B 1 140 ? -8.938 36 7.387 1 98.69 140 ASP B C 1
ATOM 5570 O O . ASP B 1 140 ? -8.523 37.156 7.32 1 98.69 140 ASP B O 1
ATOM 5574 N N . ALA B 1 141 ? -10.211 35.625 7.34 1 98.81 141 ALA B N 1
ATOM 5575 C CA . ALA B 1 141 ? -11.234 36.656 7.238 1 98.81 141 ALA B CA 1
ATOM 5576 C C . ALA B 1 141 ? -11.164 37.625 8.422 1 98.81 141 ALA B C 1
ATOM 5578 O O . ALA B 1 141 ? -11.305 38.844 8.258 1 98.81 141 ALA B O 1
ATOM 5579 N N . VAL B 1 142 ? -10.969 37.062 9.586 1 98.75 142 VAL B N 1
ATOM 5580 C CA . VAL B 1 142 ? -10.82 37.906 10.781 1 98.75 142 VAL B CA 1
ATOM 5581 C C . VAL B 1 142 ? -9.656 38.875 10.602 1 98.75 142 VAL B C 1
ATOM 5583 O O . VAL B 1 142 ? -9.789 40.062 10.836 1 98.75 142 VAL B O 1
ATOM 5586 N N . PHE B 1 143 ? -8.516 38.375 10.172 1 98.75 143 PHE B N 1
ATOM 5587 C CA . PHE B 1 143 ? -7.336 39.219 9.977 1 98.75 143 PHE B CA 1
ATOM 5588 C C . PHE B 1 143 ? -7.605 40.281 8.93 1 98.75 143 PHE B C 1
ATOM 5590 O O . PHE B 1 143 ? -7.219 41.438 9.102 1 98.75 143 PHE B O 1
ATOM 5597 N N . MET B 1 144 ? -8.25 39.906 7.871 1 98.81 144 MET B N 1
ATOM 5598 C CA . MET B 1 144 ? -8.492 40.812 6.77 1 98.81 144 MET B CA 1
ATOM 5599 C C . MET B 1 144 ? -9.414 41.969 7.203 1 98.81 144 MET B C 1
ATOM 5601 O O . MET B 1 144 ? -9.148 43.125 6.91 1 98.81 144 MET B O 1
ATOM 5605 N N . VAL B 1 145 ? -10.438 41.625 7.891 1 98.62 145 VAL B N 1
ATOM 5606 C CA . VAL B 1 145 ? -11.375 42.625 8.367 1 98.62 145 VAL B CA 1
ATOM 5607 C C . VAL B 1 145 ? -10.695 43.531 9.406 1 98.62 145 VAL B C 1
ATOM 5609 O O . VAL B 1 145 ? -10.914 44.719 9.438 1 98.62 145 VAL B O 1
ATOM 5612 N N . LEU B 1 146 ? -9.891 42.906 10.281 1 98.38 146 LEU B N 1
ATOM 5613 C CA . LEU B 1 146 ? -9.164 43.688 11.273 1 98.38 146 LEU B CA 1
ATOM 5614 C C . LEU B 1 146 ? -8.188 44.656 10.609 1 98.38 146 LEU B C 1
ATOM 5616 O O . LEU B 1 146 ? -8.023 45.781 11.055 1 98.38 146 LEU B O 1
ATOM 5620 N N . MET B 1 147 ? -7.512 44.188 9.602 1 98.06 147 MET B N 1
ATOM 5621 C CA . MET B 1 147 ? -6.578 45.031 8.875 1 98.06 147 MET B CA 1
ATOM 5622 C C . MET B 1 147 ? -7.309 46.219 8.227 1 98.06 147 MET B C 1
ATOM 5624 O O . MET B 1 147 ? -6.797 47.344 8.203 1 98.06 147 MET B O 1
ATOM 5628 N N . LYS B 1 148 ? -8.477 45.906 7.66 1 98.12 148 LYS B N 1
ATOM 5629 C CA . LYS B 1 148 ? -9.297 47 7.121 1 98.12 148 LYS B CA 1
ATOM 5630 C C . LYS B 1 148 ? -9.656 48 8.203 1 98.12 148 LYS B C 1
ATOM 5632 O O . LYS B 1 148 ? -9.492 49.219 8.016 1 98.12 148 LYS B O 1
ATOM 5637 N N . TYR B 1 149 ? -10.102 47.562 9.305 1 97.81 149 TYR B N 1
ATOM 5638 C CA . TYR B 1 149 ? -10.477 48.406 10.422 1 97.81 149 TYR B CA 1
ATOM 5639 C C . TYR B 1 149 ? -9.297 49.25 10.883 1 97.81 149 TYR B C 1
ATOM 5641 O O . TYR B 1 149 ? -9.422 50.469 11.07 1 97.81 149 TYR B O 1
ATOM 5649 N N . LEU B 1 150 ? -8.164 48.625 11.07 1 97.25 150 LEU B N 1
ATOM 5650 C CA . LEU B 1 150 ? -6.969 49.312 11.547 1 97.25 150 LEU B CA 1
ATOM 5651 C C . LEU B 1 150 ? -6.477 50.312 10.531 1 97.25 150 LEU B C 1
ATOM 5653 O O . LEU B 1 150 ? -5.945 51.375 10.906 1 97.25 150 LEU B O 1
ATOM 5657 N N . SER B 1 151 ? -6.652 50 9.289 1 97.31 151 SER B N 1
ATOM 5658 C CA . SER B 1 151 ? -6.254 50.938 8.25 1 97.31 151 SER B CA 1
ATOM 5659 C C . SER B 1 151 ? -7.07 52.219 8.312 1 97.31 151 SER B C 1
ATOM 5661 O O . SER B 1 151 ? -6.559 53.312 8.031 1 97.31 151 SER B O 1
ATOM 5663 N N . GLU B 1 152 ? -8.281 52.094 8.695 1 96.5 152 GLU B N 1
ATOM 5664 C CA . GLU B 1 152 ? -9.156 53.25 8.852 1 96.5 152 GLU B CA 1
ATOM 5665 C C . GLU B 1 152 ? -8.805 54.031 10.109 1 96.5 152 GLU B C 1
ATOM 5667 O O . GLU B 1 152 ? -9.219 55.188 10.258 1 96.5 152 GLU B O 1
ATOM 5672 N N . HIS B 1 153 ? -8.023 53.438 10.922 1 95.81 153 HIS B N 1
ATOM 5673 C CA . HIS B 1 153 ? -7.633 54.062 12.172 1 95.81 153 HIS B CA 1
ATOM 5674 C C . HIS B 1 153 ? -6.113 54.156 12.289 1 95.81 153 HIS B C 1
ATOM 5676 O O . HIS B 1 153 ? -5.566 54.125 13.391 1 95.81 153 HIS B O 1
ATOM 5682 N N . ALA B 1 154 ? -5.461 54.281 11.203 1 94.81 154 ALA B N 1
ATOM 5683 C CA . ALA B 1 154 ? -4 54.281 11.156 1 94.81 154 ALA B CA 1
ATOM 5684 C C . ALA B 1 154 ? -3.424 55.438 11.938 1 94.81 154 ALA B C 1
ATOM 5686 O O . ALA B 1 154 ? -2.33 55.344 12.5 1 94.81 154 ALA B O 1
ATOM 5687 N N . HIS B 1 155 ? -4.148 56.5 12.047 1 93.94 155 HIS B N 1
ATOM 5688 C CA . HIS B 1 155 ? -3.688 57.719 12.711 1 93.94 155 HIS B CA 1
ATOM 5689 C C . HIS B 1 155 ? -3.703 57.562 14.227 1 93.94 155 HIS B C 1
ATOM 5691 O O . HIS B 1 155 ? -3.109 58.375 14.945 1 93.94 155 HIS B O 1
ATOM 5697 N N . GLU B 1 156 ? -4.215 56.438 14.688 1 94 156 GLU B N 1
ATOM 5698 C CA . GLU B 1 156 ? -4.457 56.281 16.109 1 94 156 GLU B CA 1
ATOM 5699 C C . GLU B 1 156 ? -3.354 55.469 16.781 1 94 156 GLU B C 1
ATOM 5701 O O . GLU B 1 156 ? -3.27 55.438 18.016 1 94 156 GLU B O 1
ATOM 5706 N N . PHE B 1 157 ? -2.467 54.875 15.992 1 93.38 157 PHE B N 1
ATOM 5707 C CA . PHE B 1 157 ? -1.479 54.031 16.641 1 93.38 157 PHE B CA 1
ATOM 5708 C C . PHE B 1 157 ? -0.118 54.156 15.961 1 93.38 157 PHE B C 1
ATOM 5710 O O . PHE B 1 157 ? -0.015 54.75 14.875 1 93.38 157 PHE B O 1
ATOM 5717 N N . SER B 1 158 ? 0.952 53.781 16.75 1 94.25 158 SER B N 1
ATOM 5718 C CA . SER B 1 158 ? 2.312 53.656 16.234 1 94.25 158 SER B CA 1
ATOM 5719 C C . SER B 1 158 ? 2.721 52.188 16.141 1 94.25 158 SER B C 1
ATOM 5721 O O . SER B 1 158 ? 2.305 51.344 16.953 1 94.25 158 SER B O 1
ATOM 5723 N N . GLY B 1 159 ? 3.467 51.906 15.195 1 95.69 159 GLY B N 1
ATOM 5724 C CA . GLY B 1 159 ? 3.881 50.531 14.945 1 95.69 159 GLY B CA 1
ATOM 5725 C C . GLY B 1 159 ? 3.463 50.031 13.578 1 95.69 159 GLY B C 1
ATOM 5726 O O . GLY B 1 159 ? 2.832 50.75 12.805 1 95.69 159 GLY B O 1
ATOM 5727 N N . ASN B 1 160 ? 3.918 48.906 13.227 1 97.31 160 ASN B N 1
ATOM 5728 C CA . ASN B 1 160 ? 3.688 48.312 11.906 1 97.31 160 ASN B CA 1
ATOM 5729 C C . ASN B 1 160 ? 3.014 46.938 12.008 1 97.31 160 ASN B C 1
ATOM 5731 O O . ASN B 1 160 ? 3.33 46.156 12.891 1 97.31 160 ASN B O 1
ATOM 5735 N N . ILE B 1 161 ? 2.02 46.719 11.164 1 98.06 161 ILE B N 1
ATOM 5736 C CA . ILE B 1 161 ? 1.323 45.438 11.109 1 98.06 161 ILE B CA 1
ATOM 5737 C C . ILE B 1 161 ? 1.477 44.812 9.719 1 98.06 161 ILE B C 1
ATOM 5739 O O . ILE B 1 161 ? 1.244 45.5 8.711 1 98.06 161 ILE B O 1
ATOM 5743 N N . ILE B 1 162 ? 1.922 43.625 9.68 1 98.56 162 ILE B N 1
ATOM 5744 C CA . ILE B 1 162 ? 2.053 42.906 8.422 1 98.56 162 ILE B CA 1
ATOM 5745 C C . ILE B 1 162 ? 1.01 41.781 8.359 1 98.56 162 ILE B C 1
ATOM 5747 O O . ILE B 1 162 ? 0.987 40.906 9.219 1 98.56 162 ILE B O 1
ATOM 5751 N N . GLY B 1 163 ? 0.069 41.906 7.465 1 98.56 163 GLY B N 1
ATOM 5752 C CA . GLY B 1 163 ? -0.753 40.75 7.113 1 98.56 163 GLY B CA 1
ATOM 5753 C C . GLY B 1 163 ? -0.09 39.812 6.109 1 98.56 163 GLY B C 1
ATOM 5754 O O . GLY B 1 163 ? 0.435 40.281 5.094 1 98.56 163 GLY B O 1
ATOM 5755 N N . MET B 1 164 ? -0.01 38.562 6.422 1 98.69 164 MET B N 1
ATOM 5756 C CA . MET B 1 164 ? 0.672 37.594 5.566 1 98.69 164 MET B CA 1
ATOM 5757 C C . MET B 1 164 ? -0.207 36.375 5.324 1 98.69 164 MET B C 1
ATOM 5759 O O . MET B 1 164 ? -0.563 35.656 6.266 1 98.69 164 MET B O 1
ATOM 5763 N N . PHE B 1 165 ? -0.631 36.156 4.133 1 98.62 165 PHE B N 1
ATOM 5764 C CA . PHE B 1 165 ? -1.494 35.062 3.705 1 98.62 165 PHE B CA 1
ATOM 5765 C C . PHE B 1 165 ? -0.752 34.125 2.762 1 98.62 165 PHE B C 1
ATOM 5767 O O . PHE B 1 165 ? -0.341 34.531 1.673 1 98.62 165 PHE B O 1
ATOM 5774 N N . ASN B 1 166 ? -0.595 32.906 3.211 1 98.19 166 ASN B N 1
ATOM 5775 C CA . ASN B 1 166 ? 0.324 31.984 2.539 1 98.19 166 ASN B CA 1
ATOM 5776 C C . ASN B 1 166 ? -0.401 30.766 1.992 1 98.19 166 ASN B C 1
ATOM 5778 O O . ASN B 1 166 ? -1.265 30.188 2.664 1 98.19 166 ASN B O 1
ATOM 5782 N N . PRO B 1 167 ? -0.124 30.344 0.768 1 96.88 167 PRO B N 1
ATOM 5783 C CA . PRO B 1 167 ? -0.62 29.078 0.25 1 96.88 167 PRO B CA 1
ATOM 5784 C C . PRO B 1 167 ? 0.225 27.891 0.703 1 96.88 167 PRO B C 1
ATOM 5786 O O . PRO B 1 167 ? 1.275 28.062 1.322 1 96.88 167 PRO B O 1
ATOM 5789 N N . VAL B 1 168 ? -0.214 26.609 0.565 1 92.44 168 VAL B N 1
ATOM 5790 C CA . VAL B 1 168 ? 0.496 25.328 0.595 1 92.44 168 VAL B CA 1
ATOM 5791 C C . VAL B 1 168 ? 0.757 24.922 2.043 1 92.44 168 VAL B C 1
ATOM 5793 O O . VAL B 1 168 ? 1.759 24.266 2.336 1 92.44 168 VAL B O 1
ATOM 5796 N N . GLU B 1 169 ? 0.028 25.359 3.02 1 90.56 169 GLU B N 1
ATOM 5797 C CA . GLU B 1 169 ? 0.217 24.969 4.41 1 90.56 169 GLU B CA 1
ATOM 5798 C C . GLU B 1 169 ? -0.103 23.484 4.617 1 90.56 169 GLU B C 1
ATOM 5800 O O . GLU B 1 169 ? 0.588 22.797 5.367 1 90.56 169 GLU B O 1
ATOM 5805 N N . GLU B 1 170 ? -0.986 22.906 3.953 1 83.38 170 GLU B N 1
ATOM 5806 C CA . GLU B 1 170 ? -1.562 21.594 4.203 1 83.38 170 GLU B CA 1
ATOM 5807 C C . GLU B 1 170 ? -0.63 20.484 3.727 1 83.38 170 GLU B C 1
ATOM 5809 O O . GLU B 1 170 ? -0.92 19.297 3.91 1 83.38 170 GLU B O 1
ATOM 5814 N N . ASN B 1 171 ? 0.427 20.844 3.109 1 83.06 171 ASN B N 1
ATOM 5815 C CA . ASN B 1 171 ? 1.353 19.828 2.633 1 83.06 171 ASN B CA 1
ATOM 5816 C C . ASN B 1 171 ? 2.805 20.219 2.879 1 83.06 171 ASN B C 1
ATOM 5818 O O . ASN B 1 171 ? 3.342 19.984 3.961 1 83.06 171 ASN B O 1
ATOM 5822 N N . LEU B 1 172 ? 3.416 21.25 2.133 1 86.12 172 LEU B N 1
ATOM 5823 C CA . LEU B 1 172 ? 4.855 21.484 2.172 1 86.12 172 LEU B CA 1
ATOM 5824 C C . LEU B 1 172 ? 5.168 22.844 2.781 1 86.12 172 LEU B C 1
ATOM 5826 O O . LEU B 1 172 ? 6.336 23.172 2.996 1 86.12 172 LEU B O 1
ATOM 5830 N N . HIS B 1 173 ? 4.16 23.656 3.088 1 93.06 173 HIS B N 1
ATOM 5831 C CA . HIS B 1 173 ? 4.328 24.938 3.748 1 93.06 173 HIS B CA 1
ATOM 5832 C C . HIS B 1 173 ? 5.191 25.875 2.91 1 93.06 173 HIS B C 1
ATOM 5834 O O . HIS B 1 173 ? 5.898 26.734 3.457 1 93.06 173 HIS B O 1
ATOM 5840 N N . THR B 1 174 ? 5.211 25.734 1.586 1 92.5 174 THR B N 1
ATOM 5841 C CA . THR B 1 174 ? 6.09 26.484 0.695 1 92.5 174 THR B CA 1
ATOM 5842 C C . THR B 1 174 ? 5.82 27.984 0.802 1 92.5 174 THR B C 1
ATOM 5844 O O . THR B 1 174 ? 6.746 28.797 0.708 1 92.5 174 THR B O 1
ATOM 5847 N N . GLY B 1 175 ? 4.598 28.375 1.016 1 95.38 175 GLY B N 1
ATOM 5848 C CA . GLY B 1 175 ? 4.238 29.781 1.098 1 95.38 175 GLY B CA 1
ATOM 5849 C C . GLY B 1 175 ? 4.98 30.516 2.191 1 95.38 175 GLY B C 1
ATOM 5850 O O . GLY B 1 175 ? 5.727 31.469 1.911 1 95.38 175 GLY B O 1
ATOM 5851 N N . ILE B 1 176 ? 4.863 30.031 3.387 1 96.38 176 ILE B N 1
ATOM 5852 C CA . ILE B 1 176 ? 5.484 30.719 4.516 1 96.38 176 ILE B CA 1
ATOM 5853 C C . ILE B 1 176 ? 7.004 30.594 4.418 1 96.38 176 ILE B C 1
ATOM 5855 O O . ILE B 1 176 ? 7.727 31.516 4.82 1 96.38 176 ILE B O 1
ATOM 5859 N N . ILE B 1 177 ? 7.465 29.5 3.947 1 94.38 177 ILE B N 1
ATOM 5860 C CA . ILE B 1 177 ? 8.906 29.297 3.824 1 94.38 177 ILE B CA 1
ATOM 5861 C C . ILE B 1 177 ? 9.492 30.375 2.908 1 94.38 177 ILE B C 1
ATOM 5863 O O . ILE B 1 177 ? 10.523 30.984 3.23 1 94.38 177 ILE B O 1
ATOM 5867 N N . GLU B 1 178 ? 8.867 30.656 1.8 1 94.88 178 GLU B N 1
ATOM 5868 C CA . GLU B 1 178 ? 9.375 31.641 0.851 1 94.88 178 GLU B CA 1
ATOM 5869 C C . GLU B 1 178 ? 9.055 33.062 1.315 1 94.88 178 GLU B C 1
ATOM 5871 O O . GLU B 1 178 ? 9.828 34 1.061 1 94.88 178 GLU B O 1
ATOM 5876 N N . ALA B 1 179 ? 7.945 33.219 2.027 1 96.31 179 ALA B N 1
ATOM 5877 C CA . ALA B 1 179 ? 7.531 34.562 2.486 1 96.31 179 ALA B CA 1
ATOM 5878 C C . ALA B 1 179 ? 8.562 35.156 3.436 1 96.31 179 ALA B C 1
ATOM 5880 O O . ALA B 1 179 ? 8.617 36.375 3.609 1 96.31 179 ALA B O 1
ATOM 5881 N N . ARG B 1 180 ? 9.32 34.344 4.02 1 94.25 180 ARG B N 1
ATOM 5882 C CA . ARG B 1 180 ? 10.352 34.812 4.945 1 94.25 180 ARG B CA 1
ATOM 5883 C C . ARG B 1 180 ? 11.312 35.781 4.258 1 94.25 180 ARG B C 1
ATOM 5885 O O . ARG B 1 180 ? 11.836 36.688 4.891 1 94.25 180 ARG B O 1
ATOM 5892 N N . GLU B 1 181 ? 11.547 35.531 2.988 1 94.75 181 GLU B N 1
ATOM 5893 C CA . GLU B 1 181 ? 12.414 36.438 2.229 1 94.75 181 GLU B CA 1
ATOM 5894 C C . GLU B 1 181 ? 11.898 37.875 2.26 1 94.75 181 GLU B C 1
ATOM 5896 O O . GLU B 1 181 ? 12.68 38.812 2.361 1 94.75 181 GLU B O 1
ATOM 5901 N N . ILE B 1 182 ? 10.578 37.969 2.176 1 96.44 182 ILE B N 1
ATOM 5902 C CA . ILE B 1 182 ? 9.977 39.281 2.221 1 96.44 182 ILE B CA 1
ATOM 5903 C C . ILE B 1 182 ? 10.148 39.875 3.613 1 96.44 182 ILE B C 1
ATOM 5905 O O . ILE B 1 182 ? 10.414 41.062 3.754 1 96.44 182 ILE B O 1
ATOM 5909 N N . LEU B 1 183 ? 10.023 39.094 4.645 1 96.69 183 LEU B N 1
ATOM 5910 C CA . LEU B 1 183 ? 10.211 39.562 6.012 1 96.69 183 LEU B CA 1
ATOM 5911 C C . LEU B 1 183 ? 11.641 40.062 6.211 1 96.69 183 LEU B C 1
ATOM 5913 O O . LEU B 1 183 ? 11.844 41.094 6.867 1 96.69 183 LEU B O 1
ATOM 5917 N N . ASP B 1 184 ? 12.562 39.344 5.645 1 95.44 184 ASP B N 1
ATOM 5918 C CA . ASP B 1 184 ? 13.953 39.781 5.699 1 95.44 184 ASP B CA 1
ATOM 5919 C C . ASP B 1 184 ? 14.141 41.125 4.977 1 95.44 184 ASP B C 1
ATOM 5921 O O . ASP B 1 184 ? 14.859 42 5.461 1 95.44 184 ASP B O 1
ATOM 5925 N N . ASP B 1 185 ? 13.531 41.188 3.857 1 96 185 ASP B N 1
ATOM 5926 C CA . ASP B 1 185 ? 13.633 42.406 3.07 1 96 185 ASP B CA 1
ATOM 5927 C C . ASP B 1 185 ? 13.055 43.625 3.826 1 96 185 ASP B C 1
ATOM 5929 O O . ASP B 1 185 ? 13.57 44.719 3.727 1 96 185 ASP B O 1
ATOM 5933 N N . LEU B 1 186 ? 12.023 43.406 4.535 1 96.19 186 LEU B N 1
ATOM 5934 C CA . LEU B 1 186 ? 11.375 44.5 5.289 1 96.19 186 LEU B CA 1
ATOM 5935 C C . LEU B 1 186 ? 12.25 44.938 6.457 1 96.19 186 LEU B C 1
ATOM 5937 O O . LEU B 1 186 ? 12.25 46.125 6.824 1 96.19 186 LEU B O 1
ATOM 5941 N N . ILE B 1 187 ? 12.977 44 7 1 96 187 ILE B N 1
ATOM 5942 C CA . ILE B 1 187 ? 13.945 44.375 8.031 1 96 187 ILE B CA 1
ATOM 5943 C C . ILE B 1 187 ? 15.008 45.281 7.43 1 96 187 ILE B C 1
ATOM 5945 O O . ILE B 1 187 ? 15.352 46.312 8.016 1 96 187 ILE B O 1
ATOM 5949 N N . LYS B 1 188 ? 15.508 44.906 6.277 1 96 188 LYS B N 1
ATOM 5950 C CA . LYS B 1 188 ? 16.562 45.656 5.613 1 96 188 LYS B CA 1
ATOM 5951 C C . LYS B 1 188 ? 16.047 47.062 5.211 1 96 188 LYS B C 1
ATOM 5953 O O . LYS B 1 188 ? 16.781 48.031 5.316 1 96 188 LYS B O 1
ATOM 5958 N N . LYS B 1 189 ? 14.875 47.062 4.766 1 95.88 189 LYS B N 1
ATOM 5959 C CA . LYS B 1 189 ? 14.32 48.281 4.199 1 95.88 189 LYS B CA 1
ATOM 5960 C C . LYS B 1 189 ? 13.844 49.219 5.301 1 95.88 189 LYS B C 1
ATOM 5962 O O . LYS B 1 189 ? 14.008 50.438 5.195 1 95.88 189 LYS B O 1
ATOM 5967 N N . TYR B 1 190 ? 13.219 48.688 6.363 1 95.44 190 TYR B N 1
ATOM 5968 C CA . TYR B 1 190 ? 12.523 49.562 7.316 1 95.44 190 TYR B CA 1
ATOM 5969 C C . TYR B 1 190 ? 13.062 49.344 8.727 1 95.44 190 TYR B C 1
ATOM 5971 O O . TYR B 1 190 ? 12.594 50 9.68 1 95.44 190 TYR B O 1
ATOM 5979 N N . ASN B 1 191 ? 14.031 48.406 8.93 1 95.88 191 ASN B N 1
ATOM 5980 C CA . ASN B 1 191 ? 14.609 48.062 10.227 1 95.88 191 ASN B CA 1
ATOM 5981 C C . ASN B 1 191 ? 13.547 47.562 11.195 1 95.88 191 ASN B C 1
ATOM 5983 O O . ASN B 1 191 ? 13.539 47.938 12.367 1 95.88 191 ASN B O 1
ATOM 5987 N N . PHE B 1 192 ? 12.648 46.781 10.664 1 96 192 PHE B N 1
ATOM 5988 C CA . PHE B 1 192 ? 11.555 46.25 11.477 1 96 192 PHE B CA 1
ATOM 5989 C C . PHE B 1 192 ? 12.102 45.344 12.586 1 96 192 PHE B C 1
ATOM 5991 O O . PHE B 1 192 ? 13.047 44.594 12.367 1 96 192 PHE B O 1
ATOM 5998 N N . LYS B 1 193 ? 11.562 45.5 13.711 1 95.69 193 LYS B N 1
ATOM 5999 C CA . LYS B 1 193 ? 11.727 44.562 14.828 1 95.69 193 LYS B CA 1
ATOM 6000 C C . LYS B 1 193 ? 10.445 43.75 15.062 1 95.69 193 LYS B C 1
ATOM 6002 O O . LYS B 1 193 ? 9.547 44.219 15.773 1 95.69 193 LYS B O 1
ATOM 6007 N N . TYR B 1 194 ? 10.461 42.562 14.562 1 96.25 194 TYR B N 1
ATOM 6008 C CA . TYR B 1 194 ? 9.281 41.719 14.727 1 96.25 194 TYR B CA 1
ATOM 6009 C C . TYR B 1 194 ? 9.117 41.281 16.172 1 96.25 194 TYR B C 1
ATOM 6011 O O . TYR B 1 194 ? 9.969 40.562 16.703 1 96.25 194 TYR B O 1
ATOM 6019 N N . LYS B 1 195 ? 7.992 41.594 16.781 1 95.06 195 LYS B N 1
ATOM 6020 C CA . LYS B 1 195 ? 7.777 41.281 18.188 1 95.06 195 LYS B CA 1
ATOM 6021 C C . LYS B 1 195 ? 6.953 40 18.344 1 95.06 195 LYS B C 1
ATOM 6023 O O . LYS B 1 195 ? 7.031 39.344 19.391 1 95.06 195 LYS B O 1
ATOM 6028 N N . LEU B 1 196 ? 6.094 39.875 17.422 1 96.25 196 LEU B N 1
ATOM 6029 C CA . LEU B 1 196 ? 5.129 38.781 17.578 1 96.25 196 LEU B CA 1
ATOM 6030 C C . LEU B 1 196 ? 4.465 38.469 16.234 1 96.25 196 LEU B C 1
ATOM 6032 O O . LEU B 1 196 ? 4.156 39.375 15.461 1 96.25 196 LEU B O 1
ATOM 6036 N N . ALA B 1 197 ? 4.344 37.219 15.992 1 98 197 ALA B N 1
ATOM 6037 C CA . ALA B 1 197 ? 3.469 36.75 14.922 1 98 197 ALA B CA 1
ATOM 6038 C C . ALA B 1 197 ? 2.234 36.062 15.477 1 98 197 ALA B C 1
ATOM 6040 O O . ALA B 1 197 ? 2.346 35.188 16.328 1 98 197 ALA B O 1
ATOM 6041 N N . ILE B 1 198 ? 1.103 36.469 15.07 1 98.19 198 ILE B N 1
ATOM 6042 C CA . ILE B 1 198 ? -0.162 35.906 15.523 1 98.19 198 ILE B CA 1
ATOM 6043 C C . ILE B 1 198 ? -0.803 35.094 14.391 1 98.19 198 ILE B C 1
ATOM 6045 O O . ILE B 1 198 ? -1.051 35.625 13.305 1 98.19 198 ILE B O 1
ATOM 6049 N N . ASN B 1 199 ? -0.972 33.844 14.617 1 97.88 199 ASN B N 1
ATOM 6050 C CA . ASN B 1 199 ? -1.725 32.969 13.711 1 97.88 199 ASN B CA 1
ATOM 6051 C C . ASN B 1 199 ? -3.148 32.75 14.211 1 97.88 199 ASN B C 1
ATOM 6053 O O . ASN B 1 199 ? -3.387 32.688 15.422 1 97.88 199 ASN B O 1
ATOM 6057 N N . ASN B 1 200 ? -4.086 32.656 13.281 1 96.44 200 ASN B N 1
ATOM 6058 C CA . ASN B 1 200 ? -5.473 32.375 13.633 1 96.44 200 ASN B CA 1
ATOM 6059 C C . ASN B 1 200 ? -5.914 31.016 13.102 1 96.44 200 ASN B C 1
ATOM 6061 O O . ASN B 1 200 ? -7.059 30.859 12.672 1 96.44 200 ASN B O 1
ATOM 6065 N N . ASP B 1 201 ? -4.961 30.125 13.055 1 94.5 201 ASP B N 1
ATOM 6066 C CA . ASP B 1 201 ? -5.344 28.75 12.773 1 94.5 201 ASP B CA 1
ATOM 6067 C C . ASP B 1 201 ? -6.344 28.234 13.812 1 94.5 201 ASP B C 1
ATOM 6069 O O . ASP B 1 201 ? -6.414 28.766 14.922 1 94.5 201 ASP B O 1
ATOM 6073 N N . TYR B 1 202 ? -7.121 27.266 13.562 1 93.12 202 TYR B N 1
ATOM 6074 C CA . TYR B 1 202 ? -8.281 26.922 14.367 1 93.12 202 TYR B CA 1
ATOM 6075 C C . TYR B 1 202 ? -7.859 26.344 15.719 1 93.12 202 TYR B C 1
ATOM 6077 O O . TYR B 1 202 ? -6.758 25.812 15.859 1 93.12 202 TYR B O 1
ATOM 6085 N N . ILE B 1 203 ? -8.641 26.594 16.688 1 93.38 203 ILE B N 1
ATOM 6086 C CA . ILE B 1 203 ? -8.594 25.891 17.969 1 93.38 203 ILE B CA 1
ATOM 6087 C C . ILE B 1 203 ? -9.875 25.094 18.156 1 93.38 203 ILE B C 1
ATOM 6089 O O . ILE B 1 203 ? -10.891 25.344 17.5 1 93.38 203 ILE B O 1
ATOM 6093 N N . CYS B 1 204 ? -9.789 24.047 18.938 1 90.56 204 CYS B N 1
ATOM 6094 C CA . CYS B 1 204 ? -10.922 23.141 19.078 1 90.56 204 CYS B CA 1
ATOM 6095 C C . CYS B 1 204 ? -11 22.594 20.5 1 90.56 204 CYS B C 1
ATOM 6097 O O . CYS B 1 204 ? -10.055 22.734 21.281 1 90.56 204 CYS B O 1
ATOM 6099 N N . PRO B 1 205 ? -12.188 22.047 20.828 1 86.88 205 PRO B N 1
ATOM 6100 C CA . PRO B 1 205 ? -12.273 21.375 22.125 1 86.88 205 PRO B CA 1
ATOM 6101 C C . PRO B 1 205 ? -11.242 20.266 22.281 1 86.88 205 PRO B C 1
ATOM 6103 O O . PRO B 1 205 ? -10.992 19.516 21.344 1 86.88 205 PRO B O 1
ATOM 6106 N N . LEU B 1 206 ? -10.602 20.219 23.406 1 79.25 206 LEU B N 1
ATOM 6107 C CA . LEU B 1 206 ? -9.617 19.188 23.672 1 79.25 206 LEU B CA 1
ATOM 6108 C C . LEU B 1 206 ? -10.281 17.938 24.25 1 79.25 206 LEU B C 1
ATOM 6110 O O . LEU B 1 206 ? -9.711 16.844 24.219 1 79.25 206 LEU B O 1
ATOM 6114 N N . TYR B 1 207 ? -11.453 18.031 24.828 1 74.5 207 TYR B N 1
ATOM 6115 C CA . TYR B 1 207 ? -12.273 16.953 25.375 1 74.5 207 TYR B CA 1
ATOM 6116 C C . TYR B 1 207 ? -13.758 17.234 25.172 1 74.5 207 TYR B C 1
ATOM 6118 O O . TYR B 1 207 ? -14.141 18.359 24.859 1 74.5 207 TYR B O 1
ATOM 6126 N N . PRO B 1 208 ? -14.602 16.203 25.297 1 73.62 208 PRO B N 1
ATOM 6127 C CA . PRO B 1 208 ? -16.031 16.438 25.078 1 73.62 208 PRO B CA 1
ATOM 6128 C C . PRO B 1 208 ? -16.578 17.562 25.953 1 73.62 208 PRO B C 1
ATOM 6130 O O . PRO B 1 208 ? -16.312 17.594 27.156 1 73.62 208 PRO B O 1
ATOM 6133 N N . ASN B 1 209 ? -17.25 18.516 25.469 1 79.12 209 ASN B N 1
ATOM 6134 C CA . ASN B 1 209 ? -17.938 19.609 26.141 1 79.12 209 ASN B CA 1
ATOM 6135 C C . ASN B 1 209 ? -16.969 20.688 26.594 1 79.12 209 ASN B C 1
ATOM 6137 O O . ASN B 1 209 ? -17.328 21.562 27.391 1 79.12 209 ASN B O 1
ATOM 6141 N N . ASP B 1 210 ? -15.766 20.578 26.047 1 86.88 210 ASP B N 1
ATOM 6142 C CA . ASP B 1 210 ? -14.789 21.625 26.312 1 86.88 210 ASP B CA 1
ATOM 6143 C C . ASP B 1 210 ? -15.148 22.906 25.562 1 86.88 210 ASP B C 1
ATOM 6145 O O . ASP B 1 210 ? -15.289 22.906 24.344 1 86.88 210 ASP B O 1
ATOM 6149 N N . THR B 1 211 ? -15.289 24.031 26.312 1 88.56 211 THR B N 1
ATOM 6150 C CA . THR B 1 211 ? -15.594 25.312 25.719 1 88.56 211 THR B CA 1
ATOM 6151 C C . THR B 1 211 ? -14.453 26.312 25.938 1 88.56 211 THR B C 1
ATOM 6153 O O . THR B 1 211 ? -14.578 27.5 25.625 1 88.56 211 THR B O 1
ATOM 6156 N N . THR B 1 212 ? -13.391 25.766 26.484 1 93.06 212 THR B N 1
ATOM 6157 C CA . THR B 1 212 ? -12.227 26.594 26.781 1 93.06 212 THR B CA 1
ATOM 6158 C C . THR B 1 212 ? -11.57 27.078 25.484 1 93.06 212 THR B C 1
ATOM 6160 O O . THR B 1 212 ? -11.484 26.312 24.516 1 93.06 212 THR B O 1
ATOM 6163 N N . ARG B 1 213 ? -11.203 28.375 25.453 1 95.94 213 ARG B N 1
ATOM 6164 C CA . ARG B 1 213 ? -10.43 28.906 24.344 1 95.94 213 ARG B CA 1
ATOM 6165 C C . ARG B 1 213 ? -8.938 28.703 24.547 1 95.94 213 ARG B C 1
ATOM 6167 O O . ARG B 1 213 ? -8.297 29.453 25.297 1 95.94 213 ARG B O 1
ATOM 6174 N N . HIS B 1 214 ? -8.422 27.734 23.891 1 94.44 214 HIS B N 1
ATOM 6175 C CA . HIS B 1 214 ? -7.02 27.391 24.062 1 94.44 214 HIS B CA 1
ATOM 6176 C C . HIS B 1 214 ? -6.121 28.25 23.188 1 94.44 214 HIS B C 1
ATOM 6178 O O . HIS B 1 214 ? -6.289 28.297 21.969 1 94.44 214 HIS B O 1
ATOM 6184 N N . VAL B 1 215 ? -5.242 28.984 23.812 1 95.94 215 VAL B N 1
ATOM 6185 C CA . VAL B 1 215 ? -4.246 29.797 23.125 1 95.94 215 VAL B CA 1
ATOM 6186 C C . VAL B 1 215 ? -2.889 29.109 23.172 1 95.94 215 VAL B C 1
ATOM 6188 O O . VAL B 1 215 ? -2.539 28.484 24.172 1 95.94 215 VAL B O 1
ATOM 6191 N N . TYR B 1 216 ? -2.113 29.219 22.109 1 96.62 216 TYR B N 1
ATOM 6192 C CA . TYR B 1 216 ? -0.841 28.516 22.031 1 96.62 216 TYR B CA 1
ATOM 6193 C C . TYR B 1 216 ? 0.31 29.484 21.781 1 96.62 216 TYR B C 1
ATOM 6195 O O . TYR B 1 216 ? 0.224 30.344 20.906 1 96.62 216 TYR B O 1
ATOM 6203 N N . VAL B 1 217 ? 1.385 29.375 22.516 1 96.88 217 VAL B N 1
ATOM 6204 C CA . VAL B 1 217 ? 2.494 30.312 22.406 1 96.88 217 VAL B CA 1
ATOM 6205 C C . VAL B 1 217 ? 3.686 29.641 21.734 1 96.88 217 VAL B C 1
ATOM 6207 O O . VAL B 1 217 ? 4.84 29.938 22.062 1 96.88 217 VAL B O 1
ATOM 6210 N N . GLY B 1 218 ? 3.416 28.703 20.938 1 95.56 218 GLY B N 1
ATOM 6211 C CA . GLY B 1 218 ? 4.379 27.953 20.156 1 95.56 218 GLY B CA 1
ATOM 6212 C C . GLY B 1 218 ? 3.736 26.938 19.234 1 95.56 218 GLY B C 1
ATOM 6213 O O . GLY B 1 218 ? 2.51 26.891 19.094 1 95.56 218 GLY B O 1
ATOM 6214 N N . ALA B 1 219 ? 4.57 26.203 18.516 1 95.12 219 ALA B N 1
ATOM 6215 C CA . ALA B 1 219 ? 4.105 25.219 17.547 1 95.12 219 ALA B CA 1
ATOM 6216 C C . ALA B 1 219 ? 4.824 23.875 17.734 1 95.12 219 ALA B C 1
ATOM 6218 O O . ALA B 1 219 ? 6.031 23.859 18 1 95.12 219 ALA B O 1
ATOM 6219 N N . VAL B 1 220 ? 4.027 22.875 17.703 1 95.06 220 VAL B N 1
ATOM 6220 C CA . VAL B 1 220 ? 4.598 21.531 17.766 1 95.06 220 VAL B CA 1
ATOM 6221 C C . VAL B 1 220 ? 5.426 21.266 16.516 1 95.06 220 VAL B C 1
ATOM 6223 O O . VAL B 1 220 ? 5.129 21.781 15.438 1 95.06 220 VAL B O 1
ATOM 6226 N N . GLY B 1 221 ? 6.523 20.547 16.703 1 94.69 221 GLY B N 1
ATOM 6227 C CA . GLY B 1 221 ? 7.301 20.109 15.555 1 94.69 221 GLY B CA 1
ATOM 6228 C C . GLY B 1 221 ? 6.789 18.812 14.945 1 94.69 221 GLY B C 1
ATOM 6229 O O . GLY B 1 221 ? 6.027 18.078 15.578 1 94.69 221 GLY B O 1
ATOM 6230 N N . LYS B 1 222 ? 7.207 18.578 13.75 1 94.81 222 LYS B N 1
ATOM 6231 C CA . LYS B 1 222 ? 6.82 17.359 13.055 1 94.81 222 LYS B CA 1
ATOM 6232 C C . LYS B 1 222 ? 7.973 16.812 12.219 1 94.81 222 LYS B C 1
ATOM 6234 O O . LYS B 1 222 ? 8.68 17.578 11.555 1 94.81 222 LYS B O 1
ATOM 6239 N N . ILE B 1 223 ? 8.172 15.602 12.367 1 96.31 223 ILE B N 1
ATOM 6240 C CA . ILE B 1 223 ? 9.008 14.875 11.406 1 96.31 223 ILE B CA 1
ATOM 6241 C C . ILE B 1 223 ? 8.195 13.758 10.758 1 96.31 223 ILE B C 1
ATOM 6243 O O . ILE B 1 223 ? 7.121 13.398 11.242 1 96.31 223 ILE B O 1
ATOM 6247 N N . LEU B 1 224 ? 8.727 13.312 9.641 1 97.44 224 LEU B N 1
ATOM 6248 C CA . LEU B 1 224 ? 8.094 12.227 8.898 1 97.44 224 LEU B CA 1
ATOM 6249 C C . LEU B 1 224 ? 9.031 11.031 8.781 1 97.44 224 LEU B C 1
ATOM 6251 O O . LEU B 1 224 ? 9.648 10.82 7.734 1 97.44 224 LEU B O 1
ATOM 6255 N N . PRO B 1 225 ? 9.055 10.203 9.844 1 98.69 225 PRO B N 1
ATOM 6256 C CA . PRO B 1 225 ? 9.875 9 9.711 1 98.69 225 PRO B CA 1
ATOM 6257 C C . PRO B 1 225 ? 9.32 8.016 8.68 1 98.69 225 PRO B C 1
ATOM 6259 O O . PRO B 1 225 ? 8.125 7.703 8.703 1 98.69 225 PRO B O 1
ATOM 6262 N N . CYS B 1 226 ? 10.18 7.613 7.812 1 98.81 226 CYS B N 1
ATOM 6263 C CA . CYS B 1 226 ? 9.867 6.648 6.758 1 98.81 226 CYS B CA 1
ATOM 6264 C C . CYS B 1 226 ? 10.633 5.348 6.969 1 98.81 226 CYS B C 1
ATOM 6266 O O . CYS B 1 226 ? 11.719 5.348 7.539 1 98.81 226 CYS B O 1
ATOM 6268 N N . PHE B 1 227 ? 10.047 4.297 6.527 1 98.94 227 PHE B N 1
ATOM 6269 C CA . PHE B 1 227 ? 10.648 2.977 6.66 1 98.94 227 PHE B CA 1
ATOM 6270 C C . PHE B 1 227 ? 10.547 2.199 5.355 1 98.94 227 PHE B C 1
ATOM 6272 O O . PHE B 1 227 ? 9.445 1.943 4.859 1 98.94 227 PHE B O 1
ATOM 6279 N N . TYR B 1 228 ? 11.664 1.917 4.781 1 98.75 228 TYR B N 1
ATOM 6280 C CA . TYR B 1 228 ? 11.75 0.943 3.699 1 98.75 228 TYR B CA 1
ATOM 6281 C C . TYR B 1 228 ? 12.031 -0.452 4.242 1 98.75 228 TYR B C 1
ATOM 6283 O O . TYR B 1 228 ? 13.016 -0.658 4.961 1 98.75 228 TYR B O 1
ATOM 6291 N N . ILE B 1 229 ? 11.211 -1.381 3.914 1 98.75 229 ILE B N 1
ATOM 6292 C CA . ILE B 1 229 ? 11.32 -2.74 4.43 1 98.75 229 ILE B CA 1
ATOM 6293 C C . ILE B 1 229 ? 11.672 -3.699 3.293 1 98.75 229 ILE B C 1
ATOM 6295 O O . ILE B 1 229 ? 10.992 -3.721 2.264 1 98.75 229 ILE B O 1
ATOM 6299 N N . GLN B 1 230 ? 12.688 -4.383 3.486 1 96 230 GLN B N 1
ATOM 6300 C CA . GLN B 1 230 ? 13.109 -5.418 2.545 1 96 230 GLN B CA 1
ATOM 6301 C C . GLN B 1 230 ? 13.086 -6.797 3.195 1 96 230 GLN B C 1
ATOM 6303 O O . GLN B 1 230 ? 13.688 -7 4.25 1 96 230 GLN B O 1
ATOM 6308 N N . GLY B 1 231 ? 12.359 -7.656 2.629 1 94.62 231 GLY B N 1
ATOM 6309 C CA . GLY B 1 231 ? 12.297 -9.023 3.121 1 94.62 231 GLY B CA 1
ATOM 6310 C C . GLY B 1 231 ? 12.961 -10.023 2.193 1 94.62 231 GLY B C 1
ATOM 6311 O O . GLY B 1 231 ? 14.047 -9.758 1.671 1 94.62 231 GLY B O 1
ATOM 6312 N N . LYS B 1 232 ? 12.414 -11.172 2.178 1 90.31 232 LYS B N 1
ATOM 6313 C CA . LYS B 1 232 ? 12.789 -12.258 1.273 1 90.31 232 LYS B CA 1
ATOM 6314 C C . LYS B 1 232 ? 11.562 -12.836 0.572 1 90.31 232 LYS B C 1
ATOM 6316 O O . LYS B 1 232 ? 10.711 -13.461 1.21 1 90.31 232 LYS B O 1
ATOM 6321 N N . GLU B 1 233 ? 11.484 -12.617 -0.706 1 86.38 233 GLU B N 1
ATOM 6322 C CA . GLU B 1 233 ? 10.328 -13.078 -1.466 1 86.38 233 GLU B CA 1
ATOM 6323 C C . GLU B 1 233 ? 10.352 -14.594 -1.647 1 86.38 233 GLU B C 1
ATOM 6325 O O . GLU B 1 233 ? 11.422 -15.211 -1.615 1 86.38 233 GLU B O 1
ATOM 6330 N N . THR B 1 234 ? 9.188 -15.148 -1.779 1 85.31 234 THR B N 1
ATOM 6331 C CA . THR B 1 234 ? 9.031 -16.578 -2.061 1 85.31 234 THR B CA 1
ATOM 6332 C C . THR B 1 234 ? 7.73 -16.828 -2.818 1 85.31 234 THR B C 1
ATOM 6334 O O . THR B 1 234 ? 6.871 -15.953 -2.902 1 85.31 234 THR B O 1
ATOM 6337 N N . HIS B 1 235 ? 7.742 -18 -3.494 1 83.81 235 HIS B N 1
ATOM 6338 C CA . HIS B 1 235 ? 6.504 -18.453 -4.109 1 83.81 235 HIS B CA 1
ATOM 6339 C C . HIS B 1 235 ? 5.469 -18.828 -3.053 1 83.81 235 HIS B C 1
ATOM 6341 O O . HIS B 1 235 ? 5.812 -19.406 -2.018 1 83.81 235 HIS B O 1
ATOM 6347 N N . VAL B 1 236 ? 4.227 -18.531 -3.285 1 87.88 236 VAL B N 1
ATOM 6348 C CA . VAL B 1 236 ? 3.164 -18.797 -2.32 1 87.88 236 VAL B CA 1
ATOM 6349 C C . VAL B 1 236 ? 3.084 -20.297 -2.033 1 87.88 236 VAL B C 1
ATOM 6351 O O . VAL B 1 236 ? 2.656 -20.703 -0.952 1 87.88 236 VAL B O 1
ATOM 6354 N N . GLY B 1 237 ? 3.48 -21.156 -2.99 1 85.38 237 GLY B N 1
ATOM 6355 C CA . GLY B 1 237 ? 3.529 -22.594 -2.768 1 85.38 237 GLY B CA 1
ATOM 6356 C C . GLY B 1 237 ? 4.594 -23.016 -1.769 1 85.38 237 GLY B C 1
ATOM 6357 O O . GLY B 1 237 ? 4.582 -24.141 -1.271 1 85.38 237 GLY B O 1
ATOM 6358 N N . GLN B 1 238 ? 5.523 -22.141 -1.504 1 86.44 238 GLN B N 1
ATOM 6359 C CA . GLN B 1 238 ? 6.578 -22.297 -0.506 1 86.44 238 GLN B CA 1
ATOM 6360 C C . GLN B 1 238 ? 6.598 -21.109 0.458 1 86.44 238 GLN B C 1
ATOM 6362 O O . GLN B 1 238 ? 7.656 -20.547 0.727 1 86.44 238 GLN B O 1
ATOM 6367 N N . CYS B 1 239 ? 5.465 -20.812 0.981 1 89.56 239 CYS B N 1
ATOM 6368 C CA . CYS B 1 239 ? 5.211 -19.531 1.641 1 89.56 239 CYS B CA 1
ATOM 6369 C C . CYS B 1 239 ? 6.082 -19.375 2.883 1 89.56 239 CYS B C 1
ATOM 6371 O O . CYS B 1 239 ? 6.418 -18.25 3.275 1 89.56 239 CYS B O 1
ATOM 6373 N N . PHE B 1 240 ? 6.547 -20.5 3.559 1 92.31 240 PHE B N 1
ATOM 6374 C CA . PHE B 1 240 ? 7.289 -20.391 4.812 1 92.31 240 PHE B CA 1
ATOM 6375 C C . PHE B 1 240 ? 8.766 -20.141 4.547 1 92.31 240 PHE B C 1
ATOM 6377 O O . PHE B 1 240 ? 9.523 -19.844 5.473 1 92.31 240 PHE B O 1
ATOM 6384 N N . GLU B 1 241 ? 9.125 -20.156 3.295 1 86.75 241 GLU B N 1
ATOM 6385 C CA . GLU B 1 241 ? 10.539 -20 2.955 1 86.75 241 GLU B CA 1
ATOM 6386 C C . GLU B 1 241 ? 10.891 -18.531 2.748 1 86.75 241 GLU B C 1
ATOM 6388 O O . GLU B 1 241 ? 12.047 -18.188 2.477 1 86.75 241 GLU B O 1
ATOM 6393 N N . GLY B 1 242 ? 9.945 -17.672 2.893 1 89.88 242 GLY B N 1
ATOM 6394 C CA . GLY B 1 242 ? 10.188 -16.25 2.668 1 89.88 242 GLY B CA 1
ATOM 6395 C C . GLY B 1 242 ? 10.094 -15.422 3.934 1 89.88 242 GLY B C 1
ATOM 6396 O O . GLY B 1 242 ? 9.906 -15.961 5.027 1 89.88 242 GLY B O 1
ATOM 6397 N N . PHE B 1 243 ? 10.422 -14.219 3.871 1 95.44 243 PHE B N 1
ATOM 6398 C CA . PHE B 1 243 ? 10.234 -13.18 4.879 1 95.44 243 PHE B CA 1
ATOM 6399 C C . PHE B 1 243 ? 9.438 -12.016 4.312 1 95.44 243 PHE B C 1
ATOM 6401 O O . PHE B 1 243 ? 10 -11.102 3.703 1 95.44 243 PHE B O 1
ATOM 6408 N N . ASP B 1 244 ? 8.195 -12 4.625 1 96.19 244 ASP B N 1
ATOM 6409 C CA . ASP B 1 244 ? 7.238 -11.141 3.943 1 96.19 244 ASP B CA 1
ATOM 6410 C C . ASP B 1 244 ? 7.355 -9.695 4.426 1 96.19 244 ASP B C 1
ATOM 6412 O O . ASP B 1 244 ? 7.133 -9.414 5.602 1 96.19 244 ASP B O 1
ATOM 6416 N N . ALA B 1 245 ? 7.621 -8.797 3.52 1 97.75 245 ALA B N 1
ATOM 6417 C CA . ALA B 1 245 ? 7.762 -7.387 3.859 1 97.75 245 ALA B CA 1
ATOM 6418 C C . ALA B 1 245 ? 6.426 -6.793 4.293 1 97.75 245 ALA B C 1
ATOM 6420 O O . ALA B 1 245 ? 6.383 -5.883 5.125 1 97.75 245 ALA B O 1
ATOM 6421 N N . SER B 1 246 ? 5.297 -7.266 3.756 1 98.25 246 SER B N 1
ATOM 6422 C CA . SER B 1 246 ? 3.975 -6.766 4.117 1 98.25 246 SER B CA 1
ATOM 6423 C C . SER B 1 246 ? 3.625 -7.121 5.559 1 98.25 246 SER B C 1
ATOM 6425 O O . SER B 1 246 ? 3.057 -6.305 6.289 1 98.25 246 SER B O 1
ATOM 6427 N N . LEU B 1 247 ? 3.951 -8.359 5.918 1 98.44 247 LEU B N 1
ATOM 6428 C CA . LEU B 1 247 ? 3.73 -8.75 7.305 1 98.44 247 LEU B CA 1
ATOM 6429 C C . LEU B 1 247 ? 4.602 -7.926 8.25 1 98.44 247 LEU B C 1
ATOM 6431 O O . LEU B 1 247 ? 4.148 -7.531 9.328 1 98.44 247 LEU B O 1
ATOM 6435 N N . THR B 1 248 ? 5.828 -7.703 7.855 1 98.81 248 THR B N 1
ATOM 6436 C CA . THR B 1 248 ? 6.727 -6.875 8.656 1 98.81 248 THR B CA 1
ATOM 6437 C C . THR B 1 248 ? 6.184 -5.453 8.781 1 98.81 248 THR B C 1
ATOM 6439 O O . THR B 1 248 ? 6.266 -4.848 9.852 1 98.81 248 THR B O 1
ATOM 6442 N N . ALA B 1 249 ? 5.688 -4.918 7.691 1 98.81 249 ALA B N 1
ATOM 6443 C CA . ALA B 1 249 ? 5.059 -3.602 7.727 1 98.81 249 ALA B CA 1
ATOM 6444 C C . ALA B 1 249 ? 3.898 -3.574 8.719 1 98.81 249 ALA B C 1
ATOM 6446 O O . ALA B 1 249 ? 3.717 -2.596 9.445 1 98.81 249 ALA B O 1
ATOM 6447 N N . ALA B 1 250 ? 3.086 -4.633 8.711 1 98.69 250 ALA B N 1
ATOM 6448 C CA . ALA B 1 250 ? 1.973 -4.734 9.648 1 98.69 250 ALA B CA 1
ATOM 6449 C C . ALA B 1 250 ? 2.465 -4.68 11.094 1 98.69 250 ALA B C 1
ATOM 6451 O O . ALA B 1 250 ? 1.89 -3.977 11.93 1 98.69 250 ALA B O 1
ATOM 6452 N N . GLU B 1 251 ? 3.533 -5.422 11.367 1 98.75 251 GLU B N 1
ATOM 6453 C CA . GLU B 1 251 ? 4.105 -5.422 12.711 1 98.75 251 GLU B CA 1
ATOM 6454 C C . GLU B 1 251 ? 4.648 -4.043 13.078 1 98.75 251 GLU B C 1
ATOM 6456 O O . GLU B 1 251 ? 4.523 -3.607 14.227 1 98.75 251 GLU B O 1
ATOM 6461 N N . LEU B 1 252 ? 5.301 -3.404 12.125 1 98.88 252 LEU B N 1
ATOM 6462 C CA . LEU B 1 252 ? 5.848 -2.072 12.359 1 98.88 252 LEU B CA 1
ATOM 6463 C C . LEU B 1 252 ? 4.738 -1.075 12.672 1 98.88 252 LEU B C 1
ATOM 6465 O O . LEU B 1 252 ? 4.871 -0.255 13.586 1 98.88 252 LEU B O 1
ATOM 6469 N N . VAL B 1 253 ? 3.648 -1.098 11.914 1 98.69 253 VAL B N 1
ATOM 6470 C CA . VAL B 1 253 ? 2.5 -0.228 12.141 1 98.69 253 VAL B CA 1
ATOM 6471 C C . VAL B 1 253 ? 1.945 -0.463 13.547 1 98.69 253 VAL B C 1
ATOM 6473 O O . VAL B 1 253 ? 1.68 0.49 14.281 1 98.69 253 VAL B O 1
ATOM 6476 N N . ARG B 1 254 ? 1.844 -1.659 13.938 1 97.94 254 ARG B N 1
ATOM 6477 C CA . ARG B 1 254 ? 1.324 -2.008 15.258 1 97.94 254 ARG B CA 1
ATOM 6478 C C . ARG B 1 254 ? 2.232 -1.478 16.359 1 97.94 254 ARG B C 1
ATOM 6480 O O . ARG B 1 254 ? 1.757 -1.102 17.438 1 97.94 254 ARG B O 1
ATOM 6487 N N . ASN B 1 255 ? 3.5 -1.465 16.109 1 98.44 255 ASN B N 1
ATOM 6488 C CA . ASN B 1 255 ? 4.473 -1.036 17.109 1 98.44 255 ASN B CA 1
ATOM 6489 C C . ASN B 1 255 ? 4.41 0.47 17.344 1 98.44 255 ASN B C 1
ATOM 6491 O O . ASN B 1 255 ? 4.68 0.942 18.438 1 98.44 255 ASN B O 1
ATOM 6495 N N . ILE B 1 256 ? 4.094 1.23 16.25 1 98.69 256 ILE B N 1
ATOM 6496 C CA . ILE B 1 256 ? 4.363 2.662 16.328 1 98.69 256 ILE B CA 1
ATOM 6497 C C . ILE B 1 256 ? 3.049 3.436 16.359 1 98.69 256 ILE B C 1
ATOM 6499 O O . ILE B 1 256 ? 2.912 4.414 17.094 1 98.69 256 ILE B O 1
ATOM 6503 N N . ASP B 1 257 ? 2.025 2.975 15.633 1 98.56 257 ASP B N 1
ATOM 6504 C CA . ASP B 1 257 ? 0.8 3.738 15.422 1 98.56 257 ASP B CA 1
ATOM 6505 C C . ASP B 1 257 ? 0.048 3.949 16.734 1 98.56 257 ASP B C 1
ATOM 6507 O O . ASP B 1 257 ? -0.187 2.996 17.484 1 98.56 257 ASP B O 1
ATOM 6511 N N . LEU B 1 258 ? -0.248 5.184 17.078 1 97.88 258 LEU B N 1
ATOM 6512 C CA . LEU B 1 258 ? -1.033 5.613 18.234 1 97.88 258 LEU B CA 1
ATOM 6513 C C . LEU B 1 258 ? -0.364 5.191 19.531 1 97.88 258 LEU B C 1
ATOM 6515 O O . LEU B 1 258 ? -0.994 5.207 20.594 1 97.88 258 LEU B O 1
ATOM 6519 N N . ASN B 1 259 ? 0.904 4.766 19.578 1 98.25 259 ASN B N 1
ATOM 6520 C CA . ASN B 1 259 ? 1.6 4.238 20.75 1 98.25 259 ASN B CA 1
ATOM 6521 C C . ASN B 1 259 ? 2.137 5.363 21.625 1 98.25 259 ASN B C 1
ATOM 6523 O O . ASN B 1 259 ? 3.074 6.066 21.25 1 98.25 259 ASN B O 1
ATOM 6527 N N . PRO B 1 260 ? 1.674 5.457 22.844 1 97.62 260 PRO B N 1
ATOM 6528 C CA . PRO B 1 260 ? 2.088 6.551 23.719 1 97.62 260 PRO B CA 1
ATOM 6529 C C . PRO B 1 260 ? 3.555 6.449 24.141 1 97.62 260 PRO B C 1
ATOM 6531 O O . PRO B 1 260 ? 4.117 7.418 24.656 1 97.62 260 PRO B O 1
ATOM 6534 N N . HIS B 1 261 ? 4.16 5.316 23.906 1 97 261 HIS B N 1
ATOM 6535 C CA . HIS B 1 261 ? 5.59 5.164 24.141 1 97 261 HIS B CA 1
ATOM 6536 C C . HIS B 1 261 ? 6.391 6.211 23.391 1 97 261 HIS B C 1
ATOM 6538 O O . HIS B 1 261 ? 7.484 6.594 23.812 1 97 261 HIS B O 1
ATOM 6544 N N . PHE B 1 262 ? 5.844 6.738 22.344 1 98 262 PHE B N 1
ATOM 6545 C CA . PHE B 1 262 ? 6.559 7.664 21.469 1 98 262 PHE B CA 1
ATOM 6546 C C . PHE B 1 262 ? 6.199 9.109 21.812 1 98 262 PHE B C 1
ATOM 6548 O O . PHE B 1 262 ? 6.727 10.039 21.203 1 98 262 PHE B O 1
ATOM 6555 N N . CYS B 1 263 ? 5.344 9.32 22.766 1 96.38 263 CYS B N 1
ATOM 6556 C CA . CYS B 1 263 ? 4.992 10.672 23.188 1 96.38 263 CYS B CA 1
ATOM 6557 C C . CYS B 1 263 ? 6.109 11.297 24 1 96.38 263 CYS B C 1
ATOM 6559 O O . CYS B 1 263 ? 6.906 10.586 24.625 1 96.38 263 CYS B O 1
ATOM 6561 N N . GLU B 1 264 ? 6.125 12.57 23.969 1 94.5 264 GLU B N 1
ATOM 6562 C CA . GLU B 1 264 ? 7.078 13.359 24.75 1 94.5 264 GLU B CA 1
ATOM 6563 C C . GLU B 1 264 ? 6.363 14.375 25.625 1 94.5 264 GLU B C 1
ATOM 6565 O O . GLU B 1 264 ? 5.301 14.883 25.266 1 94.5 264 GLU B O 1
ATOM 6570 N N . GLU B 1 265 ? 7.023 14.656 26.703 1 93.81 265 GLU B N 1
ATOM 6571 C CA . GLU B 1 265 ? 6.484 15.625 27.656 1 93.81 265 GLU B CA 1
ATOM 6572 C C . GLU B 1 265 ? 7.344 16.891 27.703 1 93.81 265 GLU B C 1
ATOM 6574 O O . GLU B 1 265 ? 8.578 16.797 27.672 1 93.81 265 GLU B O 1
ATOM 6579 N N . TYR B 1 266 ? 6.727 18.016 27.688 1 93.44 266 TYR B N 1
ATOM 6580 C CA . TYR B 1 266 ? 7.359 19.312 27.906 1 93.44 266 TYR B CA 1
ATOM 6581 C C . TYR B 1 266 ? 6.508 20.188 28.828 1 93.44 266 TYR B C 1
ATOM 6583 O O . TYR B 1 266 ? 5.461 20.688 28.422 1 93.44 266 TYR B O 1
ATOM 6591 N N . ASN B 1 267 ? 6.941 20.422 30.031 1 91.06 267 ASN B N 1
ATOM 6592 C CA . ASN B 1 267 ? 6.25 21.25 31.016 1 91.06 267 ASN B CA 1
ATOM 6593 C C . ASN B 1 267 ? 4.797 20.828 31.188 1 91.06 267 ASN B C 1
ATOM 6595 O O . ASN B 1 267 ? 3.887 21.656 31.125 1 91.06 267 ASN B O 1
ATOM 6599 N N . GLY B 1 268 ? 4.586 19.5 31.281 1 90.06 268 GLY B N 1
ATOM 6600 C CA . GLY B 1 268 ? 3.258 18.969 31.562 1 90.06 268 GLY B CA 1
ATOM 6601 C C . GLY B 1 268 ? 2.43 18.75 30.312 1 90.06 268 GLY B C 1
ATOM 6602 O O . GLY B 1 268 ? 1.345 18.172 30.375 1 90.06 268 GLY B O 1
ATOM 6603 N N . GLU B 1 269 ? 2.887 19.234 29.141 1 92.75 269 GLU B N 1
ATOM 6604 C CA . GLU B 1 269 ? 2.199 19.016 27.859 1 92.75 269 GLU B CA 1
ATOM 6605 C C . GLU B 1 269 ? 2.791 17.828 27.125 1 92.75 269 GLU B C 1
ATOM 6607 O O . GLU B 1 269 ? 4.008 17.625 27.109 1 92.75 269 GLU B O 1
ATOM 6612 N N . TYR B 1 270 ? 1.947 17.016 26.594 1 94.31 270 TYR B N 1
ATOM 6613 C CA . TYR B 1 270 ? 2.396 15.82 25.875 1 94.31 270 TYR B CA 1
ATOM 6614 C C . TYR B 1 270 ? 2.068 15.906 24.391 1 94.31 270 TYR B C 1
ATOM 6616 O O . TYR B 1 270 ? 1.04 16.469 24.016 1 94.31 270 TYR B O 1
ATOM 6624 N N . THR B 1 271 ? 2.938 15.375 23.609 1 95.5 271 THR B N 1
ATOM 6625 C CA . THR B 1 271 ? 2.629 15.25 22.203 1 95.5 271 THR B CA 1
ATOM 6626 C C . THR B 1 271 ? 1.564 14.18 21.969 1 95.5 271 THR B C 1
ATOM 6628 O O . THR B 1 271 ? 1.4 13.273 22.797 1 95.5 271 THR B O 1
ATOM 6631 N N . ILE B 1 272 ? 0.906 14.359 20.859 1 93.94 272 ILE B N 1
ATOM 6632 C CA . ILE B 1 272 ? 0.052 13.289 20.375 1 93.94 272 ILE B CA 1
ATOM 6633 C C . ILE B 1 272 ? 0.915 12.172 19.781 1 93.94 272 ILE B C 1
ATOM 6635 O O . ILE B 1 272 ? 1.979 12.43 19.219 1 93.94 272 ILE B O 1
ATOM 6639 N N . PRO B 1 273 ? 0.512 10.906 20.062 1 97.06 273 PRO B N 1
ATOM 6640 C CA . PRO B 1 273 ? 1.338 9.82 19.531 1 97.06 273 PRO B CA 1
ATOM 6641 C C . PRO B 1 273 ? 1.4 9.812 18 1 97.06 273 PRO B C 1
ATOM 6643 O O . PRO B 1 273 ? 0.582 10.461 17.344 1 97.06 273 PRO B O 1
ATOM 6646 N N . PRO B 1 274 ? 2.371 9.055 17.438 1 97.88 274 PRO B N 1
ATOM 6647 C CA . PRO B 1 274 ? 2.49 9 15.984 1 97.88 274 PRO B CA 1
ATOM 6648 C C . PRO B 1 274 ? 1.284 8.344 15.32 1 97.88 274 PRO B C 1
ATOM 6650 O O . PRO B 1 274 ? 0.615 7.508 15.93 1 97.88 274 PRO B O 1
ATOM 6653 N N . SER B 1 275 ? 1.038 8.742 14.125 1 97.19 275 SER B N 1
ATOM 6654 C CA . SER B 1 275 ? -0.028 8.164 13.312 1 97.19 275 SER B CA 1
ATOM 6655 C C . SER B 1 275 ? 0.501 7.684 11.969 1 97.19 275 SER B C 1
ATOM 6657 O O . SER B 1 275 ? 1.281 8.383 11.32 1 97.19 275 SER B O 1
ATOM 6659 N N . VAL B 1 276 ? 0.126 6.48 11.609 1 98.25 276 VAL B N 1
ATOM 6660 C CA . VAL B 1 276 ? 0.534 5.977 10.305 1 98.25 276 VAL B CA 1
ATOM 6661 C C . VAL B 1 276 ? -0.195 6.742 9.203 1 98.25 276 VAL B C 1
ATOM 6663 O O . VAL B 1 276 ? -1.408 6.949 9.281 1 98.25 276 VAL B O 1
ATOM 6666 N N . LEU B 1 277 ? 0.571 7.223 8.188 1 96.5 277 LEU B N 1
ATOM 6667 C CA . LEU B 1 277 ? -0.016 8.008 7.109 1 96.5 277 LEU B CA 1
ATOM 6668 C C . LEU B 1 277 ? 0.11 7.273 5.777 1 96.5 277 LEU B C 1
ATOM 6670 O O . LEU B 1 277 ? -0.555 7.633 4.801 1 96.5 277 LEU B O 1
ATOM 6674 N N . LYS B 1 278 ? 0.977 6.223 5.781 1 97.81 278 LYS B N 1
ATOM 6675 C CA . LYS B 1 278 ? 1.176 5.465 4.547 1 97.81 278 LYS B CA 1
ATOM 6676 C C . LYS B 1 278 ? 1.592 4.027 4.848 1 97.81 278 LYS B C 1
ATOM 6678 O O . LYS B 1 278 ? 2.418 3.787 5.73 1 97.81 278 LYS B O 1
ATOM 6683 N N . VAL B 1 279 ? 0.996 3.109 4.219 1 98.06 279 VAL B N 1
ATOM 6684 C CA . VAL B 1 279 ? 1.41 1.711 4.184 1 98.06 279 VAL B CA 1
ATOM 6685 C C . VAL B 1 279 ? 1.158 1.13 2.795 1 98.06 279 VAL B C 1
ATOM 6687 O O . VAL B 1 279 ? 0.045 1.217 2.271 1 98.06 279 VAL B O 1
ATOM 6690 N N . LYS B 1 280 ? 2.166 0.56 2.188 1 97.75 280 LYS B N 1
ATOM 6691 C CA . LYS B 1 280 ? 1.945 -0.121 0.915 1 97.75 280 LYS B CA 1
ATOM 6692 C C . LYS B 1 280 ? 3.086 -1.086 0.602 1 97.75 280 LYS B C 1
ATOM 6694 O O . LYS B 1 280 ? 4.246 -0.803 0.906 1 97.75 280 LYS B O 1
ATOM 6699 N N . ASP B 1 281 ? 2.727 -2.201 0.118 1 97.25 281 ASP B N 1
ATOM 6700 C CA . ASP B 1 281 ? 3.779 -2.99 -0.517 1 97.25 281 ASP B CA 1
ATOM 6701 C C . ASP B 1 281 ? 4.223 -2.355 -1.832 1 97.25 281 ASP B C 1
ATOM 6703 O O . ASP B 1 281 ? 3.568 -1.443 -2.34 1 97.25 281 ASP B O 1
ATOM 6707 N N . LEU B 1 282 ? 5.316 -2.791 -2.375 1 94.94 282 LEU B N 1
ATOM 6708 C CA . LEU B 1 282 ? 5.863 -2.09 -3.533 1 94.94 282 LEU B CA 1
ATOM 6709 C C . LEU B 1 282 ? 5.793 -2.965 -4.781 1 94.94 282 LEU B C 1
ATOM 6711 O O . LEU B 1 282 ? 6.531 -2.742 -5.742 1 94.94 282 LEU B O 1
ATOM 6715 N N . LYS B 1 283 ? 4.902 -3.996 -4.73 1 88.62 283 LYS B N 1
ATOM 6716 C CA . LYS B 1 283 ? 4.668 -4.789 -5.934 1 88.62 283 LYS B CA 1
ATOM 6717 C C . LYS B 1 283 ? 3.986 -3.961 -7.016 1 88.62 283 LYS B C 1
ATOM 6719 O O . LYS B 1 283 ? 3.01 -3.26 -6.746 1 88.62 283 LYS B O 1
ATOM 6724 N N . THR B 1 284 ? 4.449 -4.074 -8.195 1 84.31 284 THR B N 1
ATOM 6725 C CA . THR B 1 284 ? 3.91 -3.264 -9.281 1 84.31 284 THR B CA 1
ATOM 6726 C C . THR B 1 284 ? 2.871 -4.047 -10.078 1 84.31 284 THR B C 1
ATOM 6728 O O . THR B 1 284 ? 2.027 -3.457 -10.758 1 84.31 284 THR B O 1
ATOM 6731 N N . GLU B 1 285 ? 2.996 -5.363 -10.062 1 83 285 GLU B N 1
ATOM 6732 C CA . GLU B 1 285 ? 2.09 -6.234 -10.797 1 83 285 GLU B CA 1
ATOM 6733 C C . GLU B 1 285 ? 1.732 -7.477 -9.984 1 83 285 GLU B C 1
ATOM 6735 O O . GLU B 1 285 ? 2.469 -7.859 -9.078 1 83 285 GLU B O 1
ATOM 6740 N N . TYR B 1 286 ? 0.605 -7.957 -10.398 1 87.44 286 TYR B N 1
ATOM 6741 C CA . TYR B 1 286 ? 0.201 -9.188 -9.727 1 87.44 286 TYR B CA 1
ATOM 6742 C C . TYR B 1 286 ? 1.114 -10.344 -10.117 1 87.44 286 TYR B C 1
ATOM 6744 O O . TYR B 1 286 ? 1.442 -10.516 -11.289 1 87.44 286 TYR B O 1
ATOM 6752 N N . ASN B 1 287 ? 1.503 -11.078 -9.07 1 82.19 287 ASN B N 1
ATOM 6753 C CA . ASN B 1 287 ? 2.127 -12.391 -9.18 1 82.19 287 ASN B CA 1
ATOM 6754 C C . ASN B 1 287 ? 2 -13.188 -7.887 1 82.19 287 ASN B C 1
ATOM 6756 O O . ASN B 1 287 ? 1.489 -12.68 -6.891 1 82.19 287 ASN B O 1
ATOM 6760 N N . VAL B 1 288 ? 2.414 -14.336 -7.906 1 87.38 288 VAL B N 1
ATOM 6761 C CA . VAL B 1 288 ? 2.205 -15.211 -6.762 1 87.38 288 VAL B CA 1
ATOM 6762 C C . VAL B 1 288 ? 3.465 -15.25 -5.898 1 87.38 288 VAL B C 1
ATOM 6764 O O . VAL B 1 288 ? 3.775 -16.281 -5.285 1 87.38 288 VAL B O 1
ATOM 6767 N N . GLN B 1 289 ? 4.184 -14.211 -5.914 1 86.69 289 GLN B N 1
ATOM 6768 C CA . GLN B 1 289 ? 5.297 -14.023 -4.988 1 86.69 289 GLN B CA 1
ATOM 6769 C C . GLN B 1 289 ? 4.902 -13.117 -3.83 1 86.69 289 GLN B C 1
ATOM 6771 O O . GLN B 1 289 ? 4.18 -12.133 -4.02 1 86.69 289 GLN B O 1
ATOM 6776 N N . THR B 1 290 ? 5.344 -13.453 -2.631 1 91.5 290 THR B N 1
ATOM 6777 C CA . THR B 1 290 ? 5.137 -12.555 -1.5 1 91.5 290 THR B CA 1
ATOM 6778 C C . THR B 1 290 ? 5.91 -11.258 -1.69 1 91.5 290 THR B C 1
ATOM 6780 O O . THR B 1 290 ? 6.848 -11.195 -2.49 1 91.5 290 THR B O 1
ATOM 6783 N N . SER B 1 291 ? 5.539 -10.312 -0.991 1 92.88 291 SER B N 1
ATOM 6784 C CA . SER B 1 291 ? 6.133 -9 -1.197 1 92.88 291 SER B CA 1
ATOM 6785 C C . SER B 1 291 ? 7.59 -8.969 -0.754 1 92.88 291 SER B C 1
ATOM 6787 O O . SER B 1 291 ? 7.914 -9.383 0.362 1 92.88 291 SER B O 1
ATOM 6789 N N . PHE B 1 292 ? 8.414 -8.484 -1.606 1 92.44 292 PHE B N 1
ATOM 6790 C CA . PHE B 1 292 ? 9.836 -8.328 -1.305 1 92.44 292 PHE B CA 1
ATOM 6791 C C . PHE B 1 292 ? 10.078 -7.047 -0.514 1 92.44 292 PHE B C 1
ATOM 6793 O O . PHE B 1 292 ? 10.953 -7.004 0.351 1 92.44 292 PHE B O 1
ATOM 6800 N N . ASN B 1 293 ? 9.352 -6.043 -0.8 1 95.5 293 ASN B N 1
ATOM 6801 C CA . ASN B 1 293 ? 9.57 -4.746 -0.166 1 95.5 293 ASN B CA 1
ATOM 6802 C C . ASN B 1 293 ? 8.25 -4.059 0.171 1 95.5 293 ASN B C 1
ATOM 6804 O O . ASN B 1 293 ? 7.227 -4.328 -0.459 1 95.5 293 ASN B O 1
ATOM 6808 N N . SER B 1 294 ? 8.258 -3.213 1.146 1 98.19 294 SER B N 1
ATOM 6809 C CA . SER B 1 294 ? 7.133 -2.393 1.587 1 98.19 294 SER B CA 1
ATOM 6810 C C . SER B 1 294 ? 7.598 -1.012 2.037 1 98.19 294 SER B C 1
ATOM 6812 O O . SER B 1 294 ? 8.797 -0.791 2.24 1 98.19 294 SER B O 1
ATOM 6814 N N . PHE B 1 295 ? 6.734 -0.078 2.051 1 98.62 295 PHE B N 1
ATOM 6815 C CA . PHE B 1 295 ? 7.004 1.309 2.412 1 98.62 295 PHE B CA 1
ATOM 6816 C C . PHE B 1 295 ? 5.973 1.819 3.41 1 98.62 295 PHE B C 1
ATOM 6818 O O . PHE B 1 295 ? 4.77 1.637 3.213 1 98.62 295 PHE B O 1
ATOM 6825 N N . VAL B 1 296 ? 6.457 2.398 4.582 1 98.75 296 VAL B N 1
ATOM 6826 C CA . VAL B 1 296 ? 5.602 2.926 5.641 1 98.75 296 VAL B CA 1
ATOM 6827 C C . VAL B 1 296 ? 6.133 4.281 6.105 1 98.75 296 VAL B C 1
ATOM 6829 O O . VAL B 1 296 ? 7.348 4.484 6.184 1 98.75 296 VAL B O 1
ATOM 6832 N N . TYR B 1 297 ? 5.273 5.199 6.371 1 98.69 297 TYR B N 1
ATOM 6833 C CA . TYR B 1 297 ? 5.75 6.375 7.09 1 98.69 297 TYR B CA 1
ATOM 6834 C C . TYR B 1 297 ? 4.688 6.898 8.047 1 98.69 297 TYR B C 1
ATOM 6836 O O . TYR B 1 297 ? 3.508 6.562 7.922 1 98.69 297 TYR B O 1
ATOM 6844 N N . PHE B 1 298 ? 5.098 7.664 9.047 1 98.44 298 PHE B N 1
ATOM 6845 C CA . PHE B 1 298 ? 4.27 8.117 10.156 1 98.44 298 PHE B CA 1
ATOM 6846 C C . PHE B 1 298 ? 4.367 9.625 10.328 1 98.44 298 PHE B C 1
ATOM 6848 O O . PHE B 1 298 ? 5.391 10.227 10 1 98.44 298 PHE B O 1
ATOM 6855 N N . ASN B 1 299 ? 3.271 10.195 10.789 1 96.44 299 ASN B N 1
ATOM 6856 C CA . ASN B 1 299 ? 3.369 11.508 11.422 1 96.44 299 ASN B CA 1
ATOM 6857 C C . ASN B 1 299 ? 3.945 11.406 12.836 1 96.44 299 ASN B C 1
ATOM 6859 O O . ASN B 1 299 ? 3.469 10.609 13.648 1 96.44 299 ASN B O 1
ATOM 6863 N N . TYR B 1 300 ? 4.953 12.211 13.102 1 97.5 300 TYR B N 1
ATOM 6864 C CA . TYR B 1 300 ? 5.605 12.188 14.406 1 97.5 300 TYR B CA 1
ATOM 6865 C C . TYR B 1 300 ? 5.793 13.602 14.945 1 97.5 300 TYR B C 1
ATOM 6867 O O . TYR B 1 300 ? 6.531 14.406 14.367 1 97.5 300 TYR B O 1
ATOM 6875 N N . PHE B 1 301 ? 5.141 13.914 16.062 1 96.44 301 PHE B N 1
ATOM 6876 C CA . PHE B 1 301 ? 5.199 15.242 16.656 1 96.44 301 PHE B CA 1
ATOM 6877 C C . PHE B 1 301 ? 6.348 15.336 17.656 1 96.44 301 PHE B C 1
ATOM 6879 O O . PHE B 1 301 ? 6.676 14.359 18.328 1 96.44 301 PHE B O 1
ATOM 6886 N N . ILE B 1 302 ? 6.902 16.547 17.75 1 95.75 302 ILE B N 1
ATOM 6887 C CA . ILE B 1 302 ? 8.023 16.781 18.641 1 95.75 302 ILE B CA 1
ATOM 6888 C C . ILE B 1 302 ? 7.793 18.078 19.422 1 95.75 302 ILE B C 1
ATOM 6890 O O . ILE B 1 302 ? 7.48 19.109 18.828 1 95.75 302 ILE B O 1
ATOM 6894 N N . HIS B 1 303 ? 7.953 18.016 20.688 1 94.38 303 HIS B N 1
ATOM 6895 C CA . HIS B 1 303 ? 7.98 19.234 21.5 1 94.38 303 HIS B CA 1
ATOM 6896 C C . HIS B 1 303 ? 9.406 19.719 21.703 1 94.38 303 HIS B C 1
ATOM 6898 O O . HIS B 1 303 ? 9.734 20.859 21.328 1 94.38 303 HIS B O 1
ATOM 6904 N N . ASN B 1 304 ? 10.266 18.828 22.203 1 91.81 304 ASN B N 1
ATOM 6905 C CA . ASN B 1 304 ? 11.633 19.266 22.469 1 91.81 304 ASN B CA 1
ATOM 6906 C C . ASN B 1 304 ? 12.602 18.078 22.5 1 91.81 304 ASN B C 1
ATOM 6908 O O . ASN B 1 304 ? 13.75 18.234 22.906 1 91.81 304 ASN B O 1
ATOM 6912 N N . ALA B 1 305 ? 12.172 16.938 22.078 1 93.19 305 ALA B N 1
ATOM 6913 C CA . ALA B 1 305 ? 13.008 15.734 22.109 1 93.19 305 ALA B CA 1
ATOM 6914 C C . ALA B 1 305 ? 14.172 15.867 21.125 1 93.19 305 ALA B C 1
ATOM 6916 O O . ALA B 1 305 ? 14.031 16.469 20.062 1 93.19 305 ALA B O 1
ATOM 6917 N N . TYR B 1 306 ? 15.273 15.234 21.531 1 93.88 306 TYR B N 1
ATOM 6918 C CA . TYR B 1 306 ? 16.422 15.164 20.625 1 93.88 306 TYR B CA 1
ATOM 6919 C C . TYR B 1 306 ? 16.188 14.125 19.531 1 93.88 306 TYR B C 1
ATOM 6921 O O . TYR B 1 306 ? 15.641 13.055 19.797 1 93.88 306 TYR B O 1
ATOM 6929 N N . ILE B 1 307 ? 16.656 14.422 18.375 1 95.56 307 ILE B N 1
ATOM 6930 C CA . ILE B 1 307 ? 16.453 13.539 17.234 1 95.56 307 ILE B CA 1
ATOM 6931 C C . ILE B 1 307 ? 17.156 12.203 17.484 1 95.56 307 ILE B C 1
ATOM 6933 O O . ILE B 1 307 ? 16.672 11.148 17.062 1 95.56 307 ILE B O 1
ATOM 6937 N N . LYS B 1 308 ? 18.266 12.25 18.219 1 96.25 308 LYS B N 1
ATOM 6938 C CA . LYS B 1 308 ? 18.984 11.023 18.547 1 96.25 308 LYS B CA 1
ATOM 6939 C C . LYS B 1 308 ? 18.094 10.055 19.328 1 96.25 308 LYS B C 1
ATOM 6941 O O . LYS B 1 308 ? 18.078 8.859 19.062 1 96.25 308 LYS B O 1
ATOM 6946 N N . ASP B 1 309 ? 17.375 10.57 20.312 1 96.56 309 ASP B N 1
ATOM 6947 C CA . ASP B 1 309 ? 16.484 9.742 21.109 1 96.56 309 ASP B CA 1
ATOM 6948 C C . ASP B 1 309 ? 15.344 9.172 20.25 1 96.56 309 ASP B C 1
ATOM 6950 O O . ASP B 1 309 ? 14.945 8.023 20.422 1 96.56 309 ASP B O 1
ATOM 6954 N N . ILE B 1 310 ? 14.828 9.992 19.391 1 96.75 310 ILE B N 1
ATOM 6955 C CA . ILE B 1 310 ? 13.742 9.578 18.516 1 96.75 310 ILE B CA 1
ATOM 6956 C C . ILE B 1 310 ? 14.227 8.461 17.594 1 96.75 310 ILE B C 1
ATOM 6958 O O . ILE B 1 310 ? 13.539 7.453 17.422 1 96.75 310 ILE B O 1
ATOM 6962 N N . THR B 1 311 ? 15.453 8.625 17.016 1 97.69 311 THR B N 1
ATOM 6963 C CA . THR B 1 311 ? 15.984 7.633 16.094 1 97.69 311 THR B CA 1
ATOM 6964 C C . THR B 1 311 ? 16.234 6.305 16.797 1 97.69 311 THR B C 1
ATOM 6966 O O . THR B 1 311 ? 16.094 5.238 16.203 1 97.69 311 THR B O 1
ATOM 6969 N N . GLU B 1 312 ? 16.609 6.371 18.031 1 98.12 312 GLU B N 1
ATOM 6970 C CA . GLU B 1 312 ? 16.812 5.148 18.812 1 98.12 312 GLU B CA 1
ATOM 6971 C C . GLU B 1 312 ? 15.484 4.414 19.016 1 98.12 312 GLU B C 1
ATOM 6973 O O . GLU B 1 312 ? 15.43 3.186 18.938 1 98.12 312 GLU B O 1
ATOM 6978 N N . LYS B 1 313 ? 14.438 5.152 19.312 1 98.19 313 LYS B N 1
ATOM 6979 C CA . LYS B 1 313 ? 13.109 4.551 19.453 1 98.19 313 LYS B CA 1
ATOM 6980 C C . LYS B 1 313 ? 12.648 3.926 18.141 1 98.19 313 LYS B C 1
ATOM 6982 O O . LYS B 1 313 ? 12.055 2.842 18.141 1 98.19 313 LYS B O 1
ATOM 6987 N N . LEU B 1 314 ? 12.891 4.629 17.031 1 98.62 314 LEU B N 1
ATOM 6988 C CA . LEU B 1 314 ? 12.5 4.117 15.719 1 98.62 314 LEU B CA 1
ATOM 6989 C C . LEU B 1 314 ? 13.266 2.844 15.383 1 98.62 314 LEU B C 1
ATOM 6991 O O . LEU B 1 314 ? 12.695 1.902 14.82 1 98.62 314 LEU B O 1
ATOM 6995 N N . ARG B 1 315 ? 14.578 2.848 15.734 1 98.69 315 ARG B N 1
ATOM 6996 C CA . ARG B 1 315 ? 15.406 1.664 15.523 1 98.69 315 ARG B CA 1
ATOM 6997 C C . ARG B 1 315 ? 14.875 0.476 16.312 1 98.69 315 ARG B C 1
ATOM 6999 O O . ARG B 1 315 ? 14.766 -0.634 15.789 1 98.69 315 ARG B O 1
ATOM 7006 N N . GLN B 1 316 ? 14.562 0.723 17.531 1 98.75 316 GLN B N 1
ATOM 7007 C CA . GLN B 1 316 ? 14.055 -0.35 18.375 1 98.75 316 GLN B CA 1
ATOM 7008 C C . GLN B 1 316 ? 12.719 -0.873 17.859 1 98.75 316 GLN B C 1
ATOM 7010 O O . GLN B 1 316 ? 12.492 -2.084 17.828 1 98.75 316 GLN B O 1
ATOM 7015 N N . ALA B 1 317 ? 11.812 0.021 17.531 1 98.75 317 ALA B N 1
ATOM 7016 C CA . ALA B 1 317 ? 10.516 -0.384 16.984 1 98.75 317 ALA B CA 1
ATOM 7017 C C . ALA B 1 317 ? 10.695 -1.226 15.727 1 98.75 317 ALA B C 1
ATOM 7019 O O . ALA B 1 317 ? 9.93 -2.168 15.492 1 98.75 317 ALA B O 1
ATOM 7020 N N . SER B 1 318 ? 11.672 -0.84 14.883 1 98.88 318 SER B N 1
ATOM 7021 C CA . SER B 1 318 ? 11.984 -1.58 13.664 1 98.88 318 SER B CA 1
ATOM 7022 C C . SER B 1 318 ? 12.523 -2.969 13.984 1 98.88 318 SER B C 1
ATOM 7024 O O . SER B 1 318 ? 12.125 -3.955 13.359 1 98.88 318 SER B O 1
ATOM 7026 N N . THR B 1 319 ? 13.43 -3.004 14.938 1 98.81 319 THR B N 1
ATOM 7027 C CA . THR B 1 319 ? 13.977 -4.281 15.383 1 98.81 319 THR B CA 1
ATOM 7028 C C . THR B 1 319 ? 12.875 -5.195 15.906 1 98.81 319 THR B C 1
ATOM 7030 O O . THR B 1 319 ? 12.828 -6.379 15.562 1 98.81 319 THR B O 1
ATOM 7033 N N . ASP B 1 320 ? 12.031 -4.656 16.703 1 98.81 320 ASP B N 1
ATOM 7034 C CA . ASP B 1 320 ? 10.922 -5.426 17.25 1 98.81 320 ASP B CA 1
ATOM 7035 C C . ASP B 1 320 ? 10.008 -5.945 16.141 1 98.81 320 ASP B C 1
ATOM 7037 O O . ASP B 1 320 ? 9.492 -7.062 16.219 1 98.81 320 ASP B O 1
ATOM 7041 N N . ALA B 1 321 ? 9.75 -5.109 15.148 1 98.81 321 ALA B N 1
ATOM 7042 C CA . ALA B 1 321 ? 8.906 -5.531 14.031 1 98.81 321 ALA B CA 1
ATOM 7043 C C . ALA B 1 321 ? 9.5 -6.742 13.32 1 98.81 321 ALA B C 1
ATOM 7045 O O . ALA B 1 321 ? 8.781 -7.684 12.984 1 98.81 321 ALA B O 1
ATOM 7046 N N . LEU B 1 322 ? 10.82 -6.711 13.039 1 98.69 322 LEU B N 1
ATOM 7047 C CA . LEU B 1 322 ? 11.5 -7.832 12.406 1 98.69 322 LEU B CA 1
ATOM 7048 C C . LEU B 1 322 ? 11.422 -9.078 13.281 1 98.69 322 LEU B C 1
ATOM 7050 O O . LEU B 1 322 ? 11.133 -10.172 12.797 1 98.69 322 LEU B O 1
ATOM 7054 N N . ASN B 1 323 ? 11.664 -8.891 14.562 1 98.44 323 ASN B N 1
ATOM 7055 C CA . ASN B 1 323 ? 11.602 -10.008 15.5 1 98.44 323 ASN B CA 1
ATOM 7056 C C . ASN B 1 323 ? 10.195 -10.602 15.578 1 98.44 323 ASN B C 1
ATOM 7058 O O . ASN B 1 323 ? 10.039 -11.82 15.633 1 98.44 323 ASN B O 1
ATOM 7062 N N . ASN B 1 324 ? 9.219 -9.75 15.695 1 98.44 324 ASN B N 1
ATOM 7063 C CA . ASN B 1 324 ? 7.832 -10.203 15.734 1 98.44 324 ASN B CA 1
ATOM 7064 C C . ASN B 1 324 ? 7.469 -11 14.484 1 98.44 324 ASN B C 1
ATOM 7066 O O . ASN B 1 324 ? 6.754 -12 14.562 1 98.44 324 ASN B O 1
ATOM 7070 N N . THR B 1 325 ? 7.863 -10.508 13.312 1 98.31 325 THR B N 1
ATOM 7071 C CA . THR B 1 325 ? 7.609 -11.203 12.055 1 98.31 325 THR B CA 1
ATOM 7072 C C . THR B 1 325 ? 8.211 -12.602 12.078 1 98.31 325 THR B C 1
ATOM 7074 O O . THR B 1 325 ? 7.551 -13.57 11.711 1 98.31 325 THR B O 1
ATOM 7077 N N . GLU B 1 326 ? 9.461 -12.688 12.492 1 97.81 326 GLU B N 1
ATOM 7078 C CA . GLU B 1 326 ? 10.141 -13.984 12.57 1 97.81 326 GLU B CA 1
ATOM 7079 C C . GLU B 1 326 ? 9.445 -14.906 13.57 1 97.81 326 GLU B C 1
ATOM 7081 O O . GLU B 1 326 ? 9.297 -16.109 13.312 1 97.81 326 GLU B O 1
ATOM 7086 N N . LYS B 1 327 ? 9.141 -14.375 14.703 1 98 327 LYS B N 1
ATOM 7087 C CA . LYS B 1 327 ? 8.445 -15.156 15.727 1 98 327 LYS B CA 1
ATOM 7088 C C . LYS B 1 327 ? 7.129 -15.719 15.188 1 98 327 LYS B C 1
ATOM 7090 O O . LYS B 1 327 ? 6.84 -16.906 15.359 1 98 327 LYS B O 1
ATOM 7095 N N . LEU B 1 328 ? 6.305 -14.867 14.586 1 97.81 328 LEU B N 1
ATOM 7096 C CA . LEU B 1 328 ? 5.02 -15.289 14.039 1 97.81 328 LEU B CA 1
ATOM 7097 C C . LEU B 1 328 ? 5.215 -16.344 12.945 1 97.81 328 LEU B C 1
ATOM 7099 O O . LEU B 1 328 ? 4.465 -17.312 12.875 1 97.81 328 LEU B O 1
ATOM 7103 N N . LEU B 1 329 ? 6.164 -16.078 12.039 1 97.44 329 LEU B N 1
ATOM 7104 C CA . LEU B 1 329 ? 6.512 -17.031 10.992 1 97.44 329 LEU B CA 1
ATOM 7105 C C . LEU B 1 329 ? 6.777 -18.422 11.586 1 97.44 329 LEU B C 1
ATOM 7107 O O . LEU B 1 329 ? 6.215 -19.422 11.125 1 97.44 329 LEU B O 1
ATOM 7111 N N . ASN B 1 330 ? 7.574 -18.484 12.656 1 97.62 330 ASN B N 1
ATOM 7112 C CA . ASN B 1 330 ? 7.957 -19.75 13.258 1 97.62 330 ASN B CA 1
ATOM 7113 C C . ASN B 1 330 ? 6.793 -20.391 14.016 1 97.62 330 ASN B C 1
ATOM 7115 O O . ASN B 1 330 ? 6.637 -21.609 14 1 97.62 330 ASN B O 1
ATOM 7119 N N . GLU B 1 331 ? 6.055 -19.594 14.688 1 98.12 331 GLU B N 1
ATOM 7120 C CA . GLU B 1 331 ? 4.879 -20.125 15.383 1 98.12 331 GLU B CA 1
ATOM 7121 C C . GLU B 1 331 ? 3.914 -20.797 14.406 1 98.12 331 GLU B C 1
ATOM 7123 O O . GLU B 1 331 ? 3.42 -21.891 14.664 1 98.12 331 GLU B O 1
ATOM 7128 N N . ARG B 1 332 ? 3.639 -20.156 13.352 1 98.06 332 ARG B N 1
ATOM 7129 C CA . ARG B 1 332 ? 2.705 -20.672 12.359 1 98.06 332 ARG B CA 1
ATOM 7130 C C . ARG B 1 332 ? 3.311 -21.859 11.602 1 98.06 332 ARG B C 1
ATOM 7132 O O . ARG B 1 332 ? 2.6 -22.781 11.219 1 98.06 332 ARG B O 1
ATOM 7139 N N . TYR B 1 333 ? 4.602 -21.75 11.32 1 96.62 333 TYR B N 1
ATOM 7140 C CA . TYR B 1 333 ? 5.285 -22.875 10.688 1 96.62 333 TYR B CA 1
ATOM 7141 C C . TYR B 1 333 ? 5.242 -24.109 11.578 1 96.62 333 TYR B C 1
ATOM 7143 O O . TYR B 1 333 ? 4.996 -25.219 11.094 1 96.62 333 TYR B O 1
ATOM 7151 N N . GLN B 1 334 ? 5.496 -23.906 12.836 1 97.5 334 GLN B N 1
ATOM 7152 C CA . GLN B 1 334 ? 5.438 -25.016 13.781 1 97.5 334 GLN B CA 1
ATOM 7153 C C . GLN B 1 334 ? 4.047 -25.656 13.797 1 97.5 334 GLN B C 1
ATOM 7155 O O . GLN B 1 334 ? 3.918 -26.875 13.812 1 97.5 334 GLN B O 1
ATOM 7160 N N . GLU B 1 335 ? 3.059 -24.844 13.844 1 97.81 335 GLU B N 1
ATOM 7161 C CA . GLU B 1 335 ? 1.687 -25.328 13.812 1 97.81 335 GLU B CA 1
ATOM 7162 C C . GLU B 1 335 ? 1.396 -26.094 12.516 1 97.81 335 GLU B C 1
ATOM 7164 O O . GLU B 1 335 ? 0.731 -27.125 12.531 1 97.81 335 GLU B O 1
ATOM 7169 N N . TYR B 1 336 ? 1.832 -25.562 11.422 1 96.12 336 TYR B N 1
ATOM 7170 C CA . TYR B 1 336 ? 1.643 -26.219 10.133 1 96.12 336 TYR B CA 1
ATOM 7171 C C . TYR B 1 336 ? 2.33 -27.578 10.109 1 96.12 336 TYR B C 1
ATOM 7173 O O . TYR B 1 336 ? 1.768 -28.562 9.617 1 96.12 336 TYR B O 1
ATOM 7181 N N . CYS B 1 337 ? 3.543 -27.609 10.609 1 93.88 337 CYS B N 1
ATOM 7182 C CA . CYS B 1 337 ? 4.281 -28.875 10.68 1 93.88 337 CYS B CA 1
ATOM 7183 C C . CYS B 1 337 ? 3.531 -29.891 11.531 1 93.88 337 CYS B C 1
ATOM 7185 O O . CYS B 1 337 ? 3.496 -31.078 11.188 1 93.88 337 CYS B O 1
ATOM 7187 N N . ARG B 1 338 ? 2.998 -29.469 12.609 1 95.56 338 ARG B N 1
ATOM 7188 C CA . ARG B 1 338 ? 2.199 -30.344 13.445 1 95.56 338 ARG B CA 1
ATOM 7189 C C . ARG B 1 338 ? 0.995 -30.891 12.688 1 95.56 338 ARG B C 1
ATOM 7191 O O . ARG B 1 338 ? 0.714 -32.094 12.727 1 95.56 338 ARG B O 1
ATOM 7198 N N . LEU B 1 339 ? 0.369 -29.969 12 1 94.12 339 LEU B N 1
ATOM 7199 C CA . LEU B 1 339 ? -0.814 -30.328 11.219 1 94.12 339 LEU B CA 1
ATOM 7200 C C . LEU B 1 339 ? -0.47 -31.359 10.148 1 94.12 339 LEU B C 1
ATOM 7202 O O . LEU B 1 339 ? -1.247 -32.281 9.898 1 94.12 339 LEU B O 1
ATOM 7206 N N . THR B 1 340 ? 0.655 -31.219 9.484 1 91.62 340 THR B N 1
ATOM 7207 C CA . THR B 1 340 ? 1.022 -32.062 8.336 1 91.62 340 THR B CA 1
ATOM 7208 C C . THR B 1 340 ? 1.896 -33.219 8.773 1 91.62 340 THR B C 1
ATOM 7210 O O . THR B 1 340 ? 2.348 -34 7.941 1 91.62 340 THR B O 1
ATOM 7213 N N . ASN B 1 341 ? 2.189 -33.344 10.039 1 90.19 341 ASN B N 1
ATOM 7214 C CA . ASN B 1 341 ? 3.053 -34.406 10.578 1 90.19 341 ASN B CA 1
ATOM 7215 C C . ASN B 1 341 ? 4.414 -34.406 9.891 1 90.19 341 ASN B C 1
ATOM 7217 O O . ASN B 1 341 ? 4.863 -35.469 9.43 1 90.19 341 ASN B O 1
ATOM 7221 N N . THR B 1 342 ? 4.926 -33.219 9.672 1 87.06 342 THR B N 1
ATOM 7222 C CA . THR B 1 342 ? 6.266 -33.062 9.125 1 87.06 342 THR B CA 1
ATOM 7223 C C . THR B 1 342 ? 7.215 -32.531 10.195 1 87.06 342 THR B C 1
ATOM 7225 O O . THR B 1 342 ? 6.785 -31.844 11.125 1 87.06 342 THR B O 1
ATOM 7228 N N . PRO B 1 343 ? 8.477 -32.875 10.094 1 88.12 343 PRO B N 1
ATOM 7229 C CA . PRO B 1 343 ? 9.43 -32.344 11.086 1 88.12 343 PRO B CA 1
ATOM 7230 C C . PRO B 1 343 ? 9.562 -30.828 11.047 1 88.12 343 PRO B C 1
ATOM 7232 O O . PRO B 1 343 ? 9.578 -30.234 9.961 1 88.12 343 PRO B O 1
ATOM 7235 N N . TYR B 1 344 ? 9.609 -30.25 12.18 1 92.5 344 TYR B N 1
ATOM 7236 C CA . TYR B 1 344 ? 9.781 -28.797 12.32 1 92.5 344 TYR B CA 1
ATOM 7237 C C . TYR B 1 344 ? 11.25 -28.453 12.562 1 92.5 344 TYR B C 1
ATOM 7239 O O . TYR B 1 344 ? 11.922 -29.094 13.367 1 92.5 344 TYR B O 1
ATOM 7247 N N . SER B 1 345 ? 11.734 -27.516 11.797 1 91.25 345 SER B N 1
ATOM 7248 C CA . SER B 1 345 ? 13.016 -26.859 12.039 1 91.25 345 SER B CA 1
ATOM 7249 C C . SER B 1 345 ? 12.859 -25.344 12.039 1 91.25 345 SER B C 1
ATOM 7251 O O . SER B 1 345 ? 12.367 -24.766 11.07 1 91.25 345 SER B O 1
ATOM 7253 N N . LYS B 1 346 ? 13.289 -24.797 13.109 1 92.81 346 LYS B N 1
ATOM 7254 C CA . LYS B 1 346 ? 13.148 -23.344 13.258 1 92.81 346 LYS B CA 1
ATOM 7255 C C . LYS B 1 346 ? 13.812 -22.609 12.094 1 92.81 346 LYS B C 1
ATOM 7257 O O . LYS B 1 346 ? 14.914 -22.969 11.672 1 92.81 346 LYS B O 1
ATOM 7262 N N . ILE B 1 347 ? 13.086 -21.656 11.578 1 90.56 347 ILE B N 1
ATOM 7263 C CA . ILE B 1 347 ? 13.617 -20.797 10.539 1 90.56 347 ILE B CA 1
ATOM 7264 C C . ILE B 1 347 ? 14.258 -19.562 11.18 1 90.56 347 ILE B C 1
ATOM 7266 O O . ILE B 1 347 ? 13.648 -18.891 12.023 1 90.56 347 ILE B O 1
ATOM 7270 N N . SER B 1 348 ? 15.453 -19.297 10.852 1 91.19 348 SER B N 1
ATOM 7271 C CA . SER B 1 348 ? 16.172 -18.156 11.422 1 91.19 348 SER B CA 1
ATOM 7272 C C . SER B 1 348 ? 16.75 -17.266 10.328 1 91.19 348 SER B C 1
ATOM 7274 O O . SER B 1 348 ? 17.328 -17.75 9.359 1 91.19 348 SER B O 1
ATOM 7276 N N . TYR B 1 349 ? 16.531 -16.016 10.445 1 90.44 349 TYR B N 1
ATOM 7277 C CA . TYR B 1 349 ? 17.094 -15.023 9.531 1 90.44 349 TYR B CA 1
ATOM 7278 C C . TYR B 1 349 ? 18 -14.062 10.266 1 90.44 349 TYR B C 1
ATOM 7280 O O . TYR B 1 349 ? 17.797 -13.766 11.445 1 90.44 349 TYR B O 1
ATOM 7288 N N . LYS B 1 350 ? 19.062 -13.695 9.648 1 92.69 350 LYS B N 1
ATOM 7289 C CA . LYS B 1 350 ? 19.812 -12.531 10.117 1 92.69 350 LYS B CA 1
ATOM 7290 C C . LYS B 1 350 ? 19.094 -11.234 9.734 1 92.69 350 LYS B C 1
ATOM 7292 O O . LYS B 1 350 ? 18.891 -10.961 8.547 1 92.69 350 LYS B O 1
ATOM 7297 N N . ASN B 1 351 ? 18.609 -10.523 10.727 1 95.94 351 ASN B N 1
ATOM 7298 C CA . ASN B 1 351 ? 17.891 -9.273 10.484 1 95.94 351 ASN B CA 1
ATOM 7299 C C . ASN B 1 351 ? 18.75 -8.062 10.828 1 95.94 351 ASN B C 1
ATOM 7301 O O . ASN B 1 351 ? 19.688 -8.164 11.617 1 95.94 351 ASN B O 1
ATOM 7305 N N . GLN B 1 352 ? 18.438 -6.938 10.219 1 97.75 352 GLN B N 1
ATOM 7306 C CA . GLN B 1 352 ? 19.172 -5.73 10.578 1 97.75 352 GLN B CA 1
ATOM 7307 C C . GLN B 1 352 ? 18.328 -4.484 10.367 1 97.75 352 GLN B C 1
ATOM 7309 O O . GLN B 1 352 ? 17.344 -4.512 9.625 1 97.75 352 GLN B O 1
ATOM 7314 N N . VAL B 1 353 ? 18.609 -3.502 11.102 1 98.81 353 VAL B N 1
ATOM 7315 C CA . VAL B 1 353 ? 18.047 -2.166 10.961 1 98.81 353 VAL B CA 1
ATOM 7316 C C . VAL B 1 353 ? 19.141 -1.16 10.641 1 98.81 353 VAL B C 1
ATOM 7318 O O . VAL B 1 353 ? 20.203 -1.157 11.289 1 98.81 353 VAL B O 1
ATOM 7321 N N . LEU B 1 354 ? 18.922 -0.347 9.594 1 98.81 354 LEU B N 1
ATOM 7322 C CA . LEU B 1 354 ? 19.891 0.674 9.195 1 98.81 354 LEU B CA 1
ATOM 7323 C C . LEU B 1 354 ? 19.234 2.047 9.133 1 98.81 354 LEU B C 1
ATOM 7325 O O . LEU B 1 354 ? 18.062 2.164 8.734 1 98.81 354 LEU B O 1
ATOM 7329 N N . SER B 1 355 ? 19.969 3.057 9.555 1 98.62 355 SER B N 1
ATOM 7330 C CA . SER B 1 355 ? 19.609 4.418 9.164 1 98.62 355 SER B CA 1
ATOM 7331 C C . SER B 1 355 ? 20.047 4.719 7.738 1 98.62 355 SER B C 1
ATOM 7333 O O . SER B 1 355 ? 20.891 4.008 7.176 1 98.62 355 SER B O 1
ATOM 7335 N N . TYR B 1 356 ? 19.5 5.703 7.125 1 98.5 356 TYR B N 1
ATOM 7336 C CA . TYR B 1 356 ? 19.906 6.094 5.781 1 98.5 356 TYR B CA 1
ATOM 7337 C C . TYR B 1 356 ? 21.406 6.344 5.723 1 98.5 356 TYR B C 1
ATOM 7339 O O . TYR B 1 356 ? 22.094 5.891 4.797 1 98.5 356 TYR B O 1
ATOM 7347 N N . ASP B 1 357 ? 21.906 7.02 6.727 1 98 357 ASP B N 1
ATOM 7348 C CA . ASP B 1 357 ? 23.312 7.348 6.785 1 98 357 ASP B CA 1
ATOM 7349 C C . ASP B 1 357 ? 24.172 6.086 6.809 1 98 357 ASP B C 1
ATOM 7351 O O . ASP B 1 357 ? 25.188 6.004 6.113 1 98 357 ASP B O 1
ATOM 7355 N N . GLU B 1 358 ? 23.812 5.137 7.602 1 98.31 358 GLU B N 1
ATOM 7356 C CA . GLU B 1 358 ? 24.531 3.863 7.668 1 98.31 358 GLU B CA 1
ATOM 7357 C C . GLU B 1 358 ? 24.469 3.129 6.332 1 98.31 358 GLU B C 1
ATOM 7359 O O . GLU B 1 358 ? 25.453 2.516 5.914 1 98.31 358 GLU B O 1
ATOM 7364 N N . LEU B 1 359 ? 23.312 3.137 5.672 1 98.44 359 LEU B N 1
ATOM 7365 C CA . LEU B 1 359 ? 23.156 2.484 4.379 1 98.44 359 LEU B CA 1
ATOM 7366 C C . LEU B 1 359 ? 24.047 3.125 3.328 1 98.44 359 LEU B C 1
ATOM 7368 O O . LEU B 1 359 ? 24.641 2.426 2.502 1 98.44 359 LEU B O 1
ATOM 7372 N N . VAL B 1 360 ? 24.078 4.492 3.328 1 97.88 360 VAL B N 1
ATOM 7373 C CA . VAL B 1 360 ? 24.922 5.207 2.383 1 97.88 360 VAL B CA 1
ATOM 7374 C C . VAL B 1 360 ? 26.375 4.758 2.553 1 97.88 360 VAL B C 1
ATOM 7376 O O . VAL B 1 360 ? 27.078 4.527 1.566 1 97.88 360 VAL B O 1
ATOM 7379 N N . ASN B 1 361 ? 26.844 4.637 3.777 1 97.19 361 ASN B N 1
ATOM 7380 C CA . ASN B 1 361 ? 28.203 4.203 4.059 1 97.19 361 ASN B CA 1
ATOM 7381 C C . ASN B 1 361 ? 28.469 2.793 3.529 1 97.19 361 ASN B C 1
ATOM 7383 O O . ASN B 1 361 ? 29.531 2.523 2.963 1 97.19 361 ASN B O 1
ATOM 7387 N N . LEU B 1 362 ? 27.531 1.917 3.727 1 96.88 362 LEU B N 1
ATOM 7388 C CA . LEU B 1 362 ? 27.672 0.553 3.227 1 96.88 362 LEU B CA 1
ATOM 7389 C C . LEU B 1 362 ? 27.719 0.537 1.702 1 96.88 362 LEU B C 1
ATOM 7391 O O . LEU B 1 362 ? 28.516 -0.198 1.11 1 96.88 362 LEU B O 1
ATOM 7395 N N . ALA B 1 363 ? 26.828 1.271 1.04 1 96.69 363 ALA B N 1
ATOM 7396 C CA . ALA B 1 363 ? 26.766 1.327 -0.418 1 96.69 363 ALA B CA 1
ATOM 7397 C C . ALA B 1 363 ? 28.047 1.916 -1 1 96.69 363 ALA B C 1
ATOM 7399 O O . ALA B 1 363 ? 28.516 1.478 -2.053 1 96.69 363 ALA B O 1
ATOM 7400 N N . GLU B 1 364 ? 28.578 2.947 -0.33 1 95.88 364 GLU B N 1
ATOM 7401 C CA . GLU B 1 364 ? 29.797 3.604 -0.789 1 95.88 364 GLU B CA 1
ATOM 7402 C C . GLU B 1 364 ? 30.969 2.625 -0.829 1 95.88 364 GLU B C 1
ATOM 7404 O O . GLU B 1 364 ? 31.844 2.727 -1.693 1 95.88 364 GLU B O 1
ATOM 7409 N N . ARG B 1 365 ? 31 1.696 0.049 1 93.75 365 ARG B N 1
ATOM 7410 C CA . ARG B 1 365 ? 32.062 0.709 0.116 1 93.75 365 ARG B CA 1
ATOM 7411 C C . ARG B 1 365 ? 31.984 -0.262 -1.058 1 93.75 365 ARG B C 1
ATOM 7413 O O . ARG B 1 365 ? 33 -0.83 -1.468 1 93.75 365 ARG B O 1
ATOM 7420 N N . LYS B 1 366 ? 30.797 -0.413 -1.611 1 90.75 366 LYS B N 1
ATOM 7421 C CA . LYS B 1 366 ? 30.594 -1.42 -2.648 1 90.75 366 LYS B CA 1
ATOM 7422 C C . LYS B 1 366 ? 30.516 -0.776 -4.031 1 90.75 366 LYS B C 1
ATOM 7424 O O . LYS B 1 366 ? 30.734 -1.44 -5.043 1 90.75 366 LYS B O 1
ATOM 7429 N N . TYR B 1 367 ? 30.188 0.421 -4.074 1 91.12 367 TYR B N 1
ATOM 7430 C CA . TYR B 1 367 ? 29.938 1.103 -5.34 1 91.12 367 TYR B CA 1
ATOM 7431 C C . TYR B 1 367 ? 31.234 1.649 -5.922 1 91.12 367 TYR B C 1
ATOM 7433 O O . TYR B 1 367 ? 32 2.34 -5.234 1 91.12 367 TYR B O 1
ATOM 7441 N N . THR B 1 368 ? 31.438 1.151 -7.277 1 88.94 368 THR B N 1
ATOM 7442 C CA . THR B 1 368 ? 32.594 1.678 -8 1 88.94 368 THR B CA 1
ATOM 7443 C C . THR B 1 368 ? 32.219 2.947 -8.766 1 88.94 368 THR B C 1
ATOM 7445 O O . THR B 1 368 ? 31.312 2.934 -9.594 1 88.94 368 THR B O 1
ATOM 7448 N N . GLY B 1 369 ? 32.312 4.168 -8.305 1 91.31 369 GLY B N 1
ATOM 7449 C CA . GLY B 1 369 ? 32 5.445 -8.922 1 91.31 369 GLY B CA 1
ATOM 7450 C C . GLY B 1 369 ? 31.625 6.52 -7.91 1 91.31 369 GLY B C 1
ATOM 7451 O O . GLY B 1 369 ? 32.062 6.461 -6.754 1 91.31 369 GLY B O 1
ATOM 7452 N N . ASN B 1 370 ? 30.938 7.469 -8.43 1 94.88 370 ASN B N 1
ATOM 7453 C CA . ASN B 1 370 ? 30.484 8.57 -7.582 1 94.88 370 ASN B CA 1
ATOM 7454 C C . ASN B 1 370 ? 29.031 8.383 -7.141 1 94.88 370 ASN B C 1
ATOM 7456 O O . ASN B 1 370 ? 28.109 8.773 -7.852 1 94.88 370 ASN B O 1
ATOM 7460 N N . LEU B 1 371 ? 28.859 7.879 -5.965 1 95.56 371 LEU B N 1
ATOM 7461 C CA . LEU B 1 371 ? 27.531 7.531 -5.441 1 95.56 371 LEU B CA 1
ATOM 7462 C C . LEU B 1 371 ? 26.656 8.773 -5.312 1 95.56 371 LEU B C 1
ATOM 7464 O O . LEU B 1 371 ? 25.453 8.711 -5.574 1 95.56 371 LEU B O 1
ATOM 7468 N N . LYS B 1 372 ? 27.25 9.852 -4.863 1 94.31 372 LYS B N 1
ATOM 7469 C CA . LYS B 1 372 ? 26.5 11.094 -4.699 1 94.31 372 LYS B CA 1
ATOM 7470 C C . LYS B 1 372 ? 25.922 11.562 -6.027 1 94.31 372 LYS B C 1
ATOM 7472 O O . LYS B 1 372 ? 24.781 12.047 -6.074 1 94.31 372 LYS B O 1
ATOM 7477 N N . LYS B 1 373 ? 26.656 11.469 -7.02 1 95 373 LYS B N 1
ATOM 7478 C CA . LYS B 1 373 ? 26.203 11.852 -8.352 1 95 373 LYS B CA 1
ATOM 7479 C C . LYS B 1 373 ? 25.062 10.953 -8.82 1 95 373 LYS B C 1
ATOM 7481 O O . LYS B 1 373 ? 24.109 11.414 -9.453 1 95 373 LYS B O 1
ATOM 7486 N N . LEU B 1 374 ? 25.234 9.742 -8.539 1 94.69 374 LEU B N 1
ATOM 7487 C CA . LEU B 1 374 ? 24.188 8.789 -8.914 1 94.69 374 LEU B CA 1
ATOM 7488 C C . LEU B 1 374 ? 22.875 9.141 -8.219 1 94.69 374 LEU B C 1
ATOM 7490 O O . LEU B 1 374 ? 21.828 9.18 -8.867 1 94.69 374 LEU B O 1
ATOM 7494 N N . ILE B 1 375 ? 22.938 9.344 -6.941 1 96.25 375 ILE B N 1
ATOM 7495 C CA . ILE B 1 375 ? 21.75 9.664 -6.148 1 96.25 375 ILE B CA 1
ATOM 7496 C C . ILE B 1 375 ? 21.125 10.961 -6.656 1 96.25 375 ILE B C 1
ATOM 7498 O O . ILE B 1 375 ? 19.906 11.039 -6.824 1 96.25 375 ILE B O 1
ATOM 7502 N N . ALA B 1 376 ? 21.906 11.953 -6.926 1 95.5 376 ALA B N 1
ATOM 7503 C CA . ALA B 1 376 ? 21.438 13.242 -7.43 1 95.5 376 ALA B CA 1
ATOM 7504 C C . ALA B 1 376 ? 20.766 13.086 -8.789 1 95.5 376 ALA B C 1
ATOM 7506 O O . ALA B 1 376 ? 19.719 13.688 -9.047 1 95.5 376 ALA B O 1
ATOM 7507 N N . GLY B 1 377 ? 21.406 12.352 -9.625 1 94.25 377 GLY B N 1
ATOM 7508 C CA . GLY B 1 377 ? 20.844 12.102 -10.938 1 94.25 377 GLY B CA 1
ATOM 7509 C C . GLY B 1 377 ? 19.5 11.422 -10.891 1 94.25 377 GLY B C 1
ATOM 7510 O O . GLY B 1 377 ? 18.578 11.812 -11.609 1 94.25 377 GLY B O 1
ATOM 7511 N N . ASN B 1 378 ? 19.391 10.406 -10.07 1 93.12 378 ASN B N 1
ATOM 7512 C CA . ASN B 1 378 ? 18.125 9.711 -9.883 1 93.12 378 ASN B CA 1
ATOM 7513 C C . ASN B 1 378 ? 17.047 10.656 -9.352 1 93.12 378 ASN B C 1
ATOM 7515 O O . ASN B 1 378 ? 15.891 10.57 -9.773 1 93.12 378 ASN B O 1
ATOM 7519 N N . THR B 1 379 ? 17.391 11.469 -8.422 1 95.06 379 THR B N 1
ATOM 7520 C CA . THR B 1 379 ? 16.469 12.422 -7.816 1 95.06 379 THR B CA 1
ATOM 7521 C C . THR B 1 379 ? 15.945 13.398 -8.867 1 95.06 379 THR B C 1
ATOM 7523 O O . THR B 1 379 ? 14.742 13.672 -8.922 1 95.06 379 THR B O 1
ATOM 7526 N N . GLU B 1 380 ? 16.797 13.898 -9.68 1 94.12 380 GLU B N 1
ATOM 7527 C CA . GLU B 1 380 ? 16.406 14.852 -10.727 1 94.12 380 GLU B CA 1
ATOM 7528 C C . GLU B 1 380 ? 15.453 14.219 -11.727 1 94.12 380 GLU B C 1
ATOM 7530 O O . GLU B 1 380 ? 14.484 14.852 -12.156 1 94.12 380 GLU B O 1
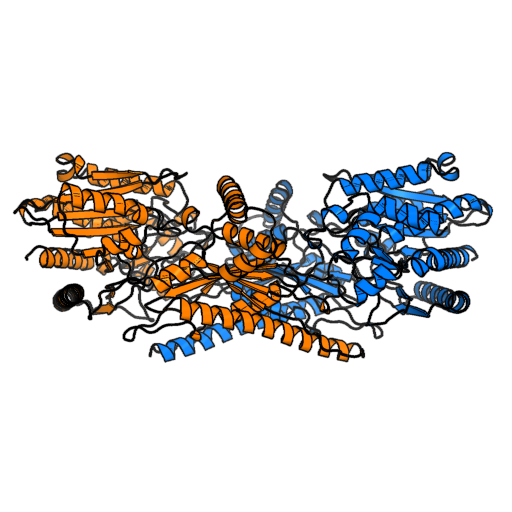ATOM 7535 N N . GLU B 1 381 ? 15.758 13.039 -12.062 1 94.06 381 GLU B N 1
ATOM 7536 C CA . GLU B 1 381 ? 14.898 12.312 -13 1 94.06 381 GLU B CA 1
ATOM 7537 C C . GLU B 1 381 ? 13.492 12.133 -12.438 1 94.06 381 GLU B C 1
ATOM 7539 O O . GLU B 1 381 ? 12.508 12.312 -13.148 1 94.06 381 GLU B O 1
ATOM 7544 N N . MET B 1 382 ? 13.43 11.805 -11.227 1 93.81 382 MET B N 1
ATOM 7545 C CA . MET B 1 382 ? 12.133 11.547 -10.602 1 93.81 382 MET B CA 1
ATOM 7546 C C . MET B 1 382 ? 11.383 12.844 -10.352 1 93.81 382 MET B C 1
ATOM 7548 O O . MET B 1 382 ? 10.148 12.883 -10.43 1 93.81 382 MET B O 1
ATOM 7552 N N . LEU B 1 383 ? 12.094 13.875 -9.992 1 90.56 383 LEU B N 1
ATOM 7553 C CA . LEU B 1 383 ? 11.477 15.188 -9.859 1 90.56 383 LEU B CA 1
ATOM 7554 C C . LEU B 1 383 ? 10.875 15.641 -11.188 1 90.56 383 LEU B C 1
ATOM 7556 O O . LEU B 1 383 ? 9.797 16.234 -11.219 1 90.56 383 LEU B O 1
ATOM 7560 N N . ALA B 1 384 ? 11.523 15.336 -12.266 1 89.94 384 ALA B N 1
ATOM 7561 C CA . ALA B 1 384 ? 11.086 15.734 -13.602 1 89.94 384 ALA B CA 1
ATOM 7562 C C . ALA B 1 384 ? 9.781 15.031 -13.977 1 89.94 384 ALA B C 1
ATOM 7564 O O . ALA B 1 384 ? 8.984 15.57 -14.758 1 89.94 384 ALA B O 1
ATOM 7565 N N . THR B 1 385 ? 9.5 13.914 -13.383 1 89.56 385 THR B N 1
ATOM 7566 C CA . THR B 1 385 ? 8.289 13.164 -13.695 1 89.56 385 THR B CA 1
ATOM 7567 C C . THR B 1 385 ? 7.211 13.414 -12.641 1 89.56 385 THR B C 1
ATOM 7569 O O . THR B 1 385 ? 6.234 12.672 -12.547 1 89.56 385 THR B O 1
ATOM 7572 N N . ASN B 1 386 ? 7.359 14.367 -11.766 1 86 386 ASN B N 1
ATOM 7573 C CA . ASN B 1 386 ? 6.41 14.797 -10.75 1 86 386 ASN B CA 1
ATOM 7574 C C . ASN B 1 386 ? 6.102 13.68 -9.758 1 86 386 ASN B C 1
ATOM 7576 O O . ASN B 1 386 ? 4.945 13.484 -9.375 1 86 386 ASN B O 1
ATOM 7580 N N . THR B 1 387 ? 7.137 12.906 -9.5 1 90 387 THR B N 1
ATOM 7581 C CA . THR B 1 387 ? 7.016 11.859 -8.484 1 90 387 THR B CA 1
ATOM 7582 C C . THR B 1 387 ? 6.809 12.477 -7.102 1 90 387 THR B C 1
ATOM 7584 O O . THR B 1 387 ? 7.406 13.5 -6.777 1 90 387 THR B O 1
ATOM 7587 N N . ASP B 1 388 ? 5.941 11.859 -6.301 1 90.56 388 ASP B N 1
ATOM 7588 C CA . ASP B 1 388 ? 5.742 12.289 -4.922 1 90.56 388 ASP B CA 1
ATOM 7589 C C . ASP B 1 388 ? 7.074 12.406 -4.188 1 90.56 388 ASP B C 1
ATOM 7591 O O . ASP B 1 388 ? 7.922 11.516 -4.277 1 90.56 388 ASP B O 1
ATOM 7595 N N . LYS B 1 389 ? 7.309 13.43 -3.471 1 92.31 389 LYS B N 1
ATOM 7596 C CA . LYS B 1 389 ? 8.578 13.758 -2.832 1 92.31 389 LYS B CA 1
ATOM 7597 C C . LYS B 1 389 ? 8.93 12.742 -1.751 1 92.31 389 LYS B C 1
ATOM 7599 O O . LYS B 1 389 ? 10.086 12.656 -1.323 1 92.31 389 LYS B O 1
ATOM 7604 N N . ARG B 1 390 ? 7.992 12 -1.244 1 95.12 390 ARG B N 1
ATOM 7605 C CA . ARG B 1 390 ? 8.258 10.961 -0.259 1 95.12 390 ARG B CA 1
ATOM 7606 C C . ARG B 1 390 ? 8.711 9.664 -0.935 1 95.12 390 ARG B C 1
ATOM 7608 O O . ARG B 1 390 ? 9.445 8.875 -0.342 1 95.12 390 ARG B O 1
ATOM 7615 N N . GLU B 1 391 ? 8.328 9.469 -2.178 1 96.06 391 GLU B N 1
ATOM 7616 C CA . GLU B 1 391 ? 8.688 8.266 -2.916 1 96.06 391 GLU B CA 1
ATOM 7617 C C . GLU B 1 391 ? 10.117 8.352 -3.455 1 96.06 391 GLU B C 1
ATOM 7619 O O . GLU B 1 391 ? 10.766 7.328 -3.688 1 96.06 391 GLU B O 1
ATOM 7624 N N . ILE B 1 392 ? 10.547 9.547 -3.66 1 97.06 392 ILE B N 1
ATOM 7625 C CA . ILE B 1 392 ? 11.891 9.742 -4.207 1 97.06 392 ILE B CA 1
ATOM 7626 C C . ILE B 1 392 ? 12.93 9.203 -3.229 1 97.06 392 ILE B C 1
ATOM 7628 O O . ILE B 1 392 ? 13.75 8.352 -3.59 1 97.06 392 ILE B O 1
ATOM 7632 N N . PRO B 1 393 ? 12.875 9.664 -1.929 1 98 393 PRO B N 1
ATOM 7633 C CA . PRO B 1 393 ? 13.805 9.062 -0.966 1 98 393 PRO B CA 1
ATOM 7634 C C . PRO B 1 393 ? 13.656 7.547 -0.875 1 98 393 PRO B C 1
ATOM 7636 O O . PRO B 1 393 ? 14.648 6.832 -0.728 1 98 393 PRO B O 1
ATOM 7639 N N . MET B 1 394 ? 12.461 7.039 -0.905 1 98 394 MET B N 1
ATOM 7640 C CA . MET B 1 394 ? 12.219 5.598 -0.865 1 98 394 MET B CA 1
ATOM 7641 C C . MET B 1 394 ? 12.953 4.895 -2.002 1 98 394 MET B C 1
ATOM 7643 O O . MET B 1 394 ? 13.602 3.867 -1.788 1 98 394 MET B O 1
ATOM 7647 N N . ASN B 1 395 ? 12.875 5.43 -3.211 1 97.12 395 ASN B N 1
ATOM 7648 C CA . ASN B 1 395 ? 13.547 4.848 -4.371 1 97.12 395 ASN B CA 1
ATOM 7649 C C . ASN B 1 395 ? 15.062 4.906 -4.234 1 97.12 395 ASN B C 1
ATOM 7651 O O . ASN B 1 395 ? 15.766 3.996 -4.672 1 97.12 395 ASN B O 1
ATOM 7655 N N . ILE B 1 396 ? 15.555 6.012 -3.68 1 97.75 396 ILE B N 1
ATOM 7656 C CA . ILE B 1 396 ? 16.984 6.137 -3.416 1 97.75 396 ILE B CA 1
ATOM 7657 C C . ILE B 1 396 ? 17.438 5.016 -2.482 1 97.75 396 ILE B C 1
ATOM 7659 O O . ILE B 1 396 ? 18.438 4.34 -2.752 1 97.75 396 ILE B O 1
ATOM 7663 N N . VAL B 1 397 ? 16.688 4.816 -1.402 1 98.06 397 VAL B N 1
ATOM 7664 C CA . VAL B 1 397 ? 17.031 3.797 -0.411 1 98.06 397 VAL B CA 1
ATOM 7665 C C . VAL B 1 397 ? 16.984 2.414 -1.058 1 98.06 397 VAL B C 1
ATOM 7667 O O . VAL B 1 397 ? 17.875 1.593 -0.835 1 98.06 397 VAL B O 1
ATOM 7670 N N . LYS B 1 398 ? 15.969 2.148 -1.803 1 95.62 398 LYS B N 1
ATOM 7671 C CA . LYS B 1 398 ? 15.852 0.883 -2.523 1 95.62 398 LYS B CA 1
ATOM 7672 C C . LYS B 1 398 ? 17.078 0.625 -3.385 1 95.62 398 LYS B C 1
ATOM 7674 O O . LYS B 1 398 ? 17.641 -0.473 -3.363 1 95.62 398 LYS B O 1
ATOM 7679 N N . LYS B 1 399 ? 17.469 1.607 -4.16 1 94.62 399 LYS B N 1
ATOM 7680 C CA . LYS B 1 399 ? 18.641 1.493 -5.027 1 94.62 399 LYS B CA 1
ATOM 7681 C C . LYS B 1 399 ? 19.906 1.25 -4.211 1 94.62 399 LYS B C 1
ATOM 7683 O O . LYS B 1 399 ? 20.766 0.45 -4.605 1 94.62 399 LYS B O 1
ATOM 7688 N N . LEU B 1 400 ? 20.062 1.975 -3.119 1 97 400 LEU B N 1
ATOM 7689 C CA . LEU B 1 400 ? 21.234 1.834 -2.271 1 97 400 LEU B CA 1
ATOM 7690 C C . LEU B 1 400 ? 21.297 0.439 -1.658 1 97 400 LEU B C 1
ATOM 7692 O O . LEU B 1 400 ? 22.391 -0.115 -1.481 1 97 400 LEU B O 1
ATOM 7696 N N . CYS B 1 401 ? 20.188 -0.113 -1.26 1 94.56 401 CYS B N 1
ATOM 7697 C CA . CYS B 1 401 ? 20.172 -1.481 -0.753 1 94.56 401 CYS B CA 1
ATOM 7698 C C . CYS B 1 401 ? 20.719 -2.455 -1.79 1 94.56 401 CYS B C 1
ATOM 7700 O O . CYS B 1 401 ? 21.469 -3.375 -1.452 1 94.56 401 CYS B O 1
ATOM 7702 N N . ASN B 1 402 ? 20.297 -2.254 -3.018 1 89.94 402 ASN B N 1
ATOM 7703 C CA . ASN B 1 402 ? 20.781 -3.098 -4.102 1 89.94 402 ASN B CA 1
ATOM 7704 C C . ASN B 1 402 ? 22.297 -2.953 -4.285 1 89.94 402 ASN B C 1
ATOM 7706 O O . ASN B 1 402 ? 23 -3.947 -4.453 1 89.94 402 ASN B O 1
ATOM 7710 N N . ILE B 1 403 ? 22.766 -1.713 -4.301 1 92.38 403 ILE B N 1
ATOM 7711 C CA . ILE B 1 403 ? 24.172 -1.422 -4.48 1 92.38 403 ILE B CA 1
ATOM 7712 C C . ILE B 1 403 ? 24.984 -2.037 -3.334 1 92.38 403 ILE B C 1
ATOM 7714 O O . ILE B 1 403 ? 26.047 -2.611 -3.555 1 92.38 403 ILE B O 1
ATOM 7718 N N . ALA B 1 404 ? 24.438 -1.927 -2.121 1 93.75 404 ALA B N 1
ATOM 7719 C CA . ALA B 1 404 ? 25.109 -2.457 -0.939 1 93.75 404 ALA B CA 1
ATOM 7720 C C . ALA B 1 404 ? 24.969 -3.975 -0.865 1 93.75 404 ALA B C 1
ATOM 7722 O O . ALA B 1 404 ? 25.547 -4.613 0.016 1 93.75 404 ALA B O 1
ATOM 7723 N N . GLN B 1 405 ? 24.125 -4.566 -1.75 1 87.38 405 GLN B N 1
ATOM 7724 C CA . GLN B 1 405 ? 23.922 -6.012 -1.854 1 87.38 405 GLN B CA 1
ATOM 7725 C C . GLN B 1 405 ? 23.344 -6.582 -0.569 1 87.38 405 GLN B C 1
ATOM 7727 O O . GLN B 1 405 ? 23.844 -7.562 -0.025 1 87.38 405 GLN B O 1
ATOM 7732 N N . ILE B 1 406 ? 22.375 -5.859 -0.091 1 89.69 406 ILE B N 1
ATOM 7733 C CA . ILE B 1 406 ? 21.656 -6.344 1.08 1 89.69 406 ILE B CA 1
ATOM 7734 C C . ILE B 1 406 ? 20.719 -7.477 0.675 1 89.69 406 ILE B C 1
ATOM 7736 O O . ILE B 1 406 ? 19.828 -7.285 -0.163 1 89.69 406 ILE B O 1
ATOM 7740 N N . ASN B 1 407 ? 20.875 -8.656 1.252 1 83.44 407 ASN B N 1
ATOM 7741 C CA . ASN B 1 407 ? 20.062 -9.812 0.868 1 83.44 407 ASN B CA 1
ATOM 7742 C C . ASN B 1 407 ? 19.422 -10.469 2.082 1 83.44 407 ASN B C 1
ATOM 7744 O O . ASN B 1 407 ? 19 -11.625 2.016 1 83.44 407 ASN B O 1
ATOM 7748 N N . ILE B 1 408 ? 19.438 -9.766 3.232 1 91.81 408 ILE B N 1
ATOM 7749 C CA . ILE B 1 408 ? 18.781 -10.242 4.445 1 91.81 408 ILE B CA 1
ATOM 7750 C C . ILE B 1 408 ? 17.625 -9.312 4.812 1 91.81 408 ILE B C 1
ATOM 7752 O O . ILE B 1 408 ? 17.609 -8.156 4.395 1 91.81 408 ILE B O 1
ATOM 7756 N N . PRO B 1 409 ? 16.656 -9.82 5.547 1 96.56 409 PRO B N 1
ATOM 7757 C CA . PRO B 1 409 ? 15.586 -8.922 5.977 1 96.56 409 PRO B CA 1
ATOM 7758 C C . PRO B 1 409 ? 16.109 -7.66 6.652 1 96.56 409 PRO B C 1
ATOM 7760 O O . PRO B 1 409 ? 16.906 -7.742 7.59 1 96.56 409 PRO B O 1
ATOM 7763 N N . THR B 1 410 ? 15.695 -6.5 6.145 1 98.44 410 THR B N 1
ATOM 7764 C CA . THR B 1 410 ? 16.266 -5.227 6.562 1 98.44 410 THR B CA 1
ATOM 7765 C C . THR B 1 410 ? 15.203 -4.133 6.57 1 98.44 410 THR B C 1
ATOM 7767 O O . THR B 1 410 ? 14.359 -4.074 5.676 1 98.44 410 THR B O 1
ATOM 7770 N N . ILE B 1 411 ? 15.188 -3.361 7.629 1 98.88 411 ILE B N 1
ATOM 7771 C CA . ILE B 1 411 ? 14.43 -2.113 7.637 1 98.88 411 ILE B CA 1
ATOM 7772 C C . ILE B 1 411 ? 15.391 -0.927 7.621 1 98.88 411 ILE B C 1
ATOM 7774 O O . ILE B 1 411 ? 16.344 -0.875 8.414 1 98.88 411 ILE B O 1
ATOM 7778 N N . VAL B 1 412 ? 15.227 -0.046 6.672 1 98.88 412 VAL B N 1
ATOM 7779 C CA . VAL B 1 412 ? 15.969 1.211 6.637 1 98.88 412 VAL B CA 1
ATOM 7780 C C . VAL B 1 412 ? 15.039 2.369 6.996 1 98.88 412 VAL B C 1
ATOM 7782 O O . VAL B 1 412 ? 14.016 2.576 6.348 1 98.88 412 VAL B O 1
ATOM 7785 N N . PHE B 1 413 ? 15.367 3.092 8.055 1 98.75 413 PHE B N 1
ATOM 7786 C CA . PHE B 1 413 ? 14.547 4.258 8.359 1 98.75 413 PHE B CA 1
ATOM 7787 C C . PHE B 1 413 ? 15.258 5.543 7.934 1 98.75 413 PHE B C 1
ATOM 7789 O O . PHE B 1 413 ? 16.484 5.625 7.98 1 98.75 413 PHE B O 1
ATOM 7796 N N . PHE B 1 414 ? 14.516 6.5 7.488 1 98.81 414 PHE B N 1
ATOM 7797 C CA . PHE B 1 414 ? 14.953 7.812 7.027 1 98.81 414 PHE B CA 1
ATOM 7798 C C . PHE B 1 414 ? 13.828 8.836 7.168 1 98.81 414 PHE B C 1
ATOM 7800 O O . PHE B 1 414 ? 12.758 8.516 7.688 1 98.81 414 PHE B O 1
ATOM 7807 N N . PHE B 1 415 ? 14.141 10.031 6.84 1 98.38 415 PHE B N 1
ATOM 7808 C CA . PHE B 1 415 ? 13.141 11.086 6.949 1 98.38 415 PHE B CA 1
ATOM 7809 C C . PHE B 1 415 ? 12.812 11.664 5.578 1 98.38 415 PHE B C 1
ATOM 7811 O O . PHE B 1 415 ? 13.617 11.57 4.648 1 98.38 415 PHE B O 1
ATOM 7818 N N . ALA B 1 416 ? 11.656 12.172 5.445 1 97.31 416 ALA B N 1
ATOM 7819 C CA . ALA B 1 416 ? 11.211 12.82 4.219 1 97.31 416 ALA B CA 1
ATOM 7820 C C . ALA B 1 416 ? 10.43 14.094 4.527 1 97.31 416 ALA B C 1
ATOM 7822 O O . ALA B 1 416 ? 10.219 14.438 5.695 1 97.31 416 ALA B O 1
ATOM 7823 N N . ALA B 1 417 ? 10.148 14.875 3.504 1 94 417 ALA B N 1
ATOM 7824 C CA . ALA B 1 417 ? 9.367 16.094 3.646 1 94 417 ALA B CA 1
ATOM 7825 C C . ALA B 1 417 ? 7.918 15.789 4.008 1 94 417 ALA B C 1
ATOM 7827 O O . ALA B 1 417 ? 7.348 14.812 3.521 1 94 417 ALA B O 1
ATOM 7828 N N . PRO B 1 418 ? 7.414 16.516 4.926 1 92.5 418 PRO B N 1
ATOM 7829 C CA . PRO B 1 418 ? 7.895 17.781 5.465 1 92.5 418 PRO B CA 1
ATOM 7830 C C . PRO B 1 418 ? 8.547 17.641 6.836 1 92.5 418 PRO B C 1
ATOM 7832 O O . PRO B 1 418 ? 8.266 16.672 7.555 1 92.5 418 PRO B O 1
ATOM 7835 N N . TYR B 1 419 ? 9.469 18.453 7.152 1 93.25 419 TYR B N 1
ATOM 7836 C CA . TYR B 1 419 ? 10.008 18.703 8.484 1 93.25 419 TYR B CA 1
ATOM 7837 C C . TYR B 1 419 ? 9.555 20.062 9 1 93.25 419 TYR B C 1
ATOM 7839 O O . TYR B 1 419 ? 9.812 21.094 8.375 1 93.25 419 TYR B O 1
ATOM 7847 N N . CYS B 1 420 ? 8.797 20.078 10.086 1 93.5 420 CYS B N 1
ATOM 7848 C CA . CYS B 1 420 ? 8.344 21.297 10.742 1 93.5 420 CYS B CA 1
ATOM 7849 C C . CYS B 1 420 ? 9.062 21.5 12.078 1 93.5 420 CYS B C 1
ATOM 7851 O O . CYS B 1 420 ? 8.789 20.797 13.047 1 93.5 420 CYS B O 1
ATOM 7853 N N . PRO B 1 421 ? 9.883 22.516 12.117 1 93.69 421 PRO B N 1
ATOM 7854 C CA . PRO B 1 421 ? 10.57 22.781 13.391 1 93.69 421 PRO B CA 1
ATOM 7855 C C . PRO B 1 421 ? 9.609 23.094 14.523 1 93.69 421 PRO B C 1
ATOM 7857 O O . PRO B 1 421 ? 8.547 23.688 14.297 1 93.69 421 PRO B O 1
ATOM 7860 N N . HIS B 1 422 ? 9.969 22.734 15.672 1 94.75 422 HIS B N 1
ATOM 7861 C CA . HIS B 1 422 ? 9.188 23.141 16.828 1 94.75 422 HIS B CA 1
ATOM 7862 C C . HIS B 1 422 ? 9.703 24.453 17.406 1 94.75 422 HIS B C 1
ATOM 7864 O O . HIS B 1 422 ? 10.867 24.812 17.219 1 94.75 422 HIS B O 1
ATOM 7870 N N . ASN B 1 423 ? 8.828 25.156 18.031 1 95.06 423 ASN B N 1
ATOM 7871 C CA . ASN B 1 423 ? 9.195 26.375 18.734 1 95.06 423 ASN B CA 1
ATOM 7872 C C . ASN B 1 423 ? 8.188 26.719 19.828 1 95.06 423 ASN B C 1
ATOM 7874 O O . ASN B 1 423 ? 7.02 26.344 19.734 1 95.06 423 ASN B O 1
ATOM 7878 N N . THR B 1 424 ? 8.641 27.328 20.844 1 95.75 424 THR B N 1
ATOM 7879 C CA . THR B 1 424 ? 7.789 27.859 21.906 1 95.75 424 THR B CA 1
ATOM 7880 C C . THR B 1 424 ? 8.492 29.016 22.609 1 95.75 424 THR B C 1
ATOM 7882 O O . THR B 1 424 ? 9.617 29.375 22.281 1 95.75 424 THR B O 1
ATOM 7885 N N . LEU B 1 425 ? 7.75 29.75 23.406 1 95 425 LEU B N 1
ATOM 7886 C CA . LEU B 1 425 ? 8.352 30.766 24.281 1 95 425 LEU B CA 1
ATOM 7887 C C . LEU B 1 425 ? 8.969 30.109 25.516 1 95 425 LEU B C 1
ATOM 7889 O O . LEU B 1 425 ? 8.25 29.656 26.406 1 95 425 LEU B O 1
ATOM 7893 N N . LYS B 1 426 ? 10.258 30.141 25.531 1 91.75 426 LYS B N 1
ATOM 7894 C CA . LYS B 1 426 ? 10.992 29.484 26.609 1 91.75 426 LYS B CA 1
ATOM 7895 C C . LYS B 1 426 ? 11.188 30.406 27.797 1 91.75 426 LYS B C 1
ATOM 7897 O O . LYS B 1 426 ? 11.641 31.547 27.641 1 91.75 426 LYS B O 1
ATOM 7902 N N . LYS B 1 427 ? 10.891 29.875 28.875 1 87.25 427 LYS B N 1
ATOM 7903 C CA . LYS B 1 427 ? 11.008 30.672 30.094 1 87.25 427 LYS B CA 1
ATOM 7904 C C . LYS B 1 427 ? 12.469 30.938 30.438 1 87.25 427 LYS B C 1
ATOM 7906 O O . LYS B 1 427 ? 12.789 31.922 31.094 1 87.25 427 LYS B O 1
ATOM 7911 N N . GLU B 1 428 ? 13.336 30.125 30 1 88.38 428 GLU B N 1
ATOM 7912 C CA . GLU B 1 428 ? 14.758 30.234 30.297 1 88.38 428 GLU B CA 1
ATOM 7913 C C . GLU B 1 428 ? 15.422 31.344 29.5 1 88.38 428 GLU B C 1
ATOM 7915 O O . GLU B 1 428 ? 16.531 31.766 29.812 1 88.38 428 GLU B O 1
ATOM 7920 N N . VAL B 1 429 ? 14.797 31.766 28.5 1 90 429 VAL B N 1
ATOM 7921 C CA . VAL B 1 429 ? 15.289 32.875 27.688 1 90 429 VAL B CA 1
ATOM 7922 C C . VAL B 1 429 ? 14.586 34.188 28.109 1 90 429 VAL B C 1
ATOM 7924 O O . VAL B 1 429 ? 13.367 34.312 27.938 1 90 429 VAL B O 1
ATOM 7927 N N . GLU B 1 430 ? 15.289 35.125 28.531 1 91.62 430 GLU B N 1
ATOM 7928 C CA . GLU B 1 430 ? 14.742 36.312 29.172 1 91.62 430 GLU B CA 1
ATOM 7929 C C . GLU B 1 430 ? 13.758 37.031 28.25 1 91.62 430 GLU B C 1
ATOM 7931 O O . GLU B 1 430 ? 12.648 37.375 28.672 1 91.62 430 GLU B O 1
ATOM 7936 N N . ASP B 1 431 ? 14.195 37.281 27.047 1 90.69 431 ASP B N 1
ATOM 7937 C CA . ASP B 1 431 ? 13.344 38 26.109 1 90.69 431 ASP B CA 1
ATOM 7938 C C . ASP B 1 431 ? 12.047 37.219 25.844 1 90.69 431 ASP B C 1
ATOM 7940 O O . ASP B 1 431 ? 10.977 37.844 25.719 1 90.69 431 ASP B O 1
ATOM 7944 N N . GLU B 1 432 ? 12.078 35.969 25.75 1 93.38 432 GLU B N 1
ATOM 7945 C CA . GLU B 1 432 ? 10.898 35.156 25.5 1 93.38 432 GLU B CA 1
ATOM 7946 C C . GLU B 1 432 ? 10.008 35.062 26.734 1 93.38 432 GLU B C 1
ATOM 7948 O O . GLU B 1 432 ? 8.781 35.062 26.609 1 93.38 432 GLU B O 1
ATOM 7953 N N . LYS B 1 433 ? 10.68 35.062 27.828 1 94 433 LYS B N 1
ATOM 7954 C CA . LYS B 1 433 ? 9.938 35.062 29.094 1 94 433 LYS B CA 1
ATOM 7955 C C . LYS B 1 433 ? 9.094 36.344 29.203 1 94 433 LYS B C 1
ATOM 7957 O O . LYS B 1 433 ? 7.945 36.281 29.656 1 94 433 LYS B O 1
ATOM 7962 N N . MET B 1 434 ? 9.68 37.375 28.797 1 94.19 434 MET B N 1
ATOM 7963 C CA . MET B 1 434 ? 8.961 38.656 28.844 1 94.19 434 MET B CA 1
ATOM 7964 C C . MET B 1 434 ? 7.734 38.625 27.938 1 94.19 434 MET B C 1
ATOM 7966 O O . MET B 1 434 ? 6.66 39.094 28.328 1 94.19 434 MET B O 1
ATOM 7970 N N . VAL B 1 435 ? 7.934 38.094 26.797 1 94.75 435 VAL B N 1
ATOM 7971 C CA . VAL B 1 435 ? 6.82 38 25.859 1 94.75 435 VAL B CA 1
ATOM 7972 C C . VAL B 1 435 ? 5.75 37.062 26.422 1 94.75 435 VAL B C 1
ATOM 7974 O O . VAL B 1 435 ? 4.559 37.375 26.344 1 94.75 435 VAL B O 1
ATOM 7977 N N . PHE B 1 436 ? 6.176 35.969 27 1 95.38 436 PHE B N 1
ATOM 7978 C CA . PHE B 1 436 ? 5.262 35 27.609 1 95.38 436 PHE B CA 1
ATOM 7979 C C . PHE B 1 436 ? 4.426 35.656 28.703 1 95.38 436 PHE B C 1
ATOM 7981 O O . PHE B 1 436 ? 3.207 35.5 28.734 1 95.38 436 PHE B O 1
ATOM 7988 N N . ASN B 1 437 ? 5.082 36.375 29.531 1 95.69 437 ASN B N 1
ATOM 7989 C CA . ASN B 1 437 ? 4.406 37.031 30.641 1 95.69 437 ASN B CA 1
ATOM 7990 C C . ASN B 1 437 ? 3.43 38.094 30.156 1 95.69 437 ASN B C 1
ATOM 7992 O O . ASN B 1 437 ? 2.34 38.25 30.719 1 95.69 437 ASN B O 1
ATOM 7996 N N . LYS B 1 438 ? 3.865 38.781 29.219 1 95.62 438 LYS B N 1
ATOM 7997 C CA . LYS B 1 438 ? 3 39.812 28.656 1 95.62 438 LYS B CA 1
ATOM 7998 C C . LYS B 1 438 ? 1.737 39.219 28.047 1 95.62 438 LYS B C 1
ATOM 8000 O O . LYS B 1 438 ? 0.633 39.719 28.281 1 95.62 438 LYS B O 1
ATOM 8005 N N . LEU B 1 439 ? 1.889 38.156 27.312 1 96.62 439 LEU B N 1
ATOM 8006 C CA . LEU B 1 439 ? 0.748 37.469 26.703 1 96.62 439 LEU B CA 1
ATOM 8007 C C . LEU B 1 439 ? -0.173 36.906 27.781 1 96.62 439 LEU B C 1
ATOM 8009 O O . LEU B 1 439 ? -1.397 37 27.656 1 96.62 439 LEU B O 1
ATOM 8013 N N . SER B 1 440 ? 0.427 36.344 28.797 1 96.12 440 SER B N 1
ATOM 8014 C CA . SER B 1 440 ? -0.348 35.812 29.906 1 96.12 440 SER B CA 1
ATOM 8015 C C . SER B 1 440 ? -1.206 36.906 30.562 1 96.12 440 SER B C 1
ATOM 8017 O O . SER B 1 440 ? -2.371 36.656 30.875 1 96.12 440 SER B O 1
ATOM 8019 N N . GLN B 1 441 ? -0.624 38.031 30.719 1 96.25 441 GLN B N 1
ATOM 8020 C CA . GLN B 1 441 ? -1.349 39.156 31.312 1 96.25 441 GLN B CA 1
ATOM 8021 C C . GLN B 1 441 ? -2.482 39.625 30.391 1 96.25 441 GLN B C 1
ATOM 8023 O O . GLN B 1 441 ? -3.596 39.875 30.859 1 96.25 441 GLN B O 1
ATOM 8028 N N . ILE B 1 442 ? -2.189 39.719 29.156 1 96.31 442 ILE B N 1
ATOM 8029 C CA . ILE B 1 442 ? -3.188 40.156 28.188 1 96.31 442 ILE B CA 1
ATOM 8030 C C . ILE B 1 442 ? -4.379 39.188 28.203 1 96.31 442 ILE B C 1
ATOM 8032 O O . ILE B 1 442 ? -5.531 39.625 28.25 1 96.31 442 ILE B O 1
ATOM 8036 N N . ILE B 1 443 ? -4.121 37.938 28.188 1 96.44 443 ILE B N 1
ATOM 8037 C CA . ILE B 1 443 ? -5.152 36.906 28.125 1 96.44 443 ILE B CA 1
ATOM 8038 C C . ILE B 1 443 ? -5.965 36.906 29.406 1 96.44 443 ILE B C 1
ATOM 8040 O O . ILE B 1 443 ? -7.195 36.781 29.375 1 96.44 443 ILE B O 1
ATOM 8044 N N . ASN B 1 444 ? -5.266 37.031 30.516 1 95.44 444 ASN B N 1
ATOM 8045 C CA . ASN B 1 444 ? -5.949 37.062 31.797 1 95.44 444 ASN B CA 1
ATOM 8046 C C . ASN B 1 444 ? -6.875 38.25 31.906 1 95.44 444 ASN B C 1
ATOM 8048 O O . ASN B 1 444 ? -8 38.156 32.406 1 95.44 444 ASN B O 1
ATOM 8052 N N . ASP B 1 445 ? -6.414 39.406 31.516 1 95.5 445 ASP B N 1
ATOM 8053 C CA . ASP B 1 445 ? -7.219 40.594 31.562 1 95.5 445 ASP B CA 1
ATOM 8054 C C . ASP B 1 445 ? -8.414 40.5 30.625 1 95.5 445 ASP B C 1
ATOM 8056 O O . ASP B 1 445 ? -9.523 40.938 30.969 1 95.5 445 ASP B O 1
ATOM 8060 N N . PHE B 1 446 ? -8.141 39.969 29.484 1 95.81 446 PHE B N 1
ATOM 8061 C CA . PHE B 1 446 ? -9.211 39.875 28.5 1 95.81 446 PHE B CA 1
ATOM 8062 C C . PHE B 1 446 ? -10.266 38.875 28.938 1 95.81 446 PHE B C 1
ATOM 8064 O O . PHE B 1 446 ? -11.453 39.031 28.656 1 95.81 446 PHE B O 1
ATOM 8071 N N . GLN B 1 447 ? -9.82 37.812 29.531 1 95 447 GLN B N 1
ATOM 8072 C CA . GLN B 1 447 ? -10.734 36.781 30.047 1 95 447 GLN B CA 1
ATOM 8073 C C . GLN B 1 447 ? -11.773 37.406 30.984 1 95 447 GLN B C 1
ATOM 8075 O O . GLN B 1 447 ? -12.953 37.062 30.938 1 95 447 GLN B O 1
ATOM 8080 N N . LYS B 1 448 ? -11.375 38.344 31.797 1 93.25 448 LYS B N 1
ATOM 8081 C CA . LYS B 1 448 ? -12.273 39.031 32.719 1 93.25 448 LYS B CA 1
ATOM 8082 C C . LYS B 1 448 ? -13.289 39.875 31.969 1 93.25 448 LYS B C 1
ATOM 8084 O O . LYS B 1 448 ? -14.438 40 32.406 1 93.25 448 LYS B O 1
ATOM 8089 N N . GLU B 1 449 ? -12.844 40.375 30.891 1 91.44 449 GLU B N 1
ATOM 8090 C CA . GLU B 1 449 ? -13.688 41.281 30.125 1 91.44 449 GLU B CA 1
ATOM 8091 C C . GLU B 1 449 ? -14.672 40.531 29.25 1 91.44 449 GLU B C 1
ATOM 8093 O O . GLU B 1 449 ? -15.828 40.938 29.094 1 91.44 449 GLU B O 1
ATOM 8098 N N . SER B 1 450 ? -14.305 39.5 28.594 1 91.75 450 SER B N 1
ATOM 8099 C CA . SER B 1 450 ? -15.086 38.812 27.578 1 91.75 450 SER B CA 1
ATOM 8100 C C . SER B 1 450 ? -15.953 37.719 28.188 1 91.75 450 SER B C 1
ATOM 8102 O O . SER B 1 450 ? -16.891 37.219 27.547 1 91.75 450 SER B O 1
ATOM 8104 N N . ASN B 1 451 ? -15.719 37.281 29.422 1 87.94 451 ASN B N 1
ATOM 8105 C CA . ASN B 1 451 ? -16.391 36.156 30.094 1 87.94 451 ASN B CA 1
ATOM 8106 C C . ASN B 1 451 ? -16.109 34.844 29.406 1 87.94 451 ASN B C 1
ATOM 8108 O O . ASN B 1 451 ? -16.938 33.906 29.484 1 87.94 451 ASN B O 1
ATOM 8112 N N . GLU B 1 452 ? -15.102 34.781 28.531 1 93.19 452 GLU B N 1
ATOM 8113 C CA . GLU B 1 452 ? -14.594 33.531 27.984 1 93.19 452 GLU B CA 1
ATOM 8114 C C . GLU B 1 452 ? -13.523 32.938 28.891 1 93.19 452 GLU B C 1
ATOM 8116 O O . GLU B 1 452 ? -12.82 33.656 29.594 1 93.19 452 GLU B O 1
ATOM 8121 N N . LYS B 1 453 ? -13.477 31.641 28.875 1 95.12 453 LYS B N 1
ATOM 8122 C CA . LYS B 1 453 ? -12.406 30.953 29.594 1 95.12 453 LYS B CA 1
ATOM 8123 C C . LYS B 1 453 ? -11.234 30.641 28.656 1 95.12 453 LYS B C 1
ATOM 8125 O O . LYS B 1 453 ? -11.422 30.047 27.594 1 95.12 453 LYS B O 1
ATOM 8130 N N . TYR B 1 454 ? -10.047 31.109 29.047 1 96.44 454 TYR B N 1
ATOM 8131 C CA . TYR B 1 454 ? -8.859 30.891 28.234 1 96.44 454 TYR B CA 1
ATOM 8132 C C . TYR B 1 454 ? -7.848 30.016 28.969 1 96.44 454 TYR B C 1
ATOM 8134 O O . TYR B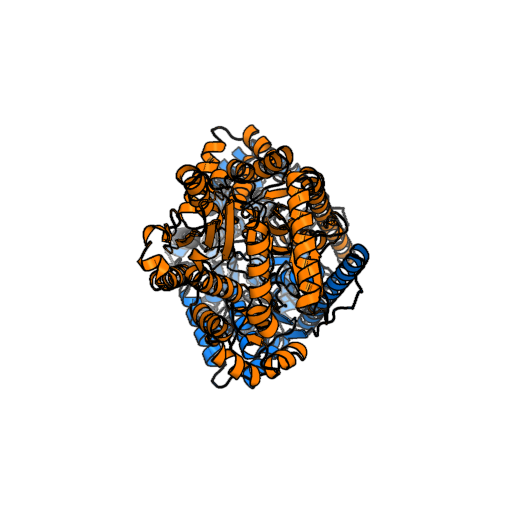 1 454 ? -7.773 30.031 30.188 1 96.44 454 TYR B O 1
ATOM 8142 N N . GLU B 1 455 ? -7.184 29.219 28.25 1 94.56 455 GLU B N 1
ATOM 8143 C CA . GLU B 1 455 ? -6.016 28.469 28.719 1 94.56 455 GLU B CA 1
ATOM 8144 C C . GLU B 1 455 ? -4.855 28.594 27.734 1 94.56 455 GLU B C 1
ATOM 8146 O O . GLU B 1 455 ? -5.043 28.484 26.516 1 94.56 455 GLU B O 1
ATOM 8151 N N . MET B 1 456 ? -3.725 28.922 28.266 1 94.88 456 MET B N 1
ATOM 8152 C CA . MET B 1 456 ? -2.537 29.094 27.438 1 94.88 456 MET B CA 1
ATOM 8153 C C . MET B 1 456 ? -1.69 27.828 27.438 1 94.88 456 MET B C 1
ATOM 8155 O O . MET B 1 456 ? -1.432 27.25 28.5 1 94.88 456 MET B O 1
ATOM 8159 N N . HIS B 1 457 ? -1.318 27.344 26.281 1 94.38 457 HIS B N 1
ATOM 8160 C CA . HIS B 1 457 ? -0.478 26.172 26.094 1 94.38 457 HIS B CA 1
ATOM 8161 C C . HIS B 1 457 ? 0.805 26.516 25.344 1 94.38 457 HIS B C 1
ATOM 8163 O O . HIS B 1 457 ? 0.86 27.531 24.641 1 94.38 457 HIS B O 1
ATOM 8169 N N . GLN B 1 458 ? 1.796 25.719 25.484 1 94.25 458 GLN B N 1
ATOM 8170 C CA . GLN B 1 458 ? 3.092 25.969 24.859 1 94.25 458 GLN B CA 1
ATOM 8171 C C . GLN B 1 458 ? 3.094 25.547 23.406 1 94.25 458 GLN B C 1
ATOM 8173 O O . GLN B 1 458 ? 3.836 26.094 22.594 1 94.25 458 GLN B O 1
ATOM 8178 N N . PHE B 1 459 ? 2.287 24.531 23.125 1 94.81 459 PHE B N 1
ATOM 8179 C CA . PHE B 1 459 ? 2.412 23.984 21.797 1 94.81 459 PHE B CA 1
ATOM 8180 C C . PHE B 1 459 ? 1.043 23.828 21.141 1 94.81 459 PHE B C 1
ATOM 8182 O O . PHE B 1 459 ? 0.177 23.125 21.656 1 94.81 459 PHE B O 1
ATOM 8189 N N . PHE B 1 460 ? 0.93 24.469 19.953 1 92.88 460 PHE B N 1
ATOM 8190 C CA . PHE B 1 460 ? -0.203 24.172 19.078 1 92.88 460 PHE B CA 1
ATOM 8191 C C . PHE B 1 460 ? -0.139 22.734 18.578 1 92.88 460 PHE B C 1
ATOM 8193 O O . PHE B 1 460 ? 0.862 22.328 18 1 92.88 460 PHE B O 1
ATOM 8200 N N . PRO B 1 461 ? -1.097 21.906 18.844 1 86.94 461 PRO B N 1
ATOM 8201 C CA . PRO B 1 461 ? -1 20.453 18.609 1 86.94 461 PRO B CA 1
ATOM 8202 C C . PRO B 1 461 ? -1.255 20.062 17.156 1 86.94 461 PRO B C 1
ATOM 8204 O O . PRO B 1 461 ? -1.869 19.031 16.906 1 86.94 461 PRO B O 1
ATOM 8207 N N . SER B 1 462 ? -1.077 20.953 16.266 1 86.12 462 SER B N 1
ATOM 8208 C CA . SER B 1 462 ? -1.189 20.672 14.836 1 86.12 462 SER B CA 1
ATOM 8209 C C . SER B 1 462 ? -0.103 21.406 14.047 1 86.12 462 SER B C 1
ATOM 8211 O O . SER B 1 462 ? 0.666 22.188 14.609 1 86.12 462 SER B O 1
ATOM 8213 N N . LEU B 1 463 ? -0.068 21.109 12.844 1 88.06 463 LEU B N 1
ATOM 8214 C CA . LEU B 1 463 ? 0.932 21.766 12.008 1 88.06 463 LEU B CA 1
ATOM 8215 C C . LEU B 1 463 ? 0.518 23.188 11.688 1 88.06 463 LEU B C 1
ATOM 8217 O O . LEU B 1 463 ? -0.67 23.484 11.531 1 88.06 463 LEU B O 1
ATOM 8221 N N . THR B 1 464 ? 1.494 23.969 11.703 1 92.88 464 THR B N 1
ATOM 8222 C CA . THR B 1 464 ? 1.218 25.375 11.461 1 92.88 464 THR B CA 1
ATOM 8223 C C . THR B 1 464 ? 2.381 26.031 10.719 1 92.88 464 THR B C 1
ATOM 8225 O O . THR B 1 464 ? 3.533 25.625 10.883 1 92.88 464 THR B O 1
ATOM 8228 N N . ASP B 1 465 ? 2.061 27 9.961 1 95.44 465 ASP B N 1
ATOM 8229 C CA . ASP B 1 465 ? 3.066 27.812 9.281 1 95.44 465 ASP B CA 1
ATOM 8230 C C . ASP B 1 465 ? 3.967 28.516 10.289 1 95.44 465 ASP B C 1
ATOM 8232 O O . ASP B 1 465 ? 5.09 28.906 9.961 1 95.44 465 ASP B O 1
ATOM 8236 N N . SER B 1 466 ? 3.541 28.625 11.492 1 96.06 466 SER B N 1
ATOM 8237 C CA . SER B 1 466 ? 4.309 29.297 12.539 1 96.06 466 SER B CA 1
ATOM 8238 C C . SER B 1 466 ? 5.613 28.562 12.82 1 96.06 466 SER B C 1
ATOM 8240 O O . SER B 1 466 ? 6.555 29.141 13.367 1 96.06 466 SER B O 1
ATOM 8242 N N . SER B 1 467 ? 5.648 27.328 12.398 1 95.31 467 SER B N 1
ATOM 8243 C CA . SER B 1 467 ? 6.836 26.516 12.609 1 95.31 467 SER B CA 1
ATOM 8244 C C . SER B 1 467 ? 8.039 27.078 11.852 1 95.31 467 SER B C 1
ATOM 8246 O O . SER B 1 467 ? 9.18 26.75 12.18 1 95.31 467 SER B O 1
ATOM 8248 N N . TYR B 1 468 ? 7.797 27.953 10.914 1 95.44 468 TYR B N 1
ATOM 8249 C CA . TYR B 1 468 ? 8.867 28.406 10.039 1 95.44 468 TYR B CA 1
ATOM 8250 C C . TYR B 1 468 ? 9.266 29.844 10.359 1 95.44 468 TYR B C 1
ATOM 8252 O O . TYR B 1 468 ? 9.898 30.5 9.539 1 95.44 468 TYR B O 1
ATOM 8260 N N . LEU B 1 469 ? 8.867 30.297 11.523 1 95.94 469 LEU B N 1
ATOM 8261 C CA . LEU B 1 469 ? 9.211 31.641 11.945 1 95.94 469 LEU B CA 1
ATOM 8262 C C . LEU B 1 469 ? 10.219 31.609 13.094 1 95.94 469 LEU B C 1
ATOM 8264 O O . LEU B 1 469 ? 10.867 32.625 13.391 1 95.94 469 LEU B O 1
ATOM 8268 N N . LYS B 1 470 ? 10.32 30.484 13.688 1 94.5 470 LYS B N 1
ATOM 8269 C CA . LYS B 1 470 ? 11.234 30.266 14.805 1 94.5 470 LYS B CA 1
ATOM 8270 C C . LYS B 1 470 ? 11.594 28.781 14.93 1 94.5 470 LYS B C 1
ATOM 8272 O O . LYS B 1 470 ? 10.742 27.922 14.75 1 94.5 470 LYS B O 1
ATOM 8277 N N . ILE B 1 471 ? 12.867 28.547 15.211 1 92.88 471 ILE B N 1
ATOM 8278 C CA . ILE B 1 471 ? 13.312 27.156 15.375 1 92.88 471 ILE B CA 1
ATOM 8279 C C . ILE B 1 471 ? 14.023 27.016 16.719 1 92.88 471 ILE B C 1
ATOM 8281 O O . ILE B 1 471 ? 14.953 27.75 17.031 1 92.88 471 ILE B O 1
ATOM 8285 N N . ASP B 1 472 ? 13.641 26.031 17.469 1 91.94 472 ASP B N 1
ATOM 8286 C CA . ASP B 1 472 ? 14.258 25.75 18.75 1 91.94 472 ASP B CA 1
ATOM 8287 C C . ASP B 1 472 ? 15.102 24.484 18.688 1 91.94 472 ASP B C 1
ATOM 8289 O O . ASP B 1 472 ? 15.812 24.156 19.641 1 91.94 472 ASP B O 1
ATOM 8293 N N . ASP B 1 473 ? 15.078 23.766 17.656 1 88.25 473 ASP B N 1
ATOM 8294 C CA . ASP B 1 473 ? 15.852 22.547 17.516 1 88.25 473 ASP B CA 1
ATOM 8295 C C . ASP B 1 473 ? 17.344 22.812 17.703 1 88.25 473 ASP B C 1
ATOM 8297 O O . ASP B 1 473 ? 17.859 23.828 17.234 1 88.25 473 ASP B O 1
ATOM 8301 N N . ASP B 1 474 ? 17.953 21.938 18.422 1 87.94 474 ASP B N 1
ATOM 8302 C CA . ASP B 1 474 ? 19.391 22.094 18.594 1 87.94 474 ASP B CA 1
ATOM 8303 C C . ASP B 1 474 ? 20.141 21.688 17.312 1 87.94 474 ASP B C 1
ATOM 8305 O O . ASP B 1 474 ? 19.625 20.906 16.516 1 87.94 474 ASP B O 1
ATOM 8309 N N . ASP B 1 475 ? 21.359 22.125 17.188 1 91.12 475 ASP B N 1
ATOM 8310 C CA . ASP B 1 475 ? 22.141 21.953 15.961 1 91.12 475 ASP B CA 1
ATOM 8311 C C . ASP B 1 475 ? 22.453 20.469 15.719 1 91.12 475 ASP B C 1
ATOM 8313 O O . ASP B 1 475 ? 22.453 20.016 14.57 1 91.12 475 ASP B O 1
ATOM 8317 N N . GLU B 1 476 ? 22.75 19.781 16.719 1 93.69 476 GLU B N 1
ATOM 8318 C CA . GLU B 1 476 ? 23.078 18.375 16.578 1 93.69 476 GLU B CA 1
ATOM 8319 C C . GLU B 1 476 ? 21.875 17.578 16.062 1 93.69 476 GLU B C 1
ATOM 8321 O O . GLU B 1 476 ? 22.031 16.688 15.234 1 93.69 476 GLU B O 1
ATOM 8326 N N . SER B 1 477 ? 20.781 17.891 16.625 1 93.38 477 SER B N 1
ATOM 8327 C CA . SER B 1 477 ? 19.562 17.234 16.188 1 93.38 477 SER B CA 1
ATOM 8328 C C . SER B 1 477 ? 19.266 17.531 14.727 1 93.38 477 SER B C 1
ATOM 8330 O O . SER B 1 477 ? 18.891 16.625 13.969 1 93.38 477 SER B O 1
ATOM 8332 N N . ILE B 1 478 ? 19.406 18.75 14.367 1 92.94 478 ILE B N 1
ATOM 8333 C CA . ILE B 1 478 ? 19.172 19.141 12.984 1 92.94 478 ILE B CA 1
ATOM 8334 C C . ILE B 1 478 ? 20.125 18.391 12.062 1 92.94 478 ILE B C 1
ATOM 8336 O O . ILE B 1 478 ? 19.719 17.875 11.016 1 92.94 478 ILE B O 1
ATOM 8340 N N . LYS B 1 479 ? 21.359 18.344 12.477 1 94.75 479 LYS B N 1
ATOM 8341 C CA . LYS B 1 479 ? 22.359 17.641 11.68 1 94.75 479 LYS B CA 1
ATOM 8342 C C . LYS B 1 479 ? 22 16.172 11.508 1 94.75 479 LYS B C 1
ATOM 8344 O O . LYS B 1 479 ? 22.078 15.641 10.398 1 94.75 479 LYS B O 1
ATOM 8349 N N . LEU B 1 480 ? 21.672 15.562 12.594 1 95.88 480 LEU B N 1
ATOM 8350 C CA . LEU B 1 480 ? 21.297 14.156 12.555 1 95.88 480 LEU B CA 1
ATOM 8351 C C . LEU B 1 480 ? 20.078 13.938 11.664 1 95.88 480 LEU B C 1
ATOM 8353 O O . LEU B 1 480 ? 20.016 12.969 10.914 1 95.88 480 LEU B O 1
ATOM 8357 N N . LEU B 1 481 ? 19.094 14.789 11.797 1 95.88 481 LEU B N 1
ATOM 8358 C CA . LEU B 1 481 ? 17.906 14.711 10.969 1 95.88 481 LEU B CA 1
ATOM 8359 C C . LEU B 1 481 ? 18.266 14.828 9.492 1 95.88 481 LEU B C 1
ATOM 8361 O O . LEU B 1 481 ? 17.812 14.016 8.672 1 95.88 481 LEU B O 1
ATOM 8365 N N . LEU B 1 482 ? 19.109 15.805 9.156 1 95.62 482 LEU B N 1
ATOM 8366 C CA . LEU B 1 482 ? 19.453 16.078 7.77 1 95.62 482 LEU B CA 1
ATOM 8367 C C . LEU B 1 482 ? 20.297 14.945 7.188 1 95.62 482 LEU B C 1
ATOM 8369 O O . LEU B 1 482 ? 20.172 14.609 6.012 1 95.62 482 LEU B O 1
ATOM 8373 N N . ASN B 1 483 ? 21.141 14.336 8 1 96.62 483 ASN B N 1
ATOM 8374 C CA . ASN B 1 483 ? 21.969 13.219 7.562 1 96.62 483 ASN B CA 1
ATOM 8375 C C . ASN B 1 483 ? 21.125 12.008 7.195 1 96.62 483 ASN B C 1
ATOM 8377 O O . ASN B 1 483 ? 21.578 11.141 6.438 1 96.62 483 ASN B O 1
ATOM 8381 N N . ASN B 1 484 ? 19.984 11.938 7.734 1 98.25 484 ASN B N 1
ATOM 8382 C CA . ASN B 1 484 ? 19.094 10.805 7.461 1 98.25 484 ASN B CA 1
ATOM 8383 C C . ASN B 1 484 ? 17.906 11.227 6.609 1 98.25 484 ASN B C 1
ATOM 8385 O O . ASN B 1 484 ? 16.875 10.555 6.609 1 98.25 484 ASN B O 1
ATOM 8389 N N . PHE B 1 485 ? 18.016 12.383 5.965 1 97.88 485 PHE B N 1
ATOM 8390 C CA . PHE B 1 485 ? 17.031 12.922 5.031 1 97.88 485 PHE B CA 1
ATOM 8391 C C . PHE B 1 485 ? 17.578 12.938 3.613 1 97.88 485 PHE B C 1
ATOM 8393 O O . PHE B 1 485 ? 18.203 13.914 3.191 1 97.88 485 PHE B O 1
ATOM 8400 N N . PRO B 1 486 ? 17.344 11.828 2.83 1 97.75 486 PRO B N 1
ATOM 8401 C CA . PRO B 1 486 ? 17.922 11.758 1.482 1 97.75 486 PRO B CA 1
ATOM 8402 C C . PRO B 1 486 ? 17.562 12.977 0.629 1 97.75 486 PRO B C 1
ATOM 8404 O O . PRO B 1 486 ? 16.375 13.289 0.454 1 97.75 486 PRO B O 1
ATOM 8407 N N . MET B 1 487 ? 18.625 13.711 0.192 1 96.44 487 MET B N 1
ATOM 8408 C CA . MET B 1 487 ? 18.531 14.805 -0.77 1 96.44 487 MET B CA 1
ATOM 8409 C C . MET B 1 487 ? 17.656 15.938 -0.228 1 96.44 487 MET B C 1
ATOM 8411 O O . MET B 1 487 ? 16.828 16.484 -0.951 1 96.44 487 MET B O 1
ATOM 8415 N N . TYR B 1 488 ? 17.828 16.234 1.014 1 94.5 488 TYR B N 1
ATOM 8416 C CA . TYR B 1 488 ? 17.094 17.297 1.696 1 94.5 488 TYR B CA 1
ATOM 8417 C C . TYR B 1 488 ? 17.156 18.594 0.911 1 94.5 488 TYR B C 1
ATOM 8419 O O . TYR B 1 488 ? 16.125 19.234 0.668 1 94.5 488 TYR B O 1
ATOM 8427 N N . GLU B 1 489 ? 18.281 18.969 0.423 1 91.12 489 GLU B N 1
ATOM 8428 C CA . GLU B 1 489 ? 18.516 20.266 -0.226 1 91.12 489 GLU B CA 1
ATOM 8429 C C . GLU B 1 489 ? 17.688 20.391 -1.503 1 91.12 489 GLU B C 1
ATOM 8431 O O . GLU B 1 489 ? 17.234 21.484 -1.852 1 91.12 489 GLU B O 1
ATOM 8436 N N . LYS B 1 490 ? 17.453 19.297 -2.066 1 91.25 490 LYS B N 1
ATOM 8437 C CA . LYS B 1 490 ? 16.734 19.344 -3.334 1 91.25 490 LYS B CA 1
ATOM 8438 C C . LYS B 1 490 ? 15.234 19.141 -3.117 1 91.25 490 LYS B C 1
ATOM 8440 O O . LYS B 1 490 ? 14.422 19.609 -3.916 1 91.25 490 LYS B O 1
ATOM 8445 N N . LEU B 1 491 ? 14.938 18.391 -2.113 1 92.19 491 LEU B N 1
ATOM 8446 C CA . LEU B 1 491 ? 13.555 17.938 -1.996 1 92.19 491 LEU B CA 1
ATOM 8447 C C . LEU B 1 491 ? 12.758 18.844 -1.059 1 92.19 491 LEU B C 1
ATOM 8449 O O . LEU B 1 491 ? 11.531 18.891 -1.122 1 92.19 491 LEU B O 1
ATOM 8453 N N . TYR B 1 492 ? 13.281 19.562 -0.156 1 88.5 492 TYR B N 1
ATOM 8454 C CA . TYR B 1 492 ? 12.531 20.375 0.804 1 88.5 492 TYR B CA 1
ATOM 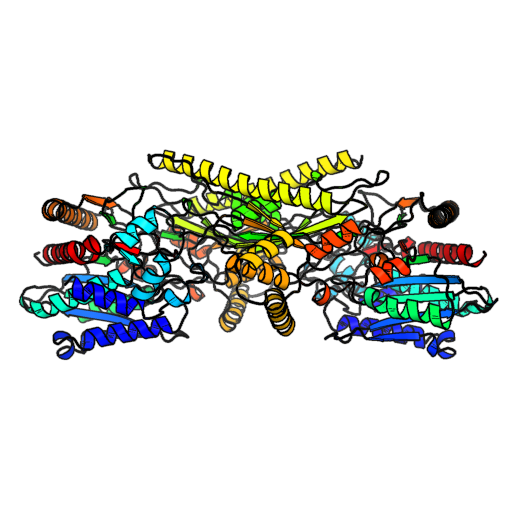8455 C C . TYR B 1 492 ? 13.242 21.688 1.088 1 88.5 492 TYR B C 1
ATOM 8457 O O . TYR B 1 492 ? 12.617 22.75 1.092 1 88.5 492 TYR B O 1
ATOM 8465 N N . ASN B 1 493 ? 14.484 21.766 1.214 1 85.81 493 ASN B N 1
ATOM 8466 C CA . ASN B 1 493 ? 15.438 22.875 1.34 1 85.81 493 ASN B CA 1
ATOM 8467 C C . ASN B 1 493 ? 14.883 24 2.213 1 85.81 493 ASN B C 1
ATOM 8469 O O . ASN B 1 493 ? 14.844 25.156 1.791 1 85.81 493 ASN B O 1
ATOM 8473 N N . VAL B 1 494 ? 14.344 23.719 3.408 1 88.5 494 VAL B N 1
ATOM 8474 C CA . VAL B 1 494 ? 13.961 24.734 4.383 1 88.5 494 VAL B CA 1
ATOM 8475 C C . VAL B 1 494 ? 15.203 25.469 4.883 1 88.5 494 VAL B C 1
ATOM 8477 O O . VAL B 1 494 ? 16.188 24.844 5.289 1 88.5 494 VAL B O 1
ATOM 8480 N N . PRO B 1 495 ? 15.273 26.75 4.727 1 90.5 495 PRO B N 1
ATOM 8481 C CA . PRO B 1 495 ? 16.438 27.5 5.199 1 90.5 495 PRO B CA 1
ATOM 8482 C C . PRO B 1 495 ? 16.484 27.609 6.719 1 90.5 495 PRO B C 1
ATOM 8484 O O . PRO B 1 495 ? 16.234 28.688 7.273 1 90.5 495 PRO B O 1
ATOM 8487 N N . LEU B 1 496 ? 16.953 26.656 7.371 1 91.44 496 LEU B N 1
ATOM 8488 C CA . LEU B 1 496 ? 16.891 26.531 8.82 1 91.44 496 LEU B CA 1
ATOM 8489 C C . LEU B 1 496 ? 17.703 27.625 9.508 1 91.44 496 LEU B C 1
ATOM 8491 O O . LEU B 1 496 ? 17.266 28.188 10.516 1 91.44 496 LEU B O 1
ATOM 8495 N N . ASP B 1 497 ? 18.828 27.953 8.93 1 88.38 497 ASP B N 1
ATOM 8496 C CA . ASP B 1 497 ? 19.688 28.984 9.516 1 88.38 497 ASP B CA 1
ATOM 8497 C C . ASP B 1 497 ? 19.031 30.359 9.469 1 88.38 497 ASP B C 1
ATOM 8499 O O . ASP B 1 497 ? 19.109 31.125 10.43 1 88.38 497 ASP B O 1
ATOM 8503 N N . LYS B 1 498 ? 18.406 30.578 8.398 1 88.81 498 LYS B N 1
ATOM 8504 C CA . LYS B 1 498 ? 17.719 31.859 8.258 1 88.81 498 LYS B CA 1
ATOM 8505 C C . LYS B 1 498 ? 16.547 31.969 9.219 1 88.81 498 LYS B C 1
ATOM 8507 O O . LYS B 1 498 ? 16.25 33.031 9.734 1 88.81 498 LYS B O 1
ATOM 8512 N N . ILE B 1 499 ? 15.875 30.875 9.414 1 90.25 499 ILE B N 1
ATOM 8513 C CA . ILE B 1 499 ? 14.734 30.875 10.32 1 90.25 499 ILE B CA 1
ATOM 8514 C C . ILE B 1 499 ? 15.211 31.062 11.758 1 90.25 499 ILE B C 1
ATOM 8516 O O . ILE B 1 499 ? 14.586 31.797 12.531 1 90.25 499 ILE B O 1
ATOM 8520 N N . LYS B 1 500 ? 16.266 30.422 12.031 1 88 500 LYS B N 1
ATOM 8521 C CA . LYS B 1 500 ? 16.828 30.562 13.375 1 88 500 LYS B CA 1
ATOM 8522 C C . LYS B 1 500 ? 17.25 32 13.648 1 88 500 LYS B C 1
ATOM 8524 O O . LYS B 1 500 ? 17.141 32.469 14.781 1 88 500 LYS B O 1
ATOM 8529 N N . LYS B 1 501 ? 17.719 32.625 12.617 1 86.88 501 LYS B N 1
ATOM 8530 C CA . LYS B 1 501 ? 18.156 34 12.758 1 86.88 501 LYS B CA 1
ATOM 8531 C C . LYS B 1 501 ? 16.969 34.938 12.922 1 86.88 501 LYS B C 1
ATOM 8533 O O . LYS B 1 501 ? 17.031 35.906 13.703 1 86.88 501 LYS B O 1
ATOM 8538 N N . LEU B 1 502 ? 15.945 34.719 12.172 1 89.56 502 LEU B N 1
ATOM 8539 C CA . LEU B 1 502 ? 14.742 35.562 12.266 1 89.56 502 LEU B CA 1
ATOM 8540 C C . LEU B 1 502 ? 14.102 35.438 13.641 1 89.56 502 LEU B C 1
ATOM 8542 O O . LEU B 1 502 ? 13.711 36.469 14.234 1 89.56 502 LEU B O 1
ATOM 8546 N N . ASN B 1 503 ? 13.945 34.25 14.133 1 91.44 503 ASN B N 1
ATOM 8547 C CA . ASN B 1 503 ? 13.531 33.906 15.484 1 91.44 503 ASN B CA 1
ATOM 8548 C C . ASN B 1 503 ? 12.328 34.719 15.93 1 91.44 503 ASN B C 1
ATOM 8550 O O . ASN B 1 503 ? 12.367 35.375 16.984 1 91.44 503 ASN B O 1
ATOM 8554 N N . ILE B 1 504 ? 11.25 34.75 15.141 1 95.44 504 ILE B N 1
ATOM 8555 C CA . ILE B 1 504 ? 10.039 35.531 15.461 1 95.44 504 ILE B CA 1
ATOM 8556 C C . ILE B 1 504 ? 9.117 34.688 16.328 1 95.44 504 ILE B C 1
ATOM 8558 O O . ILE B 1 504 ? 8.641 33.625 15.906 1 95.44 504 ILE B O 1
ATOM 8562 N N . PRO B 1 505 ? 8.852 35.156 17.594 1 95.62 505 PRO B N 1
ATOM 8563 C CA . PRO B 1 505 ? 7.855 34.438 18.391 1 95.62 505 PRO B CA 1
ATOM 8564 C C . PRO B 1 505 ? 6.492 34.375 17.703 1 95.62 505 PRO B C 1
ATOM 8566 O O . PRO B 1 505 ? 5.992 35.406 17.219 1 95.62 505 PRO B O 1
ATOM 8569 N N . ALA B 1 506 ? 5.941 33.219 17.656 1 95.94 506 ALA B N 1
ATOM 8570 C CA . ALA B 1 506 ? 4.652 33.031 16.984 1 95.94 506 ALA B CA 1
ATOM 8571 C C . ALA B 1 506 ? 3.639 32.406 17.922 1 95.94 506 ALA B C 1
ATOM 8573 O O . ALA B 1 506 ? 3.975 31.484 18.672 1 95.94 506 ALA B O 1
ATOM 8574 N N . ILE B 1 507 ? 2.469 32.906 17.953 1 97.19 507 ILE B N 1
ATOM 8575 C CA . ILE B 1 507 ? 1.403 32.406 18.812 1 97.19 507 ILE B CA 1
ATOM 8576 C C . ILE B 1 507 ? 0.181 32.062 17.953 1 97.19 507 ILE B C 1
ATOM 8578 O O . ILE B 1 507 ? 0.092 32.469 16.797 1 97.19 507 ILE B O 1
ATOM 8582 N N . ASN B 1 508 ? -0.719 31.266 18.562 1 97.75 508 ASN B N 1
ATOM 8583 C CA . ASN B 1 508 ? -1.971 30.906 17.891 1 97.75 508 ASN B CA 1
ATOM 8584 C C . ASN B 1 508 ? -3.178 31.234 18.766 1 97.75 508 ASN B C 1
ATOM 8586 O O . ASN B 1 508 ? -3.328 30.672 19.859 1 97.75 508 ASN B O 1
ATOM 8590 N N . TYR B 1 509 ? -4.008 32.188 18.391 1 97.19 509 TYR B N 1
ATOM 8591 C CA . TYR B 1 509 ? -5.289 32.469 19.031 1 97.19 509 TYR B CA 1
ATOM 8592 C C . TYR B 1 509 ? -6.395 31.609 18.406 1 97.19 509 TYR B C 1
ATOM 8594 O O . TYR B 1 509 ? -7.078 30.859 19.125 1 97.19 509 TYR B O 1
ATOM 8602 N N . GLY B 1 510 ? -6.574 31.625 17.281 1 95.56 510 GLY B N 1
ATOM 8603 C CA . GLY B 1 510 ? -7.336 30.75 16.422 1 95.56 510 GLY B CA 1
ATOM 8604 C C . GLY B 1 510 ? -8.836 30.938 16.531 1 95.56 510 GLY B C 1
ATOM 8605 O O . GLY B 1 510 ? -9.336 31.281 17.609 1 95.56 510 GLY B O 1
ATOM 8606 N N . CYS B 1 511 ? -9.547 30.781 15.469 1 97.44 511 CYS B N 1
ATOM 8607 C CA . CYS B 1 511 ? -11 30.625 15.477 1 97.44 511 CYS B CA 1
ATOM 8608 C C . CYS B 1 511 ? -11.406 29.312 16.125 1 97.44 511 CYS B C 1
ATOM 8610 O O . CYS B 1 511 ? -10.727 28.297 15.961 1 97.44 511 CYS B O 1
ATOM 8612 N N . PHE B 1 512 ? -12.477 29.375 16.859 1 97.12 512 PHE B N 1
ATOM 8613 C CA . PHE B 1 512 ? -12.938 28.172 17.547 1 97.12 512 PHE B CA 1
ATOM 8614 C C . PHE B 1 512 ? -13.883 27.359 16.656 1 97.12 512 PHE B C 1
ATOM 8616 O O . PHE B 1 512 ? -14.844 27.906 16.109 1 97.12 512 PHE B O 1
ATOM 8623 N N . GLY B 1 513 ? -13.57 26.156 16.484 1 95.81 513 GLY B N 1
ATOM 8624 C CA . GLY B 1 513 ? -14.414 25.312 15.648 1 95.81 513 GLY B CA 1
ATOM 8625 C C . GLY B 1 513 ? -14.258 23.828 15.945 1 95.81 513 GLY B C 1
ATOM 8626 O O . GLY B 1 513 ? -13.695 23.453 16.969 1 95.81 513 GLY B O 1
ATOM 8627 N N . LYS B 1 514 ? -14.961 23 15.148 1 92.81 514 LYS B N 1
ATOM 8628 C CA . LYS B 1 514 ? -14.961 21.547 15.32 1 92.81 514 LYS B CA 1
ATOM 8629 C C . LYS B 1 514 ? -14.781 20.828 13.984 1 92.81 514 LYS B C 1
ATOM 8631 O O . LYS B 1 514 ? -15.172 21.359 12.938 1 92.81 514 LYS B O 1
ATOM 8636 N N . ASP B 1 515 ? -14.148 19.656 14.023 1 89.69 515 ASP B N 1
ATOM 8637 C CA . ASP B 1 515 ? -14.102 18.688 12.938 1 89.69 515 ASP B CA 1
ATOM 8638 C C . ASP B 1 515 ? -13.312 19.219 11.75 1 89.69 515 ASP B C 1
ATOM 8640 O O . ASP B 1 515 ? -13.688 19 10.594 1 89.69 515 ASP B O 1
ATOM 8644 N N . ALA B 1 516 ? -12.203 20.016 12.086 1 89.44 516 ALA B N 1
ATOM 8645 C CA . ALA B 1 516 ? -11.297 20.406 11.008 1 89.44 516 ALA B CA 1
ATOM 8646 C C . ALA B 1 516 ? -10.852 19.188 10.211 1 89.44 516 ALA B C 1
ATOM 8648 O O . ALA B 1 516 ? -10.562 18.125 10.781 1 89.44 516 ALA B O 1
ATOM 8649 N N . HIS B 1 517 ? -10.859 19.25 8.875 1 86.44 517 HIS B N 1
ATOM 8650 C CA . HIS B 1 517 ? -10.398 18.203 7.957 1 86.44 517 HIS B CA 1
ATOM 8651 C C . HIS B 1 517 ? -11.43 17.078 7.836 1 86.44 517 HIS B C 1
ATOM 8653 O O . HIS B 1 517 ? -11.133 16.031 7.277 1 86.44 517 HIS B O 1
ATOM 8659 N N . LYS B 1 518 ? -12.641 17.234 8.461 1 85 518 LYS B N 1
ATOM 8660 C CA . LYS B 1 518 ? -13.734 16.281 8.312 1 85 518 LYS B CA 1
ATOM 8661 C C . LYS B 1 518 ? -14.914 16.906 7.582 1 85 518 LYS B C 1
ATOM 8663 O O . LYS B 1 518 ? -14.977 18.125 7.43 1 85 518 LYS B O 1
ATOM 8668 N N . TRP B 1 519 ? -15.836 16.109 7.137 1 87.75 519 TRP B N 1
ATOM 8669 C CA . TRP B 1 519 ? -16.938 16.594 6.316 1 87.75 519 TRP B CA 1
ATOM 8670 C C . TRP B 1 519 ? -17.922 17.406 7.148 1 87.75 519 TRP B C 1
ATOM 8672 O O . TRP B 1 519 ? -18.766 18.125 6.602 1 87.75 519 TRP B O 1
ATOM 8682 N N . THR B 1 520 ? -17.766 17.391 8.469 1 92.31 520 THR B N 1
ATOM 8683 C CA . THR B 1 520 ? -18.609 18.172 9.352 1 92.31 520 THR B CA 1
ATOM 8684 C C . THR B 1 520 ? -17.875 19.391 9.891 1 92.31 520 THR B C 1
ATOM 8686 O O . THR B 1 520 ? -18.234 19.922 10.938 1 92.31 520 THR B O 1
ATOM 8689 N N . GLU B 1 521 ? -16.844 19.766 9.219 1 94.5 521 GLU B N 1
ATOM 8690 C CA . GLU B 1 521 ? -16.078 20.938 9.641 1 94.5 521 GLU B CA 1
ATOM 8691 C C . GLU B 1 521 ? -16.969 22.156 9.844 1 94.5 521 GLU B C 1
ATOM 8693 O O . GLU B 1 521 ? -17.844 22.438 9.008 1 94.5 521 GLU B O 1
ATOM 8698 N N . ARG B 1 522 ? -16.75 22.875 10.969 1 97.81 522 ARG B N 1
ATOM 8699 C CA . ARG B 1 522 ? -17.578 24.047 11.266 1 97.81 522 ARG B CA 1
ATOM 8700 C C . ARG B 1 522 ? -16.859 24.984 12.234 1 97.81 522 ARG B C 1
ATOM 8702 O O . ARG B 1 522 ? -16.062 24.547 13.055 1 97.81 522 ARG B O 1
ATOM 8709 N N . VAL B 1 523 ? -17.172 26.25 12.102 1 98.38 523 VAL B N 1
ATOM 8710 C CA . VAL B 1 523 ? -16.578 27.281 12.961 1 98.38 523 VAL B CA 1
ATOM 8711 C C . VAL B 1 523 ? -17.672 27.922 13.828 1 98.38 523 VAL B C 1
ATOM 8713 O O . VAL B 1 523 ? -18.781 28.156 13.359 1 98.38 523 VAL B O 1
ATOM 8716 N N . TYR B 1 524 ? -17.391 28.125 15.094 1 98.25 524 TYR B N 1
ATOM 8717 C CA . TYR B 1 524 ? -18.281 28.781 16.047 1 98.25 524 TYR B CA 1
ATOM 8718 C C . TYR B 1 524 ? -18.234 30.297 15.898 1 98.25 524 TYR B C 1
ATOM 8720 O O . TYR B 1 524 ? -17.344 30.938 16.453 1 98.25 524 TYR B O 1
ATOM 8728 N N . MET B 1 525 ? -19.25 30.922 15.391 1 98.5 525 MET B N 1
ATOM 8729 C CA . MET B 1 525 ? -19.219 32.312 14.922 1 98.5 525 MET B CA 1
ATOM 8730 C C . MET B 1 525 ? -19.25 33.281 16.094 1 98.5 525 MET B C 1
ATOM 8732 O O . MET B 1 525 ? -18.547 34.281 16.094 1 98.5 525 MET B O 1
ATOM 8736 N N . PRO B 1 526 ? -19.953 33.031 17.125 1 97.44 526 PRO B N 1
ATOM 8737 C CA . PRO B 1 526 ? -20.062 34 18.203 1 97.44 526 PRO B CA 1
ATOM 8738 C C . PRO B 1 526 ? -18.703 34.344 18.828 1 97.44 526 PRO B C 1
ATOM 8740 O O . PRO B 1 526 ? -18.422 35.5 19.109 1 97.44 526 PRO B O 1
ATOM 8743 N N . TYR B 1 527 ? -17.938 33.375 18.984 1 97.38 527 TYR B N 1
ATOM 8744 C CA . TYR B 1 527 ? -16.594 33.656 19.5 1 97.38 527 TYR B CA 1
ATOM 8745 C C . TYR B 1 527 ? -15.68 34.188 18.406 1 97.38 527 TYR B C 1
ATOM 8747 O O . TYR B 1 527 ? -15.07 35.25 18.562 1 97.38 527 TYR B O 1
ATOM 8755 N N . SER B 1 528 ? -15.609 33.5 17.281 1 98.25 528 SER B N 1
ATOM 8756 C CA . SER B 1 528 ? -14.594 33.688 16.25 1 98.25 528 SER B CA 1
ATOM 8757 C C . SER B 1 528 ? -14.758 35.031 15.562 1 98.25 528 SER B C 1
ATOM 8759 O O . SER B 1 528 ? -13.773 35.656 15.148 1 98.25 528 SER B O 1
ATOM 8761 N N . PHE B 1 529 ? -16.031 35.5 15.516 1 98.31 529 PHE B N 1
ATOM 8762 C CA . PHE B 1 529 ? -16.281 36.688 14.734 1 98.31 529 PHE B CA 1
ATOM 8763 C C . PHE B 1 529 ? -16.531 37.906 15.641 1 98.31 529 PHE B C 1
ATOM 8765 O O . PHE B 1 529 ? -16.547 39.031 15.188 1 98.31 529 PHE B O 1
ATOM 8772 N N . ASN B 1 530 ? -16.703 37.625 16.875 1 97.19 530 ASN B N 1
ATOM 8773 C CA . ASN B 1 530 ? -17.047 38.75 17.766 1 97.19 530 ASN B CA 1
ATOM 8774 C C . ASN B 1 530 ? -16 38.906 18.875 1 97.19 530 ASN B C 1
ATOM 8776 O O . ASN B 1 530 ? -15.531 40.031 19.109 1 97.19 530 ASN B O 1
ATOM 8780 N N . VAL B 1 531 ? -15.602 37.906 19.484 1 97.5 531 VAL B N 1
ATOM 8781 C CA . VAL B 1 531 ? -14.734 37.969 20.656 1 97.5 531 VAL B CA 1
ATOM 8782 C C . VAL B 1 531 ? -13.273 37.969 20.219 1 97.5 531 VAL B C 1
ATOM 8784 O O . VAL B 1 531 ? -12.484 38.812 20.656 1 97.5 531 VAL B O 1
ATOM 8787 N N . LEU B 1 532 ? -12.906 37.094 19.375 1 97.88 532 LEU B N 1
ATOM 8788 C CA . LEU B 1 532 ? -11.523 36.875 18.953 1 97.88 532 LEU B CA 1
ATOM 8789 C C . LEU B 1 532 ? -10.93 38.156 18.359 1 97.88 532 LEU B C 1
ATOM 8791 O O . LEU B 1 532 ? -9.797 38.5 18.672 1 97.88 532 LEU B O 1
ATOM 8795 N N . PRO B 1 533 ? -11.719 38.875 17.5 1 98.06 533 PRO B N 1
ATOM 8796 C CA . PRO B 1 533 ? -11.148 40.094 16.938 1 98.06 533 PRO B CA 1
ATOM 8797 C C . PRO B 1 533 ? -10.75 41.094 18.031 1 98.06 533 PRO B C 1
ATOM 8799 O O . PRO B 1 533 ? -9.742 41.781 17.891 1 98.06 533 PRO B O 1
ATOM 8802 N N . LYS B 1 534 ? -11.461 41.125 19.047 1 97.56 534 LYS B N 1
ATOM 8803 C CA . LYS B 1 534 ? -11.164 42.062 20.141 1 97.56 534 LYS B CA 1
ATOM 8804 C C . LYS B 1 534 ? -9.898 41.625 20.891 1 97.56 534 LYS B C 1
ATOM 8806 O O . LYS B 1 534 ? -9.109 42.469 21.312 1 97.56 534 LYS B O 1
ATOM 8811 N N . LEU B 1 535 ? -9.773 40.375 21.062 1 97.75 535 LEU B N 1
ATOM 8812 C CA . LEU B 1 535 ? -8.562 39.875 21.688 1 97.75 535 LEU B CA 1
ATOM 8813 C C . LEU B 1 535 ? -7.324 40.219 20.875 1 97.75 535 LEU B C 1
ATOM 8815 O O . LEU B 1 535 ? -6.301 40.625 21.438 1 97.75 535 LEU B O 1
ATOM 8819 N N . ILE B 1 536 ? -7.434 40.094 19.594 1 98.06 536 ILE B N 1
ATOM 8820 C CA . ILE B 1 536 ? -6.32 40.406 18.703 1 98.06 536 ILE B CA 1
ATOM 8821 C C . ILE B 1 536 ? -5.988 41.875 18.781 1 98.06 536 ILE B C 1
ATOM 8823 O O . ILE B 1 536 ? -4.82 42.281 18.891 1 98.06 536 ILE B O 1
ATOM 8827 N N . LEU B 1 537 ? -7.02 42.719 18.719 1 96.94 537 LEU B N 1
ATOM 8828 C CA . LEU B 1 537 ? -6.812 44.156 18.797 1 96.94 537 LEU B CA 1
ATOM 8829 C C . LEU B 1 537 ? -6.172 44.562 20.125 1 96.94 537 LEU B C 1
ATOM 8831 O O . LEU B 1 537 ? -5.277 45.406 20.172 1 96.94 537 LEU B O 1
ATOM 8835 N N . ASN B 1 538 ? -6.676 43.938 21.141 1 96.25 538 ASN B N 1
ATOM 8836 C CA . ASN B 1 538 ? -6.102 44.188 22.453 1 96.25 538 ASN B CA 1
ATOM 8837 C C . ASN B 1 538 ? -4.625 43.812 22.516 1 96.25 538 ASN B C 1
ATOM 8839 O O . ASN B 1 538 ? -3.826 44.469 23.172 1 96.25 538 ASN B O 1
ATOM 8843 N N . THR B 1 539 ? -4.281 42.688 21.953 1 97.19 539 THR B N 1
ATOM 8844 C CA . THR B 1 539 ? -2.898 42.219 21.906 1 97.19 539 THR B CA 1
ATOM 8845 C C . THR B 1 539 ? -2.018 43.188 21.141 1 97.19 539 THR B C 1
ATOM 8847 O O . THR B 1 539 ? -0.93 43.562 21.594 1 97.19 539 THR B O 1
ATOM 8850 N N . ILE B 1 540 ? -2.525 43.625 20 1 96.56 540 ILE B N 1
ATOM 8851 C CA . ILE B 1 540 ? -1.786 44.594 19.172 1 96.56 540 ILE B CA 1
ATOM 8852 C C . ILE B 1 540 ? -1.544 45.875 19.969 1 96.56 540 ILE B C 1
ATOM 8854 O O . ILE B 1 540 ? -0.422 46.375 20.016 1 96.56 540 ILE B O 1
ATOM 8858 N N . ASP B 1 541 ? -2.551 46.312 20.625 1 94.81 541 ASP B N 1
ATOM 8859 C CA . ASP B 1 541 ? -2.467 47.562 21.391 1 94.81 541 ASP B CA 1
ATOM 8860 C C . ASP B 1 541 ? -1.438 47.438 22.516 1 94.81 541 ASP B C 1
ATOM 8862 O O . ASP B 1 541 ? -0.701 48.406 22.797 1 94.81 541 ASP B O 1
ATOM 8866 N N . CYS B 1 542 ? -1.4 46.344 23.125 1 94.81 542 CYS B N 1
ATOM 8867 C CA . CYS B 1 542 ? -0.501 46.125 24.266 1 94.81 542 CYS B CA 1
ATOM 8868 C C . CYS B 1 542 ? 0.948 46.062 23.797 1 94.81 542 CYS B C 1
ATOM 8870 O O . CYS B 1 542 ? 1.86 46.438 24.516 1 94.81 542 CYS B O 1
ATOM 8872 N N . PHE B 1 543 ? 1.178 45.594 22.625 1 93.88 543 PHE B N 1
ATOM 8873 C CA . PHE B 1 543 ? 2.543 45.469 22.125 1 93.88 543 PHE B CA 1
ATOM 8874 C C . PHE B 1 543 ? 3.018 46.75 21.484 1 93.88 543 PHE B C 1
ATOM 8876 O O . PHE B 1 543 ? 4.219 47.031 21.422 1 93.88 543 PHE B O 1
ATOM 8883 N N . PHE B 1 544 ? 2.133 47.594 20.938 1 91 544 PHE B N 1
ATOM 8884 C CA . PHE B 1 544 ? 2.504 48.875 20.344 1 91 544 PHE B CA 1
ATOM 8885 C C . PHE B 1 544 ? 2.631 49.969 21.422 1 91 544 PHE B C 1
ATOM 8887 O O . PHE B 1 544 ? 3.314 50.969 21.219 1 91 544 PHE B O 1
ATOM 8894 N N . LYS B 1 545 ? 1.803 49.938 22.562 1 71.38 545 LYS B N 1
ATOM 8895 C CA . LYS B 1 545 ? 1.873 50.938 23.609 1 71.38 545 LYS B CA 1
ATOM 8896 C C . LYS B 1 545 ? 3.133 50.781 24.453 1 71.38 545 LYS B C 1
ATOM 8898 O O . LYS B 1 545 ? 3.318 51.469 25.453 1 71.38 545 LYS B O 1
ATOM 8903 N N . ILE B 1 546 ? 4.27 50.219 23.797 1 46.94 546 ILE B N 1
ATOM 8904 C CA . ILE B 1 546 ? 5.449 50.438 24.625 1 46.94 546 ILE B CA 1
ATOM 8905 C C . ILE B 1 546 ? 5.91 51.875 24.516 1 46.94 546 ILE B C 1
ATOM 8907 O O . ILE B 1 546 ? 5.914 52.438 23.422 1 46.94 546 ILE B O 1
#

Organism: NCBI:txid632245

InterPro domains:
  IPR002933 Peptidase M20 [PF01546] (125-309)
  IPR012166 Uncharacterised protein family RocB [PIRSF010386] (5-545)
  IPR050072 Peptidase M20A family, bacterial cell wall biosynthesis [PTHR43808] (4-540)

Solvent-accessible surface area (backbone atoms only — not comparable to full-atom values): 55239 Å² total; per-residue (Å²): 104,42,66,60,28,52,54,45,21,52,53,51,22,49,46,65,14,28,61,96,40,58,26,32,22,52,49,33,52,47,54,48,52,56,49,54,69,34,68,62,33,58,78,36,56,81,34,54,44,77,43,69,50,81,93,42,96,54,59,30,32,30,39,33,36,55,45,66,29,60,55,40,92,56,40,44,25,37,36,43,36,38,45,64,29,24,73,80,54,73,76,33,58,93,46,37,90,27,35,40,33,39,69,59,31,51,56,53,53,70,75,48,96,61,58,68,71,56,44,52,43,60,73,66,67,49,41,45,43,25,57,26,33,21,46,16,34,34,25,42,23,44,50,51,51,49,50,54,54,45,51,77,43,24,67,75,35,41,23,31,40,34,40,38,40,18,32,39,52,74,62,72,30,54,25,47,60,57,46,47,57,54,56,52,48,43,29,73,73,63,54,47,43,70,68,36,30,43,28,26,48,52,29,55,56,89,49,93,88,44,76,57,47,51,30,17,41,14,24,32,10,35,41,28,50,30,36,43,29,36,27,35,54,27,34,50,66,45,55,84,75,33,38,48,10,52,57,28,49,25,39,34,47,67,60,44,42,50,27,49,87,66,36,49,77,58,95,87,43,64,43,60,33,24,37,54,58,44,46,29,43,67,73,89,65,88,52,62,43,32,32,40,32,20,42,37,32,30,45,35,53,36,76,80,73,55,46,66,62,53,51,51,52,52,48,49,41,48,48,50,11,53,49,50,39,49,50,51,51,40,54,29,48,44,52,39,20,62,73,63,74,42,89,74,70,88,74,82,77,70,69,50,73,36,44,41,49,58,44,51,55,49,16,56,74,58,48,91,72,60,63,67,57,51,54,51,51,53,48,52,56,39,56,72,68,69,49,58,72,58,53,51,44,51,51,51,51,54,51,37,38,58,55,44,61,66,82,47,38,32,39,37,37,34,37,38,73,50,72,37,40,16,28,59,59,42,70,89,40,64,74,36,29,50,53,48,52,50,52,51,49,52,51,55,55,44,28,70,70,70,74,49,52,69,45,81,41,57,50,31,72,46,86,55,67,56,18,60,33,18,54,62,72,53,70,66,32,50,49,55,50,52,59,22,19,69,60,41,73,79,72,63,52,74,61,60,68,60,25,46,68,62,49,33,50,32,30,32,56,29,27,42,27,47,48,60,93,43,72,69,12,18,19,38,40,68,48,37,41,54,48,47,57,51,53,53,52,51,50,51,50,62,67,43,72,106,105,43,65,59,27,52,53,44,20,51,53,50,23,49,44,64,12,27,60,96,39,59,26,31,23,51,50,32,52,49,53,48,50,55,49,54,68,34,69,61,33,58,75,36,56,81,33,52,44,76,43,69,50,80,92,41,94,52,59,30,34,30,38,35,36,55,46,67,29,58,55,39,92,55,40,44,26,36,35,41,35,38,45,64,28,25,74,79,54,73,77,32,56,92,46,36,88,27,35,40,32,40,69,59,30,52,58,54,53,69,75,47,96,61,58,69,71,56,44,52,41,59,72,66,67,47,42,44,43,24,58,26,32,23,46,16,34,35,24,43,22,42,50,52,51,49,52,53,55,44,51,77,43,24,67,75,35,42,23,30,38,32,40,37,42,19,32,39,51,74,62,71,31,54,26,47,60,56,47,46,56,54,56,52,48,43,29,73,74,62,54,46,44,68,68,36,31,43,28,26,49,52,28,55,56,88,49,93,91,46,78,54,46,53,29,18,42,14,25,33,11,35,40,27,50,30,36,43,29,36,26,34,54,26,34,49,69,44,56,85,75,33,36,48,10,52,58,28,49,26,40,34,47,67,58,44,42,51,27,49,88,68,36,47,75,56,95,86,43,65,44,60,35,24,36,54,56,43,47,28,45,67,74,88,65,86,53,62,44,32,30,40,31,20,43,37,31,31,46,36,55,36,75,80,75,53,46,67,62,52,51,50,51,52,49,50,42,49,47,48,11,53,50,50,42,49,50,51,52,39,55,30,48,46,52,39,19,62,73,63,73,44,90,73,71,87,74,83,76,71,70,50,72,36,45,41,48,57,43,51,56,51,16,57,74,57,48,92,72,62,64,68,58,51,54,50,52,54,49,51,55,39,56,74,68,69,50,58,72,57,52,49,43,50,51,51,51,54,51,37,39,57,54,43,60,67,84,48,37,33,39,37,39,33,37,40,72,49,71,38,41,16,28,57,61,44,70,88,40,65,73,35,30,51,53,48,51,50,50,51,50,52,51,55,56,43,28,72,71,69,75,50,52,71,45,82,40,56,52,31,70,47,85,56,68,57,18,60,33,18,52,62,72,52,69,67,34,51,49,55,50,54,58,22,17,68,61,41,74,80,72,62,54,73,61,59,68,60,24,45,67,63,49,33,51,33,31,32,56,30,25,42,26,45,50,60,94,44,72,69,12,17,19,36,42,69,48,38,40,56,47,46,56,52,54,53,52,51,52,52,50,62,66,44,70,108

Nearest PDB structures (foldseek):
  7uoi-assembly1_A  TM=7.366E-01  e=3.344E-19  Enterococcus faecium 1,231,410
  3tx8-assembly1_A-2  TM=6.683E-01  e=6.812E-16  Corynebacterium glutamicum
  6slf-assembly1_A  TM=6.271E-01  e=1.388E-12  Corynebacterium striatum
  3b7i-assembly1_A  TM=7.287E-01  e=1.423E-08  Vibrio proteolyticus
  2anp-assembly1_A  TM=7.041E-01  e=4.022E-08  Vibrio proteolyticus

Radius of gyration: 34.15 Å; Cα contacts (8 Å, |Δi|>4): 2331; chains: 2; bounding box: 65×109×77 Å

Foldseek 3Di:
DLVQLVVQLLVLLLQQQAAPALSQQVSQVVLLVLVCPQPLCVVVVVQWDWAFFPPD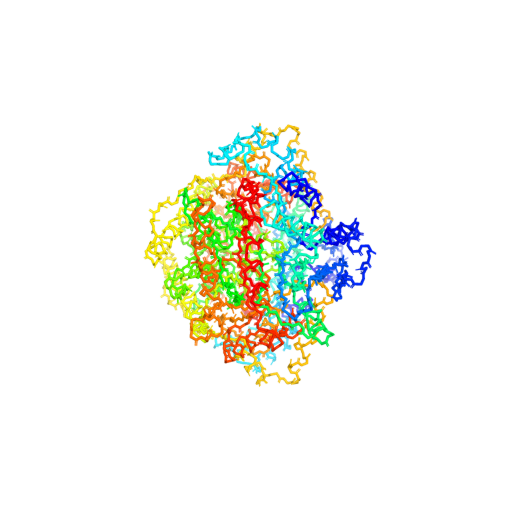PSRHIKTKGKAFADQDEDQEEEEEEAESHFHAQVQLPVLNVCQSRQVVSLVVVCVDDDPPVLVVQSVVPQKTGHTCSFQASSQLSLVSVLSSVCSVVSNPFGYMYMYIYFYDQVFQLSGLLVCVVVVVVCCVVRVHDYAEYEYAGADEAPDPPRQAQEKAQWAKWKWKKKKKWFWAKDALVPVLVIQAQLQLLVQLCVLFAQDQVQWDDDPRDIAGGKHKDDKDADDPDDDRMHGRIIMTIIIHIHAADFLVVNVVSSQVSSVVSSVVSLVVSQVVQVVVCVVVVHDHDRDDFDEEEAFQLRLQVLLVVQDDDDLVVVLVVQLVVCVVVVHDQVVSVVVSSVVSCVSSPPDTTYMYMFTTDDTFAIDFQDCVDPSSVVVVVLLVVLVVVLCVVPVHHYDYHGHDNDRDSSSQQAHDHDPVRVVVNVSRYRPCCPRRNRPHVSSNVNHRGYMYSHFYWDDNVHSSTITRSCCSSPSSSVSVVSSVRSSRVD/DLVQLVVQLLVLLLQQQAAPALSQQVSQVVLLVLVCPQPLCVVVVVQWDWAFFPPDPSRHIKTKGKAFADQDEDQEEEEEEAESHFHAQVQLPVLNVCQSRQVVSLVVVCVDDDPPVLVVQSVVVQKTGHTCSFQASSQLSLVSVLSSVCSVVSNPFGYMYMYIYFYDQVFQLSGLLVCVVVVVVCCVVRVHDYAEYEYAGADEAPDPPRQAQEKAQWAWWKWKKKKKWFWAKDALVPVLVIQAQLQLLVQLCVLFAQDCVQWDDDPRDIAGGKHKDDKDADDPDDDRMHGRIIMTIIIHIHAADFLVVNVVSSQVSSVVSSVVSLVVSQVVQVVVCVVVVHDHDRDDFDEEEAFQLRLQVLLVVQDDDDLVVVLVVQLVVCVVVVHDQVVSVVVSSVVSCVSSPPDTTYMYMFTTDDTQAIDFQDCVDPSSVVVVVLLVVLVVVLCVVPVHHYDYHGHDNDRDSSSQQAHDHDPVRVVVNVSRYRPCCPRNNRPHVSSNVNHRGYMYSHFYWDDNVHSSTITRSCCSSPPSSVSVVSSVCSSRVD

Sequence (1092 aa):
MFKDILELTKKMVSIDSVNGSHGEKEIGVFIENYFRNISYFKDHPDNIIIQKLKNDPFERQNVLVLLRGEKSSSETAIILHGHTDTVGIEDYGNLSEYAFDTDKLMENLKKIKLPDDVKKDLMSGDYLFGRGACDMKSGDAVFMVLMKYLSEHAHEFSGNIIGMFNPVEENLHTGIIEAREILDDLIKKYNFKYKLAINNDYICPLYPNDTTRHVYVGAVGKILPCFYIQGKETHVGQCFEGFDASLTAAELVRNIDLNPHFCEEYNGEYTIPPSVLKVKDLKTEYNVQTSFNSFVYFNYFIHNAYIKDITEKLRQASTDALNNTEKLLNERYQEYCRLTNTPYSKISYKNQVLSYDELVNLAERKYTGNLKKLIAGNTEEMLATNTDKREIPMNIVKKLCNIAQINIPTIVFFFAAPYCPHNTLKKEVEDEKMVFNKLSQIINDFQKESNEKYEMHQFFPSLTDSSYLKIDDDDESIKLLLNNFPMYEKLYNVPLDKIKKLNIPAINYGCFGKDAHKWTERVYMPYSFNVLPKLILNTIDCFFKIMFKDILELTKKMVSIDSVNGSHGEKEIGVFIENYFRNISYFKDHPDNIIIQKLKNDPFERQNVLVLLRGEKSSSETAIILHGHTDTVGIEDYGNLSEYAFDTDKLMENLKKIKLPDDVKKDLMSGDYLFGRGACDMKSGDAVFMVLMKYLSEHAHEFSGNIIGMFNPVEENLHTGIIEAREILDDLIKKYNFKYKLAINNDYICPLYPNDTTRHVYVGAVGKILPCFYIQGKETHVGQCFEGFDASLTAAELVRNIDLNPHFCEEYNGEYTIPPSVLKVKDLKTEYNVQTSFNSFVYFNYFIHNAYIKDITEKLRQASTDALNNTEKLLNERYQEYCRLTNTPYSKISYKNQVLSYDELVNLAERKYTGNLKKLIAGNTEEMLATNTDKREIPMNIVKKLCNIAQINIPTIVFFFAAPYCPHNTLKKEVEDEKMVFNKLSQIINDFQKESNEKYEMHQFFPSLTDSSYLKIDDDDESIKLLLNNFPMYEKLYNVPLDKIKKLNIPAINYGCFGKDAHKWTERVYMPYSFNVLPKLILNTIDCFFKI

Secondary structure (DSSP, 8-state):
-HHHHHHHHHHHHHS--BTTSTHHHHHHHHHHHHHHTSHHHHH-GGGEEEEEPTT-TT--EEEEEEEE-SSS---EEEEEEEE--B---GGGGGGGGGTT-HHHHHHHHTTS---HHHHHHHHHS-EEESTTIIIIIHHHHHHHHHHHHHHHTGGG--SEEEEEEES-TTTT-HHHHHHHHHHHHHHHHH--EEEEEEE---B--SSTT---EEEESEE-EEE-EEEEEE-B--BGGGGGGSB-HHHHHHHHHHHHTT-GGG--EETTEEPPPPEEEEEEE---S--SBPPSEEEEEEEEEESS--HHHHHHHHHHHHHHHHHHHHHHHHHHHHHHHHHHT----------EEEEHHHHHHHHHHH-SS-HHHHHHHHHHHHHHTT--TTHHHHHHHHHHHHHTT--S-EEEEEE-S--B--EE--TTSHHHHHHHHHHHHHHHHHHHHH---EEEES-BSS--GGGGT-----HHHHHHHHHTSTTHHHHT---HHHHHHH---EEE---BEE-TTSTT-EEEHIIIIIIHHHHHHHHHHHHH--/-HHHHHHHHHHHHHS--BTTSTHHHHHHHHHHHHHHTSHHHHH-GGGEEEEEPTT-TT--EEEEEEEE-SSS---EEEEEEEE--B---GGGGGGGGGTT-HHHHHHHHTTS---HHHHHHHHHS-EEESTTIIIIIHHHHHHHHHHHHHHHTGGG--SEEEEEEES-TTTT-HHHHHHHHHHHHHHHHH--EEEEEEE---B--SSTT---EEEESEE-EEE-EEEEEE-B--BGGGGGGSB-HHHHHHHHHHHHTT-GGG--EETTEEPPPPEEEEEEE---S--SBPPSEEEEEEEEEESS--HHHHHHHHHHHHHHHHHHHHHHHHHHHHHHHHHHT----------EEEEHHHHHHHHHHH-SS-HHHHHHHHHHHHHHTT--TTHHHHHHHHHHHHHTT--S-EEEEEE-S--B--EE--TTSHHHHHHHHHHHHHHHHHHHHH---EEEES-BSS--GGGGT-----HHHHHHHHHTSTTHHHHT---HHHHHHH---EEE---BEE-TTSTT-EEEHIIIIIIHHHHHHHHHHHHH--

pLDDT: mean 94.46, std 4.87, range [46.94, 98.94]